Protein AF-A0A835IAA8-F1 (afdb_monomer_lite)

Foldseek 3Di:
DDDDDDPPPVVPLCPLVVVVVVCVVVVNDDDLVSLLVVLVSCLVVLPVVVLVVSVVVCVVSVVLLPLSSLLSNLLSCLSNLVLVVSVVSLVPHPPDDLSSLLSNLLSCLVNLNLVVSVVSCVVCVVVVHLHDLSSLLSNLSSLLSVLPVPSLVVSVVSCVVVVVLQPQSNLLSNLLSCLSNLNLVVSVVSLVPHPDDALSSLQSSLLSCLVVLVLVVSLVSVVVCVVVVHDHDPSSLLSSLSSCLSVLVVVSLVVSVVVCVVVVVLQDQSNLLSSLSSCLSNVNLVSSVVSLVPHPDHAQSSLLSNLLSCLSNLVLVVSVVSLVVCVVVVHQHALSSLLSNLSSCLSNLVLVVNVVSVCCCCPVRVYDDDQSSLLSNLSSCLQVLVLVVSVVCQVPPPDPHDLSSLLSSLVSCVVNVVLVSNVVSLVSNCVRCVADLVSLVSVLVSCVVVVVVVVNVVSVVSNVVRYDDDDFDWDWDDDPNDIDIDTPLDPDVVCVVVVVVVVVVVVVVVVVPPDDDDDDDDDDPPVVVVVVVVVVPPPPDDDDDPPPPPPVVVVVVVVVPPVVVVLVVVPPDDDDDDDDDDDDDDDDDDDDDDDDDDDDPDDAAAEEEEFACCAPNRQLVVVCVVCVVVLCVQPVVRHHYHYDYDPDALRLLVVLLSCQQVPHQEYEQRHAQSSVQSNVNSQDDQHHGRHHDPPDDDDDDDDDDDPTSGHAYAYQYPHLQNQQCVLVPHDNDSSVSSVLVSVQAKDFFKWKWKDDDDDGIGIAQFKKKKFLQLQLLQQLVVVVVVGLCSSVVSSLVSLVPGFFAWKWKDFPNDDTDIDGAWRMKMWGCGQADRRQFRQQVPRHRAPLWTKIKTAGPDHNVNCSVCVVCRNVVVCCPDPRMDIDIGFKMWMAGPPPDQPMWMDHSSDTPGGDGMIMGMDHSRHMYRD

InterPro domains:
  IPR001206 Diacylglycerol kinase, catalytic domain [PF00781] (607-753)
  IPR001206 Diacylglycerol kinase, catalytic domain [PS50146] (602-758)
  IPR001206 Diacylglycerol kinase, catalytic domain [SM00046] (606-757)
  IPR002885 Pentatricopeptide repeat [PF01535] (68-93)
  IPR002885 Pentatricopeptide repeat [PF01535] (101-129)
  IPR002885 Pentatricopeptide repeat [PF01535] (273-296)
  IPR002885 Pentatricopeptide repeat [PF01535] (374-397)
  IPR002885 Pentatricopeptide repeat [PF13041] (197-245)
  IPR002885 Pentatricopeptide repeat [PF13041] (298-346)
  IPR002885 Pentatricopeptide repeat [PS51375] (66-100)
  IPR002885 Pentatricopeptide repeat [PS51375] (198-232)
  IPR002885 Pentatricopeptide repeat [PS51375] (299-333)
  IPR002885 Pentatricopeptide repeat [TIGR00756] (200-234)
  IPR002885 Pentatricopeptide repeat [TIGR00756] (301-334)
  IPR011990 Tetratricopeptide-like helical domain superfamily [G3DSA:1.25.40.10] (1-154)
  IPR011990 Tetratricopeptide-like helical domain superfamily [G3DSA:1.25.40.10] (155-259)
  IPR011990 Tetratricopeptide-like helical domain superfamily [G3DSA:1.25.40.10] (270-520)
  IPR016064 NAD kinase/diacylglycerol kinase-like domain superfamily [SSF111331] (606-927)
  IPR017438 Inorganic polyphosphate/ATP-NAD kinase, N-terminal [G3DSA:3.40.50.10330] (600-760)
  IPR045540 YegS/DAGK, C-terminal domain [PF19279] (783-926)

pLDDT: mean 76.3, std 22.34, range [20.89, 96.69]

Secondary structure (DSSP, 8-state):
-----SSSGGG-TTHHHHHHHHHHHTTPPP-HHHHHHHHHHHHHHT-HHHHHHHHHHHHHTTGGG-HHHHHHHHHHHHHTT-HHHHHHHHHH-SSPPHHHHHHHHHHHHHTT-HHHHHHHHHHHHHTT----HHHHHHHHHHHHHHT-HHHHHHHHHHHHHTT-TT-HHHHHHHHHHHHHTT-HHHHHHHHHH-SS--HHHHHHHHHHHHHTT-HHHHHHHHHHHHHTTPPP-HHHHHHHHHHHHHTT-HHHHHHHHHHHHHHTGGGSHHHHHHHHHHHHHTT-HHHHHHHHHT-SS--HHHHHHHHHHHHHTT-HHHHHHHHHHHHHTTPPP-HHHHHHHHHHHHHHT-HHHHHHHHHHHHHTT-PPP-HHHHHHHHHHHHHTT-HHHHHHHHHH-SSPPPHHHHHHHHHHHHHTT-HHHHHHHHHHHHHH-TT-HHHHHHHHHHHHHTT-HHHHHHHHHHHHHH---PPPPEEEEESSS-EEEEETT---THHHHHHHHHHHHHHHHHTTSS--------TTSHHHHHHHHTTSS-----PPPTTSTTTHHHHHHHHHHHHHHHHHHHT---------------------PPPP-----PPPPEEEEEE-TTHHHHHHHHHHHHHHHHHHHHHTTTSEEEEEE--STTHHHHHHHHHHHTT-SEEEEEESHHHHHHHHHHTEETTEE--SS----------S-----PPEEEEEE-SS--HHHHHTT--S-HHHHHHHHHHT-EEEEEEEEEE-TTSPPEEESSEEEEEHHHHHHHHHHHTGGGTTHHHHHHHHHHTTT---EEEEEEETT-PEEEEEEEEEEEEESSS-BTTTB-SSTT--TTSS-EEEEEEES--HHHHHHTHHHHHHTGGGGSTTEEEEEESEEEEEESSS-S--EEEETTEEEEES-EEEEEEEEEEEEE-

Structure (mmCIF, N/CA/C/O backbone):
data_AF-A0A835IAA8-F1
#
_entry.id   AF-A0A835IAA8-F1
#
loop_
_atom_site.group_PDB
_atom_site.id
_atom_site.type_symbol
_atom_site.label_atom_id
_atom_site.label_alt_id
_atom_site.label_comp_id
_atom_site.label_asym_id
_atom_site.label_entity_id
_atom_site.label_seq_id
_atom_site.pdbx_PDB_ins_code
_atom_site.Cartn_x
_atom_site.Cartn_y
_atom_site.Cartn_z
_atom_site.occupancy
_atom_site.B_iso_or_equiv
_atom_site.auth_seq_id
_atom_site.auth_comp_id
_atom_site.auth_asym_id
_atom_site.auth_atom_id
_atom_site.pdbx_PDB_model_num
ATOM 1 N N . MET A 1 1 ? -38.565 -32.217 35.872 1.00 34.47 1 MET A N 1
ATOM 2 C CA . MET A 1 1 ? -38.584 -32.096 34.400 1.00 34.47 1 MET A CA 1
ATOM 3 C C . MET A 1 1 ? -38.407 -30.628 34.049 1.00 34.47 1 MET A C 1
ATOM 5 O O . MET A 1 1 ? -39.363 -29.869 34.060 1.00 34.47 1 MET A O 1
ATOM 9 N N . MET A 1 2 ? -37.148 -30.225 33.875 1.00 34.09 2 MET A N 1
ATOM 10 C CA . MET A 1 2 ? -36.733 -28.894 33.438 1.00 34.09 2 MET A CA 1
ATOM 11 C C . MET A 1 2 ? -36.256 -29.010 31.991 1.00 34.09 2 MET A C 1
ATOM 13 O O . MET A 1 2 ? -35.179 -29.547 31.763 1.00 34.09 2 MET A O 1
ATOM 17 N N . SER A 1 3 ? -37.064 -28.540 31.041 1.00 32.56 3 SER A N 1
ATOM 18 C CA . SER A 1 3 ? -36.662 -28.199 29.665 1.00 32.56 3 SER A CA 1
ATOM 19 C C . SER A 1 3 ? -37.906 -27.757 28.889 1.00 32.56 3 SER A C 1
ATOM 21 O O . SER A 1 3 ? -38.584 -28.566 28.266 1.00 32.56 3 SER A O 1
ATOM 23 N N . GLY A 1 4 ? -38.258 -26.469 28.949 1.00 28.44 4 GLY A N 1
ATOM 24 C CA . GLY A 1 4 ? -39.420 -26.003 28.178 1.00 28.44 4 GLY A CA 1
ATOM 25 C C . GLY A 1 4 ? -39.834 -24.538 28.275 1.00 28.44 4 GLY A C 1
ATOM 26 O O . GLY A 1 4 ? -40.742 -24.156 27.555 1.00 28.44 4 GLY A O 1
ATOM 27 N N . CYS A 1 5 ? -39.195 -23.692 29.091 1.00 26.88 5 CYS A N 1
ATOM 28 C CA . CYS A 1 5 ? -39.692 -22.326 29.337 1.00 26.88 5 CYS A CA 1
ATOM 29 C C . CYS A 1 5 ? -38.747 -21.209 28.844 1.00 26.88 5 CYS A C 1
ATOM 31 O O . CYS A 1 5 ? -38.672 -20.140 29.436 1.00 26.88 5 CYS A O 1
ATOM 33 N N . GLY A 1 6 ? -37.970 -21.465 27.784 1.00 28.83 6 GLY A N 1
ATOM 34 C CA . GLY A 1 6 ? -36.966 -20.516 27.270 1.00 28.83 6 GLY A CA 1
ATOM 35 C C . GLY A 1 6 ? -37.406 -19.662 26.075 1.00 28.83 6 GLY A C 1
ATOM 36 O O . GLY A 1 6 ? -36.710 -18.711 25.732 1.00 28.83 6 GLY A O 1
ATOM 37 N N . ARG A 1 7 ? -38.529 -19.981 25.412 1.00 29.67 7 ARG A N 1
ATOM 38 C CA . ARG A 1 7 ? -38.957 -19.291 24.174 1.00 29.67 7 ARG A CA 1
ATOM 39 C C . ARG A 1 7 ? -40.195 -18.399 24.313 1.00 29.67 7 ARG A C 1
ATOM 41 O O . ARG A 1 7 ? -40.424 -17.592 23.420 1.00 29.67 7 ARG A O 1
ATOM 48 N N . ASP A 1 8 ? -40.903 -18.434 25.443 1.00 28.98 8 ASP A N 1
ATOM 49 C CA . ASP A 1 8 ? -42.120 -17.627 25.650 1.00 28.98 8 ASP A CA 1
ATOM 50 C C . ASP A 1 8 ? -41.908 -16.282 26.373 1.00 28.98 8 ASP A C 1
ATOM 52 O O . ASP A 1 8 ? -42.831 -15.473 26.453 1.00 28.98 8 ASP A O 1
ATOM 56 N N . MET A 1 9 ? -40.695 -15.947 26.834 1.00 32.09 9 MET A N 1
ATOM 57 C CA . MET A 1 9 ? -40.466 -14.654 27.509 1.00 32.09 9 MET A CA 1
ATOM 58 C C . MET A 1 9 ? -40.485 -13.425 26.581 1.00 32.09 9 MET A C 1
ATOM 60 O O . MET A 1 9 ? -40.652 -12.310 27.070 1.00 32.09 9 MET A O 1
ATOM 64 N N . ARG A 1 10 ? -40.382 -13.579 25.251 1.00 38.25 10 ARG A N 1
ATOM 65 C CA . ARG A 1 10 ? -40.411 -12.433 24.313 1.00 38.25 10 ARG A CA 1
ATOM 66 C C . ARG A 1 10 ? -41.813 -11.871 24.033 1.00 38.25 10 ARG A C 1
ATOM 68 O O . ARG A 1 10 ? -41.914 -10.825 23.404 1.00 38.25 10 ARG A O 1
ATOM 75 N N . ARG A 1 11 ? -42.890 -12.510 24.513 1.00 36.75 11 ARG A N 1
ATOM 76 C CA . ARG A 1 11 ? -44.277 -12.019 24.350 1.00 36.75 11 ARG A CA 1
ATOM 77 C C . ARG A 1 11 ? -44.847 -11.269 25.564 1.00 36.75 11 ARG A C 1
ATOM 79 O O . ARG A 1 11 ? -45.948 -10.741 25.470 1.00 36.75 11 ARG A O 1
ATOM 86 N N . ASN A 1 12 ? -44.095 -11.132 26.660 1.00 45.84 12 ASN A N 1
ATOM 87 C CA . ASN A 1 12 ? -44.562 -10.532 27.922 1.00 45.84 12 ASN A CA 1
ATOM 88 C C . ASN A 1 12 ? -43.974 -9.133 28.212 1.00 45.84 12 ASN A C 1
ATOM 90 O O . ASN A 1 12 ? -43.662 -8.804 29.356 1.00 45.84 12 ASN A O 1
ATOM 94 N N . GLY A 1 13 ? -43.845 -8.278 27.192 1.00 50.72 13 GLY A N 1
ATOM 95 C CA . GLY A 1 13 ? -43.238 -6.939 27.315 1.00 50.72 13 GLY A CA 1
ATOM 96 C C . GLY A 1 13 ? -43.920 -5.971 28.298 1.00 50.72 13 GLY A C 1
ATOM 97 O O . GLY A 1 13 ? -43.332 -4.956 28.642 1.00 50.72 13 GLY A O 1
ATOM 98 N N . ASN A 1 14 ? -45.118 -6.285 28.805 1.00 61.34 14 ASN A N 1
ATOM 99 C CA . ASN A 1 14 ? -45.958 -5.333 29.542 1.00 61.34 14 ASN A CA 1
ATOM 100 C C . ASN A 1 14 ? -46.364 -5.761 30.961 1.00 61.34 14 ASN A C 1
ATOM 102 O O . ASN A 1 14 ? -47.245 -5.147 31.555 1.00 61.34 14 ASN A O 1
ATOM 106 N N . VAL A 1 15 ? -45.740 -6.792 31.538 1.00 72.56 15 VAL A N 1
ATOM 107 C CA . VAL A 1 15 ? -46.133 -7.293 32.872 1.00 72.56 15 VAL A CA 1
ATOM 108 C C . VAL A 1 15 ? -45.977 -6.216 33.958 1.00 72.56 15 VAL A C 1
ATOM 110 O O . VAL A 1 15 ? -46.862 -6.063 34.793 1.00 72.56 15 VAL A O 1
ATOM 113 N N . GLY A 1 16 ? -44.910 -5.408 33.911 1.00 77.19 16 GLY A N 1
ATOM 114 C CA . GLY A 1 16 ? -44.700 -4.305 34.861 1.00 77.19 16 GLY A CA 1
ATOM 115 C C . GLY A 1 16 ? -45.770 -3.212 34.764 1.00 77.19 16 GLY A C 1
ATOM 116 O O . GLY A 1 16 ? -46.332 -2.804 35.777 1.00 77.19 16 GLY A O 1
ATOM 117 N N . VAL A 1 17 ? -46.125 -2.799 33.544 1.00 79.62 17 VAL A N 1
ATOM 118 C CA . VAL A 1 17 ? -47.199 -1.820 33.298 1.00 79.62 17 VAL A CA 1
ATOM 119 C C . VAL A 1 17 ? -48.570 -2.399 33.667 1.00 79.62 17 VAL A C 1
ATOM 121 O O . VAL A 1 17 ? -49.438 -1.673 34.143 1.00 79.62 17 VAL A O 1
ATOM 124 N N . LEU A 1 18 ? -48.776 -3.709 33.499 1.00 82.38 18 LEU A N 1
ATOM 125 C CA . LEU A 1 18 ? -49.998 -4.401 33.911 1.00 82.38 18 LEU A CA 1
ATOM 126 C C . LEU A 1 18 ? -50.162 -4.394 35.439 1.00 82.38 18 LEU A C 1
ATOM 128 O O . LEU A 1 18 ? -51.238 -4.064 35.935 1.00 82.38 18 LEU A O 1
ATOM 132 N N . PHE A 1 19 ? -49.094 -4.694 36.186 1.00 85.44 19 PHE A N 1
ATOM 133 C CA . PHE A 1 19 ? -49.098 -4.581 37.646 1.00 85.44 19 PHE A CA 1
ATOM 134 C C . PHE A 1 19 ? -49.260 -3.135 38.111 1.00 85.44 19 PHE A C 1
ATOM 136 O O . PHE A 1 19 ? -49.990 -2.902 39.065 1.00 85.44 19 PHE A O 1
ATOM 143 N N . PHE A 1 20 ? -48.676 -2.164 37.406 1.00 87.94 20 PHE A N 1
ATOM 144 C CA . PHE A 1 20 ? -48.898 -0.744 37.680 1.00 87.94 20 PHE A CA 1
ATOM 145 C C . PHE A 1 20 ? -50.363 -0.331 37.463 1.00 87.94 20 PHE A C 1
ATOM 147 O O . PHE A 1 20 ? -50.955 0.325 38.311 1.00 87.94 20 PHE A O 1
ATOM 154 N N . LYS A 1 21 ? -51.002 -0.777 36.374 1.00 85.56 21 LYS A N 1
ATOM 155 C CA . LYS A 1 21 ? -52.441 -0.548 36.146 1.00 85.56 21 LYS A CA 1
ATOM 156 C C . LYS A 1 21 ? -53.303 -1.177 37.240 1.00 85.56 21 LYS A C 1
ATOM 158 O O . LYS A 1 21 ? -54.258 -0.553 37.688 1.00 85.56 21 LYS A O 1
ATOM 163 N N . ARG A 1 22 ? -52.959 -2.390 37.684 1.00 87.94 22 ARG A N 1
ATOM 164 C CA . ARG A 1 22 ? -53.645 -3.065 38.792 1.00 87.94 22 ARG A CA 1
ATOM 165 C C . ARG A 1 22 ? -53.438 -2.338 40.123 1.00 87.94 22 ARG A C 1
ATOM 167 O O . ARG A 1 22 ? -54.399 -2.159 40.848 1.00 87.94 22 ARG A O 1
ATOM 174 N N . MET A 1 23 ? -52.231 -1.846 40.388 1.00 90.38 23 MET A N 1
ATOM 175 C CA . MET A 1 23 ? -51.904 -1.020 41.553 1.00 90.38 23 MET A CA 1
ATOM 176 C C . MET A 1 23 ? -52.785 0.237 41.619 1.00 90.38 23 MET A C 1
ATOM 178 O O . MET A 1 23 ? -53.333 0.545 42.672 1.00 90.38 23 MET A O 1
ATOM 182 N N . LEU A 1 24 ? -52.990 0.908 40.478 1.00 87.62 24 LEU A N 1
ATOM 183 C CA . LEU A 1 24 ? -53.896 2.055 40.373 1.00 87.62 24 LEU A CA 1
ATOM 184 C C . LEU A 1 24 ? -55.373 1.671 40.569 1.00 87.62 24 LEU A C 1
ATOM 186 O O . LEU A 1 24 ? -56.115 2.431 41.182 1.00 87.62 24 LEU A O 1
ATOM 190 N N . PHE A 1 25 ? -55.807 0.511 40.062 1.00 89.00 25 PHE A N 1
ATOM 191 C CA . PHE A 1 25 ? -57.177 0.009 40.247 1.00 89.00 25 PHE A CA 1
ATOM 192 C C . PHE A 1 25 ? -57.460 -0.377 41.707 1.00 89.00 25 PHE A C 1
ATOM 194 O O . PHE A 1 25 ? -58.523 -0.063 42.235 1.00 89.00 25 PHE A O 1
ATOM 201 N N . ASP A 1 26 ? -56.477 -0.991 42.366 1.00 92.31 26 ASP A N 1
ATOM 202 C CA . ASP A 1 26 ? -56.523 -1.404 43.771 1.00 92.31 26 ASP A CA 1
ATOM 203 C C . ASP A 1 26 ? -56.250 -0.223 44.738 1.00 92.31 26 ASP A C 1
ATOM 205 O O . ASP A 1 26 ? -56.133 -0.430 45.944 1.00 92.31 26 ASP A O 1
ATOM 209 N N . MET A 1 27 ? -56.165 1.018 44.226 1.00 85.12 27 MET A N 1
ATOM 210 C CA . MET A 1 27 ? -55.950 2.266 44.984 1.00 85.12 27 MET A CA 1
ATOM 211 C C . MET A 1 27 ? -54.673 2.272 45.844 1.00 85.12 27 MET A C 1
ATOM 213 O O . MET A 1 27 ? -54.614 2.913 46.893 1.00 85.12 27 MET A O 1
ATOM 217 N N . VAL A 1 28 ? -53.629 1.574 45.397 1.00 89.31 28 VAL A N 1
ATOM 218 C CA . VAL A 1 28 ? -52.313 1.589 46.045 1.00 89.31 28 VAL A CA 1
ATOM 219 C C . VAL A 1 28 ? -51.471 2.707 45.426 1.00 89.31 28 VAL A C 1
ATOM 221 O O . VAL A 1 28 ? -51.266 2.738 44.213 1.00 89.31 28 VAL A O 1
ATOM 224 N N . GLU A 1 29 ? -50.961 3.631 46.243 1.00 84.12 29 GLU A N 1
ATOM 225 C CA . GLU A 1 29 ? -50.183 4.775 45.748 1.00 84.12 29 GLU A CA 1
ATOM 226 C C . GLU A 1 29 ? -48.797 4.360 45.219 1.00 84.12 29 GLU A C 1
ATOM 228 O O . GLU A 1 29 ? -47.993 3.782 45.961 1.00 84.12 29 GLU A O 1
ATOM 233 N N . PRO A 1 30 ? -48.467 4.657 43.946 1.00 87.38 30 PRO A N 1
ATOM 234 C CA . PRO A 1 30 ? -47.140 4.404 43.404 1.00 87.38 30 PRO A CA 1
ATOM 235 C C . PRO A 1 30 ? -46.084 5.310 44.030 1.00 87.38 30 PRO A C 1
ATOM 237 O O . PRO A 1 30 ? -46.254 6.523 44.123 1.00 87.38 30 PRO A O 1
ATOM 240 N N . ASN A 1 31 ? -44.943 4.727 44.389 1.00 87.38 31 ASN A N 1
ATOM 241 C CA . ASN A 1 31 ? -43.806 5.465 44.934 1.00 87.38 31 ASN A CA 1
ATOM 242 C C . ASN A 1 31 ? -42.685 5.655 43.896 1.00 87.38 31 ASN A C 1
ATOM 244 O O . ASN A 1 31 ? -42.726 5.134 42.779 1.00 87.38 31 ASN A O 1
ATOM 248 N N . TYR A 1 32 ? -41.637 6.380 44.289 1.00 86.31 32 TYR A N 1
ATOM 249 C CA . TYR A 1 32 ? -40.496 6.678 43.422 1.00 86.31 32 TYR A CA 1
ATOM 250 C C . TYR A 1 32 ? -39.774 5.418 42.893 1.00 86.31 32 TYR A C 1
ATOM 252 O O . TYR A 1 32 ? -39.350 5.404 41.740 1.00 86.31 32 TYR A O 1
ATOM 260 N N . ILE A 1 33 ? -39.701 4.333 43.678 1.00 90.06 33 ILE A N 1
ATOM 261 C CA . ILE A 1 33 ? -39.087 3.049 43.274 1.00 90.06 33 ILE A CA 1
ATOM 262 C C . ILE A 1 33 ? -39.892 2.386 42.150 1.00 90.06 33 ILE A C 1
ATOM 264 O O . ILE A 1 33 ? -39.319 1.844 41.199 1.00 90.06 33 ILE A O 1
ATOM 268 N N . THR A 1 34 ? -41.222 2.461 42.243 1.00 90.06 34 THR A N 1
ATOM 269 C CA . THR A 1 34 ? -42.144 1.938 41.226 1.00 90.06 34 THR A CA 1
ATOM 270 C C . THR A 1 34 ? -41.876 2.613 39.883 1.00 90.06 34 THR A C 1
ATOM 272 O O . THR A 1 34 ? -41.679 1.936 38.874 1.00 90.06 34 THR A O 1
ATOM 275 N N . PHE A 1 35 ? -41.780 3.945 39.877 1.00 90.25 35 PHE A N 1
ATOM 276 C CA . PHE A 1 35 ? -41.511 4.706 38.659 1.00 90.25 35 PHE A CA 1
ATOM 277 C C . PHE A 1 35 ? -40.099 4.502 38.113 1.00 90.25 35 PHE A C 1
ATOM 279 O O . PHE A 1 35 ? -39.974 4.311 36.909 1.00 90.25 35 PHE A O 1
ATOM 286 N N . ILE A 1 36 ? -39.056 4.466 38.953 1.00 89.75 36 ILE A N 1
ATOM 287 C CA . ILE A 1 36 ? -37.685 4.162 38.498 1.00 89.75 36 ILE A CA 1
ATOM 288 C C . ILE A 1 36 ? -37.655 2.813 37.776 1.00 89.75 36 ILE A C 1
ATOM 290 O O . ILE A 1 36 ? -37.163 2.729 36.656 1.00 89.75 36 ILE A O 1
ATOM 294 N N . SER A 1 37 ? -38.258 1.778 38.367 1.00 89.62 37 SER A N 1
ATOM 295 C CA . SER A 1 37 ? -38.273 0.428 37.789 1.00 89.62 37 SER A CA 1
ATOM 296 C C . SER A 1 37 ? -38.997 0.375 36.437 1.00 89.62 37 SER A C 1
ATOM 298 O O . SER A 1 37 ? -38.533 -0.278 35.501 1.00 89.62 37 SER A O 1
ATOM 300 N N . LEU A 1 38 ? -40.128 1.078 36.311 1.00 90.50 38 LEU A N 1
ATOM 301 C CA . LEU A 1 38 ? -40.890 1.152 35.060 1.00 90.50 38 LEU A CA 1
ATOM 302 C C . LEU A 1 38 ? -40.161 1.975 33.989 1.00 90.50 38 LEU A C 1
ATOM 304 O O . LEU A 1 38 ? -40.143 1.577 32.825 1.00 90.50 38 LEU A O 1
ATOM 308 N N . VAL A 1 39 ? -39.529 3.086 34.374 1.00 90.12 39 VAL A N 1
ATOM 309 C CA . VAL A 1 39 ? -38.736 3.937 33.475 1.00 90.12 39 VAL A CA 1
ATOM 310 C C . VAL A 1 39 ? -37.500 3.189 32.970 1.00 90.12 39 VAL A C 1
ATOM 312 O O . VAL A 1 39 ? -37.265 3.175 31.764 1.00 90.12 39 VAL A O 1
ATOM 315 N N . SER A 1 40 ? -36.765 2.486 33.838 1.00 87.69 40 SER A N 1
ATOM 316 C CA . SER A 1 40 ? -35.642 1.628 33.430 1.00 87.69 40 SER A CA 1
ATOM 317 C C . SER A 1 40 ? -36.079 0.540 32.448 1.00 87.69 40 SER A C 1
ATOM 319 O O . SER A 1 40 ? -35.382 0.277 31.472 1.00 87.69 40 SER A O 1
ATOM 321 N N . ARG A 1 41 ? -37.270 -0.044 32.628 1.00 87.38 41 ARG A N 1
ATOM 322 C CA . ARG A 1 41 ? -37.814 -0.993 31.649 1.00 87.38 41 ARG A CA 1
ATOM 323 C C . ARG A 1 41 ? -38.148 -0.329 30.308 1.00 87.38 41 ARG A C 1
ATOM 325 O O . ARG A 1 41 ? -37.934 -0.940 29.266 1.00 87.38 41 ARG A O 1
ATOM 332 N N . CYS A 1 42 ? -38.656 0.904 30.314 1.00 88.44 42 CYS A N 1
ATOM 333 C CA . CYS A 1 42 ? -38.900 1.655 29.076 1.00 88.44 42 CYS A CA 1
ATOM 334 C C . CYS A 1 42 ? -37.588 1.958 28.339 1.00 88.44 42 CYS A C 1
ATOM 336 O O . CYS A 1 42 ? -37.548 1.857 27.117 1.00 88.44 42 CYS A O 1
ATOM 338 N N . VAL A 1 43 ? -36.509 2.252 29.075 1.00 86.75 43 VAL A N 1
ATOM 339 C CA . VAL A 1 43 ? -35.153 2.395 28.523 1.00 86.75 43 VAL A CA 1
ATOM 340 C C . VAL A 1 43 ? -34.695 1.111 27.832 1.00 86.75 43 VAL A C 1
ATOM 342 O O . VAL A 1 43 ? -34.253 1.176 26.689 1.00 86.75 43 VAL A O 1
ATOM 345 N N . GLU A 1 44 ? -34.823 -0.043 28.495 1.00 86.25 44 GLU A N 1
ATOM 346 C CA . GLU A 1 44 ? -34.435 -1.357 27.948 1.00 86.25 44 GLU A CA 1
ATOM 347 C C . GLU A 1 44 ? -35.202 -1.722 26.669 1.00 86.25 44 GLU A C 1
ATOM 349 O O . GLU A 1 44 ? -34.658 -2.379 25.783 1.00 86.25 44 GLU A O 1
ATOM 354 N N . LEU A 1 45 ? -36.472 -1.317 26.580 1.00 85.94 45 LEU A N 1
ATOM 355 C CA . LEU A 1 45 ? -37.348 -1.600 25.441 1.00 85.94 45 LEU A CA 1
ATOM 356 C C . LEU A 1 45 ? -37.329 -0.503 24.366 1.00 85.94 45 LEU A C 1
ATOM 358 O O . LEU A 1 45 ? -37.971 -0.674 23.332 1.00 85.94 45 LEU A O 1
ATOM 362 N N . HIS A 1 46 ? -36.638 0.615 24.615 1.00 85.06 46 HIS A N 1
ATOM 363 C CA . HIS A 1 46 ? -36.725 1.844 23.820 1.00 85.06 46 HIS A CA 1
ATOM 364 C C . HIS A 1 46 ? -38.178 2.310 23.570 1.00 85.06 46 HIS A C 1
ATOM 366 O O . HIS A 1 46 ? -38.496 2.882 22.526 1.00 85.06 46 HIS A O 1
ATOM 372 N N . ASP A 1 47 ? -39.074 2.077 24.537 1.00 87.88 47 ASP A N 1
ATOM 373 C CA . ASP A 1 47 ? -40.490 2.457 24.461 1.00 87.88 47 ASP A CA 1
ATOM 374 C C . ASP A 1 47 ? -40.706 3.864 25.027 1.00 87.88 47 ASP A C 1
ATOM 376 O O . ASP A 1 47 ? -41.018 4.075 26.206 1.00 87.88 47 ASP A O 1
ATOM 380 N N . ILE A 1 48 ? -40.526 4.852 24.155 1.00 91.06 48 ILE A N 1
ATOM 381 C CA . ILE A 1 48 ? -40.662 6.257 24.526 1.00 91.06 48 ILE A CA 1
ATOM 382 C C . ILE A 1 48 ? -42.111 6.675 24.801 1.00 91.06 48 ILE A C 1
ATOM 384 O O . ILE A 1 48 ? -42.343 7.613 25.564 1.00 91.06 48 ILE A O 1
ATOM 388 N N . GLU A 1 49 ? -43.093 5.998 24.207 1.00 89.69 49 GLU A N 1
ATOM 389 C CA . GLU A 1 49 ? -44.499 6.379 24.340 1.00 89.69 49 GLU A CA 1
ATOM 390 C C . GLU A 1 49 ? -45.005 6.044 25.745 1.00 89.69 49 GLU A C 1
ATOM 392 O O . GLU A 1 49 ? -45.527 6.913 26.451 1.00 89.69 49 GLU A O 1
ATOM 397 N N . THR A 1 50 ? -44.731 4.822 26.212 1.00 88.75 50 THR A N 1
ATOM 398 C CA . THR A 1 50 ? -44.992 4.436 27.605 1.00 88.75 50 THR A CA 1
ATOM 399 C C . THR A 1 50 ? -44.173 5.296 28.571 1.00 88.75 50 THR A C 1
ATOM 401 O O . THR A 1 50 ? -44.692 5.752 29.592 1.00 88.75 50 THR A O 1
ATOM 404 N N . GLY A 1 51 ? -42.920 5.606 28.227 1.00 91.06 51 GLY A N 1
ATOM 405 C CA . GLY A 1 51 ? -42.064 6.499 29.007 1.00 91.06 51 GLY A CA 1
ATOM 406 C C . GLY A 1 51 ? -42.652 7.904 29.216 1.00 91.06 51 GLY A C 1
ATOM 407 O O . GLY A 1 51 ? -42.668 8.412 30.340 1.00 91.06 51 GLY A O 1
ATOM 408 N N . LYS A 1 52 ? -43.212 8.522 28.165 1.00 92.06 52 LYS A N 1
ATOM 409 C CA . LYS A 1 52 ? -43.901 9.824 28.249 1.00 92.06 52 LYS A CA 1
ATOM 410 C C . LYS A 1 52 ? -45.157 9.754 29.118 1.00 92.06 52 LYS A C 1
ATOM 412 O O . LYS A 1 52 ? -45.392 10.657 29.921 1.00 92.06 52 LYS A O 1
ATOM 417 N N . GLN A 1 53 ? -45.933 8.674 29.012 1.00 92.12 53 GLN A N 1
ATOM 418 C CA . GLN A 1 53 ? -47.107 8.461 29.865 1.00 92.12 53 GLN A CA 1
ATOM 419 C C . GLN A 1 53 ? -46.711 8.346 31.344 1.00 92.12 53 GLN A C 1
ATOM 421 O O . GLN A 1 53 ? -47.333 8.979 32.200 1.00 92.12 53 GLN A O 1
ATOM 426 N N . LEU A 1 54 ? -45.643 7.601 31.649 1.00 90.94 54 LEU A N 1
ATOM 427 C CA . LEU A 1 54 ? -45.099 7.493 33.005 1.00 90.94 54 LEU A CA 1
ATOM 428 C C . LEU A 1 54 ? -44.588 8.839 33.528 1.00 90.94 54 LEU A C 1
ATOM 430 O O . LEU A 1 54 ? -44.856 9.167 34.680 1.00 90.94 54 LEU A O 1
ATOM 434 N N . HIS A 1 55 ? -43.939 9.657 32.695 1.00 91.81 55 HIS A N 1
ATOM 435 C CA . HIS A 1 55 ? -43.550 11.020 33.071 1.00 91.81 55 HIS A CA 1
ATOM 436 C C . HIS A 1 55 ? -44.770 11.874 33.460 1.00 91.81 55 HIS A C 1
ATOM 438 O O . HIS A 1 55 ? -44.749 12.538 34.497 1.00 91.81 55 HIS A O 1
ATOM 444 N N . CYS A 1 56 ? -45.879 11.803 32.714 1.00 91.06 56 CYS A N 1
ATOM 445 C CA . CYS A 1 56 ? -47.116 12.483 33.108 1.00 91.06 56 CYS A CA 1
ATOM 446 C C . CYS A 1 56 ? -47.645 12.001 34.468 1.00 91.06 56 CYS A C 1
ATOM 448 O O . CYS A 1 56 ? -48.104 12.819 35.265 1.00 91.06 56 CYS A O 1
ATOM 450 N N . PHE A 1 57 ? -47.577 10.697 34.757 1.00 89.94 57 PHE A N 1
ATOM 451 C CA . PHE A 1 57 ? -47.944 10.171 36.074 1.00 89.94 57 PHE A CA 1
ATOM 452 C C . PHE A 1 57 ? -47.006 10.669 37.178 1.00 89.94 57 PHE A C 1
ATOM 454 O O . PHE A 1 57 ? -47.495 11.100 38.216 1.00 89.94 57 PHE A O 1
ATOM 461 N N . ILE A 1 58 ? -45.692 10.700 36.948 1.00 90.25 58 ILE A N 1
ATOM 462 C CA . ILE A 1 58 ? -44.701 11.232 37.901 1.00 90.25 58 ILE A CA 1
ATOM 463 C C . ILE A 1 58 ? -45.032 12.680 38.288 1.00 90.25 58 ILE A C 1
ATOM 465 O O . ILE A 1 58 ? -44.979 13.028 39.467 1.00 90.25 58 ILE A O 1
ATOM 469 N N . VAL A 1 59 ? -45.437 13.508 37.318 1.00 88.94 59 VAL A N 1
ATOM 470 C CA . VAL A 1 59 ? -45.893 14.884 37.577 1.00 88.94 59 VAL A CA 1
ATOM 471 C C . VAL A 1 59 ? -47.199 14.898 38.381 1.00 88.94 59 VAL A C 1
ATOM 473 O O . VAL A 1 59 ? -47.305 15.639 39.353 1.00 88.94 59 VAL A O 1
ATOM 476 N N . LYS A 1 60 ? -48.185 14.062 38.024 1.00 88.62 60 LYS A N 1
ATOM 477 C CA . LYS A 1 60 ? -49.482 13.986 38.730 1.00 88.62 60 LYS A CA 1
ATOM 478 C C . LYS A 1 60 ? -49.358 13.524 40.184 1.00 88.62 60 LYS A C 1
ATOM 480 O O . LYS A 1 60 ? -50.075 14.035 41.033 1.00 88.62 60 LYS A O 1
ATOM 485 N N . PHE A 1 61 ? -48.451 12.592 40.467 1.00 86.94 61 PHE A N 1
ATOM 486 C CA . PHE A 1 61 ? -48.166 12.099 41.819 1.00 86.94 61 PHE A CA 1
ATOM 487 C C . PHE A 1 61 ? -47.199 13.005 42.600 1.00 86.94 61 PHE A C 1
ATOM 489 O O . PHE A 1 61 ? -46.728 12.617 43.664 1.00 86.94 61 PHE A O 1
ATOM 496 N N . MET A 1 62 ? -46.885 14.205 42.090 1.00 84.06 62 MET A N 1
ATOM 497 C CA . MET A 1 62 ? -45.992 15.180 42.733 1.00 84.06 62 MET A CA 1
ATOM 498 C C . MET A 1 62 ? -44.583 14.635 43.027 1.00 84.06 62 MET A C 1
ATOM 500 O O . MET A 1 62 ? -43.877 15.135 43.901 1.00 84.06 62 MET A O 1
ATOM 504 N N . LEU A 1 63 ? -44.133 13.636 42.262 1.00 84.06 63 LEU A N 1
ATOM 505 C CA . LEU A 1 63 ? -42.798 13.043 42.385 1.00 84.06 63 LEU A CA 1
ATOM 506 C C . LEU A 1 63 ? -41.738 13.800 41.567 1.00 84.06 63 LEU A C 1
ATOM 508 O O . LEU A 1 63 ? -40.579 13.396 41.544 1.00 84.06 63 LEU A O 1
ATOM 512 N N . SER A 1 64 ? -42.099 14.918 40.930 1.00 77.88 64 SER A N 1
ATOM 513 C CA . SER A 1 64 ? -41.184 15.784 40.170 1.00 77.88 64 SER A CA 1
ATOM 514 C C . SER A 1 64 ? -40.130 16.495 41.029 1.00 77.88 64 SER A C 1
ATOM 516 O O . SER A 1 64 ? -39.179 17.052 40.489 1.00 77.88 64 SER A O 1
ATOM 518 N N . SER A 1 65 ? -40.280 16.483 42.355 1.00 77.38 65 SER A N 1
ATOM 519 C CA . SER A 1 65 ? -39.265 16.947 43.309 1.00 77.38 65 SER A CA 1
ATOM 520 C C . SER A 1 65 ? -38.217 15.877 43.644 1.00 77.38 65 SER A C 1
ATOM 522 O O . SER A 1 65 ? -37.196 16.188 44.253 1.00 77.38 65 SER A O 1
ATOM 524 N N . ASN A 1 66 ? -38.436 14.614 43.260 1.00 84.88 66 ASN A N 1
ATOM 525 C CA . ASN A 1 66 ? -37.507 13.529 43.553 1.00 84.88 66 ASN A CA 1
ATOM 526 C C . ASN A 1 66 ? -36.369 13.486 42.517 1.00 84.88 66 ASN A C 1
ATOM 528 O O . ASN A 1 66 ? -36.566 13.074 41.372 1.00 84.88 66 ASN A O 1
ATOM 532 N N . HIS A 1 67 ? -35.159 13.862 42.940 1.00 83.12 67 HIS A N 1
ATOM 533 C CA . HIS A 1 67 ? -33.970 13.917 42.080 1.00 83.12 67 HIS A CA 1
ATOM 534 C C . HIS A 1 67 ? -33.636 12.585 41.390 1.00 83.12 67 HIS A C 1
ATOM 536 O O . HIS A 1 67 ? -33.207 12.589 40.235 1.00 83.12 67 HIS A O 1
ATOM 542 N N . VAL A 1 68 ? -33.874 11.444 42.046 1.00 85.44 68 VAL A N 1
ATOM 543 C CA . VAL A 1 68 ? -33.551 10.115 41.499 1.00 85.44 68 VAL A CA 1
ATOM 544 C C . VAL A 1 68 ? -34.500 9.751 40.354 1.00 85.44 68 VAL A C 1
ATOM 546 O O . VAL A 1 68 ? -34.058 9.299 39.299 1.00 85.44 68 VAL A O 1
ATOM 549 N N . VAL A 1 69 ? -35.802 10.011 40.520 1.00 89.12 69 VAL A N 1
ATOM 550 C CA . VAL A 1 69 ? -36.809 9.790 39.463 1.00 89.12 69 VAL A CA 1
ATOM 551 C C . VAL A 1 69 ? -36.555 10.716 38.278 1.00 89.12 69 VAL A C 1
ATOM 553 O O . VAL A 1 69 ? -36.592 10.281 37.129 1.00 89.12 69 VAL A O 1
ATOM 556 N N . CYS A 1 70 ? -36.255 11.987 38.548 1.00 87.94 70 CYS A N 1
ATOM 557 C CA . CYS A 1 70 ? -35.955 12.962 37.508 1.00 87.94 70 CYS A CA 1
ATOM 558 C C . CYS A 1 70 ? -34.665 12.616 36.742 1.00 87.94 70 CYS A C 1
ATOM 560 O O . CYS A 1 70 ? -34.640 12.749 35.522 1.00 87.94 70 CYS A O 1
ATOM 562 N N . SER A 1 71 ? -33.633 12.091 37.412 1.00 90.69 71 SER A N 1
ATOM 563 C CA . SER A 1 71 ? -32.416 11.589 36.752 1.00 90.69 71 SER A CA 1
ATOM 564 C C . SER A 1 71 ? -32.704 10.381 35.855 1.00 90.69 71 SER A C 1
ATOM 566 O O . SER A 1 71 ? -32.219 10.330 34.726 1.00 90.69 71 SER A O 1
ATOM 568 N N . ALA A 1 72 ? -33.561 9.453 36.300 1.00 91.56 72 ALA A N 1
ATOM 569 C CA . ALA A 1 72 ? -34.012 8.326 35.479 1.00 91.56 72 ALA A CA 1
ATOM 570 C C . ALA A 1 72 ? -34.814 8.781 34.244 1.00 91.56 72 ALA A C 1
ATOM 572 O O . ALA A 1 72 ? -34.696 8.189 33.174 1.00 91.56 72 ALA A O 1
ATOM 573 N N . LEU A 1 73 ? -35.598 9.858 34.360 1.00 92.25 73 LEU A N 1
ATOM 574 C CA . LEU A 1 73 ? -36.293 10.461 33.221 1.00 92.25 73 LEU A CA 1
ATOM 575 C C . LEU A 1 73 ? -35.328 11.122 32.225 1.00 92.25 73 LEU A C 1
ATOM 577 O O . LEU A 1 73 ? -35.532 10.987 31.020 1.00 92.25 73 LEU A O 1
ATOM 581 N N . VAL A 1 74 ? -34.274 11.806 32.689 1.00 93.38 74 VAL A N 1
ATOM 582 C CA . VAL A 1 74 ? -33.232 12.344 31.791 1.00 93.38 74 VAL A CA 1
ATOM 583 C C . VAL A 1 74 ? -32.533 11.203 31.040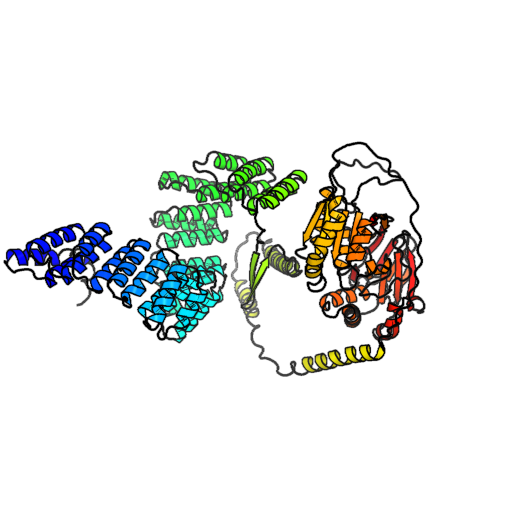 1.00 93.38 74 VAL A C 1
ATOM 585 O O . VAL A 1 74 ? -32.365 11.307 29.825 1.00 93.38 74 VAL A O 1
ATOM 588 N N . ASP A 1 75 ? -32.201 10.098 31.721 1.00 91.69 75 ASP A N 1
ATOM 589 C CA . ASP A 1 75 ? -31.619 8.895 31.096 1.00 91.69 75 ASP A CA 1
ATOM 590 C C . ASP A 1 75 ? -32.566 8.269 30.057 1.00 91.69 75 ASP A C 1
ATOM 592 O O . ASP A 1 75 ? -32.139 7.936 28.952 1.00 91.69 75 ASP A O 1
ATOM 596 N N . LEU A 1 76 ? -33.869 8.189 30.363 1.00 93.81 76 LEU A N 1
ATOM 597 C CA . LEU A 1 76 ? -34.904 7.731 29.431 1.00 93.81 76 LEU A CA 1
ATOM 598 C C . LEU A 1 76 ? -34.933 8.546 28.145 1.00 93.81 76 LEU A C 1
ATOM 600 O O . LEU A 1 76 ? -34.841 7.976 27.056 1.00 93.81 76 LEU A O 1
ATOM 604 N N . TYR A 1 77 ? -35.067 9.867 28.263 1.00 94.00 77 TYR A N 1
ATOM 605 C CA . TYR A 1 77 ? -35.102 10.739 27.094 1.00 94.00 77 TYR A CA 1
ATOM 606 C C . TYR A 1 77 ? -33.790 10.665 26.308 1.00 94.00 77 TYR A C 1
ATOM 608 O O . TYR A 1 77 ? -33.828 10.561 25.083 1.00 94.00 77 TYR A O 1
ATOM 616 N N . GLY A 1 78 ? -32.646 10.630 26.998 1.00 91.88 78 GLY A N 1
ATOM 617 C CA . GLY A 1 78 ? -31.330 10.534 26.374 1.00 91.88 78 GLY A CA 1
ATOM 618 C C . GLY A 1 78 ? -31.117 9.247 25.580 1.00 91.88 78 GLY A C 1
ATOM 619 O O . GLY A 1 78 ? -30.749 9.303 24.408 1.00 91.88 78 GLY A O 1
ATOM 620 N N . LYS A 1 79 ? -31.399 8.082 26.175 1.00 90.44 79 LYS A N 1
ATOM 621 C CA . LYS A 1 79 ? -31.245 6.777 25.506 1.00 90.44 79 LYS A CA 1
ATOM 622 C C . LYS A 1 79 ? -32.277 6.524 24.407 1.00 90.44 79 LYS A C 1
ATOM 624 O O . LYS A 1 79 ? -32.030 5.698 23.538 1.00 90.44 79 LYS A O 1
ATOM 629 N N . CYS A 1 80 ? -33.400 7.242 24.416 1.00 89.75 80 CYS A N 1
ATOM 630 C CA . CYS A 1 80 ? -34.378 7.229 23.323 1.00 89.75 80 CYS A CA 1
ATOM 631 C C . CYS A 1 80 ? -34.089 8.280 22.231 1.00 89.75 80 CYS A C 1
ATOM 633 O O . CYS A 1 80 ? -34.924 8.485 21.353 1.00 89.75 80 CYS A O 1
ATOM 635 N N . GLY A 1 81 ? -32.949 8.979 22.288 1.00 90.31 81 GLY A N 1
ATOM 636 C CA . GLY A 1 81 ? -32.536 9.961 21.279 1.00 90.31 81 GLY A CA 1
ATOM 637 C C . GLY A 1 81 ? -33.197 11.340 21.380 1.00 90.31 81 GLY A C 1
ATOM 638 O O . GLY A 1 81 ? -32.931 12.213 20.556 1.00 90.31 81 GLY A O 1
ATOM 639 N N . LEU A 1 82 ? -34.029 11.591 22.397 1.00 93.31 82 LEU A N 1
ATOM 640 C CA . LEU A 1 82 ? -34.679 12.886 22.639 1.00 93.31 82 LEU A CA 1
ATOM 641 C C . LEU A 1 82 ? -33.796 13.794 23.509 1.00 93.31 82 LEU A C 1
ATOM 643 O O . LEU A 1 82 ? -34.163 14.195 24.616 1.00 93.31 82 LEU A O 1
ATOM 647 N N . VAL A 1 83 ? -32.609 14.123 22.994 1.00 94.56 83 VAL A N 1
ATOM 648 C CA . VAL A 1 83 ? -31.559 14.852 23.730 1.00 94.56 83 VAL A CA 1
ATOM 649 C C . VAL A 1 83 ? -32.014 16.243 24.192 1.00 94.56 83 VAL A C 1
ATOM 651 O O . VAL A 1 83 ? -31.699 16.653 25.309 1.00 94.56 83 VAL A O 1
ATOM 654 N N . GLU A 1 84 ? -32.802 16.957 23.386 1.00 93.75 84 GLU A N 1
ATOM 655 C CA . GLU A 1 84 ? -33.320 18.286 23.748 1.00 93.75 84 GLU A CA 1
ATOM 656 C C . GLU A 1 84 ? -34.308 18.238 24.920 1.00 93.75 84 GLU A C 1
ATOM 658 O O . GLU A 1 84 ? -34.275 19.093 25.809 1.00 93.75 84 GLU A O 1
ATOM 663 N N . ASP A 1 85 ? -35.163 17.215 24.973 1.00 92.75 85 ASP A N 1
ATOM 664 C CA . ASP A 1 85 ? -36.095 17.030 26.088 1.00 92.75 85 ASP A CA 1
ATOM 665 C C . ASP A 1 85 ? -35.346 16.623 27.364 1.00 92.75 85 ASP A C 1
ATOM 667 O O . ASP A 1 85 ? -35.627 17.159 28.442 1.00 92.75 85 ASP A O 1
ATOM 671 N N . ALA A 1 86 ? -34.323 15.769 27.233 1.00 94.94 86 ALA A N 1
ATOM 672 C CA . ALA A 1 86 ? -33.403 15.448 28.322 1.00 94.94 86 ALA A CA 1
ATOM 673 C C . ALA A 1 86 ? -32.705 16.715 28.854 1.00 94.94 86 ALA A C 1
ATOM 675 O O . ALA A 1 86 ? -32.693 16.957 30.062 1.00 94.94 86 ALA A O 1
ATOM 676 N N . ARG A 1 87 ? -32.205 17.583 27.960 1.00 95.12 87 ARG A N 1
ATOM 677 C CA . ARG A 1 87 ? -31.547 18.852 28.314 1.00 95.12 87 ARG A CA 1
ATOM 678 C C . ARG A 1 87 ? -32.496 19.827 29.009 1.00 95.12 87 ARG A C 1
ATOM 680 O O . ARG A 1 87 ? -32.109 20.476 29.982 1.00 95.12 87 ARG A O 1
ATOM 687 N N . ARG A 1 88 ? -33.746 19.926 28.549 1.00 93.12 88 ARG A N 1
ATOM 688 C CA . ARG A 1 88 ? -34.783 20.752 29.192 1.00 93.12 88 ARG A CA 1
ATOM 689 C C . ARG A 1 88 ? -35.075 20.283 30.611 1.00 93.12 88 ARG A C 1
ATOM 691 O O . ARG A 1 88 ? -35.154 21.117 31.512 1.00 93.12 88 ARG A O 1
ATOM 698 N N . LEU A 1 89 ? -35.225 18.974 30.812 1.00 91.56 89 LEU A N 1
ATOM 699 C CA . LEU A 1 89 ? -35.478 18.404 32.133 1.00 91.56 89 LEU A CA 1
ATOM 700 C C . LEU A 1 89 ? -34.269 18.598 33.057 1.00 91.56 89 LEU A C 1
ATOM 702 O O . LEU A 1 89 ? -34.432 19.090 34.170 1.00 91.56 89 LEU A O 1
ATOM 706 N N . PHE A 1 90 ? -33.060 18.333 32.557 1.00 93.56 90 PHE A N 1
ATOM 707 C CA . PHE A 1 90 ? -31.806 18.589 33.262 1.00 93.56 90 PHE A CA 1
ATOM 708 C C . PHE A 1 90 ? -31.716 20.033 33.778 1.00 93.56 90 PHE A C 1
ATOM 710 O O . PHE A 1 90 ? -31.427 20.262 34.952 1.00 93.56 90 PHE A O 1
ATOM 717 N N . ASN A 1 91 ? -32.013 21.027 32.934 1.00 92.19 91 ASN A N 1
ATOM 718 C CA . ASN A 1 91 ? -31.928 22.436 33.323 1.00 92.19 91 ASN A CA 1
ATOM 719 C C . ASN A 1 91 ? -32.897 22.799 34.461 1.00 92.19 91 ASN A C 1
ATOM 721 O O . ASN A 1 91 ? -32.541 23.620 35.304 1.00 92.19 91 ASN A O 1
ATOM 725 N N . ARG A 1 92 ? -34.079 22.167 34.512 1.00 89.12 92 ARG A N 1
ATOM 726 C CA . ARG A 1 92 ? -35.122 22.427 35.520 1.00 89.12 92 ARG A CA 1
ATOM 727 C C . ARG A 1 92 ? -34.811 21.859 36.906 1.00 89.12 92 ARG A C 1
ATOM 729 O O . ARG A 1 92 ? -35.360 22.357 37.882 1.00 89.12 92 ARG A O 1
ATOM 736 N N . ILE A 1 93 ? -33.965 20.834 37.006 1.00 86.88 93 ILE A N 1
ATOM 737 C CA . ILE A 1 93 ? -33.642 20.189 38.286 1.00 86.88 93 ILE A CA 1
ATOM 738 C C . ILE A 1 93 ? -32.577 21.015 39.021 1.00 86.88 93 ILE A C 1
ATOM 740 O O . ILE A 1 93 ? -31.497 21.259 38.477 1.00 86.88 93 ILE A O 1
ATOM 744 N N . LEU A 1 94 ? -32.864 21.451 40.252 1.00 84.19 94 LEU A N 1
ATOM 745 C CA . LEU A 1 94 ? -31.947 22.196 41.125 1.00 84.19 94 LEU A CA 1
ATOM 746 C C . LEU A 1 94 ? -32.146 21.767 42.593 1.00 84.19 94 LEU A C 1
ATOM 748 O O . LEU A 1 94 ? -33.299 21.649 43.006 1.00 84.19 94 LEU A O 1
ATOM 752 N N . PRO A 1 95 ? -31.071 21.574 43.386 1.00 84.00 95 PRO A N 1
ATOM 753 C CA . PRO A 1 95 ? -29.661 21.526 42.978 1.00 84.00 95 PRO A CA 1
ATOM 754 C C . PRO A 1 95 ? -29.350 20.273 42.138 1.00 84.00 95 PRO A C 1
ATOM 756 O O . PRO A 1 95 ? -30.089 19.293 42.165 1.00 84.00 95 PRO A O 1
ATOM 759 N N . LYS A 1 96 ? -28.273 20.305 41.351 1.00 88.44 96 LYS A N 1
ATOM 760 C CA . LYS A 1 96 ? -27.852 19.159 40.527 1.00 88.44 96 LYS A CA 1
ATOM 761 C C . LYS A 1 96 ? -26.783 18.371 41.275 1.00 88.44 96 LYS A C 1
ATOM 763 O O . LYS A 1 96 ? -25.773 18.950 41.664 1.00 88.44 96 LYS A O 1
ATOM 768 N N . ASP A 1 97 ? -26.996 17.074 41.461 1.00 88.94 97 ASP A N 1
ATOM 769 C CA . ASP A 1 97 ? -25.978 16.171 41.991 1.00 88.94 97 ASP A CA 1
ATOM 770 C C . ASP A 1 97 ? -25.066 15.643 40.869 1.00 88.94 97 ASP A C 1
ATOM 772 O O . ASP A 1 97 ? -25.364 15.771 39.679 1.00 88.94 97 ASP A O 1
ATOM 776 N N . LEU A 1 98 ? -23.922 15.061 41.244 1.00 90.94 98 LEU A N 1
ATOM 777 C CA . LEU A 1 98 ? -22.945 14.525 40.287 1.00 90.94 98 LEU A CA 1
ATOM 778 C C . LEU A 1 98 ? -23.550 13.437 39.380 1.00 90.94 98 LEU A C 1
ATOM 780 O O . LEU A 1 98 ? -23.213 13.361 38.200 1.00 90.94 98 LEU A O 1
ATOM 784 N N . MET A 1 99 ? -24.495 12.648 39.903 1.00 90.06 99 MET A N 1
ATOM 785 C CA . MET A 1 99 ? -25.206 11.624 39.137 1.00 90.06 99 MET A CA 1
ATOM 786 C C . MET A 1 99 ? -25.959 12.234 37.951 1.00 90.06 99 MET A C 1
ATOM 788 O O . MET A 1 99 ? -25.794 11.773 36.822 1.00 90.06 99 MET A O 1
ATOM 792 N N . LEU A 1 100 ? -26.744 13.290 38.174 1.00 92.25 100 LEU A N 1
ATOM 793 C CA . LEU A 1 100 ? -27.485 13.961 37.110 1.00 92.25 100 LEU A CA 1
ATOM 794 C C . LEU A 1 100 ? -26.556 14.590 36.058 1.00 92.25 100 LEU A C 1
ATOM 796 O O . LEU A 1 100 ? -26.864 14.548 34.863 1.00 92.25 100 LEU A O 1
ATOM 800 N N . TRP A 1 101 ? -25.407 15.137 36.473 1.00 95.00 101 TRP A N 1
ATOM 801 C CA . TRP A 1 101 ? -24.375 15.607 35.542 1.00 95.00 101 TRP A CA 1
ATOM 802 C C . TRP A 1 101 ? -23.834 14.471 34.667 1.00 95.00 101 TRP A C 1
ATOM 804 O O . TRP A 1 101 ? -23.800 14.613 33.443 1.00 95.00 101 TRP A O 1
ATOM 814 N N . ASN A 1 102 ? -23.480 13.333 35.269 1.00 94.69 102 ASN A N 1
ATOM 815 C CA . ASN A 1 102 ? -22.985 12.153 34.557 1.00 94.69 102 ASN A CA 1
ATOM 816 C C . ASN A 1 102 ? -24.013 11.605 33.558 1.00 94.69 102 ASN A C 1
ATOM 818 O O . ASN A 1 102 ? -23.651 11.289 32.424 1.00 94.69 102 ASN A O 1
ATOM 822 N N . VAL A 1 103 ? -25.298 11.564 33.932 1.00 94.06 103 VAL A N 1
ATOM 823 C CA . VAL A 1 103 ? -26.389 11.172 33.022 1.00 94.06 103 VAL A CA 1
ATOM 824 C C . VAL A 1 103 ? -26.447 12.103 31.808 1.00 94.06 103 VAL A C 1
ATOM 826 O O . VAL A 1 103 ? -26.567 11.630 30.679 1.00 94.06 103 VAL A O 1
ATOM 829 N N . MET A 1 104 ? -26.314 13.420 32.001 1.00 95.56 104 MET A N 1
ATOM 830 C CA . MET A 1 104 ? -26.356 14.375 30.888 1.00 95.56 104 MET A CA 1
ATOM 831 C C . MET A 1 104 ? -25.114 14.294 29.986 1.00 95.56 104 MET A C 1
ATOM 833 O O . MET A 1 104 ? -25.246 14.370 28.764 1.00 95.56 104 MET A O 1
ATOM 837 N N . ILE A 1 105 ? -23.920 14.109 30.560 1.00 95.94 105 ILE A N 1
ATOM 838 C CA . ILE A 1 105 ? -22.681 13.898 29.791 1.00 95.94 105 ILE A CA 1
ATOM 839 C C . ILE A 1 105 ? -22.808 12.620 28.952 1.00 95.94 105 ILE A C 1
ATOM 841 O O . ILE A 1 105 ? -22.611 12.664 27.739 1.00 95.94 105 ILE A O 1
ATOM 845 N N . SER A 1 106 ? -23.222 11.509 29.569 1.00 93.81 106 SER A N 1
ATOM 846 C CA . SER A 1 106 ? -23.431 10.228 28.885 1.00 93.81 106 SER A CA 1
ATOM 847 C C . SER A 1 106 ? -24.502 10.320 27.793 1.00 93.81 106 SER A C 1
ATOM 849 O O . SER A 1 106 ? -24.300 9.805 26.695 1.00 93.81 106 SER A O 1
ATOM 851 N N . CYS A 1 107 ? -25.601 11.042 28.043 1.00 94.62 107 CYS A N 1
ATOM 852 C CA . CYS A 1 107 ? -26.654 11.314 27.062 1.00 94.62 107 CYS A CA 1
ATOM 853 C C . CYS A 1 107 ? -26.093 11.961 25.786 1.00 94.62 107 CYS A C 1
ATOM 855 O O . CYS A 1 107 ? -26.348 11.467 24.685 1.00 94.62 107 CYS A O 1
ATOM 857 N N . TYR A 1 108 ? -25.287 13.018 25.917 1.00 95.31 108 TYR A N 1
ATOM 858 C CA . TYR A 1 108 ? -24.649 13.647 24.761 1.00 95.31 108 TYR A CA 1
ATOM 859 C C . TYR A 1 108 ? -23.650 12.710 24.068 1.00 95.31 108 TYR A C 1
ATOM 861 O O . TYR A 1 108 ? -23.655 12.619 22.841 1.00 95.31 108 TYR A O 1
ATOM 869 N N . THR A 1 109 ? -22.845 11.960 24.830 1.00 93.06 109 THR A N 1
ATOM 870 C CA . THR A 1 109 ? -21.879 10.998 24.277 1.00 93.06 109 THR A CA 1
ATOM 871 C C . THR A 1 109 ? -22.551 9.884 23.466 1.00 93.06 109 THR A C 1
ATOM 873 O O . THR A 1 109 ? -22.143 9.625 22.336 1.00 93.06 109 THR A O 1
ATOM 876 N N . LEU A 1 110 ? -23.598 9.245 24.000 1.00 90.94 110 LEU A N 1
ATOM 877 C CA . LEU A 1 110 ? -24.312 8.139 23.343 1.00 90.94 110 LEU A CA 1
ATOM 878 C C . LEU A 1 110 ? -25.012 8.562 22.046 1.00 90.94 110 LEU A C 1
ATOM 880 O O . LEU A 1 110 ? -25.187 7.741 21.150 1.00 90.94 110 LEU A O 1
ATOM 884 N N . ASN A 1 111 ? -25.378 9.840 21.935 1.00 91.31 111 ASN A N 1
ATOM 885 C CA . ASN A 1 111 ? -26.020 10.410 20.752 1.00 91.31 111 ASN A CA 1
ATOM 886 C C . ASN A 1 111 ? -25.024 11.067 19.776 1.00 91.31 111 ASN A C 1
ATOM 888 O O . ASN A 1 111 ? -25.440 11.772 18.861 1.00 91.31 111 ASN A O 1
ATOM 892 N N . GLY A 1 112 ? -23.713 10.859 19.958 1.00 89.44 112 GLY A N 1
ATOM 893 C CA . GLY A 1 112 ? -22.673 11.375 19.057 1.00 89.44 112 GLY A CA 1
ATOM 894 C C . GLY A 1 112 ? -22.445 12.891 19.134 1.00 89.44 112 GLY A C 1
ATOM 895 O O . GLY A 1 112 ? -21.742 13.448 18.296 1.00 89.44 112 GLY A O 1
ATOM 896 N N . LEU A 1 113 ? -23.003 13.568 20.141 1.00 90.88 113 LEU A N 1
ATOM 897 C CA . LEU A 1 113 ? -22.916 15.020 20.341 1.00 90.88 113 LEU A CA 1
ATOM 898 C C . LEU A 1 113 ? -21.772 15.364 21.303 1.00 90.88 113 LEU A C 1
ATOM 900 O O . LEU A 1 113 ? -21.975 15.899 22.396 1.00 90.88 113 LEU A O 1
ATOM 904 N N . GLY A 1 114 ? -20.551 15.000 20.919 1.00 90.00 114 GLY A N 1
ATOM 905 C CA . GLY A 1 114 ? -19.424 15.007 21.846 1.00 90.00 114 GLY A CA 1
ATOM 906 C C . GLY A 1 114 ? -18.958 16.390 22.316 1.00 90.00 114 GLY A C 1
ATOM 907 O O . GLY A 1 114 ? -18.534 16.529 23.464 1.00 90.00 114 GLY A O 1
ATOM 908 N N . GLU A 1 115 ? -19.107 17.427 21.487 1.00 90.19 115 GLU A N 1
ATOM 909 C CA . GLU A 1 115 ? -18.810 18.818 21.869 1.00 90.19 115 GLU A CA 1
ATOM 910 C C . GLU A 1 115 ? -19.737 19.303 22.990 1.00 90.19 115 GLU A C 1
ATOM 912 O O . GLU A 1 115 ? -19.290 19.899 23.970 1.00 90.19 115 GLU A O 1
ATOM 917 N N . ASN A 1 116 ? -21.027 18.970 22.909 1.00 94.31 116 ASN A N 1
ATOM 918 C CA . ASN A 1 116 ? -21.994 19.303 23.949 1.00 94.31 116 ASN A CA 1
ATOM 919 C C . ASN A 1 116 ? -21.663 18.588 25.263 1.00 94.31 116 ASN A C 1
ATOM 921 O O . ASN A 1 116 ? -21.793 19.193 26.325 1.00 94.31 116 ASN A O 1
ATOM 925 N N . ALA A 1 117 ? -21.190 17.336 25.205 1.00 95.19 117 ALA A N 1
ATOM 926 C CA . ALA A 1 117 ? -20.729 16.616 26.392 1.00 95.19 117 ALA A CA 1
ATOM 927 C C . ALA A 1 117 ? -19.571 17.354 27.093 1.00 95.19 117 ALA A C 1
ATOM 929 O O . ALA A 1 117 ? -19.580 17.479 28.319 1.00 95.19 117 ALA A O 1
ATOM 930 N N . MET A 1 118 ? -18.626 17.913 26.325 1.00 93.31 118 MET A N 1
ATOM 931 C CA . MET A 1 118 ? -17.547 18.755 26.864 1.00 93.31 118 MET A CA 1
ATOM 932 C C . MET A 1 118 ? -18.090 20.043 27.491 1.00 93.31 118 MET A C 1
ATOM 934 O O . MET A 1 118 ? -17.711 20.379 28.610 1.00 93.31 118 MET A O 1
ATOM 938 N N . GLY A 1 119 ? -19.047 20.708 26.838 1.00 94.06 119 GLY A N 1
ATOM 939 C CA . GLY A 1 119 ? -19.694 21.901 27.394 1.00 94.06 119 GLY A CA 1
ATOM 940 C C . GLY A 1 119 ? -20.429 21.637 28.718 1.00 94.06 119 GLY A C 1
ATOM 941 O O . GLY A 1 119 ? -20.398 22.467 29.626 1.00 94.06 119 GLY A O 1
ATOM 942 N N . ILE A 1 120 ? -21.050 20.460 28.883 1.00 95.69 120 ILE A N 1
ATOM 943 C CA . ILE A 1 120 ? -21.640 20.055 30.173 1.00 95.69 120 ILE A CA 1
ATOM 944 C C . ILE A 1 120 ? -20.570 19.842 31.239 1.00 95.69 120 ILE A C 1
ATOM 946 O O . ILE A 1 120 ? -20.780 20.229 32.386 1.00 95.69 120 ILE A O 1
ATOM 950 N N . PHE A 1 121 ? -19.428 19.260 30.880 1.00 95.62 121 PHE A N 1
ATOM 951 C CA . PHE A 1 121 ? -18.320 19.079 31.812 1.00 95.62 121 PHE A CA 1
ATOM 952 C C . PHE A 1 121 ? -17.689 20.407 32.250 1.00 95.62 121 PHE A C 1
ATOM 954 O O . PHE A 1 121 ? -17.369 20.583 33.424 1.00 95.62 121 PHE A O 1
ATOM 961 N N . GLU A 1 122 ? -17.553 21.374 31.345 1.00 94.31 122 GLU A N 1
ATOM 962 C CA . GLU A 1 122 ? -17.106 22.725 31.697 1.00 94.31 122 GLU A CA 1
ATOM 963 C C . GLU A 1 122 ? -18.066 23.396 32.684 1.00 94.31 122 GLU A C 1
ATOM 965 O O . GLU A 1 122 ? -17.624 23.974 33.680 1.00 94.31 122 GLU A O 1
ATOM 970 N N . LEU A 1 123 ? -19.377 23.244 32.467 1.00 94.19 123 LEU A N 1
ATOM 971 C CA . LEU A 1 123 ? -20.392 23.750 33.387 1.00 94.19 123 LEU A CA 1
ATOM 972 C C . LEU A 1 123 ? -20.318 23.048 34.756 1.00 94.19 123 LEU A C 1
ATOM 974 O O . LEU A 1 123 ? -20.313 23.726 35.781 1.00 94.19 123 LEU A O 1
ATOM 978 N N . LEU A 1 124 ? -20.164 21.720 34.783 1.00 94.56 124 LEU A N 1
ATOM 979 C CA . LEU A 1 124 ? -19.936 20.940 36.009 1.00 94.56 124 LEU A CA 1
ATOM 980 C C . LEU A 1 124 ? -18.742 21.486 36.806 1.00 94.56 124 LEU A C 1
ATOM 982 O O . LEU A 1 124 ? -18.825 21.640 38.025 1.00 94.56 124 LEU A O 1
ATOM 986 N N . ARG A 1 125 ? -17.644 21.833 36.122 1.00 92.75 125 ARG A N 1
ATOM 987 C CA . ARG A 1 125 ? -16.448 22.413 36.752 1.00 92.75 125 ARG A CA 1
ATOM 988 C C . ARG A 1 125 ? -16.656 23.835 37.254 1.00 92.75 125 ARG A C 1
ATOM 990 O O . ARG A 1 125 ? -16.078 24.197 38.277 1.00 92.75 125 ARG A O 1
ATOM 997 N N . SER A 1 126 ? -17.473 24.632 36.568 1.00 92.06 126 SER A N 1
ATOM 998 C CA . SER A 1 126 ? -17.825 25.983 37.023 1.00 92.06 126 SER A CA 1
ATOM 999 C C . SER A 1 126 ? -18.651 25.980 38.319 1.00 92.06 126 SER A C 1
ATOM 1001 O O . SER A 1 126 ? -18.533 26.908 39.112 1.00 92.06 126 SER A O 1
ATOM 1003 N N . GLU A 1 127 ? -19.389 24.896 38.583 1.00 89.94 127 GLU A N 1
ATOM 1004 C CA . GLU A 1 127 ? -20.128 24.640 39.833 1.00 89.94 127 GLU A CA 1
ATOM 1005 C C . GLU A 1 127 ? -19.234 24.055 40.952 1.00 89.94 127 GLU A C 1
ATOM 1007 O O . GLU A 1 127 ? -19.712 23.693 42.026 1.00 89.94 127 GLU A O 1
ATOM 1012 N N . GLY A 1 128 ? -17.919 23.946 40.722 1.00 87.56 128 GLY A N 1
ATOM 1013 C CA . GLY A 1 128 ? -16.940 23.496 41.718 1.00 87.56 128 GLY A CA 1
ATOM 1014 C C . GLY A 1 128 ? -16.796 21.977 41.862 1.00 87.56 128 GLY A C 1
ATOM 1015 O O . GLY A 1 128 ? -16.081 21.519 42.754 1.00 87.56 128 GLY A O 1
ATOM 1016 N N . LEU A 1 129 ? -17.430 21.182 40.995 1.00 90.62 129 LEU A N 1
ATOM 1017 C CA . LEU A 1 129 ? -17.261 19.727 40.954 1.00 90.62 129 LEU A CA 1
ATOM 1018 C C . LEU A 1 129 ? -16.113 19.345 40.002 1.00 90.62 129 LEU A C 1
ATOM 1020 O O . LEU A 1 129 ? -15.871 20.013 39.003 1.00 90.62 129 LEU A O 1
ATOM 1024 N N . ASN A 1 130 ? -15.388 18.260 40.288 1.00 86.62 130 ASN A N 1
ATOM 1025 C CA . ASN A 1 130 ? -14.263 17.814 39.444 1.00 86.62 130 ASN A CA 1
ATOM 1026 C C . ASN A 1 130 ? -14.603 16.641 38.509 1.00 86.62 130 ASN A C 1
ATOM 1028 O O . ASN A 1 130 ? -13.822 16.358 37.603 1.00 86.62 130 ASN A O 1
ATOM 1032 N N . GLY A 1 131 ? -15.755 15.996 38.706 1.00 91.69 131 GLY A N 1
ATOM 1033 C CA . GLY A 1 131 ? -16.106 14.731 38.059 1.00 91.69 131 GLY A CA 1
ATOM 1034 C C . GLY A 1 131 ? -15.580 13.508 38.816 1.00 91.69 131 GLY A C 1
ATOM 1035 O O . GLY A 1 131 ? -14.785 13.636 39.750 1.00 91.69 131 GLY A O 1
ATOM 1036 N N . ASP A 1 132 ? -16.046 12.333 38.405 1.00 93.75 132 ASP A N 1
ATOM 1037 C CA . ASP A 1 132 ? -15.622 11.014 38.883 1.00 93.75 132 ASP A CA 1
ATOM 1038 C C . ASP A 1 132 ? -15.163 10.114 37.715 1.00 93.75 132 ASP A C 1
ATOM 1040 O O . ASP A 1 132 ? -15.027 10.554 36.568 1.00 93.75 132 ASP A O 1
ATOM 1044 N N . ASP A 1 133 ? -14.899 8.842 38.003 1.00 92.81 133 ASP A N 1
ATOM 1045 C CA . ASP A 1 133 ? -14.520 7.814 37.032 1.00 92.81 133 ASP A CA 1
ATOM 1046 C C . ASP A 1 133 ? -15.533 7.684 35.877 1.00 92.81 133 ASP A C 1
ATOM 1048 O O . ASP A 1 133 ? -15.139 7.605 34.705 1.00 92.81 133 ASP A O 1
ATOM 1052 N N . PHE A 1 134 ? -16.836 7.773 36.171 1.00 92.94 134 PHE A N 1
ATOM 1053 C CA . PHE A 1 134 ? -17.894 7.768 35.157 1.00 92.94 134 PHE A CA 1
ATOM 1054 C C . PHE A 1 134 ? -17.868 9.021 34.278 1.00 92.94 134 PHE A C 1
ATOM 1056 O O . PHE A 1 134 ? -18.042 8.912 33.054 1.00 92.94 134 PHE A O 1
ATOM 1063 N N . THR A 1 135 ? -17.624 10.198 34.870 1.00 95.12 135 THR A N 1
ATOM 1064 C CA . THR A 1 135 ? -17.442 11.450 34.122 1.00 95.12 135 THR A CA 1
ATOM 1065 C C . THR A 1 135 ? -16.314 11.285 33.105 1.00 95.12 135 THR A C 1
ATOM 1067 O O . THR A 1 135 ? -16.518 11.471 31.902 1.00 95.12 135 THR A O 1
ATOM 1070 N N . PHE A 1 136 ? -15.124 10.892 33.568 1.00 95.94 136 PHE A N 1
ATOM 1071 C CA . PHE A 1 136 ? -13.935 10.816 32.721 1.00 95.94 136 PHE A CA 1
ATOM 1072 C C . PHE A 1 136 ? -14.041 9.734 31.654 1.00 95.94 136 PHE A C 1
ATOM 1074 O O . PHE A 1 136 ? -13.681 9.984 30.504 1.00 95.94 136 PHE A O 1
ATOM 1081 N N . SER A 1 137 ? -14.599 8.568 31.977 1.00 94.81 137 SER A N 1
ATOM 1082 C CA . SER A 1 137 ? -14.842 7.532 30.973 1.00 94.81 137 SER A CA 1
ATOM 1083 C C . SER A 1 137 ? -15.800 7.986 29.875 1.00 94.81 137 SER A C 1
ATOM 1085 O O . SER A 1 137 ? -15.565 7.701 28.699 1.00 94.81 137 SER A O 1
ATOM 1087 N N . SER A 1 138 ? -16.871 8.703 30.229 1.00 94.69 138 SER A N 1
ATOM 1088 C CA . SER A 1 138 ? -17.830 9.218 29.243 1.00 94.69 138 SER A CA 1
ATOM 1089 C C . SER A 1 138 ? -17.176 10.258 28.327 1.00 94.69 138 SER A C 1
ATOM 1091 O O . SER A 1 138 ? -17.337 10.196 27.109 1.00 94.69 138 SER A O 1
ATOM 1093 N N . LEU A 1 139 ? -16.355 11.156 28.881 1.00 95.81 139 LEU A N 1
ATOM 1094 C CA . LEU A 1 139 ? -15.614 12.153 28.100 1.00 95.81 139 LEU A CA 1
ATOM 1095 C C . LEU A 1 139 ? -14.559 11.524 27.184 1.00 95.81 139 LEU A C 1
ATOM 1097 O O . LEU A 1 139 ? -14.421 11.940 26.036 1.00 95.81 139 LEU A O 1
ATOM 1101 N N . LEU A 1 140 ? -13.842 10.500 27.648 1.00 95.62 140 LEU A N 1
ATOM 1102 C CA . LEU A 1 140 ? -12.881 9.764 26.820 1.00 95.62 140 LEU A CA 1
ATOM 1103 C C . LEU A 1 140 ? -13.568 9.012 25.678 1.00 95.62 140 LEU A C 1
ATOM 1105 O O . LEU A 1 140 ? -13.095 9.061 24.542 1.00 95.62 140 LEU A O 1
ATOM 1109 N N . CYS A 1 141 ? -14.707 8.372 25.958 1.00 93.19 141 CYS A N 1
ATOM 1110 C CA . CYS A 1 141 ? -15.543 7.748 24.935 1.00 93.19 141 CYS A CA 1
ATOM 1111 C C . CYS A 1 141 ? -16.001 8.784 23.895 1.00 93.19 141 CYS A C 1
ATOM 1113 O O . CYS A 1 141 ? -15.871 8.552 22.693 1.00 93.19 141 CYS A O 1
ATOM 1115 N N . SER A 1 142 ? -16.435 9.962 24.355 1.00 93.94 142 SER A N 1
ATOM 1116 C CA . SER A 1 142 ? -16.801 11.102 23.510 1.00 93.94 142 SER A CA 1
ATOM 1117 C C . SER A 1 142 ? -15.655 11.535 22.587 1.00 93.94 142 SER A C 1
ATOM 1119 O O . SER A 1 142 ? -15.840 11.606 21.372 1.00 93.94 142 SER A O 1
ATOM 1121 N N . CYS A 1 143 ? -14.441 11.717 23.123 1.00 93.75 143 CYS A N 1
ATOM 1122 C CA . CYS A 1 143 ? -13.246 12.016 22.322 1.00 93.75 143 CYS A CA 1
ATOM 1123 C C . CYS A 1 143 ? -12.973 10.945 21.259 1.00 93.75 143 CYS A C 1
ATOM 1125 O O . CYS A 1 143 ? -12.624 11.278 20.127 1.00 93.75 143 CYS A O 1
ATOM 1127 N N . GLY A 1 144 ? -13.148 9.668 21.617 1.00 90.62 144 GLY A N 1
ATOM 1128 C CA . GLY A 1 144 ? -12.991 8.543 20.698 1.00 90.62 144 GLY A CA 1
ATOM 1129 C C . GLY A 1 144 ? -14.016 8.547 19.560 1.00 90.62 144 GLY A C 1
ATOM 1130 O O . GLY A 1 144 ? -13.651 8.256 18.426 1.00 90.62 144 GLY A O 1
ATOM 1131 N N . ILE A 1 145 ? -15.275 8.908 19.836 1.00 88.94 145 ILE A N 1
ATOM 1132 C CA . ILE A 1 145 ? -16.340 9.032 18.822 1.00 88.94 145 ILE A CA 1
ATOM 1133 C C . ILE A 1 145 ? -16.077 10.223 17.892 1.00 88.94 145 ILE A C 1
ATOM 1135 O O . ILE A 1 145 ? -16.247 10.106 16.682 1.00 88.94 145 ILE A O 1
ATOM 1139 N N . MET A 1 146 ? -15.629 11.352 18.444 1.00 88.25 146 MET A N 1
ATOM 1140 C CA . MET A 1 146 ? -15.296 12.556 17.675 1.00 88.25 146 MET A CA 1
ATOM 1141 C C . MET A 1 146 ? -14.012 12.415 16.843 1.00 88.25 146 MET A C 1
ATOM 1143 O O . MET A 1 146 ? -13.736 13.268 16.005 1.00 88.25 146 MET A O 1
ATOM 1147 N N . GLY A 1 147 ? -13.181 11.401 17.111 1.00 89.31 147 GLY A N 1
ATOM 1148 C CA . GLY A 1 147 ? -11.850 11.277 16.511 1.00 89.31 147 GLY A CA 1
ATOM 1149 C C . GLY A 1 147 ? -10.846 12.334 17.001 1.00 89.31 147 GLY A C 1
ATOM 1150 O O . GLY A 1 147 ? -9.788 12.509 16.401 1.00 89.31 147 GLY A O 1
ATOM 1151 N N . SER A 1 148 ? -11.142 13.045 18.095 1.00 89.88 148 SER A N 1
ATOM 1152 C CA . SER A 1 148 ? -10.319 14.157 18.588 1.00 89.88 148 SER A CA 1
ATOM 1153 C C . SER A 1 148 ? -9.297 13.695 19.630 1.00 89.88 148 SER A C 1
ATOM 1155 O O . SER A 1 148 ? -9.523 13.753 20.845 1.00 89.88 148 SER A O 1
ATOM 1157 N N . GLY A 1 149 ? -8.130 13.257 19.154 1.00 90.44 149 GLY A N 1
ATOM 1158 C CA . GLY A 1 149 ? -7.036 12.818 20.026 1.00 90.44 149 GLY A CA 1
ATOM 1159 C C . GLY A 1 149 ? -6.423 13.936 20.878 1.00 90.44 149 GLY A C 1
ATOM 1160 O O . GLY A 1 149 ? -5.933 13.669 21.976 1.00 90.44 149 GLY A O 1
ATOM 1161 N N . ASP A 1 150 ? -6.473 15.194 20.431 1.00 90.06 150 ASP A N 1
ATOM 1162 C CA . ASP A 1 150 ? -5.906 16.320 21.185 1.00 90.06 150 ASP A CA 1
ATOM 1163 C C . ASP A 1 150 ? -6.744 16.672 22.418 1.00 90.06 150 ASP A C 1
ATOM 1165 O O . ASP A 1 150 ? -6.185 16.845 23.504 1.00 90.06 150 ASP A O 1
ATOM 1169 N N . LEU A 1 151 ? -8.078 16.679 22.296 1.00 91.06 151 LEU A N 1
ATOM 1170 C CA . LEU A 1 151 ? -8.968 16.782 23.463 1.00 91.06 151 LEU A CA 1
ATOM 1171 C C . LEU A 1 151 ? -8.789 15.577 24.394 1.00 91.06 151 LEU A C 1
ATOM 1173 O O . LEU A 1 151 ? -8.691 15.743 25.610 1.00 91.06 151 LEU A O 1
ATOM 1177 N N . GLY A 1 152 ? -8.651 14.372 23.834 1.00 94.31 152 GLY A N 1
ATOM 1178 C CA . GLY A 1 152 ? -8.349 13.164 24.602 1.00 94.31 152 GLY A CA 1
ATOM 1179 C C . GLY A 1 152 ? -7.081 13.288 25.454 1.00 94.31 152 GLY A C 1
ATOM 1180 O O . GLY A 1 152 ? -7.092 12.929 26.631 1.00 94.31 152 GLY A O 1
ATOM 1181 N N . LYS A 1 153 ? -6.003 13.868 24.909 1.00 94.25 153 LYS A N 1
ATOM 1182 C CA . LYS A 1 153 ? -4.753 14.132 25.649 1.00 94.25 153 LYS A CA 1
ATOM 1183 C C . LYS A 1 153 ? -4.931 15.169 26.760 1.00 94.25 153 LYS A C 1
ATOM 1185 O O . LYS A 1 153 ? -4.339 15.007 27.826 1.00 94.25 153 LYS A O 1
ATOM 1190 N N . GLN A 1 154 ? -5.740 16.208 26.543 1.00 94.44 154 GLN A N 1
ATOM 1191 C CA . GLN A 1 154 ? -6.042 17.202 27.582 1.00 94.44 154 GLN A CA 1
ATOM 1192 C C . GLN A 1 154 ? -6.801 16.568 28.755 1.00 94.44 154 GLN A C 1
ATOM 1194 O O . GLN A 1 154 ? -6.417 16.758 29.911 1.00 94.44 154 GLN A O 1
ATOM 1199 N N . ILE A 1 155 ? -7.826 15.759 28.461 1.00 94.56 155 ILE A N 1
ATOM 1200 C CA . ILE A 1 155 ? -8.575 15.006 29.476 1.00 94.56 155 ILE A CA 1
ATOM 1201 C C . ILE A 1 155 ? -7.666 13.998 30.191 1.00 94.56 155 ILE A C 1
ATOM 1203 O O . ILE A 1 155 ? -7.706 13.914 31.413 1.00 94.56 155 ILE A O 1
ATOM 1207 N N . HIS A 1 156 ? -6.778 13.301 29.478 1.00 95.06 156 HIS A N 1
ATOM 1208 C CA . HIS A 1 156 ? -5.797 12.405 30.098 1.00 95.06 156 HIS A CA 1
ATOM 1209 C C . HIS A 1 156 ? -4.854 13.142 31.065 1.00 95.06 156 HIS A C 1
ATOM 1211 O O . HIS A 1 156 ? -4.620 12.671 32.177 1.00 95.06 156 HIS A O 1
ATOM 1217 N N . GLY A 1 157 ? -4.371 14.336 30.704 1.00 94.88 157 GLY A N 1
ATOM 1218 C CA . GLY A 1 157 ? -3.589 15.174 31.619 1.00 94.88 157 GLY A CA 1
ATOM 1219 C C . GLY A 1 157 ? -4.366 15.565 32.883 1.00 94.88 157 GLY A C 1
ATOM 1220 O O . GLY A 1 157 ? -3.801 15.595 33.978 1.00 94.88 157 GLY A O 1
ATOM 1221 N N . LEU A 1 158 ? -5.672 15.818 32.754 1.00 93.56 158 LEU A N 1
ATOM 1222 C CA . LEU A 1 158 ? -6.552 16.086 33.891 1.00 93.56 158 LEU A CA 1
ATOM 1223 C C . LEU A 1 158 ? -6.756 14.847 34.776 1.00 93.56 158 LEU A C 1
ATOM 1225 O O . LEU A 1 158 ? -6.680 14.974 35.995 1.00 93.56 158 LEU A O 1
ATOM 1229 N N . ILE A 1 159 ? -6.955 13.674 34.172 1.00 94.88 159 ILE A N 1
ATOM 1230 C CA . ILE A 1 159 ? -7.095 12.382 34.860 1.00 94.88 159 ILE A CA 1
ATOM 1231 C C . ILE A 1 159 ? -5.869 12.088 35.726 1.00 94.88 159 ILE A C 1
ATOM 1233 O O . ILE A 1 159 ? -6.029 11.777 36.903 1.00 94.88 159 ILE A O 1
ATOM 1237 N N . ILE A 1 160 ? -4.658 12.267 35.183 1.00 93.38 160 ILE A N 1
ATOM 1238 C CA . ILE A 1 160 ? -3.403 12.089 35.936 1.00 93.38 160 ILE A CA 1
ATOM 1239 C C . ILE A 1 160 ? -3.333 13.076 37.106 1.00 93.38 160 ILE A C 1
ATOM 1241 O O . ILE A 1 160 ? -2.984 12.706 38.222 1.00 93.38 160 ILE A O 1
ATOM 1245 N N . ARG A 1 161 ? -3.687 14.348 36.879 1.00 93.50 161 ARG A N 1
ATOM 1246 C CA . ARG A 1 161 ? -3.647 15.384 37.926 1.00 93.50 161 ARG A CA 1
ATOM 1247 C C . ARG A 1 161 ? -4.617 15.106 39.079 1.00 93.50 161 ARG A C 1
ATOM 1249 O O . ARG A 1 161 ? -4.373 15.559 40.193 1.00 93.50 161 ARG A O 1
ATOM 1256 N N . LEU A 1 162 ? -5.718 14.417 38.795 1.00 92.19 162 LEU A N 1
ATOM 1257 C CA . LEU A 1 162 ? -6.749 14.047 39.762 1.00 92.19 162 LEU A CA 1
ATOM 1258 C C . LEU A 1 162 ? -6.604 12.600 40.270 1.00 92.19 162 LEU A C 1
ATOM 1260 O O . LEU A 1 162 ? -7.444 12.156 41.046 1.00 92.19 162 LEU A O 1
ATOM 1264 N N . SER A 1 163 ? -5.549 11.886 39.862 1.00 91.00 163 SER A N 1
ATOM 1265 C CA . SER A 1 163 ? -5.249 10.501 40.253 1.00 91.00 163 SER A CA 1
ATOM 1266 C C . SER A 1 163 ? -6.330 9.472 39.884 1.00 91.00 163 SER A C 1
ATOM 1268 O O . SER A 1 163 ? -6.490 8.464 40.571 1.00 91.00 163 SER A O 1
ATOM 1270 N N . PHE A 1 164 ? -7.075 9.707 38.798 1.00 91.12 164 PHE A N 1
ATOM 1271 C CA . PHE A 1 164 ? -8.041 8.741 38.250 1.00 91.12 164 PHE A CA 1
ATOM 1272 C C . PHE A 1 164 ? -7.403 7.766 37.246 1.00 91.12 164 PHE A C 1
ATOM 1274 O O . PHE A 1 164 ? -8.080 6.898 36.706 1.00 91.12 164 PHE A O 1
ATOM 1281 N N . ASP A 1 165 ? -6.103 7.887 36.972 1.00 85.62 165 ASP A N 1
ATOM 1282 C CA . ASP A 1 165 ? -5.377 7.044 36.017 1.00 85.62 165 ASP A CA 1
ATOM 1283 C C . ASP A 1 165 ? -5.279 5.578 36.469 1.00 85.62 165 ASP A C 1
ATOM 1285 O O . ASP A 1 165 ? -5.237 4.681 35.632 1.00 85.62 165 ASP A O 1
ATOM 1289 N N . VAL A 1 166 ? -5.317 5.317 37.777 1.00 85.75 166 VAL A N 1
ATOM 1290 C CA . VAL A 1 166 ? -5.312 3.957 38.345 1.00 85.75 166 VAL A CA 1
ATOM 1291 C C . VAL A 1 166 ? -6.676 3.265 38.308 1.00 85.75 166 VAL A C 1
ATOM 1293 O O . VAL A 1 166 ? -6.734 2.048 38.500 1.00 85.75 166 VAL A O 1
ATOM 1296 N N . ASP A 1 167 ? -7.760 4.011 38.074 1.00 89.75 167 ASP A N 1
ATOM 1297 C CA . ASP A 1 167 ? -9.097 3.436 37.983 1.00 89.75 167 ASP A CA 1
ATOM 1298 C C . ASP A 1 167 ? -9.228 2.570 36.721 1.00 89.75 167 ASP A C 1
ATOM 1300 O O . ASP A 1 167 ? -8.864 2.983 35.618 1.00 89.75 167 ASP A O 1
ATOM 1304 N N . MET A 1 168 ? -9.749 1.349 36.872 1.00 88.25 168 MET A N 1
ATOM 1305 C CA . MET A 1 168 ? -9.822 0.368 35.783 1.00 88.25 168 MET A CA 1
ATOM 1306 C C . MET A 1 168 ? -10.735 0.834 34.641 1.00 88.25 168 MET A C 1
ATOM 1308 O O . MET A 1 168 ? -10.441 0.567 33.470 1.00 88.25 168 MET A O 1
ATOM 1312 N N . LEU A 1 169 ? -11.843 1.500 34.971 1.00 88.81 169 LEU A N 1
ATOM 1313 C CA . LEU A 1 169 ? -12.847 1.951 34.015 1.00 88.81 169 LEU A CA 1
ATOM 1314 C C . LEU A 1 169 ? -12.265 3.105 33.183 1.00 88.81 169 LEU A C 1
ATOM 1316 O O . LEU A 1 169 ? -12.261 3.034 31.950 1.00 88.81 169 LEU A O 1
ATOM 1320 N N . VAL A 1 170 ? -11.648 4.088 33.845 1.00 92.94 170 VAL A N 1
ATOM 1321 C CA . VAL A 1 170 ? -10.957 5.212 33.191 1.00 92.94 170 VAL A CA 1
ATOM 1322 C C . VAL A 1 170 ? -9.759 4.739 32.365 1.00 92.94 170 VAL A C 1
ATOM 1324 O O . VAL A 1 170 ? -9.633 5.107 31.196 1.00 92.94 170 VAL A O 1
ATOM 1327 N N . SER A 1 171 ? -8.907 3.873 32.918 1.00 91.19 171 SER A N 1
ATOM 1328 C CA . SER A 1 171 ? -7.761 3.291 32.206 1.00 91.19 171 SER A CA 1
ATOM 1329 C C . SER A 1 171 ? -8.176 2.534 30.938 1.00 91.19 171 SER A C 1
ATOM 1331 O O . SER A 1 171 ? -7.541 2.673 29.891 1.00 91.19 171 SER A O 1
ATOM 1333 N N . SER A 1 172 ? -9.260 1.750 30.991 1.00 91.94 172 SER A N 1
ATOM 1334 C CA . SER A 1 172 ? -9.769 1.043 29.810 1.00 91.94 172 SER A CA 1
ATOM 1335 C C . SER A 1 172 ? -10.318 2.014 28.756 1.00 91.94 172 SER A C 1
ATOM 1337 O O . SER A 1 172 ? -10.097 1.806 27.561 1.00 91.94 172 SER A O 1
ATOM 1339 N N . ALA A 1 173 ? -10.998 3.085 29.179 1.00 93.19 173 ALA A N 1
ATOM 1340 C CA . ALA A 1 173 ? -11.491 4.129 28.282 1.00 93.19 173 ALA A CA 1
ATOM 1341 C C . ALA A 1 173 ? -10.348 4.945 27.646 1.00 93.19 173 ALA A C 1
ATOM 1343 O O . ALA A 1 173 ? -10.441 5.323 26.479 1.00 93.19 173 ALA A O 1
ATOM 1344 N N . LEU A 1 174 ? -9.242 5.170 28.369 1.00 94.75 174 LEU A N 1
ATOM 1345 C CA . LEU A 1 174 ? -8.039 5.827 27.840 1.00 94.75 174 LEU A CA 1
ATOM 1346 C C . LEU A 1 174 ? -7.433 5.025 26.690 1.00 94.75 174 LEU A C 1
ATOM 1348 O O . LEU A 1 174 ? -7.114 5.584 25.639 1.00 94.75 174 LEU A O 1
ATOM 1352 N N . VAL A 1 175 ? -7.296 3.712 26.884 1.00 94.25 175 VAL A N 1
ATOM 1353 C CA . VAL A 1 175 ? -6.795 2.797 25.854 1.00 94.25 175 VAL A CA 1
ATOM 1354 C C . VAL A 1 175 ? -7.682 2.842 24.606 1.00 94.25 175 VAL A C 1
ATOM 1356 O O . VAL A 1 175 ? -7.166 3.003 23.500 1.00 94.25 175 VAL A O 1
ATOM 1359 N N . ASP A 1 176 ? -9.004 2.756 24.773 1.00 92.12 176 ASP A N 1
ATOM 1360 C CA . ASP A 1 176 ? -9.968 2.820 23.665 1.00 92.12 176 ASP A CA 1
ATOM 1361 C C . ASP A 1 176 ? -9.922 4.152 22.909 1.00 92.12 176 ASP A C 1
ATOM 1363 O O . ASP A 1 176 ? -9.853 4.158 21.679 1.00 92.12 176 ASP A O 1
ATOM 1367 N N . MET A 1 177 ? -9.863 5.273 23.629 1.00 94.75 177 MET A N 1
ATOM 1368 C CA . MET A 1 177 ? -9.754 6.605 23.036 1.00 94.75 177 MET A CA 1
ATOM 1369 C C . MET A 1 177 ? -8.488 6.739 22.182 1.00 94.75 177 MET A C 1
ATOM 1371 O O . MET A 1 177 ? -8.573 7.156 21.025 1.00 94.75 177 MET A O 1
ATOM 1375 N N . TYR A 1 178 ? -7.322 6.335 22.699 1.00 94.81 178 TYR A N 1
ATOM 1376 C CA . TYR A 1 178 ? -6.068 6.410 21.941 1.00 94.81 178 TYR A CA 1
ATOM 1377 C C . TYR A 1 178 ? -6.065 5.503 20.710 1.00 94.81 178 TYR A C 1
ATOM 1379 O O . TYR A 1 178 ? -5.549 5.891 19.662 1.00 94.81 178 TYR A O 1
ATOM 1387 N N . VAL A 1 179 ? -6.644 4.305 20.818 1.00 91.19 179 VAL A N 1
ATOM 1388 C CA . VAL A 1 179 ? -6.750 3.375 19.688 1.00 91.19 179 VAL A CA 1
ATOM 1389 C C . VAL A 1 179 ? -7.693 3.912 18.609 1.00 91.19 179 VAL A C 1
ATOM 1391 O O . VAL A 1 179 ? -7.371 3.808 17.430 1.00 91.19 179 VAL A O 1
ATOM 1394 N N . LYS A 1 180 ? -8.834 4.505 18.984 1.00 89.88 180 LYS A N 1
ATOM 1395 C CA . LYS A 1 180 ? -9.806 5.077 18.033 1.00 89.88 180 LYS A CA 1
ATOM 1396 C C . LYS A 1 180 ? -9.326 6.356 17.348 1.00 89.88 180 LYS A C 1
ATOM 1398 O O . LYS A 1 180 ? -9.830 6.681 16.282 1.00 89.88 180 LYS A O 1
ATOM 1403 N N . THR A 1 181 ? -8.376 7.069 17.947 1.00 90.31 181 THR A N 1
ATOM 1404 C CA . THR A 1 181 ? -7.828 8.334 17.429 1.00 90.31 181 THR A CA 1
ATOM 1405 C C . THR A 1 181 ? -6.488 8.153 16.700 1.00 90.31 181 THR A C 1
ATOM 1407 O O . THR A 1 181 ? -5.728 9.105 16.564 1.00 90.31 181 THR A O 1
ATOM 1410 N N . ASP A 1 182 ? -6.179 6.933 16.243 1.00 85.81 182 ASP A N 1
ATOM 1411 C CA . ASP A 1 182 ? -4.957 6.547 15.513 1.00 85.81 182 ASP A CA 1
ATOM 1412 C C . ASP A 1 182 ? -3.624 6.713 16.283 1.00 85.81 182 ASP A C 1
ATOM 1414 O O . ASP A 1 182 ? -2.535 6.541 15.729 1.00 85.81 182 ASP A O 1
ATOM 1418 N N . PHE A 1 183 ? -3.668 6.939 17.600 1.00 89.19 183 PHE A N 1
ATOM 1419 C CA . PHE A 1 183 ? -2.495 7.031 18.480 1.00 89.19 183 PHE A CA 1
ATOM 1420 C C . PHE A 1 183 ? -2.193 5.692 19.186 1.00 89.19 183 PHE A C 1
ATOM 1422 O O . PHE A 1 183 ? -1.945 5.637 20.392 1.00 89.19 183 PHE A O 1
ATOM 1429 N N . VAL A 1 184 ? -2.167 4.579 18.440 1.00 89.88 184 VAL A N 1
ATOM 1430 C CA . VAL A 1 184 ? -2.032 3.209 18.996 1.00 89.88 184 VAL A CA 1
ATOM 1431 C C . VAL A 1 184 ? -0.782 3.006 19.856 1.00 89.88 184 VAL A C 1
ATOM 1433 O O . VAL A 1 184 ? -0.814 2.252 20.828 1.00 89.88 184 VAL A O 1
ATOM 1436 N N . VAL A 1 185 ? 0.326 3.683 19.541 1.00 89.81 185 VAL A N 1
ATOM 1437 C CA . VAL A 1 185 ? 1.559 3.603 20.345 1.00 89.81 185 VAL A CA 1
ATOM 1438 C C . VAL A 1 185 ? 1.347 4.189 21.742 1.00 89.81 185 VAL A C 1
ATOM 1440 O O . VAL A 1 185 ? 1.820 3.615 22.723 1.00 89.81 185 VAL A O 1
ATOM 1443 N N . ASP A 1 186 ? 0.621 5.301 21.850 1.00 90.81 186 ASP A N 1
ATOM 1444 C CA . ASP A 1 186 ? 0.275 5.897 23.141 1.00 90.81 186 ASP A CA 1
ATOM 1445 C C . ASP A 1 186 ? -0.796 5.067 23.859 1.00 90.81 186 ASP A C 1
ATOM 1447 O O . ASP A 1 186 ? -0.677 4.838 25.063 1.00 90.81 186 ASP A O 1
ATOM 1451 N N . GLY A 1 187 ? -1.734 4.475 23.111 1.00 92.88 187 GLY A N 1
ATOM 1452 C CA . GLY A 1 187 ? -2.649 3.452 23.625 1.00 92.88 187 GLY A CA 1
ATOM 1453 C C . GLY A 1 187 ? -1.910 2.268 24.257 1.00 92.88 187 GLY A C 1
ATOM 1454 O O . GLY A 1 187 ? -2.250 1.844 25.361 1.00 92.88 187 GLY A O 1
ATOM 1455 N N . ARG A 1 188 ? -0.817 1.788 23.640 1.00 93.06 188 ARG A N 1
ATOM 1456 C CA . ARG A 1 188 ? 0.017 0.720 24.220 1.00 93.06 188 ARG A CA 1
ATOM 1457 C C . ARG A 1 188 ? 0.725 1.160 25.497 1.00 93.06 188 ARG A C 1
ATOM 1459 O O . ARG A 1 188 ? 0.865 0.347 26.408 1.00 93.06 188 ARG A O 1
ATOM 1466 N N . LYS A 1 189 ? 1.166 2.419 25.597 1.00 92.69 189 LYS A N 1
ATOM 1467 C CA . LYS A 1 189 ? 1.750 2.950 26.842 1.00 92.69 189 LYS A CA 1
ATOM 1468 C C . LYS A 1 189 ? 0.708 2.983 27.959 1.00 92.69 189 LYS A C 1
ATOM 1470 O O . LYS A 1 189 ? 1.003 2.486 29.040 1.00 92.69 189 LYS A O 1
ATOM 1475 N N . ALA A 1 190 ? -0.495 3.490 27.678 1.00 91.81 190 ALA A N 1
ATOM 1476 C CA . ALA A 1 190 ? -1.604 3.498 28.633 1.00 91.81 190 ALA A CA 1
ATOM 1477 C C . ALA A 1 190 ? -1.957 2.070 29.085 1.00 91.81 190 ALA A C 1
ATOM 1479 O O . ALA A 1 190 ? -2.009 1.788 30.277 1.00 91.81 190 ALA A O 1
ATOM 1480 N N . PHE A 1 191 ? -2.058 1.128 28.145 1.00 93.12 191 PHE A N 1
ATOM 1481 C CA . PHE A 1 191 ? -2.310 -0.285 28.435 1.00 93.12 191 PHE A CA 1
ATOM 1482 C C . PHE A 1 191 ? -1.214 -0.941 29.295 1.00 93.12 191 PHE A C 1
ATOM 1484 O O . PHE A 1 191 ? -1.482 -1.750 30.190 1.00 93.12 191 PHE A O 1
ATOM 1491 N N . ASN A 1 192 ? 0.051 -0.607 29.034 1.00 91.69 192 ASN A N 1
ATOM 1492 C CA . ASN A 1 192 ? 1.174 -1.101 29.825 1.00 91.69 192 ASN A CA 1
ATOM 1493 C C . ASN A 1 192 ? 1.188 -0.500 31.244 1.00 91.69 192 ASN A C 1
ATOM 1495 O O . ASN A 1 192 ? 1.640 -1.177 32.165 1.00 91.69 192 ASN A O 1
ATOM 1499 N N . ALA A 1 193 ? 0.673 0.721 31.419 1.00 89.19 193 ALA A N 1
ATOM 1500 C CA . ALA A 1 193 ? 0.574 1.402 32.709 1.00 89.19 193 ALA A CA 1
ATOM 1501 C C . ALA A 1 193 ? -0.581 0.894 33.596 1.00 89.19 193 ALA A C 1
ATOM 1503 O O . ALA A 1 193 ? -0.532 1.086 34.807 1.00 89.19 193 ALA A O 1
ATOM 1504 N N . MET A 1 194 ? -1.585 0.210 33.027 1.00 89.69 194 MET A N 1
ATOM 1505 C CA . MET A 1 194 ? -2.696 -0.369 33.796 1.00 89.69 194 MET A CA 1
ATOM 1506 C C . MET A 1 194 ? -2.194 -1.347 34.872 1.00 89.69 194 MET A C 1
ATOM 1508 O O . MET A 1 194 ? -1.467 -2.299 34.568 1.00 89.69 194 MET A O 1
ATOM 1512 N N . THR A 1 195 ? -2.644 -1.153 36.115 1.00 84.25 195 THR A N 1
ATOM 1513 C CA . THR A 1 195 ? -2.337 -2.026 37.265 1.00 84.25 195 THR A CA 1
ATOM 1514 C C . THR A 1 195 ? -3.019 -3.386 37.145 1.00 84.25 195 THR A C 1
ATOM 1516 O O . THR A 1 195 ? -2.406 -4.424 37.389 1.00 84.25 195 THR A O 1
ATOM 1519 N N . THR A 1 196 ? -4.281 -3.382 36.718 1.00 82.25 196 THR A N 1
ATOM 1520 C CA . THR A 1 196 ? -5.080 -4.572 36.426 1.00 82.25 196 THR A CA 1
ATOM 1521 C C . THR A 1 196 ? -5.632 -4.464 35.011 1.00 82.25 196 THR A C 1
ATOM 1523 O O . THR A 1 196 ? -6.074 -3.403 34.574 1.00 82.25 196 THR A O 1
ATOM 1526 N N . ARG A 1 197 ? -5.558 -5.560 34.255 1.00 88.38 197 ARG A N 1
ATOM 1527 C CA . ARG A 1 197 ? -6.066 -5.636 32.879 1.00 88.38 197 ARG A CA 1
ATOM 1528 C C . ARG A 1 197 ? -7.297 -6.523 32.861 1.00 88.38 197 ARG A C 1
ATOM 1530 O O . ARG A 1 197 ? -7.344 -7.516 33.582 1.00 88.38 197 ARG A O 1
ATOM 1537 N N . ASN A 1 198 ? -8.266 -6.184 32.022 1.00 85.12 198 ASN A N 1
ATOM 1538 C CA . ASN A 1 198 ? -9.466 -6.982 31.812 1.00 85.12 198 ASN A CA 1
ATOM 1539 C C . ASN A 1 198 ? -9.563 -7.395 30.336 1.00 85.12 198 ASN A C 1
ATOM 1541 O O . ASN A 1 198 ? -8.796 -6.933 29.490 1.00 85.12 198 ASN A O 1
ATOM 1545 N N . VAL A 1 199 ? -10.504 -8.286 30.020 1.00 85.06 199 VAL A N 1
ATOM 1546 C CA . VAL A 1 199 ? -10.704 -8.772 28.643 1.00 85.06 199 VAL A CA 1
ATOM 1547 C C . VAL A 1 199 ? -10.950 -7.610 27.676 1.00 85.06 199 VAL A C 1
ATOM 1549 O O . VAL A 1 199 ? -10.425 -7.632 26.566 1.00 85.06 199 VAL A O 1
ATOM 1552 N N . VAL A 1 200 ? -11.666 -6.565 28.109 1.00 85.25 200 VAL A N 1
ATOM 1553 C CA . VAL A 1 200 ? -11.964 -5.383 27.287 1.00 85.25 200 VAL A CA 1
ATOM 1554 C C . VAL A 1 200 ? -10.681 -4.660 26.873 1.00 85.25 200 VAL A C 1
ATOM 1556 O O . VAL A 1 200 ? -10.470 -4.456 25.683 1.00 85.25 200 VAL A O 1
ATOM 1559 N N . SER A 1 201 ? -9.781 -4.339 27.807 1.00 88.31 201 SER A N 1
ATOM 1560 C CA . SER A 1 201 ? -8.550 -3.609 27.484 1.00 88.31 201 SER A CA 1
ATOM 1561 C C . SER A 1 201 ? -7.595 -4.419 26.600 1.00 88.31 201 SER A C 1
ATOM 1563 O O . SER A 1 201 ? -6.988 -3.857 25.683 1.00 88.31 201 SER A O 1
ATOM 1565 N N . TRP A 1 202 ? -7.511 -5.742 26.802 1.00 90.75 202 TRP A N 1
ATOM 1566 C CA . TRP A 1 202 ? -6.790 -6.651 25.897 1.00 90.75 202 TRP A CA 1
ATOM 1567 C C . TRP A 1 202 ? -7.387 -6.630 24.487 1.00 90.75 202 TRP A C 1
ATOM 1569 O O . TRP A 1 202 ? -6.662 -6.426 23.510 1.00 90.75 202 TRP A O 1
ATOM 1579 N N . THR A 1 203 ? -8.709 -6.796 24.387 1.00 88.94 203 THR A N 1
ATOM 1580 C CA . THR A 1 203 ? -9.450 -6.819 23.117 1.00 88.94 203 THR A CA 1
ATOM 1581 C C . THR A 1 203 ? -9.251 -5.516 22.355 1.00 88.94 203 THR A C 1
ATOM 1583 O O . THR A 1 203 ? -8.897 -5.543 21.178 1.00 88.94 203 THR A O 1
ATOM 1586 N N . THR A 1 204 ? -9.390 -4.371 23.025 1.00 89.31 204 THR A N 1
ATOM 1587 C CA . THR A 1 204 ? -9.209 -3.044 22.428 1.00 89.31 204 THR A CA 1
ATOM 1588 C C . THR A 1 204 ? -7.812 -2.867 21.842 1.00 89.31 204 THR A C 1
ATOM 1590 O O . THR A 1 204 ? -7.681 -2.427 20.699 1.00 89.31 204 THR A O 1
ATOM 1593 N N . MET A 1 205 ? -6.759 -3.265 22.564 1.00 91.12 205 MET A N 1
ATOM 1594 C CA . MET A 1 205 ? -5.393 -3.174 22.039 1.00 91.12 205 MET A CA 1
ATOM 1595 C C . MET A 1 205 ? -5.149 -4.114 20.860 1.00 91.12 205 MET A C 1
ATOM 1597 O O . MET A 1 205 ? -4.539 -3.709 19.868 1.00 91.12 205 MET A O 1
ATOM 1601 N N . ILE A 1 206 ? -5.632 -5.356 20.942 1.00 88.31 206 ILE A N 1
ATOM 1602 C CA . ILE A 1 206 ? -5.507 -6.343 19.865 1.00 88.31 206 ILE A CA 1
ATOM 1603 C C . ILE A 1 206 ? -6.240 -5.858 18.610 1.00 88.31 206 ILE A C 1
ATOM 1605 O O . ILE A 1 206 ? -5.676 -5.897 17.517 1.00 88.31 206 ILE A O 1
ATOM 1609 N N . VAL A 1 207 ? -7.467 -5.353 18.758 1.00 84.94 207 VAL A N 1
ATOM 1610 C CA . VAL A 1 207 ? -8.253 -4.771 17.663 1.00 84.94 207 VAL A CA 1
ATOM 1611 C C . VAL A 1 207 ? -7.569 -3.539 17.087 1.00 84.94 207 VAL A C 1
ATOM 1613 O O . VAL A 1 207 ? -7.507 -3.410 15.864 1.00 84.94 207 VAL A O 1
ATOM 1616 N N . GLY A 1 208 ? -7.000 -2.682 17.935 1.00 84.94 208 GLY A N 1
ATOM 1617 C CA . GLY A 1 208 ? -6.200 -1.539 17.512 1.00 84.94 208 GLY A CA 1
ATOM 1618 C C . GLY A 1 208 ? -5.049 -1.961 16.608 1.00 84.94 208 GLY A C 1
ATOM 1619 O O . GLY A 1 208 ? -5.023 -1.614 15.430 1.00 84.94 208 GLY A O 1
ATOM 1620 N N . TYR A 1 209 ? -4.135 -2.797 17.099 1.00 84.62 209 TYR A N 1
ATOM 1621 C CA . TYR A 1 209 ? -3.034 -3.296 16.267 1.00 84.62 209 TYR A CA 1
ATOM 1622 C C . TYR A 1 209 ? -3.519 -4.054 15.024 1.00 84.62 209 TYR A C 1
ATOM 1624 O O . TYR A 1 209 ? -2.906 -3.937 13.958 1.00 84.62 209 TYR A O 1
ATOM 1632 N N . GLY A 1 210 ? -4.637 -4.774 15.140 1.00 75.38 210 GLY A N 1
ATOM 1633 C CA . GLY A 1 210 ? -5.272 -5.494 14.047 1.00 75.38 210 GLY A CA 1
ATOM 1634 C C . GLY A 1 210 ? -5.668 -4.590 12.878 1.00 75.38 210 GLY A C 1
ATOM 1635 O O . GLY A 1 210 ? -5.304 -4.877 11.735 1.00 75.38 210 GLY A O 1
ATOM 1636 N N . ARG A 1 211 ? -6.347 -3.471 13.172 1.00 74.75 211 ARG A N 1
ATOM 1637 C CA . ARG A 1 211 ? -6.800 -2.469 12.188 1.00 74.75 211 ARG A CA 1
ATOM 1638 C C . ARG A 1 211 ? -5.646 -1.762 11.479 1.00 74.75 211 ARG A C 1
ATOM 1640 O O . ARG A 1 211 ? -5.745 -1.500 10.287 1.00 74.75 211 ARG A O 1
ATOM 1647 N N . HIS A 1 212 ? -4.535 -1.529 12.175 1.00 73.00 212 HIS A N 1
ATOM 1648 C CA . HIS A 1 212 ? -3.351 -0.876 11.602 1.00 73.00 212 HIS A CA 1
ATOM 1649 C C . HIS A 1 212 ? -2.387 -1.836 10.882 1.00 73.00 212 HIS A C 1
ATOM 1651 O O . HIS A 1 212 ? -1.272 -1.448 10.542 1.00 73.00 212 HIS A O 1
ATOM 1657 N N . GLY A 1 213 ? -2.780 -3.095 10.653 1.00 67.44 213 GLY A N 1
ATOM 1658 C CA . GLY A 1 213 ? -1.955 -4.072 9.931 1.00 67.44 213 GLY A CA 1
ATOM 1659 C C . GLY A 1 213 ? -0.732 -4.569 10.712 1.00 67.44 213 GLY A C 1
ATOM 1660 O O . GLY A 1 213 ? 0.137 -5.231 10.149 1.00 67.44 213 GLY A O 1
ATOM 1661 N N . ASN A 1 214 ? -0.669 -4.306 12.017 1.00 73.56 214 ASN A N 1
ATOM 1662 C CA . ASN A 1 214 ? 0.419 -4.719 12.900 1.00 73.56 214 ASN A CA 1
ATOM 1663 C C . ASN A 1 214 ? 0.124 -6.091 13.530 1.00 73.56 214 ASN A C 1
ATOM 1665 O O . ASN A 1 214 ? 0.169 -6.263 14.749 1.00 73.56 214 ASN A O 1
ATOM 1669 N N . GLY A 1 215 ? -0.174 -7.092 12.697 1.00 73.44 215 GLY A N 1
ATOM 1670 C CA . GLY A 1 215 ? -0.625 -8.412 13.156 1.00 73.44 215 GLY A CA 1
ATOM 1671 C C . GLY A 1 215 ? 0.372 -9.162 14.044 1.00 73.44 215 GLY A C 1
ATOM 1672 O O . GLY A 1 215 ? -0.041 -9.947 14.893 1.00 73.44 215 GLY A O 1
ATOM 1673 N N . LYS A 1 216 ? 1.675 -8.871 13.942 1.00 77.00 216 LYS A N 1
ATOM 1674 C CA . LYS A 1 216 ? 2.683 -9.432 14.854 1.00 77.00 216 LYS A CA 1
ATOM 1675 C C . LYS A 1 216 ? 2.491 -8.961 16.301 1.00 77.00 216 LYS A C 1
ATOM 1677 O O . LYS A 1 216 ? 2.545 -9.778 17.215 1.00 77.00 216 LYS A O 1
ATOM 1682 N N . GLU A 1 217 ? 2.240 -7.669 16.499 1.00 83.75 217 GLU A N 1
ATOM 1683 C CA . GLU A 1 217 ? 1.983 -7.102 17.830 1.00 83.75 217 GLU A CA 1
ATOM 1684 C C . GLU A 1 217 ? 0.643 -7.596 18.386 1.00 83.75 217 GLU A C 1
ATOM 1686 O O . GLU A 1 217 ? 0.543 -7.920 19.568 1.00 83.75 217 GLU A O 1
ATOM 1691 N N . ALA A 1 218 ? -0.369 -7.744 17.521 1.00 85.12 218 ALA A N 1
ATOM 1692 C CA . ALA A 1 218 ? -1.651 -8.341 17.895 1.00 85.12 218 ALA A CA 1
ATOM 1693 C C . ALA A 1 218 ? -1.493 -9.804 18.364 1.00 85.12 218 ALA A C 1
ATOM 1695 O O . ALA A 1 218 ? -2.061 -10.192 19.384 1.00 85.12 218 ALA A O 1
ATOM 1696 N N . MET A 1 219 ? -0.672 -10.606 17.676 1.00 82.62 219 MET A N 1
ATOM 1697 C CA . MET A 1 219 ? -0.361 -11.986 18.076 1.00 82.62 219 MET A CA 1
ATOM 1698 C C . MET A 1 219 ? 0.448 -12.066 19.373 1.00 82.62 219 MET A C 1
ATOM 1700 O O . MET A 1 219 ? 0.225 -12.964 20.192 1.00 82.62 219 MET A O 1
ATOM 1704 N N . GLN A 1 220 ? 1.377 -11.132 19.584 1.00 87.88 220 GLN A N 1
ATOM 1705 C CA . GLN A 1 220 ? 2.116 -11.047 20.838 1.00 87.88 220 GLN A CA 1
ATOM 1706 C C . GLN A 1 220 ? 1.168 -10.737 22.005 1.00 87.88 220 GLN A C 1
ATOM 1708 O O . GLN A 1 220 ? 1.203 -11.440 23.013 1.00 87.88 220 GLN A O 1
ATOM 1713 N N . LEU A 1 221 ? 0.268 -9.764 21.841 1.00 88.81 221 LEU A N 1
ATOM 1714 C CA . LEU A 1 221 ? -0.753 -9.441 22.840 1.00 88.81 221 LEU A CA 1
ATOM 1715 C C . LEU A 1 221 ? -1.695 -10.614 23.125 1.00 88.81 221 LEU A C 1
ATOM 1717 O O . LEU A 1 221 ? -2.006 -10.855 24.284 1.00 88.81 221 LEU A O 1
ATOM 1721 N N . LEU A 1 222 ? -2.111 -11.379 22.110 1.00 87.94 222 LEU A N 1
ATOM 1722 C CA . LEU A 1 222 ? -2.895 -12.600 22.331 1.00 87.94 222 LEU A CA 1
ATOM 1723 C C . LEU A 1 222 ? -2.123 -13.618 23.175 1.00 87.94 222 LEU A C 1
ATOM 1725 O O . LEU A 1 222 ? -2.689 -14.255 24.060 1.00 87.94 222 LEU A O 1
ATOM 1729 N N . THR A 1 223 ? -0.831 -13.781 22.901 1.00 87.94 223 THR A N 1
ATOM 1730 C CA . THR A 1 223 ? 0.019 -14.705 23.658 1.00 87.94 223 THR A CA 1
ATOM 1731 C C . THR A 1 223 ? 0.135 -14.261 25.115 1.00 87.94 223 THR A C 1
ATOM 1733 O O . THR A 1 223 ? -0.019 -15.086 26.011 1.00 87.94 223 THR A O 1
ATOM 1736 N N . GLU A 1 224 ? 0.350 -12.966 25.357 1.00 90.50 224 GLU A N 1
ATOM 1737 C CA . GLU A 1 224 ? 0.389 -12.378 26.701 1.00 90.50 224 GLU A CA 1
ATOM 1738 C C . GLU A 1 224 ? -0.970 -12.514 27.421 1.00 90.50 224 GLU A C 1
ATOM 1740 O O . GLU A 1 224 ? -1.009 -12.903 28.587 1.00 90.50 224 GLU A O 1
ATOM 1745 N N . MET A 1 225 ? -2.087 -12.291 26.718 1.00 90.50 225 MET A N 1
ATOM 1746 C CA . MET A 1 225 ? -3.449 -12.480 27.234 1.00 90.50 225 MET A CA 1
ATOM 1747 C C . MET A 1 225 ? -3.684 -13.927 27.689 1.00 90.50 225 MET A C 1
ATOM 1749 O O . MET A 1 225 ? -4.174 -14.159 28.793 1.00 90.50 225 MET A O 1
ATOM 1753 N N . LEU A 1 226 ? -3.290 -14.902 26.862 1.00 87.88 226 LEU A N 1
ATOM 1754 C CA . LEU A 1 226 ? -3.422 -16.328 27.166 1.00 87.88 226 LEU A CA 1
ATOM 1755 C C . LEU A 1 226 ? -2.489 -16.785 28.297 1.00 87.88 226 LEU A C 1
ATOM 1757 O O . LEU A 1 226 ? -2.865 -17.667 29.062 1.00 87.88 226 LEU A O 1
ATOM 1761 N N . GLN A 1 227 ? -1.288 -16.208 28.411 1.00 87.94 227 GLN A N 1
ATOM 1762 C CA . GLN A 1 227 ? -0.371 -16.465 29.531 1.00 87.94 227 GLN A CA 1
ATOM 1763 C C . GLN A 1 227 ? -0.888 -15.896 30.855 1.00 87.94 227 GLN A C 1
ATOM 1765 O O . GLN A 1 227 ? -0.563 -16.430 31.910 1.00 87.94 227 GLN A O 1
ATOM 1770 N N . GLY A 1 228 ? -1.685 -14.826 30.802 1.00 85.62 228 GLY A N 1
ATOM 1771 C CA . GLY A 1 228 ? -2.375 -14.255 31.957 1.00 85.62 228 GLY A CA 1
ATOM 1772 C C . GLY A 1 228 ? -3.695 -14.946 32.312 1.00 85.62 228 GLY A C 1
ATOM 1773 O O . GLY A 1 228 ? -4.484 -14.353 33.039 1.00 85.62 228 GLY A O 1
ATOM 1774 N N . ASP A 1 229 ? -3.967 -16.139 31.770 1.00 83.88 229 ASP A N 1
ATOM 1775 C CA . ASP A 1 229 ? -5.201 -16.915 31.969 1.00 83.88 229 ASP A CA 1
ATOM 1776 C C . ASP A 1 229 ? -6.507 -16.189 31.572 1.00 83.88 229 ASP A C 1
ATOM 1778 O O . ASP A 1 229 ? -7.606 -16.587 31.968 1.00 83.88 229 ASP A O 1
ATOM 1782 N N . PHE A 1 230 ? -6.427 -15.156 30.724 1.00 86.25 230 PHE A N 1
ATOM 1783 C CA . PHE A 1 230 ? -7.607 -14.513 30.147 1.00 86.25 230 PHE A CA 1
ATOM 1784 C C . PHE A 1 230 ? -8.113 -15.304 28.937 1.00 86.25 230 PHE A C 1
ATOM 1786 O O . PHE A 1 230 ? -7.337 -15.782 28.108 1.00 86.25 230 PHE A O 1
ATOM 1793 N N . VAL A 1 231 ? -9.437 -15.418 28.805 1.00 85.00 231 VAL A N 1
ATOM 1794 C CA . VAL A 1 231 ? -10.080 -16.098 27.673 1.00 85.00 231 VAL A CA 1
ATOM 1795 C C . VAL A 1 231 ? -10.420 -15.065 26.594 1.00 85.00 231 VAL A C 1
ATOM 1797 O O . VAL A 1 231 ? -11.222 -14.172 26.869 1.00 85.00 231 VAL A O 1
ATOM 1800 N N . PRO A 1 232 ? -9.831 -15.157 25.386 1.00 86.62 232 PRO A N 1
ATOM 1801 C CA . PRO A 1 232 ? -10.201 -14.308 24.260 1.00 86.62 232 PRO A CA 1
ATOM 1802 C C . PRO A 1 232 ? -11.659 -14.528 23.875 1.00 86.62 232 PRO A C 1
ATOM 1804 O O . PRO A 1 232 ? -12.116 -15.671 23.792 1.00 86.62 232 PRO A O 1
ATOM 1807 N N . ASP A 1 233 ? -12.374 -13.439 23.621 1.00 84.31 233 ASP A N 1
ATOM 1808 C CA . ASP A 1 233 ? -13.740 -13.503 23.120 1.00 84.31 233 ASP A CA 1
ATOM 1809 C C . ASP A 1 233 ? -13.784 -13.666 21.588 1.00 84.31 233 ASP A C 1
ATOM 1811 O O . ASP A 1 233 ? -12.764 -13.684 20.886 1.00 84.31 233 ASP A O 1
ATOM 1815 N N . GLU A 1 234 ? -15.002 -13.815 21.068 1.00 85.00 234 GLU A N 1
ATOM 1816 C CA . GLU A 1 234 ? -15.283 -13.963 19.640 1.00 85.00 234 GLU A CA 1
ATOM 1817 C C . GLU A 1 234 ? -14.685 -12.813 18.811 1.00 85.00 234 GLU A C 1
ATOM 1819 O O . GLU A 1 234 ? -14.026 -13.045 17.792 1.00 85.00 234 GLU A O 1
ATOM 1824 N N . LEU A 1 235 ? -14.855 -11.578 19.291 1.00 82.25 235 LEU A N 1
ATOM 1825 C CA . LEU A 1 235 ? -14.387 -10.365 18.628 1.00 82.25 235 LEU A CA 1
ATOM 1826 C C . LEU A 1 235 ? -12.854 -10.302 18.567 1.00 82.25 235 LEU A C 1
ATOM 1828 O O . LEU A 1 235 ? -12.290 -9.967 17.521 1.00 82.25 235 LEU A O 1
ATOM 1832 N N . THR A 1 236 ? -12.176 -10.663 19.658 1.00 85.25 236 THR A N 1
ATOM 1833 C CA . THR A 1 236 ? -10.711 -10.715 19.743 1.00 85.25 236 THR A CA 1
ATOM 1834 C C . THR A 1 236 ? -10.146 -11.671 18.703 1.00 85.25 236 THR A C 1
ATOM 1836 O O . THR A 1 236 ? -9.265 -11.302 17.923 1.00 85.25 236 THR A O 1
ATOM 1839 N N . LEU A 1 237 ? -10.672 -12.897 18.650 1.00 87.94 237 LEU A N 1
ATOM 1840 C CA . LEU A 1 237 ? -10.175 -13.933 17.743 1.00 87.94 237 LEU A CA 1
ATOM 1841 C C . LEU A 1 237 ? -10.463 -13.590 16.277 1.00 87.94 237 LEU A C 1
ATOM 1843 O O . LEU A 1 237 ? -9.576 -13.744 15.434 1.00 87.94 237 LEU A O 1
ATOM 1847 N N . ALA A 1 238 ? -11.652 -13.066 15.967 1.00 85.62 238 ALA A N 1
ATOM 1848 C CA . ALA A 1 238 ? -11.993 -12.616 14.617 1.00 85.62 238 ALA A CA 1
ATOM 1849 C C . ALA A 1 238 ? -11.073 -11.479 14.134 1.00 85.62 238 ALA A C 1
ATOM 1851 O O . ALA A 1 238 ? -10.608 -11.489 12.990 1.00 85.62 238 ALA A O 1
ATOM 1852 N N . SER A 1 239 ? -10.753 -10.527 15.016 1.00 83.44 239 SER A N 1
ATOM 1853 C CA . SER A 1 239 ? -9.849 -9.414 14.711 1.00 83.44 239 SER A CA 1
ATOM 1854 C C . SER A 1 239 ? -8.418 -9.880 14.420 1.00 83.44 239 SER A C 1
ATOM 1856 O O . SER A 1 239 ? -7.807 -9.461 13.432 1.00 83.44 239 SER A O 1
ATOM 1858 N N . ILE A 1 240 ? -7.904 -10.819 15.221 1.00 85.25 240 ILE A N 1
ATOM 1859 C CA . ILE A 1 240 ? -6.581 -11.421 15.005 1.00 85.25 240 ILE A CA 1
ATOM 1860 C C . ILE A 1 240 ? -6.538 -12.168 13.679 1.00 85.25 240 ILE A C 1
ATOM 1862 O O . ILE A 1 240 ? -5.620 -11.947 12.893 1.00 85.25 240 ILE A O 1
ATOM 1866 N N . LEU A 1 241 ? -7.541 -13.003 13.394 1.00 87.56 241 LEU A N 1
ATOM 1867 C CA . LEU A 1 241 ? -7.628 -13.725 12.125 1.00 87.56 241 LEU A CA 1
ATOM 1868 C C . LEU A 1 241 ? -7.613 -12.761 10.935 1.00 87.56 241 LEU A C 1
ATOM 1870 O O . LEU A 1 241 ? -6.870 -12.989 9.982 1.00 87.56 241 LEU A O 1
ATOM 1874 N N . SER A 1 242 ? -8.357 -11.654 11.012 1.00 83.38 242 SER A N 1
ATOM 1875 C CA . SER A 1 242 ? -8.357 -10.615 9.976 1.00 83.38 242 SER A CA 1
ATOM 1876 C C . SER A 1 242 ? -6.990 -9.935 9.814 1.00 83.38 242 SER A C 1
ATOM 1878 O O . SER A 1 242 ? -6.557 -9.684 8.689 1.00 83.38 242 SER A O 1
ATOM 1880 N N . SER A 1 243 ? -6.281 -9.659 10.911 1.00 80.75 243 SER A N 1
ATOM 1881 C CA . SER A 1 243 ? -4.946 -9.047 10.867 1.00 80.75 243 SER A CA 1
ATOM 1882 C C . SER A 1 243 ? -3.866 -10.005 10.353 1.00 80.75 243 SER A C 1
ATOM 1884 O O . SER A 1 243 ? -3.022 -9.637 9.539 1.00 80.75 243 SER A O 1
ATOM 1886 N N . CYS A 1 244 ? -3.902 -11.274 10.756 1.00 81.00 244 CYS A N 1
ATOM 1887 C CA . CYS A 1 244 ? -2.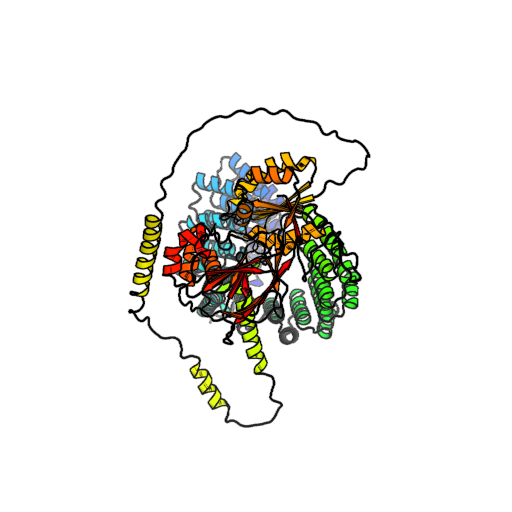994 -12.285 10.220 1.00 81.00 244 CYS A CA 1
ATOM 1888 C C . CYS A 1 244 ? -3.258 -12.547 8.729 1.00 81.00 244 CYS A C 1
ATOM 1890 O O . CYS A 1 244 ? -2.317 -12.799 7.974 1.00 81.00 244 CYS A O 1
ATOM 1892 N N . ALA A 1 245 ? -4.516 -12.428 8.287 1.00 80.94 245 ALA A N 1
ATOM 1893 C CA . ALA A 1 245 ? -4.896 -12.549 6.884 1.00 80.94 245 ALA A CA 1
ATOM 1894 C C . ALA A 1 245 ? -4.214 -11.498 5.994 1.00 80.94 245 ALA A C 1
ATOM 1896 O O . ALA A 1 245 ? -3.783 -11.820 4.889 1.00 80.94 245 ALA A O 1
ATOM 1897 N N . THR A 1 246 ? -4.101 -10.245 6.453 1.00 74.00 246 THR A N 1
ATOM 1898 C CA . THR A 1 246 ? -3.453 -9.168 5.678 1.00 74.00 246 THR A CA 1
ATOM 1899 C C . THR A 1 246 ? -1.937 -9.332 5.603 1.00 74.00 246 THR A C 1
ATOM 1901 O O . THR A 1 246 ? -1.332 -8.960 4.598 1.00 74.00 246 THR A O 1
ATOM 1904 N N . LEU A 1 247 ? -1.325 -9.940 6.622 1.00 71.31 247 LEU A N 1
ATOM 1905 C CA . LEU A 1 247 ? 0.101 -10.274 6.636 1.00 71.31 247 LEU A CA 1
ATOM 1906 C C . LEU A 1 247 ? 0.441 -11.588 5.916 1.00 71.31 247 LEU A C 1
ATOM 1908 O O . LEU A 1 247 ? 1.617 -11.913 5.786 1.00 71.31 247 LEU A O 1
ATOM 1912 N N . ALA A 1 248 ? -0.563 -12.327 5.434 1.00 75.75 248 ALA A N 1
ATOM 1913 C CA . ALA A 1 248 ? -0.416 -13.676 4.886 1.00 75.75 248 ALA A CA 1
ATOM 1914 C C . ALA A 1 248 ? 0.248 -14.678 5.868 1.00 75.75 248 ALA A C 1
ATOM 1916 O O . ALA A 1 248 ? 0.895 -15.642 5.452 1.00 75.75 248 ALA A O 1
ATOM 1917 N N . ALA A 1 249 ? 0.033 -14.487 7.173 1.00 78.06 249 ALA A N 1
ATOM 1918 C CA . ALA A 1 249 ? 0.669 -15.218 8.271 1.00 78.06 249 ALA A CA 1
ATOM 1919 C C . ALA A 1 249 ? -0.052 -16.553 8.577 1.00 78.06 249 ALA A C 1
ATOM 1921 O O . ALA A 1 249 ? -0.840 -16.680 9.520 1.00 78.06 249 ALA A O 1
ATOM 1922 N N . ILE A 1 250 ? 0.164 -17.564 7.724 1.00 82.62 250 ILE A N 1
ATOM 1923 C CA . ILE A 1 250 ? -0.574 -18.842 7.779 1.00 82.62 250 ILE A CA 1
ATOM 1924 C C . ILE A 1 250 ? -0.324 -19.640 9.070 1.00 82.62 250 ILE A C 1
ATOM 1926 O O . ILE A 1 250 ? -1.236 -20.310 9.556 1.00 82.62 250 ILE A O 1
ATOM 1930 N N . ALA A 1 251 ? 0.886 -19.573 9.637 1.00 81.75 251 ALA A N 1
ATOM 1931 C CA . ALA A 1 251 ? 1.254 -20.343 10.825 1.00 81.75 251 ALA A CA 1
ATOM 1932 C C . ALA A 1 251 ? 0.488 -19.852 12.063 1.00 81.75 251 ALA A C 1
ATOM 1934 O O . ALA A 1 251 ? -0.004 -20.647 12.866 1.00 81.75 251 ALA A O 1
ATOM 1935 N N . GLU A 1 252 ? 0.341 -18.542 12.184 1.00 82.19 252 GLU A N 1
ATOM 1936 C CA . GLU A 1 252 ? -0.402 -17.839 13.219 1.00 82.19 252 GLU A CA 1
ATOM 1937 C C . GLU A 1 252 ? -1.896 -18.149 13.096 1.00 82.19 252 GLU A C 1
ATOM 1939 O O . GLU A 1 252 ? -2.517 -18.560 14.076 1.00 82.19 252 GLU A O 1
ATOM 1944 N N . ILE A 1 253 ? -2.457 -18.091 11.881 1.00 87.81 253 ILE A N 1
ATOM 1945 C CA . ILE A 1 253 ? -3.858 -18.470 11.626 1.00 87.81 253 ILE A CA 1
ATOM 1946 C C . ILE A 1 253 ? -4.121 -19.915 12.047 1.00 87.81 253 ILE A C 1
ATOM 1948 O O . ILE A 1 253 ? -5.122 -20.186 12.706 1.00 87.81 253 ILE A O 1
ATOM 1952 N N . THR A 1 254 ? -3.223 -20.854 11.728 1.00 88.62 254 THR A N 1
ATOM 1953 C CA . THR A 1 254 ? -3.388 -22.249 12.164 1.00 88.62 254 THR A CA 1
ATOM 1954 C C . THR A 1 254 ? -3.325 -22.420 13.681 1.00 88.62 254 THR A C 1
ATOM 1956 O O . THR A 1 254 ? -4.057 -23.250 14.217 1.00 88.62 254 THR A O 1
ATOM 1959 N N . GLN A 1 255 ? -2.510 -21.631 14.388 1.00 87.62 255 GLN A N 1
ATOM 1960 C CA . GLN A 1 255 ? -2.469 -21.652 15.855 1.00 87.62 255 GLN A CA 1
ATOM 1961 C C . GLN A 1 255 ? -3.779 -21.132 16.455 1.00 87.62 255 GLN A C 1
ATOM 1963 O O . GLN A 1 255 ? -4.347 -21.773 17.341 1.00 87.62 255 GLN A O 1
ATOM 1968 N N . VAL A 1 256 ? -4.294 -20.015 15.932 1.00 88.38 256 VAL A N 1
ATOM 1969 C CA . VAL A 1 256 ? -5.572 -19.436 16.370 1.00 88.38 256 VAL A CA 1
ATOM 1970 C C . VAL A 1 256 ? -6.733 -20.385 16.060 1.00 88.38 256 VAL A C 1
ATOM 1972 O O . VAL A 1 256 ? -7.560 -20.637 16.931 1.00 88.38 256 VAL A O 1
ATOM 1975 N N . HIS A 1 257 ? -6.763 -21.002 14.877 1.00 91.31 257 HIS A N 1
ATOM 1976 C CA . HIS A 1 257 ? -7.788 -21.984 14.508 1.00 91.31 257 HIS A CA 1
ATOM 1977 C C . HIS A 1 257 ? -7.760 -23.226 15.416 1.00 91.31 257 HIS A C 1
ATOM 1979 O O . HIS A 1 257 ? -8.811 -23.700 15.854 1.00 91.31 257 HIS A O 1
ATOM 1985 N N . ALA A 1 258 ? -6.572 -23.727 15.772 1.00 90.19 258 ALA A N 1
ATOM 1986 C CA . ALA A 1 258 ? -6.444 -24.821 16.735 1.00 90.19 258 ALA A CA 1
ATOM 1987 C C . ALA A 1 258 ? -6.977 -24.425 18.125 1.00 90.19 258 ALA A C 1
ATOM 1989 O O . ALA A 1 258 ? -7.649 -25.228 18.776 1.00 90.19 258 ALA A O 1
ATOM 1990 N N . HIS A 1 259 ? -6.723 -23.188 18.568 1.00 87.44 259 HIS A N 1
ATOM 1991 C CA . HIS A 1 259 ? -7.266 -22.660 19.821 1.00 87.44 259 HIS A CA 1
ATOM 1992 C C . HIS A 1 259 ? -8.799 -22.568 19.790 1.00 87.44 259 HIS A C 1
ATOM 1994 O O . HIS A 1 259 ? -9.453 -23.086 20.695 1.00 87.44 259 HIS A O 1
ATOM 2000 N N . VAL A 1 260 ? -9.361 -21.979 18.728 1.00 90.38 260 VAL A N 1
ATOM 2001 C CA . VAL A 1 260 ? -10.810 -21.878 18.475 1.00 90.38 260 VAL A CA 1
ATOM 2002 C C . VAL A 1 260 ? -11.469 -23.255 18.558 1.00 90.38 260 VAL A C 1
ATOM 2004 O O . VAL A 1 260 ? -12.417 -23.436 19.319 1.00 90.38 260 VAL A O 1
ATOM 2007 N N . THR A 1 261 ? -10.910 -24.239 17.848 1.00 89.50 261 THR A N 1
ATOM 2008 C CA . THR A 1 261 ? -11.437 -25.613 17.801 1.00 89.50 261 THR A CA 1
ATOM 2009 C C . THR A 1 261 ? -11.382 -26.277 19.178 1.00 89.50 261 THR A C 1
ATOM 2011 O O . THR A 1 261 ? -12.352 -26.877 19.632 1.00 89.50 261 THR A O 1
ATOM 2014 N N . LYS A 1 262 ? -10.260 -26.142 19.902 1.00 88.75 262 LYS A N 1
ATOM 2015 C CA . LYS A 1 262 ? -10.096 -26.730 21.243 1.00 88.75 262 LYS A CA 1
ATOM 2016 C C . LYS A 1 262 ? -11.088 -26.155 22.261 1.00 88.75 262 LYS A C 1
ATOM 2018 O O . LYS A 1 262 ? -11.436 -26.841 23.220 1.00 88.75 262 LYS A O 1
ATOM 2023 N N . LYS A 1 263 ? -11.500 -24.899 22.085 1.00 86.56 263 LYS A N 1
ATOM 2024 C CA . LYS A 1 263 ? -12.448 -24.201 22.963 1.00 86.56 263 LYS A CA 1
ATOM 2025 C C . LYS A 1 263 ? -13.906 -24.315 22.505 1.00 86.56 263 LYS A C 1
ATOM 2027 O O . LYS A 1 263 ? -14.775 -23.829 23.219 1.00 86.56 263 LYS A O 1
ATOM 2032 N N . GLY A 1 264 ? -14.177 -24.957 21.365 1.00 85.19 264 GLY A N 1
ATOM 2033 C CA . GLY A 1 264 ? -15.527 -25.066 20.802 1.00 85.19 264 GLY A CA 1
ATOM 2034 C C . GLY A 1 264 ? -16.095 -23.731 20.310 1.00 85.19 264 GLY A C 1
ATOM 2035 O O . GLY A 1 264 ? -17.310 -23.553 20.273 1.00 85.19 264 GLY A O 1
ATOM 2036 N N . LEU A 1 265 ? -15.226 -22.763 19.993 1.00 84.94 265 LEU A N 1
ATOM 2037 C CA . LEU A 1 265 ? -15.627 -21.442 19.499 1.00 84.94 265 LEU A CA 1
ATOM 2038 C C . LEU A 1 265 ? -15.899 -21.452 17.983 1.00 84.94 265 LEU A C 1
ATOM 2040 O O . LEU A 1 265 ? -16.432 -20.495 17.437 1.00 84.94 265 LEU A O 1
ATOM 2044 N N . ASP A 1 266 ? -15.580 -22.544 17.293 1.00 79.94 266 ASP A N 1
ATOM 2045 C CA . ASP A 1 266 ? -15.873 -22.775 15.875 1.00 79.94 266 ASP A CA 1
ATOM 2046 C C . ASP A 1 266 ? -17.378 -22.807 15.557 1.00 79.94 266 ASP A C 1
ATOM 2048 O O . ASP A 1 266 ? -17.770 -22.626 14.406 1.00 79.94 266 ASP A O 1
ATOM 2052 N N . ALA A 1 267 ? -18.231 -22.965 16.575 1.00 82.38 267 ALA A N 1
ATOM 2053 C CA . ALA A 1 267 ? -19.681 -22.853 16.442 1.00 82.38 267 ALA A CA 1
ATOM 2054 C C . ALA A 1 267 ? -20.163 -21.419 16.137 1.00 82.38 267 ALA A C 1
ATOM 2056 O O . ALA A 1 267 ? -21.266 -21.245 15.615 1.00 82.38 267 ALA A O 1
ATOM 2057 N N . PHE A 1 268 ? -19.369 -20.391 16.460 1.00 85.75 268 PHE A N 1
ATOM 2058 C CA . PHE A 1 268 ? -19.734 -18.998 16.207 1.00 85.75 268 PHE A CA 1
ATOM 2059 C C . PHE A 1 268 ? -19.513 -18.625 14.735 1.00 85.75 268 PHE A C 1
ATOM 2061 O O . PHE A 1 268 ? -18.402 -18.713 14.204 1.00 85.75 268 PHE A O 1
ATOM 2068 N N . LEU A 1 269 ? -20.573 -18.142 14.075 1.00 87.62 269 LEU A N 1
ATOM 2069 C CA . LEU A 1 269 ? -20.541 -17.785 12.651 1.00 87.62 269 LEU A CA 1
ATOM 2070 C C . LEU A 1 269 ? -19.508 -16.699 12.321 1.00 87.62 269 LEU A C 1
ATOM 2072 O O . LEU A 1 269 ? -18.916 -16.749 11.243 1.00 87.62 269 LEU A O 1
ATOM 2076 N N . SER A 1 270 ? -19.261 -15.731 13.214 1.00 86.38 270 SER A N 1
ATOM 2077 C CA . SER A 1 270 ? -18.280 -14.676 12.923 1.00 86.38 270 SER A CA 1
ATOM 2078 C C . SER A 1 270 ? -16.850 -15.225 12.864 1.00 86.38 270 SER A C 1
ATOM 2080 O O . SER A 1 270 ? -16.080 -14.817 11.993 1.00 86.38 270 SER A O 1
ATOM 2082 N N . ILE A 1 271 ? -16.519 -16.217 13.702 1.00 89.56 271 ILE A N 1
ATOM 2083 C CA . ILE A 1 271 ? -15.219 -16.895 13.682 1.00 89.56 271 ILE A CA 1
ATOM 2084 C C . ILE A 1 271 ? -15.103 -17.756 12.429 1.00 89.56 271 ILE A C 1
ATOM 2086 O O . ILE A 1 271 ? -14.081 -17.696 11.749 1.00 89.56 271 ILE A O 1
ATOM 2090 N N . GLY A 1 272 ? -16.157 -18.497 12.071 1.00 90.25 272 GLY A N 1
ATOM 2091 C CA . GLY A 1 272 ? -16.208 -19.254 10.818 1.00 90.25 272 GLY A CA 1
ATOM 2092 C C . GLY A 1 272 ? -15.944 -18.369 9.593 1.00 90.25 272 GLY A C 1
ATOM 2093 O O . GLY A 1 272 ? -15.074 -18.675 8.776 1.00 90.25 272 GLY A O 1
ATOM 2094 N N . ASN A 1 273 ? -16.611 -17.215 9.510 1.00 91.06 273 ASN A N 1
ATOM 2095 C CA . ASN A 1 273 ? -16.412 -16.241 8.432 1.00 91.06 273 ASN A CA 1
ATOM 2096 C C . ASN A 1 273 ? -14.999 -15.630 8.450 1.00 91.06 273 ASN A C 1
ATOM 2098 O O . ASN A 1 273 ? -14.365 -15.504 7.397 1.00 91.06 273 ASN A O 1
ATOM 2102 N N . ALA A 1 274 ? -14.466 -15.305 9.633 1.00 91.06 274 ALA A N 1
ATOM 2103 C CA . ALA A 1 274 ? -13.101 -14.807 9.786 1.00 91.06 274 ALA A CA 1
ATOM 2104 C C . ALA A 1 274 ? -12.054 -15.844 9.342 1.00 91.06 274 ALA A C 1
ATOM 2106 O O . ALA A 1 274 ? -11.090 -15.477 8.670 1.00 91.06 274 ALA A O 1
ATOM 2107 N N . LEU A 1 275 ? -12.261 -17.132 9.641 1.00 92.56 275 LEU A N 1
ATOM 2108 C CA . LEU A 1 275 ? -11.400 -18.234 9.199 1.00 92.56 275 LEU A CA 1
ATOM 2109 C C . LEU A 1 275 ? -11.435 -18.419 7.677 1.00 92.56 275 LEU A C 1
ATOM 2111 O O . LEU A 1 275 ? -10.374 -18.557 7.067 1.00 92.56 275 LEU A O 1
ATOM 2115 N N . ILE A 1 276 ? -12.619 -18.373 7.050 1.00 93.50 276 ILE A N 1
ATOM 2116 C CA . ILE A 1 276 ? -12.760 -18.446 5.582 1.00 93.50 276 ILE A CA 1
ATOM 2117 C C . ILE A 1 276 ? -11.952 -17.321 4.922 1.00 93.50 276 ILE A C 1
ATOM 2119 O O . ILE A 1 276 ? -11.135 -17.580 4.035 1.00 93.50 276 ILE A O 1
ATOM 2123 N N . ASN A 1 277 ? -12.132 -16.080 5.386 1.00 90.19 277 ASN A N 1
ATOM 2124 C CA . ASN A 1 277 ? -11.404 -14.919 4.874 1.00 90.19 277 ASN A CA 1
ATOM 2125 C C . ASN A 1 277 ? -9.887 -15.035 5.118 1.00 90.19 277 ASN A C 1
ATOM 2127 O O . ASN A 1 277 ? -9.094 -14.789 4.207 1.00 90.19 277 ASN A O 1
ATOM 2131 N N . ALA A 1 278 ? -9.478 -15.457 6.318 1.00 90.19 278 ALA A N 1
ATOM 2132 C CA . ALA A 1 278 ? -8.072 -15.580 6.683 1.00 90.19 278 ALA A CA 1
ATOM 2133 C C . ALA A 1 278 ? -7.340 -16.633 5.848 1.00 90.19 278 ALA A C 1
ATOM 2135 O O . ALA A 1 278 ? -6.310 -16.339 5.238 1.00 90.19 278 ALA A O 1
ATOM 2136 N N . TYR A 1 279 ? -7.904 -17.836 5.730 1.00 92.62 279 TYR A N 1
ATOM 2137 C CA . TYR A 1 279 ? -7.322 -18.881 4.894 1.00 92.62 279 TYR A CA 1
ATOM 2138 C C . TYR A 1 279 ? -7.326 -18.526 3.408 1.00 92.62 279 TYR A C 1
ATOM 2140 O O . TYR A 1 279 ? -6.348 -18.824 2.716 1.00 92.62 279 TYR A O 1
ATOM 2148 N N . SER A 1 280 ? -8.380 -17.857 2.926 1.00 91.12 280 SER A N 1
ATOM 2149 C CA . SER A 1 280 ? -8.455 -17.376 1.545 1.00 91.12 280 SER A CA 1
ATOM 2150 C C . SER A 1 280 ? -7.300 -16.424 1.219 1.00 91.12 280 SER A C 1
ATOM 2152 O O . SER A 1 280 ? -6.550 -16.680 0.274 1.00 91.12 280 SER A O 1
ATOM 2154 N N . LYS A 1 281 ? -7.081 -15.379 2.032 1.00 86.69 281 LYS A N 1
ATOM 2155 C CA . LYS A 1 281 ? -6.006 -14.394 1.803 1.00 86.69 281 LYS A CA 1
ATOM 2156 C C . LYS A 1 281 ? -4.599 -14.980 1.940 1.00 86.69 281 LYS A C 1
ATOM 2158 O O . LYS A 1 281 ? -3.686 -14.530 1.256 1.00 86.69 281 LYS A O 1
ATOM 2163 N N . CYS A 1 282 ? -4.426 -16.021 2.751 1.00 84.31 282 CYS A N 1
ATOM 2164 C CA . CYS A 1 282 ? -3.156 -16.740 2.881 1.00 84.31 282 CYS A CA 1
ATOM 2165 C C . CYS A 1 282 ? -2.878 -17.761 1.770 1.00 84.31 282 CYS A C 1
ATOM 2167 O O . CYS A 1 282 ? -1.900 -18.503 1.855 1.00 84.31 282 CYS A O 1
ATOM 2169 N N . GLY A 1 283 ? -3.724 -17.850 0.742 1.00 84.88 283 GLY A N 1
ATOM 2170 C CA . GLY A 1 283 ? -3.491 -18.768 -0.369 1.00 84.88 283 GLY A CA 1
ATOM 2171 C C . GLY A 1 283 ? -4.008 -20.199 -0.143 1.00 84.88 283 GLY A C 1
ATOM 2172 O O . GLY A 1 283 ? -3.837 -21.038 -1.023 1.00 84.88 283 GLY A O 1
ATOM 2173 N N . SER A 1 284 ? -4.672 -20.502 0.982 1.00 90.06 284 SER A N 1
ATOM 2174 C CA . SER A 1 284 ? -5.186 -21.849 1.291 1.00 90.06 284 SER A CA 1
ATOM 2175 C C . SER A 1 284 ? -6.701 -21.958 1.089 1.00 90.06 284 SER A C 1
ATOM 2177 O O . SER A 1 284 ? -7.480 -22.039 2.042 1.00 90.06 284 SER A O 1
ATOM 2179 N N . ILE A 1 285 ? -7.143 -22.021 -0.171 1.00 94.19 285 ILE A N 1
ATOM 2180 C CA . ILE A 1 285 ? -8.573 -22.185 -0.499 1.00 94.19 285 ILE A CA 1
ATOM 2181 C C . ILE A 1 285 ? -9.162 -23.504 0.028 1.00 94.19 285 ILE A C 1
ATOM 2183 O O . ILE A 1 285 ? -10.340 -23.569 0.369 1.00 94.19 285 ILE A O 1
ATOM 2187 N N . ALA A 1 286 ? -8.345 -24.557 0.143 1.00 92.88 286 ALA A N 1
ATOM 2188 C CA . ALA A 1 286 ? -8.779 -25.841 0.690 1.00 92.88 286 ALA A CA 1
ATOM 2189 C C . ALA A 1 286 ? -9.165 -25.725 2.173 1.00 92.88 286 ALA A C 1
ATOM 2191 O O . ALA A 1 286 ? -10.222 -26.211 2.567 1.00 92.88 286 ALA A O 1
ATOM 2192 N N . SER A 1 287 ? -8.347 -25.034 2.977 1.00 92.62 287 SER A N 1
ATOM 2193 C CA . SER A 1 287 ? -8.653 -24.774 4.389 1.00 92.62 287 SER A CA 1
ATOM 2194 C C . SER A 1 287 ? -9.855 -23.842 4.543 1.00 92.62 287 SER A C 1
ATOM 2196 O O . SER A 1 287 ? -10.700 -24.092 5.394 1.00 92.62 287 SER A O 1
ATOM 2198 N N . ALA A 1 288 ? -9.985 -22.826 3.681 1.00 94.31 288 ALA A N 1
ATOM 2199 C CA . ALA A 1 288 ? -11.157 -21.950 3.675 1.00 94.31 288 ALA A CA 1
ATOM 2200 C C . ALA A 1 288 ? -12.455 -22.733 3.404 1.00 94.31 288 ALA A C 1
ATOM 2202 O O . ALA A 1 288 ? -13.438 -22.575 4.123 1.00 94.31 288 ALA A O 1
ATOM 2203 N N . PHE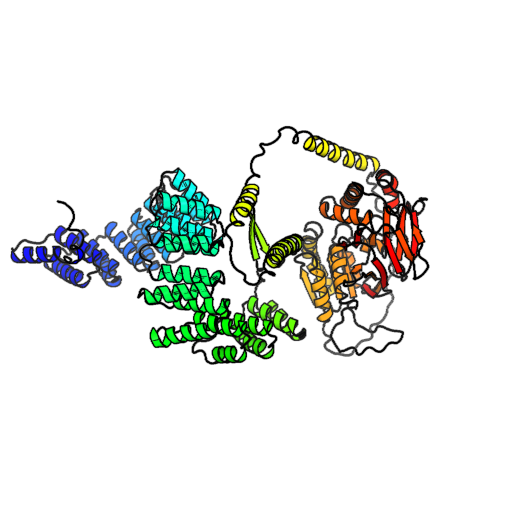 A 1 289 ? -12.448 -23.636 2.417 1.00 93.88 289 PHE A N 1
ATOM 2204 C CA . PHE A 1 289 ? -13.599 -24.494 2.129 1.00 93.88 289 PHE A CA 1
ATOM 2205 C C . PHE A 1 289 ? -13.887 -25.501 3.249 1.00 93.88 289 PHE A C 1
ATOM 2207 O O . PHE A 1 289 ? -15.049 -25.792 3.531 1.00 93.88 289 PHE A O 1
ATOM 2214 N N . GLN A 1 290 ? -12.855 -26.018 3.920 1.00 92.06 290 GLN A N 1
ATOM 2215 C CA . GLN A 1 290 ? -13.038 -26.877 5.089 1.00 92.06 290 GLN A CA 1
ATOM 2216 C C . GLN A 1 290 ? -13.753 -26.126 6.223 1.00 92.06 290 GLN A C 1
ATOM 2218 O O . GLN A 1 290 ? -14.709 -26.663 6.777 1.00 92.06 290 GLN A O 1
ATOM 2223 N N . SER A 1 291 ? -13.348 -24.884 6.514 1.00 91.88 291 SER A N 1
ATOM 2224 C CA . SER A 1 291 ? -14.019 -24.023 7.500 1.00 91.88 291 SER A CA 1
ATOM 2225 C C . SER A 1 291 ? -15.457 -23.682 7.100 1.00 91.88 291 SER A C 1
ATOM 2227 O O . SER A 1 291 ? -16.338 -23.653 7.952 1.00 91.88 291 SER A O 1
ATOM 2229 N N . PHE A 1 292 ? -15.724 -23.477 5.807 1.00 93.25 292 PHE A N 1
ATOM 2230 C CA . PHE A 1 292 ? -17.089 -23.329 5.298 1.00 93.25 292 PHE A CA 1
ATOM 2231 C C . PHE A 1 292 ? -17.922 -24.600 5.526 1.00 93.25 292 PHE A C 1
ATOM 2233 O O . PHE A 1 292 ? -19.032 -24.536 6.044 1.00 93.25 292 PHE A O 1
ATOM 2240 N N . SER A 1 293 ? -17.360 -25.766 5.205 1.00 90.69 293 SER A N 1
ATOM 2241 C CA . SER A 1 293 ? -18.050 -27.060 5.294 1.00 90.69 293 SER A CA 1
ATOM 2242 C C . SER A 1 293 ? -18.361 -27.491 6.731 1.00 90.69 293 SER A C 1
ATOM 2244 O O . SER A 1 293 ? -19.262 -28.299 6.941 1.00 90.69 293 SER A O 1
ATOM 2246 N N . SER A 1 294 ? -17.629 -26.983 7.729 1.00 88.56 294 SER A N 1
ATOM 2247 C CA . SER A 1 294 ? -17.924 -27.235 9.146 1.00 88.56 294 SER A CA 1
ATOM 2248 C C . SER A 1 294 ? -19.111 -26.427 9.685 1.00 88.56 294 SER A C 1
ATOM 2250 O O . SER A 1 294 ? -19.629 -26.755 10.753 1.00 88.56 294 SER A O 1
ATOM 2252 N N . ILE A 1 295 ? -19.566 -25.391 8.972 1.00 89.62 295 ILE A N 1
ATOM 2253 C CA . ILE A 1 295 ? -20.687 -24.546 9.400 1.00 89.62 295 ILE A CA 1
ATOM 2254 C C . ILE A 1 295 ? -22.008 -25.241 9.047 1.00 89.62 295 ILE A C 1
ATOM 2256 O O . ILE A 1 295 ? -22.327 -25.442 7.878 1.00 89.62 295 ILE A O 1
ATOM 2260 N N . LYS A 1 296 ? -22.800 -25.593 10.070 1.00 85.75 296 LYS A N 1
ATOM 2261 C CA . LYS A 1 296 ? -24.074 -26.318 9.895 1.00 85.75 296 LYS A CA 1
ATOM 2262 C C . LYS A 1 296 ? -25.150 -25.492 9.189 1.00 85.75 296 LYS A C 1
ATOM 2264 O O . LYS A 1 296 ? -25.869 -26.026 8.352 1.00 85.75 296 LYS A O 1
ATOM 2269 N N . GLU A 1 297 ? -25.251 -24.209 9.530 1.00 87.12 297 GLU A N 1
ATOM 2270 C CA . GLU A 1 297 ? -26.257 -23.282 8.997 1.00 87.12 297 GLU A CA 1
ATOM 2271 C C . GLU A 1 297 ? -25.569 -22.012 8.467 1.00 87.12 297 GLU A C 1
ATOM 2273 O O . GLU A 1 297 ? -25.479 -21.007 9.176 1.00 87.12 297 GLU A O 1
ATOM 2278 N N . PRO A 1 298 ? -25.015 -22.048 7.240 1.00 90.94 298 PRO A N 1
ATOM 2279 C CA . PRO A 1 298 ? -24.340 -20.894 6.657 1.00 90.94 298 PRO A CA 1
ATOM 2280 C C . PRO A 1 298 ? -25.333 -19.764 6.369 1.00 90.94 298 PRO A C 1
ATOM 2282 O O . PRO A 1 298 ? -26.338 -19.969 5.683 1.00 90.94 298 PRO A O 1
ATOM 2285 N N . ASN A 1 299 ? -25.034 -18.557 6.854 1.00 90.94 299 ASN A N 1
ATOM 2286 C CA . ASN A 1 299 ? -25.806 -17.360 6.524 1.00 90.94 299 ASN A CA 1
ATOM 2287 C C . ASN A 1 299 ? -25.293 -16.711 5.223 1.00 90.94 299 ASN A C 1
ATOM 2289 O O . ASN A 1 299 ? -24.296 -17.144 4.643 1.00 90.94 299 ASN A O 1
ATOM 2293 N N . LEU A 1 300 ? -25.959 -15.648 4.768 1.00 92.88 300 LEU A N 1
ATOM 2294 C CA . LEU A 1 300 ? -25.589 -14.931 3.542 1.00 92.88 300 LEU A CA 1
ATOM 2295 C C . LEU A 1 300 ? -24.118 -14.469 3.524 1.00 92.88 300 LEU A C 1
ATOM 2297 O O . LEU A 1 300 ? -23.453 -14.591 2.499 1.00 92.88 300 LEU A O 1
ATOM 2301 N N . ILE A 1 301 ? -23.589 -14.004 4.663 1.00 91.75 301 ILE A N 1
ATOM 2302 C CA . ILE A 1 301 ? -22.189 -13.562 4.796 1.00 91.75 301 ILE A CA 1
ATOM 2303 C C . ILE A 1 301 ? -21.229 -14.743 4.606 1.00 91.75 301 ILE A C 1
ATOM 2305 O O . ILE A 1 301 ? -20.187 -14.609 3.965 1.00 91.75 301 ILE A O 1
ATOM 2309 N N . THR A 1 302 ? -21.574 -15.915 5.139 1.00 92.94 302 THR A N 1
ATOM 2310 C CA . THR A 1 302 ? -20.780 -17.137 4.980 1.00 92.94 302 THR A CA 1
ATOM 2311 C C . THR A 1 302 ? -20.712 -17.572 3.517 1.00 92.94 302 THR A C 1
ATOM 2313 O O . THR A 1 302 ? -19.621 -17.856 3.016 1.00 92.94 302 THR A O 1
ATOM 2316 N N . TRP A 1 303 ? -21.847 -17.559 2.809 1.00 96.00 303 TRP A N 1
ATOM 2317 C CA . TRP A 1 303 ? -21.903 -17.861 1.375 1.00 96.00 303 TRP A CA 1
ATOM 2318 C C . TRP A 1 303 ? -21.109 -16.853 0.541 1.00 96.00 303 TRP A C 1
ATOM 2320 O O . TRP A 1 303 ? -20.245 -17.246 -0.244 1.00 96.00 303 TRP A O 1
ATOM 2330 N N . SER A 1 304 ? -21.333 -15.552 0.741 1.00 94.50 304 SER A N 1
ATOM 2331 C CA . SER A 1 304 ? -20.635 -14.510 -0.020 1.00 94.50 304 SER A CA 1
ATOM 2332 C C . SER A 1 304 ? -19.118 -14.535 0.217 1.00 94.50 304 SER A C 1
ATOM 2334 O O . SER A 1 304 ? -18.343 -14.330 -0.723 1.00 94.50 304 SER A O 1
ATOM 2336 N N . SER A 1 305 ? -18.677 -14.886 1.433 1.00 92.94 305 SER A N 1
ATOM 2337 C CA . SER A 1 305 ? -17.257 -15.036 1.785 1.00 92.94 305 SER A CA 1
ATOM 2338 C C . SER A 1 305 ? -16.573 -16.157 0.997 1.00 92.94 305 SER A C 1
ATOM 2340 O O . SER A 1 305 ? -15.490 -15.944 0.448 1.00 92.94 305 SER A O 1
ATOM 2342 N N . ILE A 1 306 ? -17.186 -17.345 0.900 1.00 95.75 306 ILE A N 1
ATOM 2343 C CA . ILE A 1 306 ? -16.583 -18.475 0.171 1.00 95.75 306 ILE A CA 1
ATOM 2344 C C . ILE A 1 306 ? -16.650 -18.287 -1.356 1.00 95.75 306 ILE A C 1
ATOM 2346 O O . ILE A 1 306 ? -15.712 -18.665 -2.060 1.00 95.75 306 ILE A O 1
ATOM 2350 N N . ILE A 1 307 ? -17.699 -17.638 -1.875 1.00 95.75 307 ILE A N 1
ATOM 2351 C CA . ILE A 1 307 ? -17.825 -17.288 -3.301 1.00 95.75 307 ILE A CA 1
ATOM 2352 C C . ILE A 1 307 ? -16.708 -16.318 -3.692 1.00 95.75 307 ILE A C 1
ATOM 2354 O O . ILE A 1 307 ? -15.974 -16.566 -4.651 1.00 95.75 307 ILE A O 1
ATOM 2358 N N . SER A 1 308 ? -16.511 -15.270 -2.889 1.00 92.81 308 SER A N 1
ATOM 2359 C CA . SER A 1 308 ? -15.429 -14.298 -3.077 1.00 92.81 308 SER A CA 1
ATOM 2360 C C . SER A 1 308 ? -14.048 -14.945 -2.944 1.00 92.81 308 SER A C 1
ATOM 2362 O O . SER A 1 308 ? -13.133 -14.613 -3.695 1.00 92.81 308 SER A O 1
ATOM 2364 N N . ALA A 1 309 ? -13.886 -15.913 -2.035 1.00 92.62 309 ALA A N 1
ATOM 2365 C CA . ALA A 1 309 ? -12.648 -16.676 -1.910 1.00 92.62 309 ALA A CA 1
ATOM 2366 C C . ALA A 1 309 ? -12.342 -17.487 -3.180 1.00 92.62 309 ALA A C 1
ATOM 2368 O O . ALA A 1 309 ? -11.225 -17.430 -3.691 1.00 92.62 309 ALA A O 1
ATOM 2369 N N . TYR A 1 310 ? -13.320 -18.195 -3.750 1.00 94.62 310 TYR A N 1
ATOM 2370 C CA . TYR A 1 310 ? -13.111 -18.899 -5.018 1.00 94.62 310 TYR A CA 1
ATOM 2371 C C . TYR A 1 310 ? -12.834 -17.945 -6.187 1.00 94.62 310 TYR A C 1
ATOM 2373 O O . TYR A 1 310 ? -11.968 -18.251 -7.010 1.00 94.62 310 TYR A O 1
ATOM 2381 N N . ALA A 1 311 ? -13.511 -16.793 -6.236 1.00 90.81 311 ALA A N 1
ATOM 2382 C CA . ALA A 1 311 ? -13.263 -15.745 -7.225 1.00 90.81 311 ALA A CA 1
ATOM 2383 C C . ALA A 1 311 ? -11.810 -15.245 -7.165 1.00 90.81 311 ALA A C 1
ATOM 2385 O O . ALA A 1 311 ? -11.105 -15.261 -8.174 1.00 90.81 311 ALA A O 1
ATOM 2386 N N . PHE A 1 312 ? -11.336 -14.892 -5.964 1.00 87.50 312 PHE A N 1
ATOM 2387 C CA . PHE A 1 312 ? -9.981 -14.391 -5.711 1.00 87.50 312 PHE A CA 1
ATOM 2388 C C . PHE A 1 312 ? -8.887 -15.390 -6.117 1.00 87.50 312 PHE A C 1
ATOM 2390 O O . PHE A 1 312 ? -7.826 -15.003 -6.600 1.00 87.50 312 PHE A O 1
ATOM 2397 N N . HIS A 1 313 ? -9.157 -16.689 -5.969 1.00 87.50 313 HIS A N 1
ATOM 2398 C CA . HIS A 1 313 ? -8.245 -17.772 -6.356 1.00 87.50 313 HIS A CA 1
ATOM 2399 C C . HIS A 1 313 ? -8.337 -18.169 -7.838 1.00 87.50 313 HIS A C 1
ATOM 2401 O O . HIS A 1 313 ? -7.707 -19.142 -8.253 1.00 87.50 313 HIS A O 1
ATOM 2407 N N . GLY A 1 314 ? -9.132 -17.460 -8.647 1.00 87.19 314 GLY A N 1
ATOM 2408 C CA . GLY A 1 314 ? -9.320 -17.759 -10.070 1.00 87.19 314 GLY A CA 1
ATOM 2409 C C . GLY A 1 314 ? -10.106 -19.048 -10.340 1.00 87.19 314 GLY A C 1
ATOM 2410 O O . GLY A 1 314 ? -10.098 -19.567 -11.454 1.00 87.19 314 GLY A O 1
ATOM 2411 N N . LEU A 1 315 ? -10.804 -19.589 -9.338 1.00 91.62 315 LEU A N 1
ATOM 2412 C CA . LEU A 1 315 ? -11.597 -20.817 -9.440 1.00 91.62 315 LEU A CA 1
ATOM 2413 C C . LEU A 1 315 ? -13.052 -20.497 -9.815 1.00 91.62 315 LEU A C 1
ATOM 2415 O O . LEU A 1 315 ? -13.991 -20.911 -9.134 1.00 91.62 315 LEU A O 1
ATOM 2419 N N . ALA A 1 316 ? -13.231 -19.778 -10.925 1.00 92.50 316 ALA A N 1
ATOM 2420 C CA . ALA A 1 316 ? -14.503 -19.174 -11.327 1.00 92.50 316 ALA A CA 1
ATOM 2421 C C . ALA A 1 316 ? -15.688 -20.151 -11.360 1.00 92.50 316 ALA A C 1
ATOM 2423 O O . ALA A 1 316 ? -16.731 -19.892 -10.766 1.00 92.50 316 ALA A O 1
ATOM 2424 N N . ARG A 1 317 ? -15.506 -21.328 -11.973 1.00 93.50 317 ARG A N 1
ATOM 2425 C CA . ARG A 1 317 ? -16.565 -22.349 -12.058 1.00 93.50 317 ARG A CA 1
ATOM 2426 C C . ARG A 1 317 ? -17.022 -22.856 -10.690 1.00 93.50 317 ARG A C 1
ATOM 2428 O O . ARG A 1 317 ? -18.200 -23.140 -10.520 1.00 93.50 317 ARG A O 1
ATOM 2435 N N . LYS A 1 318 ? -16.113 -22.959 -9.713 1.00 95.00 318 LYS A N 1
ATOM 2436 C CA . LYS A 1 318 ? -16.482 -23.352 -8.344 1.00 95.00 318 LYS A CA 1
ATOM 2437 C C . LYS A 1 318 ? -17.242 -22.236 -7.633 1.00 95.00 318 LYS A C 1
ATOM 2439 O O . LYS A 1 318 ? -18.199 -22.530 -6.935 1.00 95.00 318 LYS A O 1
ATOM 2444 N N . ALA A 1 319 ? -16.854 -20.976 -7.836 1.00 96.38 319 ALA A N 1
ATOM 2445 C CA . ALA A 1 319 ? -17.589 -19.837 -7.286 1.00 96.38 319 ALA A CA 1
ATOM 2446 C C . ALA A 1 319 ? -19.039 -19.807 -7.797 1.00 96.38 319 ALA A C 1
ATOM 2448 O O . ALA A 1 319 ? -19.960 -19.669 -7.001 1.00 96.38 319 ALA A O 1
ATOM 2449 N N . VAL A 1 320 ? -19.230 -20.025 -9.104 1.00 95.69 320 VAL A N 1
ATOM 2450 C CA . VAL A 1 320 ? -20.553 -20.149 -9.734 1.00 95.69 320 VAL A CA 1
ATOM 2451 C C . VAL A 1 320 ? -21.343 -21.322 -9.147 1.00 95.69 320 VAL A C 1
ATOM 2453 O O . VAL A 1 320 ? -22.476 -21.136 -8.724 1.00 95.69 320 VAL A O 1
ATOM 2456 N N . GLN A 1 321 ? -20.737 -22.508 -9.029 1.00 95.94 321 GLN A N 1
ATOM 2457 C CA . GLN A 1 321 ? -21.393 -23.672 -8.413 1.00 95.94 321 GLN A CA 1
ATOM 2458 C C . GLN A 1 321 ? -21.874 -23.395 -6.983 1.00 95.94 321 GLN A C 1
ATOM 2460 O O . GLN A 1 321 ? -22.984 -23.774 -6.628 1.00 95.94 321 GLN A O 1
ATOM 2465 N N . ILE A 1 322 ? -21.054 -22.725 -6.172 1.00 96.31 322 ILE A N 1
ATOM 2466 C CA . ILE A 1 322 ? -21.406 -22.377 -4.791 1.00 96.31 322 ILE A CA 1
ATOM 2467 C C . ILE A 1 322 ? -22.495 -21.295 -4.741 1.00 96.31 322 ILE A C 1
ATOM 2469 O O . ILE A 1 322 ? -23.356 -21.344 -3.866 1.00 96.31 322 ILE A O 1
ATOM 2473 N N . PHE A 1 323 ? -22.496 -20.342 -5.678 1.00 96.69 323 PHE A N 1
ATOM 2474 C CA . PHE A 1 323 ? -23.566 -19.349 -5.805 1.00 96.69 323 PHE A CA 1
ATOM 2475 C C . PHE A 1 323 ? -24.902 -20.013 -6.173 1.00 96.69 323 PHE A C 1
ATOM 2477 O O . PHE A 1 323 ? -25.917 -19.742 -5.539 1.00 96.69 323 PHE A O 1
ATOM 2484 N N . GLU A 1 324 ? -24.904 -20.950 -7.121 1.00 96.12 324 GLU A N 1
ATOM 2485 C CA . GLU A 1 324 ? -26.101 -21.731 -7.459 1.00 96.12 324 GLU A CA 1
ATOM 2486 C C . GLU A 1 324 ? -26.566 -22.618 -6.294 1.00 96.12 324 GLU A C 1
ATOM 2488 O O . GLU A 1 324 ? -27.764 -22.733 -6.028 1.00 96.12 324 GLU A O 1
ATOM 2493 N N . GLU A 1 325 ? -25.636 -23.208 -5.534 1.00 95.62 325 GLU A N 1
ATOM 2494 C CA . GLU A 1 325 ? -25.978 -23.965 -4.326 1.00 95.62 325 GLU A CA 1
ATOM 2495 C C . GLU A 1 325 ? -26.665 -23.069 -3.279 1.00 95.62 325 GLU A C 1
ATOM 2497 O O . GLU A 1 325 ? -27.681 -23.472 -2.707 1.00 95.62 325 GLU A O 1
ATOM 2502 N N . MET A 1 326 ? -26.169 -21.843 -3.073 1.00 95.69 326 MET A N 1
ATOM 2503 C CA . MET A 1 326 ? -26.793 -20.840 -2.200 1.00 95.69 326 MET A CA 1
ATOM 2504 C C . MET A 1 326 ? -28.245 -20.558 -2.620 1.00 95.69 326 MET A C 1
ATOM 2506 O O . MET A 1 326 ? -29.141 -20.580 -1.771 1.00 95.69 326 MET A O 1
ATOM 2510 N N . LEU A 1 327 ? -28.489 -20.361 -3.922 1.00 94.50 327 LEU A N 1
ATOM 2511 C CA . LEU A 1 327 ? -29.836 -20.151 -4.466 1.00 94.50 327 LEU A CA 1
ATOM 2512 C C . LEU A 1 327 ? -30.734 -21.375 -4.254 1.00 94.50 327 LEU A C 1
ATOM 2514 O O . LEU A 1 327 ? -31.867 -21.236 -3.796 1.00 94.50 327 LEU A O 1
ATOM 2518 N N . SER A 1 328 ? -30.221 -22.581 -4.517 1.00 94.50 328 SER A N 1
ATOM 2519 C CA . SER A 1 328 ? -30.973 -23.833 -4.346 1.00 94.50 328 SER A CA 1
ATOM 2520 C C . SER A 1 328 ? -31.397 -24.093 -2.895 1.00 94.50 328 SER A C 1
ATOM 2522 O O . SER A 1 328 ? -32.423 -24.724 -2.645 1.00 94.50 328 SER A O 1
ATOM 2524 N N . LYS A 1 329 ? -30.635 -23.564 -1.930 1.00 92.56 329 LYS A N 1
ATOM 2525 C CA . LYS A 1 329 ? -30.935 -23.611 -0.492 1.00 92.56 329 LYS A CA 1
ATOM 2526 C C . LYS A 1 329 ? -31.880 -22.496 -0.029 1.00 92.56 329 LYS A C 1
ATOM 2528 O O . LYS A 1 329 ? -32.146 -22.390 1.166 1.00 92.56 329 LYS A O 1
ATOM 2533 N N . GLY A 1 330 ? -32.397 -21.678 -0.947 1.00 90.50 330 GLY A N 1
ATOM 2534 C CA . GLY A 1 330 ? -33.360 -20.615 -0.656 1.00 90.50 330 GLY A CA 1
ATOM 2535 C C . GLY A 1 330 ? -32.754 -19.376 0.008 1.00 90.50 330 GLY A C 1
ATOM 2536 O O . GLY A 1 330 ? -33.491 -18.573 0.578 1.00 90.50 330 GLY A O 1
ATOM 2537 N N . VAL A 1 331 ? -31.429 -19.201 -0.038 1.00 93.31 331 VAL A N 1
ATOM 2538 C CA . VAL A 1 331 ? -30.770 -18.006 0.505 1.00 93.31 331 VAL A CA 1
ATOM 2539 C C . VAL A 1 331 ? -30.788 -16.907 -0.557 1.00 93.31 331 VAL A C 1
ATOM 2541 O O . VAL A 1 331 ? -30.193 -17.054 -1.623 1.00 93.31 331 VAL A O 1
ATOM 2544 N N . SER A 1 332 ? -31.465 -15.792 -0.266 1.00 92.38 332 SER A N 1
ATOM 2545 C CA . SER A 1 332 ? -31.533 -14.661 -1.197 1.00 92.38 332 SER A CA 1
ATOM 2546 C C . SER A 1 332 ? -30.179 -13.939 -1.281 1.00 92.38 332 SER A C 1
ATOM 2548 O O . SER A 1 332 ? -29.691 -13.482 -0.245 1.00 92.38 332 SER A O 1
ATOM 2550 N N . PRO A 1 333 ? -29.584 -13.789 -2.479 1.00 94.62 333 PRO A N 1
ATOM 2551 C CA . PRO A 1 333 ? -28.352 -13.031 -2.676 1.00 94.62 333 PRO A CA 1
ATOM 2552 C C . PRO A 1 333 ? -28.559 -11.542 -2.385 1.00 94.62 333 PRO A C 1
ATOM 2554 O O . PRO A 1 333 ? -29.634 -10.992 -2.630 1.00 94.62 333 PRO A O 1
ATOM 2557 N N . ASP A 1 334 ? -27.500 -10.881 -1.921 1.00 93.62 334 ASP A N 1
ATOM 2558 C CA . ASP A 1 334 ? -27.397 -9.424 -1.847 1.00 93.62 334 ASP A CA 1
ATOM 2559 C C . ASP A 1 334 ? -26.397 -8.880 -2.882 1.00 93.62 334 ASP A C 1
ATOM 2561 O O . ASP A 1 334 ? -25.833 -9.611 -3.702 1.00 93.62 334 ASP A O 1
ATOM 2565 N N . ARG A 1 335 ? -26.149 -7.566 -2.821 1.00 93.31 335 ARG A N 1
ATOM 2566 C CA . ARG A 1 335 ? -25.138 -6.879 -3.642 1.00 93.31 335 ARG A CA 1
ATOM 2567 C C . ARG A 1 335 ? -23.750 -7.519 -3.515 1.00 93.31 335 ARG A C 1
ATOM 2569 O O . ARG A 1 335 ? -23.035 -7.621 -4.503 1.00 93.31 335 ARG A O 1
ATOM 2576 N N . ILE A 1 336 ? -23.363 -7.982 -2.325 1.00 93.50 336 ILE A N 1
ATOM 2577 C CA . ILE A 1 336 ? -22.026 -8.540 -2.079 1.00 93.50 336 ILE A CA 1
ATOM 2578 C C . ILE A 1 336 ? -21.893 -9.927 -2.721 1.00 93.50 336 ILE A C 1
ATOM 2580 O O . ILE A 1 336 ? -20.880 -10.218 -3.356 1.00 93.50 336 ILE A O 1
ATOM 2584 N N . ALA A 1 337 ? -22.915 -10.777 -2.607 1.00 94.69 337 ALA A N 1
ATOM 2585 C CA . ALA A 1 337 ? -22.931 -12.089 -3.249 1.00 94.69 337 ALA A CA 1
ATOM 2586 C C . ALA A 1 337 ? -22.873 -11.975 -4.784 1.00 94.69 337 ALA A C 1
ATOM 2588 O O . ALA A 1 337 ? -22.098 -12.696 -5.422 1.00 94.69 337 ALA A O 1
ATOM 2589 N N . PHE A 1 338 ? -23.627 -11.035 -5.370 1.00 96.69 338 PHE A N 1
ATOM 2590 C CA . PHE A 1 338 ? -23.566 -10.756 -6.808 1.00 96.69 338 PHE A CA 1
ATOM 2591 C C . PHE A 1 338 ? -22.202 -10.220 -7.245 1.00 96.69 338 PHE A C 1
ATOM 2593 O O . PHE A 1 338 ? -21.656 -10.677 -8.249 1.00 96.69 338 PHE A O 1
ATOM 2600 N N . LEU A 1 339 ? -21.603 -9.310 -6.475 1.00 94.75 339 LEU A N 1
ATOM 2601 C CA . LEU A 1 339 ? -20.244 -8.845 -6.737 1.00 94.75 339 LEU A CA 1
ATOM 2602 C C . LEU A 1 339 ? -19.235 -10.007 -6.735 1.00 94.75 339 LEU A C 1
ATOM 2604 O O . LEU A 1 339 ? -18.387 -10.089 -7.624 1.00 94.75 339 LEU A O 1
ATOM 2608 N N . GLY A 1 340 ? -19.358 -10.938 -5.785 1.00 94.56 340 GLY A N 1
ATOM 2609 C CA . GLY A 1 340 ? -18.512 -12.129 -5.702 1.00 94.56 340 GLY A CA 1
ATOM 2610 C C . GLY A 1 340 ? -18.595 -13.019 -6.949 1.00 94.56 340 GLY A C 1
ATOM 2611 O O . GLY A 1 340 ? -17.559 -13.380 -7.514 1.00 94.56 340 GLY A O 1
ATOM 2612 N N . VAL A 1 341 ? -19.807 -13.348 -7.419 1.00 96.62 341 VAL A N 1
ATOM 2613 C CA . VAL A 1 341 ? -19.981 -14.194 -8.619 1.00 96.62 341 VAL A CA 1
ATOM 2614 C C . VAL A 1 341 ? -19.590 -13.463 -9.909 1.00 96.62 341 VAL A C 1
ATOM 2616 O O . VAL A 1 341 ? -18.971 -14.066 -10.785 1.00 96.62 341 VAL A O 1
ATOM 2619 N N . LEU A 1 342 ? -19.844 -12.155 -10.020 1.00 95.38 342 LEU A N 1
ATOM 2620 C CA . LEU A 1 342 ? -19.423 -11.350 -11.174 1.00 95.38 342 LEU A CA 1
ATOM 2621 C C . LEU A 1 342 ? -17.898 -11.194 -11.241 1.00 95.38 342 LEU A C 1
ATOM 2623 O O . LEU A 1 342 ? -17.317 -11.311 -12.321 1.00 95.38 342 LEU A O 1
ATOM 2627 N N . SER A 1 343 ? -17.232 -11.001 -10.099 1.00 93.50 343 SER A N 1
ATOM 2628 C CA . SER A 1 343 ? -15.766 -11.011 -10.011 1.00 93.50 343 SER A CA 1
ATOM 2629 C C . SER A 1 343 ? -15.197 -12.365 -10.441 1.00 93.50 343 SER A C 1
ATOM 2631 O O . SER A 1 343 ? -14.236 -12.414 -11.214 1.00 93.50 343 SER A O 1
ATOM 2633 N N . ALA A 1 344 ? -15.832 -13.466 -10.024 1.00 94.12 344 ALA A N 1
ATOM 2634 C CA . ALA A 1 344 ? -15.460 -14.802 -10.470 1.00 94.12 344 ALA A CA 1
ATOM 2635 C C . ALA A 1 344 ? -15.595 -14.951 -11.992 1.00 94.12 344 ALA A C 1
ATOM 2637 O O . ALA A 1 344 ? -14.673 -15.451 -12.637 1.00 94.12 344 ALA A O 1
ATOM 2638 N N . CYS A 1 345 ? -16.704 -14.479 -12.569 1.00 94.81 345 CYS A N 1
ATOM 2639 C CA . CYS A 1 345 ? -16.921 -14.499 -14.013 1.00 94.81 345 CYS A CA 1
ATOM 2640 C C . CYS A 1 345 ? -15.843 -13.693 -14.744 1.00 94.81 345 CYS A C 1
ATOM 2642 O O . CYS A 1 345 ? -15.240 -14.218 -15.678 1.00 94.81 345 CYS A O 1
ATOM 2644 N N . SER A 1 346 ? -15.523 -12.481 -14.269 1.00 92.06 346 SER A N 1
ATOM 2645 C CA . SER A 1 346 ? -14.452 -11.645 -14.829 1.00 92.06 346 SER A CA 1
ATOM 2646 C C . SER A 1 346 ? -13.097 -12.356 -14.836 1.00 92.06 346 SER A C 1
ATOM 2648 O O . SER A 1 346 ? -12.436 -12.464 -15.871 1.00 92.06 346 SER A O 1
ATOM 2650 N N . HIS A 1 347 ? -12.680 -12.905 -13.693 1.00 86.19 347 HIS A N 1
ATOM 2651 C CA . HIS A 1 347 ? -11.395 -13.597 -13.581 1.00 86.19 347 HIS A CA 1
ATOM 2652 C C . HIS A 1 347 ? -11.352 -14.922 -14.354 1.00 86.19 347 HIS A C 1
ATOM 2654 O O . HIS A 1 347 ? -10.278 -15.327 -14.797 1.00 86.19 347 HIS A O 1
ATOM 2660 N N . GLY A 1 348 ? -12.502 -15.576 -14.535 1.00 87.38 348 GLY A N 1
ATOM 2661 C CA . GLY A 1 348 ? -12.651 -16.807 -15.310 1.00 87.38 348 GLY A CA 1
ATOM 2662 C C . GLY A 1 348 ? -12.906 -16.616 -16.804 1.00 87.38 348 GLY A C 1
ATOM 2663 O O . GLY A 1 348 ? -12.926 -17.615 -17.520 1.00 87.38 348 GLY A O 1
ATOM 2664 N N . GLY A 1 349 ? -13.126 -15.382 -17.273 1.00 88.50 349 GLY A N 1
ATOM 2665 C CA . GLY A 1 349 ? -13.527 -15.101 -18.656 1.00 88.50 349 GLY A CA 1
ATOM 2666 C C . GLY A 1 349 ? -14.902 -15.670 -19.037 1.00 88.50 349 GLY A C 1
ATOM 2667 O O . GLY A 1 349 ? -15.126 -15.979 -20.204 1.00 88.50 349 GLY A O 1
ATOM 2668 N N . LEU A 1 350 ? -15.806 -15.847 -18.068 1.00 92.50 350 LEU A N 1
ATOM 2669 C CA . LEU A 1 350 ? -17.150 -16.407 -18.263 1.00 92.50 350 LEU A CA 1
ATOM 2670 C C . LEU A 1 350 ? -18.124 -15.296 -18.688 1.00 92.50 350 LEU A C 1
ATOM 2672 O O . LEU A 1 350 ? -18.837 -14.728 -17.859 1.00 92.50 350 LEU A O 1
ATOM 2676 N N . VAL A 1 351 ? -18.068 -14.903 -19.965 1.00 93.38 351 VAL A N 1
ATOM 2677 C CA . VAL A 1 351 ? -18.805 -13.734 -20.481 1.00 93.38 351 VAL A CA 1
ATOM 2678 C C . VAL A 1 351 ? -20.317 -13.936 -20.390 1.00 93.38 351 VAL A C 1
ATOM 2680 O O . VAL A 1 351 ? -21.011 -13.065 -19.866 1.00 93.38 351 VAL A O 1
ATOM 2683 N N . ASP A 1 352 ? -20.818 -15.079 -20.853 1.00 93.06 352 ASP A N 1
ATOM 2684 C CA . ASP A 1 352 ? -22.256 -15.354 -20.912 1.00 93.06 352 ASP A CA 1
ATOM 2685 C C . ASP A 1 352 ? -22.865 -15.445 -19.507 1.00 93.06 352 ASP A C 1
ATOM 2687 O O . ASP A 1 352 ? -23.879 -14.804 -19.221 1.00 93.06 352 ASP A O 1
ATOM 2691 N N . GLU A 1 353 ? -22.200 -16.156 -18.594 1.00 94.12 353 GLU A N 1
ATOM 2692 C CA . GLU A 1 353 ? -22.604 -16.251 -17.192 1.00 94.12 353 GLU A CA 1
ATOM 2693 C C . GLU A 1 353 ? -22.546 -14.888 -16.489 1.00 94.12 353 GLU A C 1
ATOM 2695 O O . GLU A 1 353 ? -23.451 -14.546 -15.729 1.00 94.12 353 GLU A O 1
ATOM 2700 N N . GLY A 1 354 ? -21.531 -14.064 -16.776 1.00 94.69 354 GLY A N 1
ATOM 2701 C CA . GLY A 1 354 ? -21.426 -12.712 -16.227 1.00 94.69 354 GLY A CA 1
ATOM 2702 C C . GLY A 1 354 ? -22.632 -11.835 -16.582 1.00 94.69 354 GLY A C 1
ATOM 2703 O O . GLY A 1 354 ? -23.202 -11.184 -15.705 1.00 94.69 354 GLY A O 1
ATOM 2704 N N . PHE A 1 355 ? -23.079 -11.862 -17.842 1.00 94.69 355 PHE A N 1
ATOM 2705 C CA . PHE A 1 355 ? -24.296 -11.153 -18.257 1.00 94.69 355 PHE A CA 1
ATOM 2706 C C . PHE A 1 355 ? -25.569 -11.780 -17.692 1.00 94.69 355 PHE A C 1
ATOM 2708 O O . PHE A 1 355 ? -26.486 -11.047 -17.317 1.00 94.69 355 PHE A O 1
ATOM 2715 N N . HIS A 1 356 ? -25.626 -13.109 -17.593 1.00 95.38 356 HIS A N 1
ATOM 2716 C CA . HIS A 1 356 ? -26.748 -13.804 -16.972 1.00 95.38 356 HIS A CA 1
ATOM 2717 C C . HIS A 1 356 ? -26.950 -13.353 -15.518 1.00 95.38 356 HIS A C 1
ATOM 2719 O O . HIS A 1 356 ? -28.050 -12.934 -15.153 1.00 95.38 356 HIS A O 1
ATOM 2725 N N . TYR A 1 357 ? -25.891 -13.355 -14.703 1.00 96.25 357 TYR A N 1
ATOM 2726 C CA . TYR A 1 357 ? -25.981 -12.949 -13.299 1.00 96.25 357 TYR A CA 1
ATOM 2727 C C . TYR A 1 357 ? -26.227 -11.453 -13.125 1.00 96.25 357 TYR A C 1
ATOM 2729 O O . TYR A 1 357 ? -27.012 -11.073 -12.258 1.00 96.25 357 TYR A O 1
ATOM 2737 N N . PHE A 1 358 ? -25.636 -10.602 -13.967 1.00 94.88 358 PHE A N 1
ATOM 2738 C CA . PHE A 1 358 ? -25.912 -9.164 -13.938 1.00 94.88 358 PHE A CA 1
ATOM 2739 C C . PHE A 1 358 ? -27.378 -8.852 -14.293 1.00 94.88 358 PHE A C 1
ATOM 2741 O O . PHE A 1 358 ? -28.025 -8.019 -13.654 1.00 94.88 358 PHE A O 1
ATOM 2748 N N . GLY A 1 359 ? -27.937 -9.568 -15.274 1.00 94.19 359 GLY A N 1
ATOM 2749 C CA . GLY A 1 359 ? -29.356 -9.494 -15.615 1.00 94.19 359 GLY A CA 1
ATOM 2750 C C . GLY A 1 359 ? -30.253 -10.022 -14.493 1.00 94.19 359 GLY A C 1
ATOM 2751 O O . GLY A 1 359 ? -31.221 -9.361 -14.125 1.00 94.19 359 GLY A O 1
ATOM 2752 N N . SER A 1 360 ? -29.912 -11.170 -13.900 1.00 94.88 360 SER A N 1
ATOM 2753 C CA . SER A 1 360 ? -30.653 -11.771 -12.780 1.00 94.88 360 SER A CA 1
ATOM 2754 C C . SER A 1 360 ? -30.694 -10.852 -11.553 1.00 94.88 360 SER A C 1
ATOM 2756 O O . SER A 1 360 ? -31.756 -10.662 -10.958 1.00 94.88 360 SER A O 1
ATOM 2758 N N . MET A 1 361 ? -29.573 -10.200 -11.222 1.00 95.75 361 MET A N 1
ATOM 2759 C CA . MET A 1 361 ? -29.478 -9.205 -10.148 1.00 95.75 361 MET A CA 1
ATOM 2760 C C . MET A 1 361 ? -30.541 -8.106 -10.285 1.00 95.75 361 MET A C 1
ATOM 2762 O O . MET A 1 361 ? -31.210 -7.764 -9.309 1.00 95.75 361 MET A O 1
ATOM 2766 N N . THR A 1 362 ? -30.728 -7.597 -11.504 1.00 91.69 362 THR A N 1
ATOM 2767 C CA . THR A 1 362 ? -31.663 -6.501 -11.792 1.00 91.69 362 THR A CA 1
ATOM 2768 C C . THR A 1 362 ? -33.102 -7.006 -11.918 1.00 91.69 362 THR A C 1
ATOM 2770 O O . THR A 1 362 ? -34.003 -6.491 -11.264 1.00 91.69 362 THR A O 1
ATOM 2773 N N . ASN A 1 363 ? -33.323 -8.044 -12.727 1.00 92.50 363 ASN A N 1
ATOM 2774 C CA . ASN A 1 363 ? -34.661 -8.483 -13.126 1.00 92.50 363 ASN A CA 1
ATOM 2775 C C . ASN A 1 363 ? -35.332 -9.372 -12.072 1.00 92.50 363 ASN A C 1
ATOM 2777 O O . ASN A 1 363 ? -36.514 -9.197 -11.775 1.00 92.50 363 ASN A O 1
ATOM 2781 N N . ASN A 1 364 ? -34.581 -10.314 -11.497 1.00 91.31 364 ASN A N 1
ATOM 2782 C CA . ASN A 1 364 ? -35.131 -11.340 -10.611 1.00 91.31 364 ASN A CA 1
ATOM 2783 C C . ASN A 1 364 ? -35.039 -10.923 -9.139 1.00 91.31 364 ASN A C 1
ATOM 2785 O O . ASN A 1 364 ? -35.938 -11.229 -8.361 1.00 91.31 364 ASN A O 1
ATOM 2789 N N . HIS A 1 365 ? -33.971 -10.211 -8.761 1.00 90.94 365 HIS A N 1
ATOM 2790 C CA . HIS A 1 365 ? -33.703 -9.835 -7.368 1.00 90.94 365 HIS A CA 1
ATOM 2791 C C . HIS A 1 365 ? -33.923 -8.347 -7.062 1.00 90.94 365 HIS A C 1
ATOM 2793 O O . HIS A 1 365 ? -33.833 -7.958 -5.899 1.00 90.94 365 HIS A O 1
ATOM 2799 N N . GLN A 1 366 ? -34.241 -7.520 -8.069 1.00 92.12 366 GLN A N 1
ATOM 2800 C CA . GLN A 1 366 ? -34.524 -6.084 -7.912 1.00 92.12 366 GLN A CA 1
ATOM 2801 C C . GLN A 1 366 ? -33.391 -5.315 -7.206 1.00 92.12 366 GLN A C 1
ATOM 2803 O O . GLN A 1 366 ? -33.614 -4.352 -6.470 1.00 92.12 366 GLN A O 1
ATOM 2808 N N . ILE A 1 367 ? -32.145 -5.746 -7.421 1.00 93.44 367 ILE A N 1
ATOM 2809 C CA . ILE A 1 367 ? -30.966 -5.126 -6.829 1.00 93.44 367 ILE A CA 1
ATOM 2810 C C . ILE A 1 367 ? -30.345 -4.178 -7.852 1.00 93.44 367 ILE A C 1
ATOM 2812 O O . ILE A 1 367 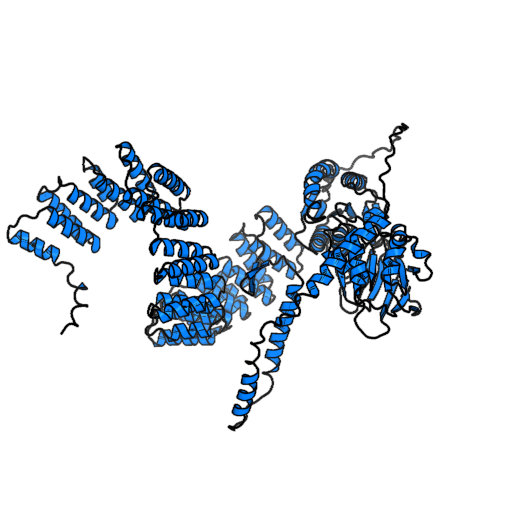? -29.867 -4.600 -8.899 1.00 93.44 367 ILE A O 1
ATOM 2816 N N . VAL A 1 368 ? -30.310 -2.887 -7.518 1.00 91.88 368 VAL A N 1
ATOM 2817 C CA . VAL A 1 368 ? -29.685 -1.858 -8.363 1.00 91.88 368 VAL A CA 1
ATOM 2818 C C . VAL A 1 368 ? -28.162 -2.074 -8.433 1.00 91.88 368 VAL A C 1
ATOM 2820 O O . VAL A 1 368 ? -27.517 -2.073 -7.375 1.00 91.88 368 VAL A O 1
ATOM 2823 N N . PRO A 1 369 ? -27.570 -2.232 -9.636 1.00 92.38 369 PRO A N 1
ATOM 2824 C CA . PRO A 1 369 ? -26.125 -2.370 -9.804 1.00 92.38 369 PRO A CA 1
ATOM 2825 C C . PRO A 1 369 ? -25.359 -1.112 -9.380 1.00 92.38 369 PRO A C 1
ATOM 2827 O O . PRO A 1 369 ? -25.649 -0.007 -9.834 1.00 92.38 369 PRO A O 1
ATOM 2830 N N . GLY A 1 370 ? -24.360 -1.296 -8.515 1.00 91.19 370 GLY A N 1
ATOM 2831 C CA . GLY A 1 370 ? -23.411 -0.251 -8.112 1.00 91.19 370 GLY A CA 1
ATOM 2832 C C . GLY A 1 370 ? -22.164 -0.194 -9.001 1.00 91.19 370 GLY A C 1
ATOM 2833 O O . GLY A 1 370 ? -21.982 -1.030 -9.888 1.00 91.19 370 GLY A O 1
ATOM 2834 N N . LEU A 1 371 ? -21.264 0.753 -8.714 1.00 90.19 371 LEU A N 1
ATOM 2835 C CA . LEU A 1 371 ? -20.001 0.935 -9.444 1.00 90.19 371 LEU A CA 1
ATOM 2836 C C . LEU A 1 371 ? -19.145 -0.335 -9.496 1.00 90.19 371 LEU A C 1
ATOM 2838 O O . LEU A 1 371 ? -18.557 -0.620 -10.539 1.00 90.19 371 LEU A O 1
ATOM 2842 N N . GLU A 1 372 ? -19.096 -1.127 -8.419 1.00 90.88 372 GLU A N 1
ATOM 2843 C CA . GLU A 1 372 ? -18.270 -2.340 -8.392 1.00 90.88 372 GLU A CA 1
ATOM 2844 C C . GLU A 1 372 ? -18.782 -3.413 -9.367 1.00 90.88 372 GLU A C 1
ATOM 2846 O O . GLU A 1 372 ? -17.993 -4.148 -9.956 1.00 90.88 372 GLU A O 1
ATOM 2851 N N . HIS A 1 373 ? -20.096 -3.466 -9.600 1.00 93.00 373 HIS A N 1
ATOM 2852 C CA . HIS A 1 373 ? -20.717 -4.438 -10.502 1.00 93.00 373 HIS A CA 1
ATOM 2853 C C . HIS A 1 373 ? -20.413 -4.098 -11.967 1.00 93.00 373 HIS A C 1
ATOM 2855 O O . HIS A 1 373 ? -20.030 -4.975 -12.744 1.00 93.00 373 HIS A O 1
ATOM 2861 N N . TYR A 1 374 ? -20.513 -2.814 -12.335 1.00 92.69 374 TYR A N 1
ATOM 2862 C CA . TYR A 1 374 ? -20.093 -2.333 -13.656 1.00 92.69 374 TYR A CA 1
ATOM 2863 C C . TYR A 1 374 ? -18.588 -2.520 -13.873 1.00 92.69 374 TYR A C 1
ATOM 2865 O O . TYR A 1 374 ? -18.179 -2.932 -14.959 1.00 92.69 374 TYR A O 1
ATOM 2873 N N . ALA A 1 375 ? -17.769 -2.303 -12.837 1.00 91.44 375 ALA A N 1
ATOM 2874 C CA . ALA A 1 375 ? -16.334 -2.572 -12.893 1.00 91.44 375 ALA A CA 1
ATOM 2875 C C . ALA A 1 375 ? -16.048 -4.034 -13.272 1.00 91.44 375 ALA A C 1
ATOM 2877 O O . ALA A 1 375 ? -15.215 -4.284 -14.142 1.00 91.44 375 ALA A O 1
ATOM 2878 N N . CYS A 1 376 ? -16.764 -4.995 -12.674 1.00 92.69 376 CYS A N 1
ATOM 2879 C CA . CYS A 1 376 ? -16.625 -6.410 -13.018 1.00 92.69 376 CYS A CA 1
ATOM 2880 C C . CYS A 1 376 ? -17.026 -6.715 -14.466 1.00 92.69 376 CYS A C 1
ATOM 2882 O O . CYS A 1 376 ? -16.325 -7.480 -15.121 1.00 92.69 376 CYS A O 1
ATOM 2884 N N . LEU A 1 377 ? -18.106 -6.120 -14.989 1.00 93.25 377 LEU A N 1
ATOM 2885 C CA . LEU A 1 377 ? -18.506 -6.312 -16.392 1.00 93.25 377 LEU A CA 1
ATOM 2886 C C . LEU A 1 377 ? -17.488 -5.734 -17.382 1.00 93.25 377 LEU A C 1
ATOM 2888 O O . LEU A 1 377 ? -17.191 -6.355 -18.402 1.00 93.25 377 LEU A O 1
ATOM 2892 N N . ILE A 1 378 ? -16.950 -4.552 -17.083 1.00 92.56 378 ILE A N 1
ATOM 2893 C CA . ILE A 1 378 ? -15.958 -3.885 -17.930 1.00 92.56 378 ILE A CA 1
ATOM 2894 C C . ILE A 1 378 ? -14.625 -4.641 -17.892 1.00 92.56 378 ILE A C 1
ATOM 2896 O O . ILE A 1 378 ? -14.022 -4.844 -18.944 1.00 92.56 378 ILE A O 1
ATOM 2900 N N . ASP A 1 379 ? -14.188 -5.122 -16.722 1.00 90.38 379 ASP A N 1
ATOM 2901 C CA . ASP A 1 379 ? -13.010 -5.996 -16.595 1.00 90.38 379 ASP A CA 1
ATOM 2902 C C . ASP A 1 379 ? -13.224 -7.330 -17.337 1.00 90.38 379 ASP A C 1
ATOM 2904 O O . ASP A 1 379 ? -12.336 -7.769 -18.067 1.00 90.38 379 ASP A O 1
ATOM 2908 N N . LEU A 1 380 ? -14.417 -7.931 -17.247 1.00 93.31 380 LEU A N 1
ATOM 2909 C CA . LEU A 1 380 ? -14.780 -9.171 -17.944 1.00 93.31 380 LEU A CA 1
ATOM 2910 C C . LEU A 1 380 ? -14.685 -9.022 -19.469 1.00 93.31 380 LEU A C 1
ATOM 2912 O O . LEU A 1 380 ? -13.981 -9.789 -20.129 1.00 93.31 380 LEU A O 1
ATOM 2916 N N . LEU A 1 381 ? -15.364 -8.019 -20.034 1.00 93.25 381 LEU A N 1
ATOM 2917 C CA . LEU A 1 381 ? -15.327 -7.734 -21.471 1.00 93.25 381 LEU A CA 1
ATOM 2918 C C . LEU A 1 381 ? -13.935 -7.295 -21.927 1.00 93.25 381 LEU A C 1
ATOM 2920 O O . LEU A 1 381 ? -13.464 -7.718 -22.984 1.00 93.25 381 LEU A O 1
ATOM 2924 N N . GLY A 1 382 ? -13.264 -6.485 -21.108 1.00 90.38 382 GLY A N 1
ATOM 2925 C CA . GLY A 1 382 ? -11.907 -6.024 -21.341 1.00 90.38 382 GLY A CA 1
ATOM 2926 C C . GLY A 1 382 ? -10.922 -7.183 -21.458 1.00 90.38 382 GLY A C 1
ATOM 2927 O O . GLY A 1 382 ? -10.157 -7.248 -22.417 1.00 90.38 382 GLY A O 1
ATOM 2928 N N . ARG A 1 383 ? -10.974 -8.155 -20.542 1.00 87.00 383 ARG A N 1
ATOM 2929 C CA . ARG A 1 383 ? -10.156 -9.378 -20.604 1.00 87.00 383 ARG A CA 1
ATOM 2930 C C . ARG A 1 383 ? -10.507 -10.249 -21.803 1.00 87.00 383 ARG A C 1
ATOM 2932 O O . ARG A 1 383 ? -9.594 -10.765 -22.442 1.00 87.00 383 ARG A O 1
ATOM 2939 N N . ALA A 1 384 ? -11.792 -10.358 -22.138 1.00 89.44 384 ALA A N 1
ATOM 2940 C CA . ALA A 1 384 ? -12.270 -11.087 -23.312 1.00 89.44 384 ALA A CA 1
ATOM 2941 C C . ALA A 1 384 ? -11.920 -10.407 -24.654 1.00 89.44 384 ALA A C 1
ATOM 2943 O O . ALA A 1 384 ? -12.136 -11.001 -25.707 1.00 89.44 384 ALA A O 1
ATOM 2944 N N . GLY A 1 385 ? -11.387 -9.179 -24.635 1.00 88.81 385 GLY A N 1
ATOM 2945 C CA . GLY A 1 385 ? -11.013 -8.418 -25.832 1.00 88.81 385 GLY A CA 1
ATOM 2946 C C . GLY A 1 385 ? -12.183 -7.714 -26.523 1.00 88.81 385 GLY A C 1
ATOM 2947 O O . GLY A 1 385 ? -11.998 -7.103 -27.571 1.00 88.81 385 GLY A O 1
ATOM 2948 N N . ASN A 1 386 ? -13.382 -7.746 -25.936 1.00 92.31 386 ASN A N 1
ATOM 2949 C CA . ASN A 1 386 ? -14.573 -7.101 -26.484 1.00 92.31 386 ASN A CA 1
ATOM 2950 C C . ASN A 1 386 ? -14.647 -5.629 -26.038 1.00 92.31 386 ASN A C 1
ATOM 2952 O O . ASN A 1 386 ? -15.500 -5.231 -25.241 1.00 92.31 386 ASN A O 1
ATOM 2956 N N . LEU A 1 387 ? -13.673 -4.840 -26.501 1.00 92.19 387 LEU A N 1
ATOM 2957 C CA . LEU A 1 387 ? -13.421 -3.484 -26.010 1.00 92.19 387 LEU A CA 1
ATOM 2958 C C . LEU A 1 387 ? -14.494 -2.472 -26.407 1.00 92.19 387 LEU A C 1
ATOM 2960 O O . LEU A 1 387 ? -14.792 -1.591 -25.608 1.00 92.19 387 LEU A O 1
ATOM 2964 N N . ASP A 1 388 ? -15.085 -2.597 -27.595 1.00 90.38 388 ASP A N 1
ATOM 2965 C CA . ASP A 1 388 ? -16.136 -1.677 -28.042 1.00 90.38 388 ASP A CA 1
ATOM 2966 C C . ASP A 1 388 ? -17.387 -1.828 -27.169 1.00 90.38 388 ASP A C 1
ATOM 2968 O O . ASP A 1 388 ? -17.874 -0.853 -26.608 1.00 90.38 388 ASP A O 1
ATOM 2972 N N . ARG A 1 389 ? -17.815 -3.070 -26.903 1.00 92.00 389 ARG A N 1
ATOM 2973 C CA . ARG A 1 389 ? -18.934 -3.336 -25.986 1.00 92.00 389 ARG A CA 1
ATOM 2974 C C . ARG A 1 389 ? -18.629 -2.897 -24.550 1.00 92.00 389 ARG A C 1
ATOM 2976 O O . ARG A 1 389 ? -19.529 -2.457 -23.840 1.00 92.00 389 ARG A O 1
ATOM 2983 N N . ALA A 1 390 ? -17.376 -3.023 -24.105 1.00 93.38 390 ALA A N 1
ATOM 2984 C CA . ALA A 1 390 ? -16.955 -2.522 -22.795 1.00 93.38 390 ALA A CA 1
ATOM 2985 C C . ALA A 1 390 ? -17.013 -0.988 -22.727 1.00 93.38 390 ALA A C 1
ATOM 2987 O O . ALA A 1 390 ? -17.435 -0.439 -21.710 1.00 93.38 390 ALA A O 1
ATOM 2988 N N . TYR A 1 391 ? -16.630 -0.307 -23.809 1.00 92.31 391 TYR A N 1
ATOM 2989 C CA . TYR A 1 391 ? -16.719 1.144 -23.928 1.00 92.31 391 TYR A CA 1
ATOM 2990 C C . TYR A 1 391 ? -18.172 1.626 -23.961 1.00 92.31 391 TYR A C 1
ATOM 2992 O O . TYR A 1 391 ? -18.507 2.578 -23.263 1.00 92.31 391 TYR A O 1
ATOM 3000 N N . ASP A 1 392 ? -19.051 0.929 -24.682 1.00 92.06 392 ASP A N 1
ATOM 3001 C CA . ASP A 1 392 ? -20.480 1.251 -24.724 1.00 92.06 392 ASP A CA 1
ATOM 3002 C C . ASP A 1 392 ? -21.119 1.169 -23.332 1.00 92.06 392 ASP A C 1
ATOM 3004 O O . ASP A 1 392 ? -21.904 2.038 -22.958 1.00 92.06 392 ASP A O 1
ATOM 3008 N N . ILE A 1 393 ? -20.767 0.159 -22.527 1.00 91.44 393 ILE A N 1
ATOM 3009 C CA . ILE A 1 393 ? -21.241 0.062 -21.137 1.00 91.44 393 ILE A CA 1
ATOM 3010 C C . ILE A 1 393 ? -20.660 1.194 -20.278 1.00 91.44 393 ILE A C 1
ATOM 3012 O O . ILE A 1 393 ? -21.378 1.760 -19.459 1.00 91.44 393 ILE A O 1
ATOM 3016 N N . LEU A 1 394 ? -19.386 1.543 -20.470 1.00 91.38 394 LEU A N 1
ATOM 3017 C CA . LEU A 1 394 ? -18.728 2.639 -19.753 1.00 91.38 394 LEU A CA 1
ATOM 3018 C C . LEU A 1 394 ? -19.330 4.020 -20.090 1.00 91.38 394 LEU A C 1
ATOM 3020 O O . LEU A 1 394 ? -19.357 4.890 -19.225 1.00 91.38 394 LEU A O 1
ATOM 3024 N N . GLU A 1 395 ? -19.808 4.237 -21.317 1.00 88.88 395 GLU A N 1
ATOM 3025 C CA . GLU A 1 395 ? -20.492 5.478 -21.719 1.00 88.88 395 GLU A CA 1
ATOM 3026 C C . GLU A 1 395 ? -21.946 5.539 -21.241 1.00 88.88 395 GLU A C 1
ATOM 3028 O O . GLU A 1 395 ? -22.420 6.603 -20.855 1.00 88.88 395 GLU A O 1
ATOM 3033 N N . ASN A 1 396 ? -22.658 4.409 -21.266 1.00 88.88 396 ASN A N 1
ATOM 3034 C CA . ASN A 1 396 ? -24.101 4.373 -21.007 1.00 88.88 396 ASN A CA 1
ATOM 3035 C C . ASN A 1 396 ? -24.469 3.992 -19.565 1.00 88.88 396 ASN A C 1
ATOM 3037 O O . ASN A 1 396 ? -25.654 3.873 -19.245 1.00 88.88 396 ASN A O 1
ATOM 3041 N N . MET A 1 397 ? -23.489 3.756 -18.688 1.00 88.94 397 MET A N 1
ATOM 3042 C CA . MET A 1 397 ? -23.777 3.445 -17.289 1.00 88.94 397 MET A CA 1
ATOM 3043 C C . MET A 1 397 ? -24.462 4.633 -16.584 1.00 88.94 397 MET A C 1
ATOM 3045 O O . MET A 1 397 ? -24.081 5.782 -16.793 1.00 88.94 397 MET A O 1
ATOM 3049 N N . PRO A 1 398 ? -25.452 4.383 -15.704 1.00 86.56 398 PRO A N 1
ATOM 3050 C CA . PRO A 1 398 ? -26.248 5.436 -15.064 1.00 86.56 398 PRO A CA 1
ATOM 3051 C C . PRO A 1 398 ? -25.506 6.180 -13.940 1.00 86.56 398 PRO A C 1
ATOM 3053 O O . PRO A 1 398 ? -26.083 7.044 -13.285 1.00 86.56 398 PRO A O 1
ATOM 3056 N N . ILE A 1 399 ? -24.253 5.810 -13.672 1.00 87.12 399 ILE A N 1
ATOM 3057 C CA . ILE A 1 399 ? -23.410 6.342 -12.598 1.00 87.12 399 ILE A CA 1
ATOM 3058 C C . ILE A 1 399 ? -22.110 6.819 -13.245 1.00 87.12 399 ILE A C 1
ATOM 3060 O O . ILE A 1 399 ? -21.616 6.155 -14.150 1.00 87.12 399 ILE A O 1
ATOM 3064 N N . GLU A 1 400 ? -21.528 7.929 -12.791 1.00 83.50 400 GLU A N 1
ATOM 3065 C CA . GLU A 1 400 ? -20.237 8.374 -13.325 1.00 83.50 400 GLU A CA 1
ATOM 3066 C C . GLU A 1 400 ? -19.125 7.340 -13.051 1.00 83.50 400 GLU A C 1
ATOM 3068 O O . GLU A 1 400 ? -19.001 6.846 -11.926 1.00 83.50 400 GLU A O 1
ATOM 3073 N N . PRO A 1 401 ? -18.303 6.985 -14.056 1.00 85.19 401 PRO A N 1
ATOM 3074 C CA . PRO A 1 401 ? -17.272 5.968 -13.900 1.00 85.19 401 PRO A CA 1
ATOM 3075 C C . PRO A 1 401 ? -16.153 6.452 -12.972 1.00 85.19 401 PRO A C 1
ATOM 3077 O O . PRO A 1 401 ? -15.479 7.437 -13.255 1.00 85.19 401 PRO A O 1
ATOM 3080 N N . GLY A 1 402 ? -15.906 5.718 -11.885 1.00 82.75 402 GLY A N 1
ATOM 3081 C CA . GLY A 1 402 ? -14.778 5.981 -10.987 1.00 82.75 402 GLY A CA 1
ATOM 3082 C C . GLY A 1 402 ? -13.420 5.569 -11.576 1.00 82.75 402 GLY A C 1
ATOM 3083 O O . GLY A 1 402 ? -13.342 4.797 -12.539 1.00 82.75 402 GLY A O 1
ATOM 3084 N N . ALA A 1 403 ? -12.332 6.017 -10.942 1.00 82.31 403 ALA A N 1
ATOM 3085 C CA . ALA A 1 403 ? -10.959 5.763 -11.389 1.00 82.31 403 ALA A CA 1
ATOM 3086 C C . ALA A 1 403 ? -10.628 4.272 -11.572 1.00 82.31 403 ALA A C 1
ATOM 3088 O O . ALA A 1 403 ? -9.957 3.885 -12.528 1.00 82.31 403 ALA A O 1
ATOM 3089 N N . ASN A 1 404 ? -11.177 3.417 -10.707 1.00 79.06 404 ASN A N 1
ATOM 3090 C CA . ASN A 1 404 ? -10.987 1.965 -10.733 1.00 79.06 404 ASN A CA 1
ATOM 3091 C C . ASN A 1 404 ? -11.487 1.345 -12.051 1.00 79.06 404 ASN A C 1
ATOM 3093 O O . ASN A 1 404 ? -10.818 0.494 -12.639 1.00 79.06 404 ASN A O 1
ATOM 3097 N N . VAL A 1 405 ? -12.659 1.791 -12.520 1.00 87.06 405 VAL A N 1
ATOM 3098 C CA . VAL A 1 405 ? -13.321 1.288 -13.733 1.00 87.06 405 VAL A CA 1
ATOM 3099 C C . VAL A 1 405 ? -12.544 1.724 -14.973 1.00 87.06 405 VAL A C 1
ATOM 3101 O O . VAL A 1 405 ? -12.221 0.905 -15.834 1.00 87.06 405 VAL A O 1
ATOM 3104 N N . LEU A 1 406 ? -12.180 3.009 -15.028 1.00 87.81 406 LEU A N 1
ATOM 3105 C CA . LEU A 1 406 ? -11.380 3.578 -16.112 1.00 87.81 406 LEU A CA 1
ATOM 3106 C C . LEU A 1 406 ? -9.993 2.933 -16.172 1.00 87.81 406 LEU A C 1
ATOM 3108 O O . LEU A 1 406 ? -9.536 2.563 -17.249 1.00 87.81 406 LEU A O 1
ATOM 3112 N N . GLY A 1 407 ? -9.349 2.726 -15.022 1.00 82.94 407 GLY A N 1
ATOM 3113 C CA . GLY A 1 407 ? -8.061 2.046 -14.919 1.00 82.94 407 GLY A CA 1
ATOM 3114 C C . GLY A 1 407 ? -8.102 0.605 -15.435 1.00 82.94 407 GLY A C 1
ATOM 3115 O O . GLY A 1 407 ? -7.220 0.209 -16.202 1.00 82.94 407 GLY A O 1
ATOM 3116 N N . ALA A 1 408 ? -9.138 -0.164 -15.076 1.00 84.12 408 ALA A N 1
ATOM 3117 C CA . ALA A 1 408 ? -9.341 -1.525 -15.580 1.00 84.12 408 ALA A CA 1
ATOM 3118 C C . ALA A 1 408 ? -9.540 -1.545 -17.106 1.00 84.12 408 ALA A C 1
ATOM 3120 O O . ALA A 1 408 ? -8.867 -2.303 -17.811 1.00 84.12 408 ALA A O 1
ATOM 3121 N N . PHE A 1 409 ? -10.387 -0.655 -17.632 1.00 90.00 409 PHE A N 1
ATOM 3122 C CA . PHE A 1 409 ? -10.638 -0.534 -19.068 1.00 90.00 409 PHE A CA 1
ATOM 3123 C C . PHE A 1 409 ? -9.389 -0.113 -19.857 1.00 90.00 409 PHE A C 1
ATOM 3125 O O . PHE A 1 409 ? -9.065 -0.708 -20.886 1.00 90.00 409 PHE A O 1
ATOM 3132 N N . ILE A 1 410 ? -8.633 0.864 -19.352 1.00 84.69 410 ILE A N 1
ATOM 3133 C CA . ILE A 1 410 ? -7.347 1.290 -19.920 1.00 84.69 410 ILE A CA 1
ATOM 3134 C C . ILE A 1 410 ? -6.351 0.123 -19.946 1.00 84.69 410 ILE A C 1
ATOM 3136 O O . ILE A 1 410 ? -5.658 -0.087 -20.946 1.00 84.69 410 ILE A O 1
ATOM 3140 N N . GLY A 1 411 ? -6.278 -0.647 -18.856 1.00 82.00 411 GLY A N 1
ATOM 3141 C CA . GLY A 1 411 ? -5.442 -1.841 -18.765 1.00 82.00 411 GLY A CA 1
ATOM 3142 C C . GLY A 1 411 ? -5.797 -2.878 -19.831 1.00 82.00 411 GLY A C 1
ATOM 3143 O O . GLY A 1 411 ? -4.901 -3.388 -20.508 1.00 82.00 411 GLY A O 1
ATOM 3144 N N . ALA A 1 412 ? -7.091 -3.130 -20.036 1.00 86.12 412 ALA A N 1
ATOM 3145 C CA . ALA A 1 412 ? -7.589 -4.012 -21.087 1.00 86.12 412 ALA A CA 1
ATOM 3146 C C . ALA A 1 412 ? -7.265 -3.487 -22.496 1.00 86.12 412 ALA A C 1
ATOM 3148 O O . ALA A 1 412 ? -6.745 -4.230 -23.329 1.00 86.12 412 ALA A O 1
ATOM 3149 N N . CYS A 1 413 ? -7.478 -2.195 -22.750 1.00 86.88 413 CYS A N 1
ATOM 3150 C CA . CYS A 1 413 ? -7.138 -1.566 -24.025 1.00 86.88 413 CYS A CA 1
ATOM 3151 C C . CYS A 1 413 ? -5.643 -1.688 -24.346 1.00 86.88 413 CYS A C 1
ATOM 3153 O O . CYS A 1 413 ? -5.277 -1.964 -25.486 1.00 86.88 413 CYS A O 1
ATOM 3155 N N . LYS A 1 414 ? -4.774 -1.542 -23.337 1.00 79.69 414 LYS A N 1
ATOM 3156 C CA . LYS A 1 414 ? -3.333 -1.776 -23.478 1.00 79.69 414 LYS A CA 1
ATOM 3157 C C . LYS A 1 414 ? -3.024 -3.238 -23.809 1.00 79.69 414 LYS A C 1
ATOM 3159 O O . LYS A 1 414 ? -2.197 -3.487 -24.681 1.00 79.69 414 LYS A O 1
ATOM 3164 N N . ALA A 1 415 ? -3.654 -4.186 -23.116 1.00 80.88 415 ALA A N 1
ATOM 3165 C CA . ALA A 1 415 ? -3.419 -5.616 -23.319 1.00 80.88 415 ALA A CA 1
ATOM 3166 C C . ALA A 1 415 ? -3.802 -6.083 -24.735 1.00 80.88 415 ALA A C 1
ATOM 3168 O O . ALA A 1 415 ? -3.112 -6.925 -25.301 1.00 80.88 415 ALA A O 1
ATOM 3169 N N . HIS A 1 416 ? -4.852 -5.495 -25.312 1.00 84.94 416 HIS A N 1
ATOM 3170 C CA . HIS A 1 416 ? -5.370 -5.835 -26.645 1.00 84.94 416 HIS A CA 1
ATOM 3171 C C . HIS A 1 416 ? -4.982 -4.829 -27.742 1.00 84.94 416 HIS A C 1
ATOM 3173 O O . HIS A 1 416 ? -5.474 -4.912 -28.863 1.00 84.94 416 HIS A O 1
ATOM 3179 N N . GLY A 1 417 ? -4.107 -3.863 -27.443 1.00 78.81 417 GLY A N 1
ATOM 3180 C CA . GLY A 1 417 ? -3.554 -2.927 -28.429 1.00 78.81 417 GLY A CA 1
ATOM 3181 C C . GLY A 1 417 ? -4.510 -1.847 -28.962 1.00 78.81 417 GLY A C 1
ATOM 3182 O O . GLY A 1 417 ? -4.168 -1.170 -29.931 1.00 78.81 417 GLY A O 1
ATOM 3183 N N . ASN A 1 418 ? -5.679 -1.622 -28.350 1.00 84.38 418 ASN A N 1
ATOM 3184 C CA . ASN A 1 418 ? -6.622 -0.582 -28.783 1.00 84.38 418 ASN A CA 1
ATOM 3185 C C . ASN A 1 418 ? -6.319 0.766 -28.112 1.00 84.38 418 ASN A C 1
ATOM 3187 O O . ASN A 1 418 ? -6.897 1.163 -27.099 1.00 84.38 418 ASN A O 1
ATOM 3191 N N . ILE A 1 419 ? -5.376 1.485 -28.705 1.00 79.69 419 ILE A N 1
ATOM 3192 C CA . ILE A 1 419 ? -4.845 2.744 -28.173 1.00 79.69 419 ILE A CA 1
ATOM 3193 C C . ILE A 1 419 ? -5.897 3.861 -28.171 1.00 79.69 419 ILE A C 1
ATOM 3195 O O . ILE A 1 419 ? -5.895 4.704 -27.274 1.00 79.69 419 ILE A O 1
ATOM 3199 N N . ARG A 1 420 ? -6.806 3.876 -29.155 1.00 84.94 420 ARG A N 1
ATOM 3200 C CA . ARG A 1 420 ? -7.811 4.939 -29.304 1.00 84.94 420 ARG A CA 1
ATOM 3201 C C . ARG A 1 420 ? -8.723 5.008 -28.081 1.00 84.94 420 ARG A C 1
ATOM 3203 O O . ARG A 1 420 ? -8.870 6.073 -27.489 1.00 84.94 420 ARG A O 1
ATOM 3210 N N . LEU A 1 421 ? -9.285 3.867 -27.683 1.00 87.62 421 LEU A N 1
ATOM 3211 C CA . LEU A 1 421 ? -10.163 3.783 -26.516 1.00 87.62 421 LEU A CA 1
ATOM 3212 C C . LEU A 1 421 ? -9.396 4.019 -25.204 1.00 87.62 421 LEU A C 1
ATOM 3214 O O . LEU A 1 421 ? -9.922 4.662 -24.296 1.00 87.62 421 LEU A O 1
ATOM 3218 N N . ALA A 1 422 ? -8.127 3.592 -25.130 1.00 84.06 422 ALA A N 1
ATOM 3219 C CA . ALA A 1 422 ? -7.266 3.854 -23.974 1.00 84.06 422 ALA A CA 1
ATOM 3220 C C . ALA A 1 422 ? -7.064 5.359 -23.722 1.00 84.06 422 ALA A C 1
ATOM 3222 O O . ALA A 1 422 ? -7.101 5.795 -22.574 1.00 84.06 422 ALA A O 1
ATOM 3223 N N . VAL A 1 423 ? -6.859 6.152 -24.782 1.00 80.00 423 VAL A N 1
ATOM 3224 C CA . VAL A 1 423 ? -6.677 7.610 -24.675 1.00 80.00 423 VAL A CA 1
ATOM 3225 C C . VAL A 1 423 ? -7.974 8.303 -24.245 1.00 80.00 423 VAL A C 1
ATOM 3227 O O . VAL A 1 423 ? -7.933 9.137 -23.346 1.00 80.00 423 VAL A O 1
ATOM 3230 N N . LEU A 1 424 ? -9.126 7.916 -24.803 1.00 84.50 424 LEU A N 1
ATOM 3231 C CA . LEU A 1 424 ? -10.427 8.486 -24.417 1.00 84.50 424 LEU A CA 1
ATOM 3232 C C . LEU A 1 424 ? -10.752 8.238 -22.936 1.00 84.50 424 LEU A C 1
ATOM 3234 O O . LEU A 1 424 ? -11.150 9.151 -22.211 1.00 84.50 424 LEU A O 1
ATOM 3238 N N . ALA A 1 425 ? -10.525 7.014 -22.456 1.00 85.69 425 ALA A N 1
ATOM 3239 C CA . ALA A 1 425 ? -10.713 6.685 -21.046 1.00 85.69 425 ALA A CA 1
ATOM 3240 C C . ALA A 1 425 ? -9.692 7.394 -20.137 1.00 85.69 425 ALA A C 1
ATOM 3242 O O . ALA A 1 425 ? -10.038 7.839 -19.044 1.00 85.69 425 ALA A O 1
ATOM 3243 N N . ALA A 1 426 ? -8.449 7.556 -20.597 1.00 80.19 426 ALA A N 1
ATOM 3244 C CA . ALA A 1 426 ? -7.413 8.307 -19.891 1.00 80.19 426 ALA A CA 1
ATOM 3245 C C . ALA A 1 426 ? -7.762 9.796 -19.726 1.00 80.19 426 ALA A C 1
ATOM 3247 O O . ALA A 1 426 ? -7.514 10.370 -18.668 1.00 80.19 426 ALA A O 1
ATOM 3248 N N . GLU A 1 427 ? -8.359 10.427 -20.739 1.00 79.69 427 GLU A N 1
ATOM 3249 C CA . GLU A 1 427 ? -8.824 11.816 -20.648 1.00 79.69 427 GLU A CA 1
ATOM 3250 C C . GLU A 1 427 ? -9.953 11.984 -19.625 1.00 79.69 427 GLU A C 1
ATOM 3252 O O . GLU A 1 427 ? -9.968 12.973 -18.890 1.00 79.69 427 GLU A O 1
ATOM 3257 N N . LYS A 1 428 ? -10.869 11.011 -19.530 1.00 83.50 428 LYS A N 1
ATOM 3258 C CA . LYS A 1 428 ? -11.895 10.979 -18.475 1.00 83.50 428 LYS A CA 1
ATOM 3259 C C . LYS A 1 428 ? -11.268 10.806 -17.089 1.00 83.50 428 LYS A C 1
ATOM 3261 O O . LYS A 1 428 ? -11.605 11.562 -16.182 1.00 83.50 428 LYS A O 1
ATOM 3266 N N . LEU A 1 429 ? -10.305 9.891 -16.943 1.00 83.25 429 LEU A N 1
ATOM 3267 C CA . LEU A 1 429 ? -9.591 9.658 -15.682 1.00 83.25 429 LEU A CA 1
ATOM 3268 C C . LEU A 1 429 ? -8.861 10.920 -15.195 1.00 83.25 429 LEU A C 1
ATOM 3270 O O . LEU A 1 429 ? -8.943 11.266 -14.022 1.00 83.25 429 LEU A O 1
ATOM 3274 N N . PHE A 1 430 ? -8.221 11.660 -16.104 1.00 75.06 430 PHE A N 1
ATOM 3275 C CA . PHE A 1 430 ? -7.552 12.920 -15.769 1.00 75.06 430 PHE A CA 1
ATOM 3276 C C . PHE A 1 430 ? -8.486 14.023 -15.278 1.00 75.06 430 PHE A C 1
ATOM 3278 O O . PHE A 1 430 ? -8.062 14.869 -14.492 1.00 75.06 430 PHE A O 1
ATOM 3285 N N . LYS A 1 431 ? -9.728 14.055 -15.768 1.00 80.19 431 LYS A N 1
ATOM 3286 C CA . LYS A 1 431 ? -10.732 15.013 -15.292 1.00 80.19 431 LYS A CA 1
ATOM 3287 C C . LYS A 1 431 ? -11.225 14.657 -13.890 1.00 80.19 431 LYS A C 1
ATOM 3289 O O . LYS A 1 431 ? -11.518 15.567 -13.125 1.00 80.19 431 LYS A O 1
ATOM 3294 N N . LEU A 1 432 ? -11.299 13.363 -13.576 1.00 80.69 432 LEU A N 1
ATOM 3295 C CA . LEU A 1 432 ? -11.762 12.850 -12.286 1.00 80.69 432 LEU A CA 1
ATOM 3296 C C . LEU A 1 432 ? -10.715 13.008 -11.178 1.00 80.69 432 LEU A C 1
ATOM 3298 O O . LEU A 1 432 ? -11.051 13.479 -10.097 1.00 80.69 432 LEU A O 1
ATOM 3302 N N . GLU A 1 433 ? -9.454 12.655 -11.442 1.00 78.31 433 GLU A N 1
ATOM 3303 C CA . GLU A 1 433 ? -8.382 12.677 -10.435 1.00 78.31 433 GLU A CA 1
ATOM 3304 C C . GLU A 1 433 ? -7.192 13.547 -10.886 1.00 78.31 433 GLU A C 1
ATOM 3306 O O . GLU A 1 433 ? -6.123 13.038 -11.240 1.00 78.31 433 GLU A O 1
ATOM 3311 N N . PRO A 1 434 ? -7.340 14.886 -10.883 1.00 74.75 434 PRO A N 1
ATOM 3312 C CA . PRO A 1 434 ? -6.310 15.795 -11.385 1.00 74.75 434 PRO A CA 1
ATOM 3313 C C . PRO A 1 434 ? -5.045 15.847 -10.514 1.00 74.75 434 PRO A C 1
ATOM 3315 O O . PRO A 1 434 ? -4.014 16.325 -10.994 1.00 74.75 434 PRO A O 1
ATOM 3318 N N . GLU A 1 435 ? -5.106 15.369 -9.270 1.00 78.69 435 GLU A N 1
ATOM 3319 C CA . GLU A 1 435 ? -4.008 15.418 -8.292 1.00 78.69 435 GLU A CA 1
ATOM 3320 C C . GLU A 1 435 ? -3.366 14.047 -8.015 1.00 78.69 435 GLU A C 1
ATOM 3322 O O . GLU A 1 435 ? -2.311 13.992 -7.386 1.00 78.69 435 GLU A O 1
ATOM 3327 N N . ASP A 1 436 ? -3.929 12.943 -8.522 1.00 73.31 436 ASP A N 1
ATOM 3328 C CA . ASP A 1 436 ? -3.414 11.595 -8.255 1.00 73.31 436 ASP A CA 1
ATOM 3329 C C . ASP A 1 436 ? -2.229 11.216 -9.177 1.00 73.31 436 ASP A C 1
ATOM 3331 O O . ASP A 1 436 ? -2.404 11.066 -10.393 1.00 73.31 436 ASP A O 1
ATOM 3335 N N . PRO A 1 437 ? -1.013 10.970 -8.641 1.00 69.94 437 PRO A N 1
ATOM 3336 C CA . PRO A 1 437 ? 0.142 10.579 -9.449 1.00 69.94 437 PRO A CA 1
ATOM 3337 C C . PRO A 1 437 ? -0.019 9.231 -10.179 1.00 69.94 437 PRO A C 1
ATOM 3339 O O . PRO A 1 437 ? 0.707 8.975 -11.156 1.00 69.94 437 PRO A O 1
ATOM 3342 N N . VAL A 1 438 ? -0.906 8.335 -9.716 1.00 71.50 438 VAL A N 1
ATOM 3343 C CA . VAL A 1 438 ? -1.117 7.016 -10.340 1.00 71.50 438 VAL A CA 1
ATOM 3344 C C . VAL A 1 438 ? -1.775 7.180 -11.708 1.00 71.50 438 VAL A C 1
ATOM 3346 O O . VAL A 1 438 ? -1.287 6.592 -12.682 1.00 71.50 438 VAL A O 1
ATOM 3349 N N . SER A 1 439 ? -2.767 8.062 -11.812 1.00 71.62 439 SER A N 1
ATOM 3350 C CA . SER A 1 439 ? -3.425 8.448 -13.061 1.00 71.62 439 SER A CA 1
ATOM 3351 C C . SER A 1 439 ? -2.437 8.987 -14.107 1.00 71.62 439 SER A C 1
ATOM 3353 O O . SER A 1 439 ? -2.350 8.450 -15.216 1.00 71.62 439 SER A O 1
ATOM 3355 N N . TYR A 1 440 ? -1.565 9.942 -13.752 1.00 73.38 440 TYR A N 1
ATOM 3356 C CA . TYR A 1 440 ? -0.516 10.433 -14.669 1.00 73.38 440 TYR A CA 1
ATOM 3357 C C . TYR A 1 440 ? 0.466 9.338 -15.093 1.00 73.38 440 TYR A C 1
ATOM 3359 O O . TYR A 1 440 ? 0.888 9.283 -16.251 1.00 73.38 440 TYR A O 1
ATOM 3367 N N . THR A 1 441 ? 0.832 8.447 -14.170 1.00 75.12 441 THR A N 1
ATOM 3368 C CA . THR A 1 441 ? 1.740 7.332 -14.463 1.00 75.12 441 THR A CA 1
ATOM 3369 C C . THR A 1 441 ? 1.108 6.347 -15.446 1.00 75.12 441 THR A C 1
ATOM 3371 O O . THR A 1 441 ? 1.787 5.883 -16.366 1.00 75.12 441 THR A O 1
ATOM 3374 N N . LEU A 1 442 ? -0.177 6.028 -15.279 1.00 71.69 442 LEU A N 1
ATOM 3375 C CA . LEU A 1 442 ? -0.909 5.131 -16.168 1.00 71.69 442 LEU A CA 1
ATOM 3376 C C . LEU A 1 442 ? -0.936 5.694 -17.591 1.00 71.69 442 LEU A C 1
ATOM 3378 O O . LEU A 1 442 ? -0.520 5.007 -18.524 1.00 71.69 442 LEU A O 1
ATOM 3382 N N . VAL A 1 443 ? -1.314 6.963 -17.746 1.00 72.12 443 VAL A N 1
ATOM 3383 C CA . VAL A 1 443 ? -1.407 7.597 -19.066 1.00 72.12 443 VAL A CA 1
ATOM 3384 C C . VAL A 1 443 ? -0.035 7.818 -19.705 1.00 72.12 443 VAL A C 1
ATOM 3386 O O . VAL A 1 443 ? 0.144 7.575 -20.898 1.00 72.12 443 VAL A O 1
ATOM 3389 N N . SER A 1 444 ? 0.975 8.178 -18.909 1.00 74.00 444 SER A N 1
ATOM 3390 C CA . SER A 1 444 ? 2.369 8.252 -19.362 1.00 74.00 444 SER A CA 1
ATOM 3391 C C . SER A 1 444 ? 2.851 6.911 -19.929 1.00 74.00 444 SER A C 1
ATOM 3393 O O . SER A 1 444 ? 3.502 6.884 -20.971 1.00 74.00 444 SER A O 1
ATOM 3395 N N . ASN A 1 445 ? 2.490 5.788 -19.301 1.00 72.12 445 ASN A N 1
ATOM 3396 C CA . ASN A 1 445 ? 2.853 4.459 -19.794 1.00 72.12 445 ASN A CA 1
ATOM 3397 C C . ASN A 1 445 ? 2.116 4.076 -21.087 1.00 72.12 445 ASN A C 1
ATOM 3399 O O . ASN A 1 445 ? 2.685 3.341 -21.892 1.00 72.12 445 ASN A O 1
ATOM 3403 N N . ILE A 1 446 ? 0.879 4.546 -21.294 1.00 70.19 446 ILE A N 1
ATOM 3404 C CA . ILE A 1 446 ? 0.149 4.348 -22.558 1.00 70.19 446 ILE A CA 1
ATOM 3405 C C . ILE A 1 446 ? 0.857 5.111 -23.675 1.00 70.19 446 ILE A C 1
ATOM 3407 O O . ILE A 1 446 ? 1.214 4.508 -24.678 1.00 70.19 446 ILE A O 1
ATOM 3411 N N . TYR A 1 447 ? 1.139 6.406 -23.495 1.00 68.56 447 TYR A N 1
ATOM 3412 C CA . TYR A 1 447 ? 1.837 7.188 -24.521 1.00 68.56 447 TYR A CA 1
ATOM 3413 C C . TYR A 1 447 ? 3.238 6.642 -24.827 1.00 68.56 447 TYR A C 1
ATOM 3415 O O . TYR A 1 447 ? 3.637 6.614 -25.990 1.00 68.56 447 TYR A O 1
ATOM 3423 N N . ALA A 1 448 ? 3.951 6.141 -23.811 1.00 65.69 448 ALA A N 1
ATOM 3424 C CA . ALA A 1 448 ? 5.258 5.510 -23.988 1.00 65.69 448 ALA A CA 1
ATOM 3425 C C . ALA A 1 448 ? 5.167 4.211 -24.801 1.00 65.69 448 ALA A C 1
ATOM 3427 O O . ALA A 1 448 ? 6.005 3.976 -25.665 1.00 65.69 448 ALA A O 1
ATOM 3428 N N . PHE A 1 449 ? 4.134 3.394 -24.571 1.00 60.06 449 PHE A N 1
ATOM 3429 C CA . PHE A 1 449 ? 3.896 2.168 -25.338 1.00 60.06 449 PHE A CA 1
ATOM 3430 C C . PHE A 1 449 ? 3.680 2.440 -26.836 1.00 60.06 449 PHE A C 1
ATOM 3432 O O . PHE A 1 449 ? 4.061 1.627 -27.668 1.00 60.06 449 PHE A O 1
ATOM 3439 N N . VAL A 1 450 ? 3.118 3.601 -27.179 1.00 60.97 450 VAL A N 1
ATOM 3440 C CA . VAL A 1 450 ? 2.814 4.018 -28.561 1.00 60.97 450 VAL A CA 1
ATOM 3441 C C . VAL A 1 450 ? 3.976 4.796 -29.200 1.00 60.97 450 VAL A C 1
ATOM 3443 O O . VAL A 1 450 ? 3.873 5.247 -30.334 1.00 60.97 450 VAL A O 1
ATOM 3446 N N . GLY A 1 451 ? 5.084 5.005 -28.480 1.00 57.41 451 GLY A N 1
ATOM 3447 C CA . GLY A 1 451 ? 6.216 5.808 -28.962 1.00 57.41 451 GLY A CA 1
ATOM 3448 C C . GLY A 1 451 ? 5.938 7.317 -29.022 1.00 57.41 451 GLY A C 1
ATOM 3449 O O . GLY A 1 451 ? 6.732 8.076 -29.571 1.00 57.41 451 GLY A O 1
ATOM 3450 N N . ARG A 1 452 ? 4.835 7.794 -28.428 1.00 65.31 452 ARG A N 1
ATOM 3451 C CA . ARG A 1 452 ? 4.460 9.217 -28.378 1.00 65.31 452 ARG A CA 1
ATOM 3452 C C . ARG A 1 452 ? 5.172 9.942 -27.231 1.00 65.31 452 ARG A C 1
ATOM 3454 O O . ARG A 1 452 ? 4.550 10.418 -26.281 1.00 65.31 452 ARG A O 1
ATOM 3461 N N . TRP A 1 453 ? 6.498 10.033 -27.312 1.00 60.53 453 TRP A N 1
ATOM 3462 C CA . TRP A 1 453 ? 7.355 10.564 -26.240 1.00 60.53 453 TRP A CA 1
ATOM 3463 C C . TRP A 1 453 ? 7.080 12.029 -25.868 1.00 60.53 453 TRP A C 1
ATOM 3465 O O . TRP A 1 453 ? 7.248 12.408 -24.711 1.00 60.53 453 TRP A O 1
ATOM 3475 N N . VAL A 1 454 ? 6.576 12.838 -26.805 1.00 59.88 454 VAL A N 1
ATOM 3476 C CA . VAL A 1 454 ? 6.162 14.230 -26.544 1.00 59.88 454 VAL A CA 1
ATOM 3477 C C . VAL A 1 454 ? 5.015 14.287 -25.532 1.00 59.88 454 VAL A C 1
ATOM 3479 O O . VAL A 1 454 ? 5.033 15.084 -24.593 1.00 59.88 454 VAL A O 1
ATOM 3482 N N . ASP A 1 455 ? 4.022 13.413 -25.689 1.00 65.19 455 ASP A N 1
ATOM 3483 C CA . ASP A 1 455 ? 2.874 13.349 -24.789 1.00 65.19 455 ASP A CA 1
ATOM 3484 C C . ASP A 1 455 ? 3.268 12.734 -23.436 1.00 65.19 455 ASP A C 1
ATOM 3486 O O . ASP A 1 455 ? 2.788 13.190 -22.399 1.00 65.19 455 ASP A O 1
ATOM 3490 N N . VAL A 1 456 ? 4.220 11.786 -23.418 1.00 62.16 456 VAL A N 1
ATOM 3491 C CA . VAL A 1 456 ? 4.849 11.268 -22.184 1.00 62.16 456 VAL A CA 1
ATOM 3492 C C . VAL A 1 456 ? 5.502 12.398 -21.391 1.00 62.16 456 VAL A C 1
ATOM 3494 O O . VAL A 1 456 ? 5.215 12.549 -20.201 1.00 62.16 456 VAL A O 1
ATOM 3497 N N . ALA A 1 457 ? 6.356 13.195 -22.038 1.00 54.88 457 ALA A N 1
ATOM 3498 C CA . ALA A 1 457 ? 7.057 14.311 -21.410 1.00 54.88 457 ALA A CA 1
ATOM 3499 C C . ALA A 1 457 ? 6.068 15.370 -20.900 1.00 54.88 457 ALA A C 1
ATOM 3501 O O . ALA A 1 457 ? 6.177 15.830 -19.762 1.00 54.88 457 ALA A O 1
ATOM 3502 N N . ARG A 1 458 ? 5.031 15.691 -21.688 1.00 69.94 458 ARG A N 1
ATOM 3503 C CA . ARG A 1 458 ? 3.960 16.615 -21.284 1.00 69.94 458 ARG A CA 1
ATOM 3504 C C . ARG A 1 458 ? 3.204 16.119 -20.048 1.00 69.94 458 ARG A C 1
ATOM 3506 O O . ARG A 1 458 ? 3.027 16.888 -19.106 1.00 69.94 458 ARG A O 1
ATOM 3513 N N . VAL A 1 459 ? 2.804 14.845 -20.019 1.00 69.62 459 VAL A N 1
ATOM 3514 C CA . VAL A 1 459 ? 2.093 14.230 -18.883 1.00 69.62 459 VAL A CA 1
ATOM 3515 C C . VAL A 1 459 ? 2.978 14.179 -17.633 1.00 69.62 459 VAL A C 1
ATOM 3517 O O . VAL A 1 459 ? 2.518 14.521 -16.547 1.00 69.62 459 VAL A O 1
ATOM 3520 N N . ARG A 1 460 ? 4.264 13.827 -17.765 1.00 68.62 460 ARG A N 1
ATOM 3521 C CA . ARG A 1 460 ? 5.211 13.800 -16.633 1.00 68.62 460 ARG A CA 1
ATOM 3522 C C . ARG A 1 460 ? 5.543 15.193 -16.106 1.00 68.62 460 ARG A C 1
ATOM 3524 O O . ARG A 1 460 ? 5.671 15.362 -14.897 1.00 68.62 460 ARG A O 1
ATOM 3531 N N . LYS A 1 461 ? 5.642 16.200 -16.979 1.00 66.75 461 LYS A N 1
ATOM 3532 C CA . LYS A 1 461 ? 5.784 17.608 -16.581 1.00 66.75 461 LYS A CA 1
ATOM 3533 C C . LYS A 1 461 ? 4.561 18.088 -15.801 1.00 66.75 461 LYS A C 1
ATOM 3535 O O . LYS A 1 461 ? 4.726 18.713 -14.759 1.00 66.75 461 LYS A O 1
ATOM 3540 N N . LEU A 1 462 ? 3.358 17.745 -16.268 1.00 69.25 462 LEU A N 1
ATOM 3541 C CA . LEU A 1 462 ? 2.109 18.095 -15.592 1.00 69.25 462 LEU A CA 1
ATOM 3542 C C . LEU A 1 462 ? 2.013 17.425 -14.210 1.00 69.25 462 LEU A C 1
ATOM 3544 O O . LEU A 1 462 ? 1.736 18.111 -13.230 1.00 69.25 462 LEU A O 1
ATOM 3548 N N . MET A 1 463 ? 2.381 16.142 -14.115 1.00 74.00 463 MET A N 1
ATOM 3549 C CA . MET A 1 463 ? 2.499 15.402 -12.850 1.00 74.00 463 MET A CA 1
ATOM 3550 C C . MET A 1 463 ? 3.475 16.080 -11.875 1.00 74.00 463 MET A C 1
ATOM 3552 O O . MET A 1 463 ? 3.122 16.313 -10.727 1.00 74.00 463 MET A O 1
ATOM 3556 N N . ARG A 1 464 ? 4.681 16.463 -12.331 1.00 67.06 464 ARG A N 1
ATOM 3557 C CA . ARG A 1 464 ? 5.688 17.167 -11.505 1.00 67.06 464 ARG A CA 1
ATOM 3558 C C . ARG A 1 464 ? 5.198 18.527 -10.989 1.00 67.06 464 ARG A C 1
ATOM 3560 O O . ARG A 1 464 ? 5.674 18.982 -9.958 1.00 67.06 464 ARG A O 1
ATOM 3567 N N . SER A 1 465 ? 4.283 19.178 -11.709 1.00 67.81 465 SER A N 1
ATOM 3568 C CA . SER A 1 465 ? 3.730 20.484 -11.327 1.00 67.81 465 SER A CA 1
ATOM 3569 C C . SER A 1 465 ? 2.488 20.422 -10.432 1.00 67.81 465 SER A C 1
ATOM 3571 O O . SER A 1 465 ? 2.160 21.433 -9.822 1.00 67.81 465 SER A O 1
ATOM 3573 N N . ARG A 1 466 ? 1.782 19.282 -10.388 1.00 69.62 466 ARG A N 1
ATOM 3574 C CA . ARG A 1 466 ? 0.469 19.150 -9.729 1.00 69.62 466 ARG A CA 1
ATOM 3575 C C . ARG A 1 466 ? 0.404 18.095 -8.625 1.00 69.62 466 ARG A C 1
ATOM 3577 O O . ARG A 1 466 ? -0.525 18.143 -7.834 1.00 69.62 466 ARG A O 1
ATOM 3584 N N . CYS A 1 467 ? 1.345 17.155 -8.574 1.00 64.44 467 CYS A N 1
ATOM 3585 C CA . CYS A 1 467 ? 1.319 16.048 -7.624 1.00 64.44 467 CYS A CA 1
ATOM 3586 C C . CYS A 1 467 ? 2.480 16.136 -6.627 1.00 64.44 467 CYS A C 1
ATOM 3588 O O . CYS A 1 467 ? 3.630 16.338 -7.027 1.00 64.44 467 CYS A O 1
ATOM 3590 N N . ASP A 1 468 ? 2.199 15.869 -5.351 1.00 53.31 468 ASP A N 1
ATOM 3591 C CA . ASP A 1 468 ? 3.231 15.628 -4.344 1.00 53.31 468 ASP A CA 1
ATOM 3592 C C . ASP A 1 468 ? 3.876 14.236 -4.503 1.00 53.31 468 ASP A C 1
ATOM 3594 O O . ASP A 1 468 ? 3.331 13.317 -5.116 1.00 53.31 468 ASP A O 1
ATOM 3598 N N . HIS A 1 469 ? 5.107 14.112 -3.998 1.00 48.78 469 HIS A N 1
ATOM 3599 C CA . HIS A 1 469 ? 6.058 13.020 -4.237 1.00 48.78 469 HIS A CA 1
ATOM 3600 C C . HIS A 1 469 ? 5.454 11.603 -4.355 1.00 48.78 469 HIS A C 1
ATOM 3602 O O . HIS A 1 469 ? 4.767 11.098 -3.471 1.00 48.78 469 HIS A O 1
ATOM 3608 N N . LYS A 1 470 ? 5.857 10.896 -5.420 1.00 44.38 470 LYS A N 1
ATOM 3609 C CA . LYS A 1 470 ? 5.496 9.501 -5.713 1.00 44.38 470 LYS A CA 1
ATOM 3610 C C . LYS A 1 470 ? 5.876 8.536 -4.580 1.00 44.38 470 LYS A C 1
ATOM 3612 O O . LYS A 1 470 ? 7.062 8.332 -4.311 1.00 44.38 470 LYS A O 1
ATOM 3617 N N . VAL A 1 471 ? 4.890 7.828 -4.028 1.00 36.81 471 VAL A N 1
ATOM 3618 C CA . VAL A 1 471 ? 5.118 6.654 -3.170 1.00 36.81 471 VAL A CA 1
ATOM 3619 C C . VAL A 1 471 ? 5.443 5.439 -4.057 1.00 36.81 471 VAL A C 1
ATOM 3621 O O . VAL A 1 471 ? 4.675 5.109 -4.965 1.00 36.81 471 VAL A O 1
ATOM 3624 N N . PRO A 1 472 ? 6.588 4.756 -3.873 1.00 39.91 472 PRO A N 1
ATOM 3625 C CA . PRO A 1 472 ? 6.908 3.557 -4.640 1.00 39.91 472 PRO A CA 1
ATOM 3626 C C . PRO A 1 472 ? 5.919 2.425 -4.335 1.00 39.91 472 PRO A C 1
ATOM 3628 O O . PRO A 1 472 ? 5.724 2.073 -3.173 1.00 39.91 472 PRO A O 1
ATOM 3631 N N . GLY A 1 473 ? 5.366 1.787 -5.370 1.00 35.91 473 GLY A N 1
ATOM 3632 C CA . GLY A 1 473 ? 4.600 0.550 -5.195 1.00 35.91 473 GLY A CA 1
ATOM 3633 C C . GLY A 1 473 ? 5.470 -0.542 -4.564 1.00 35.91 473 GLY A C 1
ATOM 3634 O O . GLY A 1 473 ? 6.596 -0.766 -5.026 1.00 35.91 473 GLY A O 1
ATOM 3635 N N . CYS A 1 474 ? 4.960 -1.188 -3.512 1.00 39.06 474 CYS A N 1
ATOM 3636 C CA . CYS A 1 474 ? 5.646 -2.234 -2.756 1.00 39.06 474 CYS A CA 1
ATOM 3637 C C . CYS A 1 474 ? 4.874 -3.561 -2.807 1.00 39.06 474 CYS A C 1
ATOM 3639 O O . CYS A 1 474 ? 3.658 -3.585 -2.673 1.00 39.06 474 CYS A O 1
ATOM 3641 N N . SER A 1 475 ? 5.594 -4.666 -2.948 1.00 37.31 475 SER A N 1
ATOM 3642 C CA . SER A 1 475 ? 5.158 -6.034 -2.657 1.00 37.31 475 SER A CA 1
ATOM 3643 C C . SER A 1 475 ? 5.922 -6.527 -1.429 1.00 37.31 475 SER A C 1
ATOM 3645 O O . SER A 1 475 ? 6.952 -5.955 -1.089 1.00 37.31 475 SER A O 1
ATOM 3647 N N . TRP A 1 476 ? 5.484 -7.574 -0.740 1.00 47.00 476 TRP A N 1
ATOM 3648 C CA . TRP A 1 476 ? 6.252 -8.148 0.370 1.00 47.00 476 TRP A CA 1
ATOM 3649 C C . TRP A 1 476 ? 6.072 -9.662 0.447 1.00 47.00 476 TRP A C 1
ATOM 3651 O O . TRP A 1 476 ? 5.094 -10.199 -0.063 1.00 47.00 476 TRP A O 1
ATOM 3661 N N . ILE A 1 477 ? 7.038 -10.353 1.051 1.00 42.00 477 ILE A N 1
ATOM 3662 C CA . ILE A 1 477 ? 6.966 -11.790 1.338 1.00 42.00 477 ILE A CA 1
ATOM 3663 C C . ILE A 1 477 ? 7.562 -12.071 2.710 1.00 42.00 477 ILE A C 1
ATOM 3665 O O . ILE A 1 477 ? 8.547 -11.446 3.095 1.00 42.00 477 ILE A O 1
ATOM 3669 N N . GLU A 1 478 ? 7.008 -13.027 3.442 1.00 40.47 478 GLU A N 1
ATOM 3670 C CA . GLU A 1 478 ? 7.580 -13.489 4.700 1.00 40.47 478 GLU A CA 1
ATOM 3671 C C . GLU A 1 478 ? 8.411 -14.763 4.492 1.00 40.47 478 GLU A C 1
ATOM 3673 O O . GLU A 1 478 ? 7.923 -15.754 3.952 1.00 40.47 478 GLU A O 1
ATOM 3678 N N . VAL A 1 479 ? 9.679 -14.748 4.919 1.00 40.81 479 VAL A N 1
ATOM 3679 C CA . VAL A 1 479 ? 10.562 -15.928 4.889 1.00 40.81 479 VAL A CA 1
ATOM 3680 C C . VAL A 1 479 ? 11.175 -16.123 6.270 1.00 40.81 479 VAL A C 1
ATOM 3682 O O . VAL A 1 479 ? 11.965 -15.304 6.736 1.00 40.81 479 VAL A O 1
ATOM 3685 N N . GLY A 1 480 ? 10.814 -17.224 6.935 1.00 37.09 480 GLY A N 1
ATOM 3686 C CA . GLY A 1 480 ? 11.371 -17.589 8.242 1.00 37.09 480 GLY A CA 1
ATOM 3687 C C . GLY A 1 480 ? 11.046 -16.597 9.367 1.00 37.09 480 GLY A C 1
ATOM 3688 O O . GLY A 1 480 ? 11.926 -16.299 10.173 1.00 37.09 480 GLY A O 1
ATOM 3689 N N . GLY A 1 481 ? 9.820 -16.061 9.409 1.00 40.41 481 GLY A N 1
ATOM 3690 C CA . GLY A 1 481 ? 9.384 -15.127 10.458 1.00 40.41 481 GLY A CA 1
ATOM 3691 C C . GLY A 1 481 ? 9.806 -13.667 10.236 1.00 40.41 481 GLY A C 1
ATOM 3692 O O . GLY A 1 481 ? 9.766 -12.856 11.166 1.00 40.41 481 GLY A O 1
ATOM 3693 N N . LYS A 1 482 ? 10.310 -13.325 9.040 1.00 36.19 482 LYS A N 1
ATOM 3694 C CA . LYS A 1 482 ? 10.716 -11.962 8.663 1.00 36.19 482 LYS A CA 1
ATOM 3695 C C . LYS A 1 482 ? 10.036 -11.532 7.369 1.00 36.19 482 LYS A C 1
ATOM 3697 O O . LYS A 1 482 ? 10.195 -12.186 6.340 1.00 36.19 482 LYS A O 1
ATOM 3702 N N . VAL A 1 483 ? 9.337 -10.399 7.424 1.00 41.75 483 VAL A N 1
ATOM 3703 C CA . VAL A 1 483 ? 8.716 -9.750 6.263 1.00 41.75 483 VAL A CA 1
ATOM 3704 C C . VAL A 1 483 ? 9.784 -9.001 5.463 1.00 41.75 483 VAL A C 1
ATOM 3706 O O . VAL A 1 483 ? 10.495 -8.137 5.976 1.00 41.75 483 VAL A O 1
ATOM 3709 N N . HIS A 1 484 ? 9.897 -9.340 4.188 1.00 43.62 484 HIS A N 1
ATOM 3710 C CA . HIS A 1 484 ? 10.766 -8.715 3.207 1.00 43.62 484 HIS A CA 1
ATOM 3711 C C . HIS A 1 484 ? 9.918 -7.878 2.254 1.00 43.62 484 HIS A C 1
ATOM 3713 O O . HIS A 1 484 ? 9.134 -8.426 1.488 1.00 43.62 484 HIS A O 1
ATOM 3719 N N . THR A 1 485 ? 10.087 -6.558 2.280 1.00 38.38 485 THR A N 1
ATOM 3720 C CA . THR A 1 485 ? 9.386 -5.628 1.384 1.00 38.38 485 THR A CA 1
ATOM 3721 C C . THR A 1 485 ? 10.216 -5.341 0.127 1.00 38.38 485 THR A C 1
ATOM 3723 O O . THR A 1 485 ? 11.400 -4.994 0.195 1.00 38.38 485 THR A O 1
ATOM 3726 N N . PHE A 1 486 ? 9.578 -5.453 -1.031 1.00 42.06 486 PHE A N 1
ATOM 3727 C CA . PHE A 1 486 ? 10.091 -5.231 -2.377 1.00 42.06 486 PHE A CA 1
ATOM 3728 C C . PHE A 1 486 ? 9.379 -4.031 -2.992 1.00 42.06 486 PHE A C 1
ATOM 3730 O O . PHE A 1 486 ? 8.239 -4.128 -3.422 1.00 42.06 486 PHE A O 1
ATOM 3737 N N . SER A 1 487 ? 10.036 -2.883 -3.061 1.00 32.91 487 SER A N 1
ATOM 3738 C CA . SER A 1 487 ? 9.530 -1.770 -3.860 1.00 32.91 487 SER A CA 1
ATOM 3739 C C . SER A 1 487 ? 9.932 -1.941 -5.325 1.00 32.91 487 SER A C 1
ATOM 3741 O O . SER A 1 487 ? 11.011 -2.461 -5.614 1.00 32.91 487 SER A O 1
ATOM 3743 N N . LYS A 1 488 ? 9.119 -1.428 -6.261 1.00 33.41 488 LYS A N 1
ATOM 3744 C CA . LYS A 1 488 ? 9.392 -1.398 -7.719 1.00 33.41 488 LYS A CA 1
ATOM 3745 C C . LYS A 1 488 ? 10.737 -0.727 -8.092 1.00 33.41 488 LYS A C 1
ATOM 3747 O O . LYS A 1 488 ? 11.153 -0.774 -9.239 1.00 33.41 488 LYS A O 1
ATOM 3752 N N . VAL A 1 489 ? 11.417 -0.114 -7.117 1.00 34.50 489 VAL A N 1
ATOM 3753 C CA . VAL A 1 489 ? 12.700 0.606 -7.219 1.00 34.50 489 VAL A CA 1
ATOM 3754 C C . VAL A 1 489 ? 13.902 -0.265 -6.790 1.00 34.50 489 VAL A C 1
ATOM 3756 O O . VAL A 1 489 ? 15.052 0.150 -6.902 1.00 34.50 489 VAL A O 1
ATOM 3759 N N . ARG A 1 490 ? 13.684 -1.501 -6.314 1.00 25.48 490 ARG A N 1
ATOM 3760 C CA . ARG A 1 490 ? 14.754 -2.467 -6.007 1.00 25.48 490 ARG A CA 1
ATOM 3761 C C . ARG A 1 490 ? 14.820 -3.567 -7.071 1.00 25.48 490 ARG A C 1
ATOM 3763 O O . ARG A 1 490 ? 14.349 -4.677 -6.851 1.00 25.48 490 ARG A O 1
ATOM 3770 N N . CYS A 1 491 ? 15.516 -3.311 -8.176 1.00 28.28 491 CYS A N 1
ATOM 3771 C CA . CYS A 1 491 ? 16.153 -4.398 -8.923 1.00 28.28 491 CYS A CA 1
ATOM 3772 C C . CYS A 1 491 ? 17.419 -4.833 -8.169 1.00 28.28 491 CYS A C 1
ATOM 3774 O O . CYS A 1 491 ? 18.534 -4.443 -8.502 1.00 28.28 491 CYS A O 1
ATOM 3776 N N . SER A 1 492 ? 17.259 -5.615 -7.100 1.00 30.41 492 SER A N 1
ATOM 3777 C CA . SER A 1 492 ? 18.344 -6.482 -6.640 1.00 30.41 492 SER A CA 1
ATOM 3778 C C . SER A 1 492 ? 18.266 -7.801 -7.414 1.00 30.41 492 SER A C 1
ATOM 3780 O O . SER A 1 492 ? 17.180 -8.322 -7.656 1.00 30.41 492 SER A O 1
ATOM 3782 N N . HIS A 1 493 ? 19.428 -8.362 -7.763 1.00 34.59 493 HIS A N 1
ATOM 3783 C CA . HIS A 1 493 ? 19.651 -9.653 -8.445 1.00 34.59 493 HIS A CA 1
ATOM 3784 C C . HIS A 1 493 ? 18.866 -10.870 -7.886 1.00 34.59 493 HIS A C 1
ATOM 3786 O O . HIS A 1 493 ? 18.906 -11.955 -8.457 1.00 34.59 493 HIS A O 1
ATOM 3792 N N . ILE A 1 494 ? 18.143 -10.719 -6.773 1.00 30.72 494 ILE A N 1
ATOM 3793 C CA . ILE A 1 494 ? 17.265 -11.743 -6.200 1.00 30.72 494 ILE A CA 1
ATOM 3794 C C . ILE A 1 494 ? 15.996 -11.925 -7.054 1.00 30.72 494 ILE A C 1
ATOM 3796 O O . ILE A 1 494 ? 15.501 -13.047 -7.149 1.00 30.72 494 ILE A O 1
ATOM 3800 N N . CYS A 1 495 ? 15.505 -10.873 -7.726 1.00 30.34 495 CYS A N 1
ATOM 3801 C CA . CYS A 1 495 ? 14.318 -10.964 -8.583 1.00 30.34 495 CYS A CA 1
ATOM 3802 C C . CYS A 1 495 ? 14.522 -11.944 -9.744 1.00 30.34 495 CYS A C 1
ATOM 3804 O O . CYS A 1 495 ? 13.663 -12.785 -9.972 1.00 30.34 495 CYS A O 1
ATOM 3806 N N . THR A 1 496 ? 15.673 -11.927 -10.419 1.00 30.02 496 THR A N 1
ATOM 3807 C CA . THR A 1 496 ? 15.946 -12.842 -11.539 1.00 30.02 496 THR A CA 1
ATOM 3808 C C . THR A 1 496 ? 16.148 -14.280 -11.063 1.00 30.02 496 THR A C 1
ATOM 3810 O O . THR A 1 496 ? 15.637 -15.202 -11.687 1.00 30.02 496 THR A O 1
ATOM 3813 N N . CYS A 1 497 ? 16.812 -14.497 -9.921 1.00 27.94 497 CYS A N 1
ATOM 3814 C CA . CYS A 1 497 ? 17.009 -15.843 -9.376 1.00 27.94 497 CYS A CA 1
ATOM 3815 C C . CYS A 1 497 ? 15.708 -16.479 -8.861 1.00 27.94 497 CYS A C 1
ATOM 3817 O O . CYS A 1 497 ? 15.514 -17.671 -9.071 1.00 27.94 497 CYS A O 1
ATOM 3819 N N . ILE A 1 498 ? 14.806 -15.716 -8.226 1.00 35.59 498 ILE A N 1
ATOM 3820 C CA . ILE A 1 498 ? 13.512 -16.234 -7.740 1.00 35.59 498 ILE A CA 1
ATOM 3821 C C . ILE A 1 498 ? 12.503 -16.364 -8.883 1.00 35.59 498 ILE A C 1
ATOM 3823 O O . ILE A 1 498 ? 11.796 -17.365 -8.935 1.00 35.59 498 ILE A O 1
ATOM 3827 N N . ILE A 1 499 ? 12.463 -15.418 -9.829 1.00 34.97 499 ILE A N 1
ATOM 3828 C CA . ILE A 1 499 ? 11.620 -15.537 -11.027 1.00 34.97 499 ILE A CA 1
ATOM 3829 C C . ILE A 1 499 ? 12.080 -16.730 -11.870 1.00 34.97 499 ILE A C 1
ATOM 3831 O O . ILE A 1 499 ? 11.233 -17.525 -12.254 1.00 34.97 499 ILE A O 1
ATOM 3835 N N . ASN A 1 500 ? 13.388 -16.950 -12.055 1.00 32.03 500 ASN A N 1
ATOM 3836 C CA . ASN A 1 500 ? 13.894 -18.156 -12.720 1.00 32.03 500 ASN A CA 1
ATOM 3837 C C . ASN A 1 500 ? 13.605 -19.428 -11.910 1.00 32.03 500 ASN A C 1
ATOM 3839 O O . ASN A 1 500 ? 13.230 -20.434 -12.501 1.00 32.03 500 ASN A O 1
ATOM 3843 N N . HIS A 1 501 ? 13.679 -19.404 -10.573 1.00 30.45 501 HIS A N 1
ATOM 3844 C CA . HIS A 1 501 ? 13.284 -20.558 -9.755 1.00 30.45 501 HIS A CA 1
ATOM 3845 C C . HIS A 1 501 ? 11.782 -20.870 -9.855 1.00 30.45 501 HIS A C 1
ATOM 3847 O O . HIS A 1 501 ? 11.411 -22.038 -9.939 1.00 30.45 501 HIS A O 1
ATOM 3853 N N . LEU A 1 502 ? 10.918 -19.851 -9.892 1.00 33.56 502 LEU A N 1
ATOM 3854 C CA . LEU A 1 502 ? 9.474 -19.999 -10.090 1.00 33.56 502 LEU A CA 1
ATOM 3855 C C . LEU A 1 502 ? 9.141 -20.438 -11.522 1.00 33.56 502 LEU A C 1
ATOM 3857 O O . LEU A 1 502 ? 8.244 -21.255 -11.704 1.00 33.56 502 LEU A O 1
ATOM 3861 N N . TYR A 1 503 ? 9.896 -19.984 -12.527 1.00 31.98 503 TYR A N 1
ATOM 3862 C CA . TYR A 1 503 ? 9.765 -20.425 -13.920 1.00 31.98 503 TYR A CA 1
ATOM 3863 C C . TYR A 1 503 ? 10.231 -21.878 -14.107 1.00 31.98 503 TYR A C 1
ATOM 3865 O O . TYR A 1 503 ? 9.621 -22.639 -14.856 1.00 31.98 503 TYR A O 1
ATOM 3873 N N . VAL A 1 504 ? 11.261 -22.310 -13.372 1.00 32.66 504 VAL A N 1
ATOM 3874 C CA . VAL A 1 504 ? 11.722 -23.709 -13.324 1.00 32.66 504 VAL A CA 1
ATOM 3875 C C . VAL A 1 504 ? 10.707 -24.604 -12.594 1.00 32.66 504 VAL A C 1
ATOM 3877 O O . VAL A 1 504 ? 10.422 -25.706 -13.052 1.00 32.66 504 VAL A O 1
ATOM 3880 N N . ILE A 1 505 ? 10.065 -24.121 -11.525 1.00 34.62 505 ILE A N 1
ATOM 3881 C CA . ILE A 1 505 ? 8.983 -24.850 -10.833 1.00 34.62 505 ILE A CA 1
ATOM 3882 C C . ILE A 1 505 ? 7.700 -24.910 -11.694 1.00 34.62 505 ILE A C 1
ATOM 3884 O O . ILE A 1 505 ? 7.028 -25.944 -11.743 1.00 34.62 505 ILE A O 1
ATOM 3888 N N . ALA A 1 506 ? 7.382 -23.844 -12.435 1.00 30.64 506 ALA A N 1
ATOM 3889 C CA . ALA A 1 506 ? 6.245 -23.782 -13.359 1.00 30.64 506 ALA A CA 1
ATOM 3890 C C . ALA A 1 506 ? 6.460 -24.612 -14.645 1.00 30.64 506 ALA A C 1
ATOM 3892 O O . ALA A 1 506 ? 5.516 -25.184 -15.190 1.00 30.64 506 ALA A O 1
ATOM 3893 N N . SER A 1 507 ? 7.700 -24.732 -15.127 1.00 29.16 507 SER A N 1
ATOM 3894 C CA . SER A 1 507 ? 8.045 -25.596 -16.270 1.00 29.16 507 SER A CA 1
ATOM 3895 C C . SER A 1 507 ? 8.149 -27.076 -15.878 1.00 29.16 507 SER A C 1
ATOM 3897 O O . SER A 1 507 ? 7.738 -27.940 -16.657 1.00 29.16 507 SER A O 1
ATOM 3899 N N . ALA A 1 508 ? 8.560 -27.383 -14.642 1.00 29.62 508 ALA A N 1
ATOM 3900 C CA . ALA A 1 508 ? 8.502 -28.737 -14.082 1.00 29.62 508 ALA A CA 1
ATOM 3901 C C . ALA A 1 508 ? 7.056 -29.236 -13.861 1.00 29.62 508 ALA A C 1
ATOM 3903 O O . ALA A 1 508 ? 6.785 -30.434 -13.949 1.00 29.62 508 ALA A O 1
ATOM 3904 N N . THR A 1 509 ? 6.098 -28.332 -13.630 1.00 30.59 509 THR A N 1
ATOM 3905 C CA . THR A 1 509 ? 4.665 -28.674 -13.524 1.00 30.59 509 THR A CA 1
ATOM 3906 C C . THR A 1 509 ? 3.950 -28.741 -14.879 1.00 30.59 509 THR A C 1
ATOM 3908 O O . THR A 1 509 ? 2.983 -29.488 -15.010 1.00 30.59 509 THR A O 1
ATOM 3911 N N . ARG A 1 510 ? 4.439 -28.061 -15.929 1.00 27.28 510 ARG A N 1
ATOM 3912 C CA . ARG A 1 510 ? 3.889 -28.189 -17.298 1.00 27.28 510 ARG A CA 1
ATOM 3913 C C . ARG A 1 510 ? 4.331 -29.452 -18.037 1.00 27.28 510 ARG A C 1
ATOM 3915 O O . ARG A 1 510 ? 3.585 -29.952 -18.871 1.00 27.28 510 ARG A O 1
ATOM 3922 N N . THR A 1 511 ? 5.491 -30.011 -17.707 1.00 26.55 511 THR A N 1
ATOM 3923 C CA . THR A 1 511 ? 6.030 -31.215 -18.370 1.00 26.55 511 THR A CA 1
ATOM 3924 C C . THR A 1 511 ? 5.456 -32.538 -17.848 1.00 26.55 511 THR A C 1
ATOM 3926 O O . THR A 1 511 ? 5.757 -33.593 -18.397 1.00 26.55 511 THR A O 1
ATOM 3929 N N . THR A 1 512 ? 4.567 -32.512 -16.847 1.00 30.69 512 THR A N 1
ATOM 3930 C CA . THR A 1 512 ? 3.893 -33.719 -16.328 1.00 30.69 512 THR A CA 1
ATOM 3931 C C . THR A 1 512 ? 2.451 -33.908 -16.810 1.00 30.69 512 THR A C 1
ATOM 3933 O O . THR A 1 512 ? 1.862 -34.942 -16.506 1.00 30.69 512 THR A O 1
ATOM 3936 N N . ASN A 1 513 ? 1.899 -32.991 -17.619 1.00 28.27 513 ASN A N 1
ATOM 3937 C CA . ASN A 1 513 ? 0.505 -33.065 -18.088 1.00 28.27 513 ASN A CA 1
ATOM 3938 C C . ASN A 1 513 ? 0.313 -33.124 -19.616 1.00 28.27 513 ASN A C 1
ATOM 3940 O O . ASN A 1 513 ? -0.822 -33.098 -20.082 1.00 28.27 513 ASN A O 1
ATOM 3944 N N . SER A 1 514 ? 1.373 -33.289 -20.413 1.00 27.42 514 SER A N 1
ATOM 3945 C CA . SER A 1 514 ? 1.257 -33.501 -21.865 1.00 27.42 514 SER A CA 1
ATOM 3946 C C . SER A 1 514 ? 1.755 -34.887 -22.275 1.00 27.42 514 SER A C 1
ATOM 3948 O O . SER A 1 514 ? 2.829 -35.018 -22.850 1.00 27.42 514 SER A O 1
ATOM 3950 N N . ASN A 1 515 ? 1.001 -35.924 -21.900 1.00 30.73 515 ASN A N 1
ATOM 3951 C CA . ASN A 1 515 ? 0.851 -37.184 -22.644 1.00 30.73 515 ASN A CA 1
ATOM 3952 C C . ASN A 1 515 ? 0.075 -38.200 -21.800 1.00 30.73 515 ASN A C 1
ATOM 3954 O O . ASN A 1 515 ? 0.666 -38.886 -20.967 1.00 30.73 515 ASN A O 1
ATOM 3958 N N . LYS A 1 516 ? -1.237 -38.313 -22.045 1.00 28.45 516 LYS A N 1
ATOM 3959 C CA . LYS A 1 516 ? -2.003 -39.576 -22.024 1.00 28.45 516 LYS A CA 1
ATOM 3960 C C . LYS A 1 516 ? -3.461 -39.312 -22.413 1.00 28.45 516 LYS A C 1
ATOM 3962 O O . LYS A 1 516 ? -4.238 -38.783 -21.625 1.00 28.45 516 LYS A O 1
ATOM 3967 N N . GLY A 1 517 ? -3.812 -39.703 -23.638 1.00 27.53 517 GLY A N 1
ATOM 3968 C CA . GLY A 1 517 ? -5.199 -39.966 -24.021 1.00 27.53 517 GLY A CA 1
ATOM 3969 C C . GLY A 1 517 ? -5.763 -41.197 -23.289 1.00 27.53 517 GLY A C 1
ATOM 3970 O O . GLY A 1 517 ? -5.019 -41.919 -22.616 1.00 27.53 517 GLY A O 1
ATOM 3971 N N . PRO A 1 518 ? -7.077 -41.448 -23.391 1.00 29.00 518 PRO A N 1
ATOM 3972 C CA . PRO A 1 518 ? -7.794 -42.291 -22.445 1.00 29.00 518 PRO A CA 1
ATOM 3973 C C . PRO A 1 518 ? -7.776 -43.760 -22.879 1.00 29.00 518 PRO A C 1
ATOM 3975 O O . PRO A 1 518 ? -8.342 -44.081 -23.919 1.00 29.00 518 PRO A O 1
ATOM 3978 N N . LYS A 1 519 ? -7.203 -44.670 -22.073 1.00 25.89 519 LYS A N 1
ATOM 3979 C CA . LYS A 1 519 ? -7.544 -46.109 -22.111 1.00 25.89 519 LYS A CA 1
ATOM 3980 C C . LYS A 1 519 ? -7.481 -46.769 -20.722 1.00 25.89 519 LYS A C 1
ATOM 3982 O O . LYS A 1 519 ? -6.442 -46.805 -20.073 1.00 25.89 519 LYS A O 1
ATOM 3987 N N . SER A 1 520 ? -8.662 -47.232 -20.311 1.00 25.44 520 SER A N 1
ATOM 3988 C CA . SER A 1 520 ? -9.044 -48.391 -19.483 1.00 25.44 520 SER A CA 1
ATOM 3989 C C . SER A 1 520 ? -8.014 -49.155 -18.623 1.00 25.44 520 SER A C 1
ATOM 3991 O O . SER A 1 520 ? -7.034 -49.700 -19.120 1.00 25.44 520 SER A O 1
ATOM 3993 N N . SER A 1 521 ? -8.419 -49.353 -17.357 1.00 25.77 521 SER A N 1
ATOM 3994 C CA . SER A 1 521 ? -8.263 -50.554 -16.504 1.00 25.77 521 SER A CA 1
ATOM 3995 C C . SER A 1 521 ? -6.860 -51.115 -16.198 1.00 25.77 521 SER A C 1
ATOM 3997 O O . SER A 1 521 ? -6.249 -51.788 -17.021 1.00 25.77 521 SER A O 1
ATOM 3999 N N . SER A 1 522 ? -6.424 -51.011 -14.935 1.00 26.38 522 SER A N 1
ATOM 4000 C CA . SER A 1 522 ? -6.170 -52.170 -14.045 1.00 26.38 522 SER A CA 1
ATOM 4001 C C . SER A 1 522 ? -5.440 -51.766 -12.748 1.00 26.38 522 SER A C 1
ATOM 4003 O O . SER A 1 522 ? -4.586 -50.884 -12.696 1.00 26.38 522 SER A O 1
ATOM 4005 N N . SER A 1 523 ? -5.814 -52.434 -11.662 1.00 31.55 523 SER A N 1
ATOM 4006 C CA . SER A 1 523 ? -5.585 -52.125 -10.245 1.00 31.55 523 SER A CA 1
ATOM 4007 C C . SER A 1 523 ? -4.190 -52.467 -9.686 1.00 31.55 523 SER A C 1
ATOM 4009 O O . SER A 1 523 ? -4.065 -52.852 -8.523 1.00 31.55 523 SER A O 1
ATOM 4011 N N . LYS A 1 524 ? -3.104 -52.302 -10.455 1.00 28.75 524 LYS A N 1
ATOM 4012 C CA . LYS A 1 524 ? -1.732 -52.615 -9.977 1.00 28.75 524 LYS A CA 1
ATOM 4013 C C . LYS A 1 524 ? -0.767 -51.426 -9.869 1.00 28.75 524 LYS A C 1
ATOM 4015 O O . LYS A 1 524 ? 0.295 -51.572 -9.271 1.00 28.75 524 LYS A O 1
ATOM 4020 N N . SER A 1 525 ? -1.150 -50.224 -10.304 1.00 29.34 525 SER A N 1
ATOM 4021 C CA . SER A 1 525 ? -0.260 -49.042 -10.295 1.00 29.34 525 SER A CA 1
ATOM 4022 C C . SER A 1 525 ? -0.339 -48.171 -9.027 1.00 29.34 525 SER A C 1
ATOM 4024 O O . SER A 1 525 ? 0.511 -47.309 -8.821 1.00 29.34 525 SER A O 1
ATOM 4026 N N . GLN A 1 526 ? -1.306 -48.403 -8.130 1.00 30.42 526 GLN A N 1
ATOM 4027 C CA . GLN A 1 526 ? -1.462 -47.618 -6.890 1.00 30.42 526 GLN A CA 1
ATOM 4028 C C . GLN A 1 526 ? -0.556 -48.071 -5.730 1.00 30.42 526 GLN A C 1
ATOM 4030 O O . GLN A 1 526 ? -0.300 -47.285 -4.819 1.00 30.42 526 GLN A O 1
ATOM 4035 N N . LYS A 1 527 ? -0.002 -49.293 -5.760 1.00 30.95 527 LYS A N 1
ATOM 4036 C CA . LYS A 1 527 ? 0.939 -49.763 -4.720 1.00 30.95 527 LYS A CA 1
ATOM 4037 C C . LYS A 1 527 ? 2.379 -49.271 -4.923 1.00 30.95 527 LYS A C 1
ATOM 4039 O O . LYS A 1 527 ? 3.101 -49.128 -3.946 1.00 30.95 527 LYS A O 1
ATOM 4044 N N . GLN A 1 528 ? 2.770 -48.924 -6.151 1.00 27.72 528 GLN A N 1
ATOM 4045 C CA . GLN A 1 528 ? 4.113 -48.404 -6.460 1.00 27.72 528 GLN A CA 1
ATOM 4046 C C . GLN A 1 528 ? 4.222 -46.872 -6.319 1.00 27.72 528 GLN A C 1
ATOM 4048 O O . GLN A 1 528 ? 5.322 -46.337 -6.197 1.00 27.72 528 GLN A O 1
ATOM 4053 N N . LEU A 1 529 ? 3.085 -46.162 -6.290 1.00 30.41 529 LEU A N 1
ATOM 4054 C CA . LEU A 1 529 ? 3.034 -44.715 -6.047 1.00 30.41 529 LEU A CA 1
ATOM 4055 C C . LEU A 1 529 ? 3.080 -44.376 -4.543 1.00 30.41 529 LEU A C 1
ATOM 4057 O O . LEU A 1 529 ? 3.718 -43.396 -4.163 1.00 30.41 529 LEU A O 1
ATOM 4061 N N . LYS A 1 530 ? 2.510 -45.231 -3.676 1.00 32.41 530 LYS A N 1
ATOM 4062 C CA . LYS A 1 530 ? 2.618 -45.083 -2.211 1.00 32.41 530 LYS A CA 1
ATOM 4063 C C . LYS A 1 530 ? 4.049 -45.291 -1.696 1.00 32.41 530 LYS A C 1
ATOM 4065 O O . LYS A 1 530 ? 4.497 -44.510 -0.865 1.00 32.41 530 LYS A O 1
ATOM 4070 N N . SER A 1 531 ? 4.820 -46.221 -2.271 1.00 26.80 531 SER A N 1
ATOM 4071 C CA . SER A 1 531 ? 6.221 -46.435 -1.860 1.00 26.80 531 SER A CA 1
ATOM 4072 C C . SER A 1 531 ? 7.192 -45.344 -2.346 1.00 26.80 531 SER A C 1
ATOM 4074 O O . SER A 1 531 ? 8.291 -45.221 -1.813 1.00 26.80 531 SER A O 1
ATOM 4076 N N . LYS A 1 532 ? 6.808 -44.530 -3.344 1.00 29.66 532 LYS A N 1
ATOM 4077 C CA . LYS A 1 532 ? 7.586 -43.356 -3.790 1.00 29.66 532 LYS A CA 1
ATOM 4078 C C . LYS A 1 532 ? 7.193 -42.057 -3.072 1.00 29.66 532 LYS A C 1
ATOM 4080 O O . LYS A 1 532 ? 8.044 -41.184 -2.945 1.00 29.66 532 LYS A O 1
ATOM 4085 N N . GLN A 1 533 ? 5.970 -41.942 -2.546 1.00 30.23 533 GLN A N 1
ATOM 4086 C CA . GLN A 1 533 ? 5.561 -40.819 -1.685 1.00 30.23 533 GLN A CA 1
ATOM 4087 C C . GLN A 1 533 ? 6.056 -40.957 -0.232 1.00 30.23 533 GLN A C 1
ATOM 4089 O O . GLN A 1 533 ? 6.350 -39.944 0.399 1.00 30.23 533 GLN A O 1
ATOM 4094 N N . GLU A 1 534 ? 6.262 -42.176 0.278 1.00 28.28 534 GLU A N 1
ATOM 4095 C CA . GLU A 1 534 ? 6.816 -42.397 1.629 1.00 28.28 534 GLU A CA 1
ATOM 4096 C C . GLU A 1 534 ? 8.325 -42.098 1.755 1.00 28.28 534 GLU A C 1
ATOM 4098 O O . GLU A 1 534 ? 8.811 -41.846 2.857 1.00 28.28 534 GLU A O 1
ATOM 4103 N N . ASN A 1 535 ? 9.067 -42.015 0.644 1.00 26.94 535 ASN A N 1
ATOM 4104 C CA . ASN A 1 535 ? 10.492 -41.649 0.653 1.00 26.94 535 ASN A CA 1
ATOM 4105 C C . ASN A 1 535 ? 10.765 -40.135 0.573 1.00 26.94 535 ASN A C 1
ATOM 4107 O O . ASN A 1 535 ? 11.909 -39.723 0.754 1.00 26.94 535 ASN A O 1
ATOM 4111 N N . LEU A 1 536 ? 9.742 -39.291 0.375 1.00 29.53 536 LEU A N 1
ATOM 4112 C CA . LEU A 1 536 ? 9.895 -37.826 0.397 1.00 29.53 536 LEU A CA 1
ATOM 4113 C C . LEU A 1 536 ? 9.650 -37.198 1.785 1.00 29.53 536 LEU A C 1
ATOM 4115 O O . LEU A 1 536 ? 9.981 -36.034 1.993 1.00 29.53 536 LEU A O 1
ATOM 4119 N N . TYR A 1 537 ? 9.137 -37.968 2.753 1.00 26.02 537 TYR A N 1
ATOM 4120 C CA . TYR A 1 537 ? 8.866 -37.517 4.130 1.00 26.02 537 TYR A CA 1
ATOM 4121 C C . TYR A 1 537 ? 9.908 -37.980 5.172 1.00 26.02 537 TYR A C 1
ATOM 4123 O O . TYR A 1 537 ? 9.700 -37.821 6.373 1.00 26.02 537 TYR A O 1
ATOM 4131 N N . LYS A 1 538 ? 11.072 -38.490 4.738 1.00 26.09 538 LYS A N 1
ATOM 4132 C CA . LYS A 1 538 ? 12.171 -38.954 5.614 1.00 26.09 538 LYS A CA 1
ATOM 4133 C C . LYS A 1 538 ? 13.465 -38.129 5.505 1.00 26.09 538 LYS A C 1
ATOM 4135 O O . LYS A 1 538 ? 14.557 -38.680 5.540 1.00 26.09 538 LYS A O 1
ATOM 4140 N N . ILE A 1 539 ? 13.372 -36.796 5.441 1.00 26.62 539 ILE A N 1
ATOM 4141 C CA . ILE A 1 539 ? 14.527 -35.906 5.687 1.00 26.62 539 ILE A CA 1
ATOM 4142 C C . ILE A 1 539 ? 14.124 -34.762 6.631 1.00 26.62 539 ILE A C 1
ATOM 4144 O O . ILE A 1 539 ? 14.013 -33.606 6.245 1.00 26.62 539 ILE A O 1
ATOM 4148 N N . LYS A 1 540 ? 13.901 -35.102 7.905 1.00 27.97 540 LYS A N 1
ATOM 4149 C CA . LYS A 1 540 ? 14.094 -34.214 9.066 1.00 27.97 540 LYS A CA 1
ATOM 4150 C C . LYS A 1 540 ? 14.404 -35.075 10.296 1.00 27.97 540 LYS A C 1
ATOM 4152 O O . LYS A 1 540 ? 13.515 -35.377 11.075 1.00 27.97 540 LYS A O 1
ATOM 4157 N N . SER A 1 541 ? 15.671 -35.458 10.462 1.00 26.84 541 SER A N 1
ATOM 4158 C CA . SER A 1 541 ? 16.315 -35.592 11.781 1.00 26.84 541 SER A CA 1
ATOM 4159 C C . SER A 1 541 ? 17.809 -35.907 11.619 1.00 26.84 541 SER A C 1
ATOM 4161 O O . SER A 1 541 ? 18.217 -37.065 11.634 1.00 26.84 541 SER A O 1
ATOM 4163 N N . CYS A 1 542 ? 18.653 -34.883 11.526 1.00 23.20 542 CYS A N 1
ATOM 4164 C CA . CYS A 1 542 ? 20.044 -35.018 11.953 1.00 23.20 542 CYS A CA 1
ATOM 4165 C C . CYS A 1 542 ? 20.283 -33.985 13.052 1.00 23.20 542 CYS A C 1
ATOM 4167 O O . CYS A 1 542 ? 20.183 -32.780 12.824 1.00 23.20 542 CYS A O 1
ATOM 4169 N N . LYS A 1 543 ? 20.535 -34.488 14.265 1.00 25.52 543 LYS A N 1
ATOM 4170 C CA . LYS A 1 543 ? 21.028 -33.717 15.410 1.00 25.52 543 LYS A CA 1
ATOM 4171 C C . LYS A 1 543 ? 22.324 -32.973 15.024 1.00 25.52 543 LYS A C 1
ATOM 4173 O O . LYS A 1 543 ? 23.065 -33.466 14.171 1.00 25.52 543 LYS A O 1
ATOM 4178 N N . PRO A 1 544 ? 22.623 -31.818 15.643 1.00 25.73 544 PRO A N 1
ATOM 4179 C CA . PRO A 1 544 ? 23.820 -31.043 15.333 1.00 25.73 544 PRO A CA 1
ATOM 4180 C C . PRO A 1 544 ? 25.091 -31.818 15.707 1.00 25.73 544 PRO A C 1
ATOM 4182 O O . PRO A 1 544 ? 25.250 -32.262 16.842 1.00 25.73 544 PRO A O 1
ATOM 4185 N N . ASN A 1 545 ? 26.002 -31.965 14.744 1.00 23.83 545 ASN A N 1
ATOM 4186 C CA . ASN A 1 545 ? 27.339 -32.512 14.959 1.00 23.83 545 ASN A CA 1
ATOM 4187 C C . ASN A 1 545 ? 28.215 -31.447 15.672 1.00 23.83 545 ASN A C 1
ATOM 4189 O O . ASN A 1 545 ? 28.401 -30.367 15.102 1.00 23.83 545 ASN A O 1
ATOM 4193 N N . PRO A 1 546 ? 28.759 -31.680 16.885 1.00 28.50 546 PRO A N 1
ATOM 4194 C CA . PRO A 1 546 ? 29.439 -30.638 17.668 1.00 28.50 546 PRO A CA 1
ATOM 4195 C C . PRO A 1 546 ? 30.850 -30.254 17.189 1.00 28.50 546 PRO A C 1
ATOM 4197 O O . PRO A 1 546 ? 31.499 -29.431 17.832 1.00 28.50 546 PRO A O 1
ATOM 4200 N N . PHE A 1 547 ? 31.354 -30.813 16.086 1.00 26.73 547 PHE A N 1
ATOM 4201 C CA . PHE A 1 547 ? 32.774 -30.699 15.724 1.00 26.73 547 PHE A CA 1
ATOM 4202 C C . PHE A 1 547 ? 33.122 -29.729 14.580 1.00 26.73 547 PHE A C 1
ATOM 4204 O O . PHE A 1 547 ? 34.303 -29.523 14.318 1.00 26.73 547 PHE A O 1
ATOM 4211 N N . LEU A 1 548 ? 32.148 -29.062 13.942 1.00 29.67 548 LEU A N 1
ATOM 4212 C CA . LEU A 1 548 ? 32.428 -28.134 12.823 1.00 29.67 548 LEU A CA 1
ATOM 4213 C C . LEU A 1 548 ? 32.411 -26.631 13.168 1.00 29.67 548 LEU A C 1
ATOM 4215 O O . LEU A 1 548 ? 32.824 -25.815 12.348 1.00 29.67 548 LEU A O 1
ATOM 4219 N N . ASN A 1 549 ? 32.010 -26.240 14.382 1.00 30.98 549 ASN A N 1
ATOM 4220 C CA . ASN A 1 549 ? 31.923 -24.821 14.770 1.00 30.98 549 ASN A CA 1
ATOM 4221 C C . ASN A 1 549 ? 33.164 -24.267 15.493 1.00 30.98 549 ASN A C 1
ATOM 4223 O O . ASN A 1 549 ? 33.192 -23.082 15.821 1.00 30.98 549 ASN A O 1
ATOM 4227 N N . ARG A 1 550 ? 34.214 -25.070 15.718 1.00 28.77 550 ARG A N 1
ATOM 4228 C CA . ARG A 1 550 ? 35.446 -24.598 16.389 1.00 28.77 550 ARG A CA 1
ATOM 4229 C C . ARG A 1 550 ? 36.636 -24.332 15.462 1.00 28.77 550 ARG A C 1
ATOM 4231 O O . ARG A 1 550 ? 37.530 -23.590 15.851 1.00 28.77 550 ARG A O 1
ATOM 4238 N N . THR A 1 551 ? 36.628 -24.814 14.221 1.00 30.06 551 THR A N 1
ATOM 4239 C CA . THR A 1 551 ? 37.745 -24.629 13.270 1.00 30.06 551 THR A CA 1
ATOM 4240 C C . THR A 1 551 ? 37.506 -23.514 12.245 1.00 30.06 551 THR A C 1
ATOM 4242 O O . THR A 1 551 ? 38.450 -22.806 11.894 1.00 30.06 551 THR A O 1
ATOM 4245 N N . GLN A 1 552 ? 36.256 -23.229 11.859 1.00 29.25 552 GLN A N 1
ATOM 4246 C CA . GLN A 1 552 ? 35.957 -22.169 10.878 1.00 29.25 552 GLN A CA 1
ATOM 4247 C C . GLN A 1 552 ? 36.020 -20.740 11.465 1.00 29.25 552 GLN A C 1
ATOM 4249 O O . GLN A 1 552 ? 36.313 -19.776 10.753 1.00 29.25 552 GLN A O 1
ATOM 4254 N N . ALA A 1 553 ? 35.810 -20.588 12.777 1.00 32.03 553 ALA A N 1
ATOM 4255 C CA . ALA A 1 553 ? 35.923 -19.300 13.471 1.00 32.03 553 ALA A CA 1
ATOM 4256 C C . ALA A 1 553 ? 37.381 -18.924 13.817 1.00 32.03 553 ALA A C 1
ATOM 4258 O O . ALA A 1 553 ? 37.721 -17.741 13.863 1.00 32.03 553 ALA A O 1
ATOM 4259 N N . ALA A 1 554 ? 38.271 -19.908 13.989 1.00 29.94 554 ALA A N 1
ATOM 4260 C CA . ALA A 1 554 ? 39.672 -19.669 14.347 1.00 29.94 554 ALA A CA 1
ATOM 4261 C C . ALA A 1 554 ? 40.544 -19.244 13.147 1.00 29.94 554 ALA A C 1
ATOM 4263 O O . ALA A 1 554 ? 41.469 -18.444 13.304 1.00 29.94 554 ALA A O 1
ATOM 4264 N N . ILE A 1 555 ? 40.222 -19.715 11.936 1.00 32.50 555 ILE A N 1
ATOM 4265 C CA . ILE A 1 555 ? 40.985 -19.403 10.714 1.00 32.50 555 ILE A CA 1
ATOM 4266 C C . ILE A 1 555 ? 40.609 -18.016 10.159 1.00 32.50 555 ILE A C 1
ATOM 4268 O O . ILE A 1 555 ? 41.484 -17.236 9.777 1.00 32.50 555 ILE A O 1
ATOM 4272 N N . ASN A 1 556 ? 39.331 -17.629 10.233 1.00 32.66 556 ASN A N 1
ATOM 4273 C CA . ASN A 1 556 ? 38.858 -16.335 9.726 1.00 32.66 556 ASN A CA 1
ATOM 4274 C C . ASN A 1 556 ? 39.262 -15.122 10.586 1.00 32.66 556 ASN A C 1
ATOM 4276 O O . ASN A 1 556 ? 39.307 -14.000 10.077 1.00 32.66 556 ASN A O 1
ATOM 4280 N N . HIS A 1 557 ? 39.591 -15.323 11.866 1.00 35.09 557 HIS A N 1
ATOM 4281 C CA . HIS A 1 557 ? 40.007 -14.233 12.756 1.00 35.09 557 HIS A CA 1
ATOM 4282 C C . HIS A 1 557 ? 41.531 -13.988 12.742 1.00 35.09 557 HIS A C 1
ATOM 4284 O O . HIS A 1 557 ? 41.971 -12.855 12.939 1.00 35.09 557 HIS A O 1
ATOM 4290 N N . LYS A 1 558 ? 42.357 -15.007 12.442 1.00 29.45 558 LYS A N 1
ATOM 4291 C CA . LYS A 1 558 ? 43.828 -14.866 12.371 1.00 29.45 558 LYS A CA 1
ATOM 4292 C C . LYS A 1 558 ? 44.337 -14.275 11.048 1.00 29.45 558 LYS A C 1
ATOM 4294 O O . LYS A 1 558 ? 45.337 -13.560 11.066 1.00 29.45 558 LYS A O 1
ATOM 4299 N N . LEU A 1 559 ? 43.640 -14.491 9.929 1.00 34.03 559 LEU A N 1
ATOM 4300 C CA . LEU A 1 559 ? 44.032 -13.952 8.615 1.00 34.03 559 LEU A CA 1
ATOM 4301 C C . LEU A 1 559 ? 43.611 -12.487 8.395 1.00 34.03 559 LEU A C 1
ATOM 4303 O O . LEU A 1 559 ? 44.346 -11.727 7.769 1.00 34.03 559 LEU A O 1
ATOM 4307 N N . LYS A 1 560 ? 42.489 -12.040 8.980 1.00 35.25 560 LYS A N 1
ATOM 4308 C CA . LYS A 1 560 ? 41.967 -10.671 8.780 1.00 35.25 560 LYS A CA 1
ATOM 4309 C C . LYS A 1 560 ? 42.782 -9.557 9.450 1.00 35.25 560 LYS A C 1
ATOM 4311 O O . LYS A 1 560 ? 42.745 -8.431 8.968 1.00 35.25 560 LYS A O 1
ATOM 4316 N N . LYS A 1 561 ? 43.520 -9.840 10.533 1.00 32.81 561 LYS A N 1
ATOM 4317 C CA . LYS A 1 561 ? 44.330 -8.823 11.240 1.00 32.81 561 LYS A CA 1
ATOM 4318 C C . LYS A 1 561 ? 45.800 -8.776 10.815 1.00 32.81 561 LYS A C 1
ATOM 4320 O O . LYS A 1 561 ? 46.378 -7.698 10.850 1.00 32.81 561 LYS A O 1
ATOM 4325 N N . LYS A 1 562 ? 46.404 -9.891 10.382 1.00 31.97 562 LYS A N 1
ATOM 4326 C CA . LYS A 1 562 ? 47.832 -9.918 10.002 1.00 31.97 562 LYS A CA 1
ATOM 4327 C C . LYS A 1 562 ? 48.105 -9.246 8.653 1.00 31.97 562 LYS A C 1
ATOM 4329 O O . LYS A 1 562 ? 49.065 -8.501 8.538 1.00 31.97 562 LYS A O 1
ATOM 4334 N N . MET A 1 563 ? 47.234 -9.438 7.663 1.00 35.88 563 MET A N 1
ATOM 4335 C CA . MET A 1 563 ? 47.484 -8.963 6.295 1.00 35.88 563 MET A CA 1
ATOM 4336 C C . MET A 1 563 ? 47.353 -7.435 6.147 1.00 35.88 563 MET A C 1
ATOM 4338 O O . MET A 1 563 ? 48.133 -6.812 5.435 1.00 35.88 563 MET A O 1
ATOM 4342 N N . VAL A 1 564 ? 46.422 -6.816 6.884 1.00 36.81 564 VAL A N 1
ATOM 4343 C CA . VAL A 1 564 ? 46.229 -5.351 6.897 1.00 36.81 564 VAL A CA 1
ATOM 4344 C C . VAL A 1 564 ? 47.386 -4.640 7.614 1.00 36.81 564 VAL A C 1
ATOM 4346 O O . VAL A 1 564 ? 47.808 -3.569 7.186 1.00 36.81 564 VAL A O 1
ATOM 4349 N N . TYR A 1 565 ? 47.946 -5.254 8.662 1.00 33.97 565 TYR A N 1
ATOM 4350 C CA . TYR A 1 565 ? 49.067 -4.688 9.421 1.00 33.97 565 TYR A CA 1
ATOM 4351 C C . TYR A 1 565 ? 50.399 -4.759 8.655 1.00 33.97 565 TYR A C 1
ATOM 4353 O O . TYR A 1 565 ? 51.206 -3.840 8.744 1.00 33.97 565 TYR A O 1
ATOM 4361 N N . THR A 1 566 ? 50.619 -5.808 7.854 1.00 33.28 566 THR A N 1
ATOM 4362 C CA . THR A 1 566 ? 51.835 -5.951 7.033 1.00 33.28 566 THR A CA 1
ATOM 4363 C C . THR A 1 566 ? 51.866 -4.970 5.853 1.00 33.28 566 THR A C 1
ATOM 4365 O O . THR A 1 566 ? 52.930 -4.451 5.530 1.00 33.28 566 THR A O 1
ATOM 4368 N N . ILE A 1 567 ? 50.711 -4.635 5.260 1.00 38.47 567 ILE A N 1
ATOM 4369 C CA . ILE A 1 567 ? 50.619 -3.643 4.169 1.00 38.47 567 ILE A CA 1
ATOM 4370 C C . ILE A 1 567 ? 50.819 -2.210 4.695 1.00 38.47 567 ILE A C 1
ATOM 4372 O O . ILE A 1 567 ? 51.451 -1.394 4.030 1.00 38.47 567 ILE A O 1
ATOM 4376 N N . ALA A 1 568 ? 50.357 -1.906 5.913 1.00 35.44 568 ALA A N 1
ATOM 4377 C CA . ALA A 1 568 ? 50.554 -0.591 6.529 1.00 35.44 568 ALA A CA 1
ATOM 4378 C C . ALA A 1 568 ? 52.024 -0.307 6.903 1.00 35.44 568 ALA A C 1
ATOM 4380 O O . ALA A 1 568 ? 52.460 0.839 6.833 1.00 35.44 568 ALA A O 1
ATOM 4381 N N . ILE A 1 569 ? 52.800 -1.339 7.260 1.00 38.62 569 ILE A N 1
ATOM 4382 C CA . ILE A 1 569 ? 54.227 -1.209 7.612 1.00 38.62 569 ILE A CA 1
ATOM 4383 C C . ILE A 1 569 ? 55.112 -1.102 6.357 1.00 38.62 569 ILE A C 1
ATOM 4385 O O . ILE A 1 569 ? 56.113 -0.392 6.378 1.00 38.62 569 ILE A O 1
ATOM 4389 N N . ALA A 1 570 ? 54.723 -1.734 5.245 1.00 36.06 570 ALA A N 1
ATOM 4390 C CA . ALA A 1 570 ? 55.472 -1.685 3.987 1.00 36.06 570 ALA A CA 1
ATOM 4391 C C . ALA A 1 570 ? 55.376 -0.336 3.242 1.00 36.06 570 ALA A C 1
ATOM 4393 O O . ALA A 1 570 ? 56.176 -0.087 2.345 1.00 36.06 570 ALA A O 1
ATOM 4394 N N . LEU A 1 571 ? 54.415 0.533 3.591 1.00 35.91 571 LEU A N 1
ATOM 4395 C CA . LEU A 1 571 ? 54.128 1.762 2.837 1.00 35.91 571 LEU A CA 1
ATOM 4396 C C . LEU A 1 571 ? 54.758 3.049 3.388 1.00 35.91 571 LEU A C 1
ATOM 4398 O O . LEU A 1 571 ? 54.671 4.059 2.707 1.00 35.91 571 LEU A O 1
ATOM 4402 N N . GLY A 1 572 ? 55.407 3.044 4.559 1.00 34.91 572 GLY A N 1
ATOM 4403 C CA . GLY A 1 572 ? 56.377 4.080 4.966 1.00 34.91 572 GLY A CA 1
ATOM 4404 C C . GLY A 1 572 ? 56.069 5.560 4.646 1.00 34.91 572 GLY A C 1
ATOM 4405 O O . GLY A 1 572 ? 56.989 6.285 4.279 1.00 34.91 572 GLY A O 1
ATOM 4406 N N . VAL A 1 573 ? 54.826 6.045 4.775 1.00 31.25 573 VAL A N 1
ATOM 4407 C CA . VAL A 1 573 ? 54.489 7.448 4.455 1.00 31.25 573 VAL A CA 1
ATOM 4408 C C . VAL A 1 573 ? 54.543 8.320 5.716 1.00 31.25 573 VAL A C 1
ATOM 4410 O O . VAL A 1 573 ? 53.634 8.288 6.544 1.00 31.25 573 VAL A O 1
ATOM 4413 N N . LYS A 1 574 ? 55.601 9.132 5.856 1.00 24.69 574 LYS A N 1
ATOM 4414 C CA . LYS A 1 574 ? 55.603 10.333 6.716 1.00 24.69 574 LYS A CA 1
ATOM 4415 C C . LYS A 1 574 ? 54.965 11.510 5.955 1.00 24.69 574 LYS A C 1
ATOM 4417 O O . LYS A 1 574 ? 55.229 11.644 4.761 1.00 24.69 574 LYS A O 1
ATOM 4422 N N . PRO A 1 575 ? 54.195 12.399 6.609 1.00 25.08 575 PRO A N 1
ATOM 4423 C CA . PRO A 1 575 ? 53.733 13.630 5.982 1.00 25.08 575 PRO A CA 1
ATOM 4424 C C . PRO A 1 575 ? 54.875 14.658 5.956 1.00 25.08 575 PRO A C 1
ATOM 4426 O O . PRO A 1 575 ? 55.418 15.017 7.000 1.00 25.08 575 PRO A O 1
ATOM 4429 N N . PHE A 1 576 ? 55.241 15.118 4.761 1.00 23.66 576 PHE A N 1
ATOM 4430 C CA . PHE A 1 576 ? 56.167 16.231 4.547 1.00 23.66 576 PHE A CA 1
ATOM 4431 C C . PHE A 1 576 ? 55.334 17.475 4.211 1.00 23.66 576 PHE A C 1
ATOM 4433 O O . PHE A 1 576 ? 54.642 17.504 3.195 1.00 23.66 576 PHE A O 1
ATOM 4440 N N . PHE A 1 577 ? 55.367 18.484 5.080 1.00 26.47 577 PHE A N 1
ATOM 4441 C CA . PHE A 1 577 ? 54.926 19.839 4.750 1.00 26.47 577 PHE A CA 1
ATOM 4442 C C . PHE A 1 577 ? 56.058 20.548 3.999 1.00 26.47 577 PHE A C 1
ATOM 4444 O O . PHE A 1 577 ? 57.208 20.443 4.429 1.00 26.47 577 PHE A O 1
ATOM 4451 N N . PRO A 1 578 ? 55.745 21.350 2.970 1.00 24.73 578 PRO A N 1
ATOM 4452 C CA . PRO A 1 578 ? 56.531 22.543 2.739 1.00 24.73 578 PRO A CA 1
ATOM 4453 C C . PRO A 1 578 ? 55.682 23.808 2.826 1.00 24.73 578 PRO A C 1
ATOM 4455 O O . PRO A 1 578 ? 54.526 23.890 2.410 1.00 24.73 578 PRO A O 1
ATOM 4458 N N . THR A 1 579 ? 56.341 24.775 3.437 1.00 20.89 579 THR A N 1
ATOM 4459 C CA . THR A 1 579 ? 55.955 26.133 3.758 1.00 20.89 579 THR A CA 1
ATOM 4460 C C . THR A 1 579 ? 55.949 27.024 2.514 1.00 20.89 579 THR A C 1
ATOM 4462 O O . THR A 1 579 ? 56.649 26.783 1.534 1.00 20.89 579 THR A O 1
ATOM 4465 N N . VAL A 1 580 ? 55.148 28.077 2.620 1.00 25.94 580 VAL A N 1
ATOM 4466 C CA . VAL A 1 580 ? 54.971 29.227 1.728 1.00 25.94 580 VAL A CA 1
ATOM 4467 C C . VAL A 1 580 ? 56.289 29.801 1.190 1.00 25.94 580 VAL A C 1
ATOM 4469 O O . VAL A 1 580 ? 57.164 30.147 1.979 1.00 25.94 580 VAL A O 1
ATOM 4472 N N . ILE A 1 581 ? 56.352 30.038 -0.127 1.00 22.11 581 ILE A N 1
ATOM 4473 C CA . ILE A 1 581 ? 57.098 31.156 -0.727 1.00 22.11 581 ILE A CA 1
ATOM 4474 C C . ILE A 1 581 ? 56.201 31.817 -1.782 1.00 22.11 581 ILE A C 1
ATOM 4476 O O . ILE A 1 581 ? 55.725 31.186 -2.723 1.00 22.11 581 ILE A O 1
ATOM 4480 N N . THR A 1 582 ? 55.957 33.103 -1.563 1.00 29.28 582 THR A N 1
ATOM 4481 C CA . THR A 1 582 ? 55.333 34.088 -2.448 1.00 29.28 582 THR A CA 1
ATOM 4482 C C . THR A 1 582 ? 56.130 34.302 -3.733 1.00 29.28 582 THR A C 1
ATOM 4484 O O . THR A 1 582 ? 57.331 34.550 -3.676 1.00 29.28 582 THR A O 1
ATOM 4487 N N . ALA A 1 583 ? 55.437 34.349 -4.870 1.00 22.11 583 ALA A N 1
ATOM 4488 C CA . ALA A 1 583 ? 55.876 35.097 -6.043 1.00 22.11 583 ALA A CA 1
ATOM 4489 C C . ALA A 1 583 ? 54.647 35.741 -6.701 1.00 22.11 583 ALA A C 1
ATOM 4491 O O . ALA A 1 583 ? 53.824 35.066 -7.317 1.00 22.11 583 ALA A O 1
ATOM 4492 N N . GLN A 1 584 ? 54.509 37.053 -6.498 1.00 25.89 584 GLN A N 1
ATOM 4493 C CA . GLN A 1 584 ? 53.699 37.923 -7.345 1.00 25.89 584 GLN A CA 1
ATOM 4494 C C . GLN A 1 584 ? 54.297 37.927 -8.751 1.00 25.89 584 GLN A C 1
ATOM 4496 O O . GLN A 1 584 ? 55.500 38.136 -8.897 1.00 25.89 584 GLN A O 1
ATOM 4501 N N . GLN A 1 585 ? 53.450 37.801 -9.766 1.00 23.52 585 GLN A N 1
ATOM 4502 C CA . GLN A 1 585 ? 53.671 38.486 -11.033 1.00 23.52 585 GLN A CA 1
ATOM 4503 C C . GLN A 1 585 ? 52.317 38.895 -11.611 1.00 23.52 585 GLN A C 1
ATOM 4505 O O . GLN A 1 585 ? 51.516 38.067 -12.042 1.00 23.52 585 GLN A O 1
ATOM 4510 N N . ASP A 1 586 ? 52.080 40.202 -11.540 1.00 22.89 586 ASP A N 1
ATOM 4511 C CA . ASP A 1 586 ? 51.064 40.929 -12.280 1.00 22.89 586 ASP A CA 1
ATOM 4512 C C . ASP A 1 586 ? 51.281 40.750 -13.782 1.00 22.89 586 ASP A C 1
ATOM 4514 O O . ASP A 1 586 ? 52.369 41.038 -14.274 1.00 22.89 586 ASP A O 1
ATOM 4518 N N . LEU A 1 587 ? 50.227 40.386 -14.514 1.00 22.50 587 LEU A N 1
ATOM 4519 C CA . LEU A 1 587 ? 50.028 40.828 -15.893 1.00 22.50 587 LEU A CA 1
ATOM 4520 C C . LEU A 1 587 ? 48.534 41.105 -16.113 1.00 22.50 587 LEU A C 1
ATOM 4522 O O . LEU A 1 587 ? 47.666 40.253 -15.925 1.00 22.50 587 LEU A O 1
ATOM 4526 N N . SER A 1 588 ? 48.270 42.361 -16.454 1.00 23.00 588 SER A N 1
ATOM 4527 C CA . SER A 1 588 ? 46.988 42.991 -16.752 1.00 23.00 588 SER A CA 1
ATOM 4528 C C . SER A 1 588 ? 46.438 42.581 -18.139 1.00 23.00 588 SER A C 1
ATOM 4530 O O . SER A 1 588 ? 47.138 41.933 -18.918 1.00 23.00 588 SER A O 1
ATOM 4532 N N . PRO A 1 589 ? 45.166 42.902 -18.461 1.00 26.55 589 PRO A N 1
ATOM 4533 C CA . PRO A 1 589 ? 44.405 42.221 -19.505 1.00 26.55 589 PRO A CA 1
ATOM 4534 C C . PRO A 1 589 ? 44.492 42.927 -20.865 1.00 26.55 589 PRO A C 1
ATOM 4536 O O . PRO A 1 589 ? 44.335 44.145 -20.952 1.00 26.55 589 PRO A O 1
ATOM 4539 N N . SER A 1 590 ? 44.626 42.163 -21.951 1.00 21.42 590 SER A N 1
ATOM 4540 C CA . SER A 1 590 ? 44.449 42.669 -23.316 1.00 21.42 590 SER A CA 1
ATOM 4541 C C . SER A 1 590 ? 43.158 42.137 -23.948 1.00 21.42 590 SER A C 1
ATOM 4543 O O . SER A 1 590 ? 43.015 40.974 -24.308 1.00 21.42 590 SER A O 1
ATOM 4545 N N . PHE A 1 591 ? 42.191 43.053 -24.014 1.00 25.02 591 PHE A N 1
ATOM 4546 C CA . PHE A 1 591 ? 41.168 43.246 -25.044 1.00 25.02 591 PHE A CA 1
ATOM 4547 C C . PHE A 1 591 ? 40.936 42.123 -26.071 1.00 25.02 591 PHE A C 1
ATOM 4549 O O . PHE A 1 591 ? 41.728 41.968 -26.992 1.00 25.02 591 PHE A O 1
ATOM 4556 N N . TYR A 1 592 ? 39.721 41.559 -26.071 1.00 22.88 592 TYR A N 1
ATOM 4557 C CA . TYR A 1 592 ? 38.963 41.375 -27.315 1.00 22.88 592 TYR A CA 1
ATOM 4558 C C . TYR A 1 592 ? 37.499 41.793 -27.130 1.00 22.88 592 TYR A C 1
ATOM 4560 O O . TYR A 1 592 ? 36.816 41.417 -26.178 1.00 22.88 592 TYR A O 1
ATOM 4568 N N . LYS A 1 593 ? 37.070 42.674 -28.038 1.00 22.94 593 LYS A N 1
ATOM 4569 C CA . LYS A 1 593 ? 35.783 43.373 -28.083 1.00 22.94 593 LYS A CA 1
ATOM 4570 C C . LYS A 1 593 ? 34.618 42.411 -28.327 1.00 22.94 593 LYS A C 1
ATOM 4572 O O . LYS A 1 593 ? 34.649 41.614 -29.258 1.00 22.94 593 LYS A O 1
ATOM 4577 N N . LYS A 1 594 ? 33.543 42.615 -27.559 1.00 24.88 594 LYS A N 1
ATOM 4578 C CA . LYS A 1 594 ? 32.170 42.234 -27.915 1.00 24.88 594 LYS A CA 1
ATOM 4579 C C . LYS A 1 594 ? 31.762 42.925 -29.219 1.00 24.88 594 LYS A C 1
ATOM 4581 O O . LYS A 1 594 ? 31.825 44.152 -29.293 1.00 24.88 594 LYS A O 1
ATOM 4586 N N . SER A 1 595 ? 31.264 42.162 -30.185 1.00 24.70 595 SER A N 1
ATOM 4587 C CA . SER A 1 595 ? 30.300 42.658 -31.165 1.00 24.70 595 SER A CA 1
ATOM 4588 C C . SER A 1 595 ? 28.892 42.375 -30.640 1.00 24.70 595 SER A C 1
ATOM 4590 O O . SER A 1 595 ? 28.577 41.291 -30.153 1.00 24.70 595 SER A O 1
ATOM 4592 N N . SER A 1 596 ? 28.069 43.414 -30.648 1.00 24.59 596 SER A N 1
ATOM 4593 C CA . SER A 1 596 ? 26.698 43.417 -30.163 1.00 24.59 596 SER A CA 1
ATOM 4594 C C . SER A 1 596 ? 25.692 43.258 -31.299 1.00 24.59 596 SER A C 1
ATOM 4596 O O . SER A 1 596 ? 25.902 43.759 -32.399 1.00 24.59 596 SER A O 1
ATOM 4598 N N . SER A 1 597 ? 24.538 42.719 -30.905 1.00 26.22 597 SER A N 1
ATOM 4599 C CA . SER A 1 597 ? 23.189 42.890 -31.459 1.00 26.22 597 SER A CA 1
ATOM 4600 C C . SER A 1 597 ? 22.725 41.957 -32.584 1.00 26.22 597 SER A C 1
ATOM 4602 O O . SER A 1 597 ? 23.010 42.158 -33.754 1.00 26.22 597 SER A O 1
ATOM 4604 N N . SER A 1 598 ? 21.834 41.037 -32.207 1.00 24.62 598 SER A N 1
ATOM 4605 C CA . SER A 1 598 ? 20.452 41.074 -32.698 1.00 24.62 598 SER A CA 1
ATOM 4606 C C . SER A 1 598 ? 19.525 40.427 -31.665 1.00 24.62 598 SER A C 1
ATOM 4608 O O . SER A 1 598 ? 19.725 39.285 -31.253 1.00 24.62 598 SER A O 1
ATOM 4610 N N . SER A 1 599 ? 18.532 41.190 -31.226 1.00 34.12 599 SER A N 1
ATOM 4611 C CA . SER A 1 599 ? 17.474 40.803 -30.300 1.00 34.12 599 SER A CA 1
ATOM 4612 C C . SER A 1 599 ? 16.608 39.677 -30.874 1.00 34.12 599 SER A C 1
ATOM 4614 O O . SER A 1 599 ? 15.757 39.911 -31.729 1.00 34.12 599 SER A O 1
ATOM 4616 N N . SER A 1 600 ? 16.783 38.472 -30.346 1.00 28.20 600 SER A N 1
ATOM 4617 C CA . SER A 1 600 ? 15.731 37.461 -30.255 1.00 28.20 600 SER A CA 1
ATOM 4618 C C . SER A 1 600 ? 15.695 37.008 -28.798 1.00 28.20 600 SER A C 1
ATOM 4620 O O . SER A 1 600 ? 16.740 36.954 -28.150 1.00 28.20 600 SER A O 1
ATOM 4622 N N . SER A 1 601 ? 14.514 36.767 -28.233 1.00 37.41 601 SER A N 1
ATOM 4623 C CA . SER A 1 601 ? 14.389 36.199 -26.889 1.00 37.41 601 SER A CA 1
ATOM 4624 C C . SER A 1 601 ? 14.983 34.786 -26.903 1.00 37.41 601 SER A C 1
ATOM 4626 O O . SER A 1 601 ? 14.295 33.816 -27.226 1.00 37.41 601 SER A O 1
ATOM 4628 N N . THR A 1 602 ? 16.279 34.672 -26.631 1.00 36.38 602 THR A N 1
ATOM 4629 C CA . THR A 1 602 ? 17.000 33.405 -26.606 1.00 36.38 602 THR A CA 1
ATOM 4630 C C . THR A 1 602 ? 16.467 32.566 -25.449 1.00 36.38 602 THR A C 1
ATOM 4632 O O . THR A 1 602 ? 16.525 32.969 -24.286 1.00 36.38 602 THR A O 1
ATOM 4635 N N . ARG A 1 603 ? 15.897 31.395 -25.765 1.00 47.53 603 ARG A N 1
ATOM 4636 C CA . ARG A 1 603 ? 15.634 30.352 -24.765 1.00 47.53 603 ARG A CA 1
ATOM 4637 C C . ARG A 1 603 ? 16.947 30.093 -24.024 1.00 47.53 603 ARG A C 1
ATOM 4639 O O . ARG A 1 603 ? 17.943 29.784 -24.670 1.00 47.53 603 ARG A O 1
ATOM 4646 N N . LYS A 1 604 ? 16.947 30.222 -22.696 1.00 56.97 604 LYS A N 1
ATOM 4647 C CA . LYS A 1 604 ? 18.042 29.705 -21.867 1.00 56.97 604 LYS A CA 1
ATOM 4648 C C . LYS A 1 604 ? 18.089 28.189 -22.051 1.00 56.97 604 LYS A C 1
ATOM 4650 O O . LYS A 1 604 ? 17.040 27.557 -21.936 1.00 56.97 604 LYS A O 1
ATOM 4655 N N . GLY A 1 605 ? 19.254 27.634 -22.371 1.00 64.56 605 GLY A N 1
ATOM 4656 C CA . GLY A 1 605 ? 19.432 26.186 -22.443 1.00 64.56 605 GLY A CA 1
ATOM 4657 C C . GLY A 1 605 ? 19.381 25.541 -21.059 1.00 64.56 605 GLY A C 1
ATOM 4658 O O . GLY A 1 605 ? 19.635 26.197 -20.041 1.00 64.56 605 GLY A O 1
ATOM 4659 N N . ASP A 1 606 ? 19.011 24.262 -21.019 1.00 78.56 606 ASP A N 1
ATOM 4660 C CA . ASP A 1 606 ? 18.857 23.502 -19.779 1.00 78.56 606 ASP A CA 1
ATOM 4661 C C . ASP A 1 606 ? 20.146 22.721 -19.460 1.00 78.56 606 ASP A C 1
ATOM 4663 O O . ASP A 1 606 ? 20.635 21.931 -20.273 1.00 78.56 606 ASP A O 1
ATOM 4667 N N . LEU A 1 607 ? 20.682 22.934 -18.255 1.00 84.25 607 LEU A N 1
ATOM 4668 C CA . LEU A 1 607 ? 21.831 22.233 -17.685 1.00 84.25 607 LEU A CA 1
ATOM 4669 C C . LEU A 1 607 ? 21.336 21.244 -16.620 1.00 84.25 607 LEU A C 1
ATOM 4671 O O . LEU A 1 607 ? 20.898 21.644 -15.532 1.00 84.25 607 LEU A O 1
ATOM 4675 N N . ILE A 1 608 ? 21.406 19.947 -16.927 1.00 87.88 608 ILE A N 1
ATOM 4676 C CA . ILE A 1 608 ? 20.857 18.887 -16.074 1.00 87.88 608 ILE A CA 1
ATOM 4677 C C . ILE A 1 608 ? 21.952 18.292 -15.189 1.00 87.88 608 ILE A C 1
ATOM 4679 O O . ILE A 1 608 ? 22.896 17.675 -15.675 1.00 87.88 608 ILE A O 1
ATOM 4683 N N . PHE A 1 609 ? 21.807 18.419 -13.872 1.00 90.62 609 PHE A N 1
ATOM 4684 C CA . PHE A 1 609 ? 22.713 17.822 -12.892 1.00 90.62 609 PHE A CA 1
ATOM 4685 C C . PHE A 1 609 ? 22.179 16.470 -12.425 1.00 90.62 609 PHE A C 1
ATOM 4687 O O . PHE A 1 609 ? 21.192 16.402 -11.688 1.00 90.62 609 PHE A O 1
ATOM 4694 N N . VAL A 1 610 ? 22.861 15.392 -12.810 1.00 92.44 610 VAL A N 1
ATOM 4695 C CA . VAL A 1 610 ? 22.546 14.020 -12.402 1.00 92.44 610 VAL A CA 1
ATOM 4696 C C . VAL A 1 610 ? 23.344 13.681 -11.149 1.00 92.44 610 VAL A C 1
ATOM 4698 O O . VAL A 1 610 ? 24.545 13.410 -11.192 1.00 92.44 610 VAL A O 1
ATOM 4701 N N . VAL A 1 611 ? 22.673 13.733 -10.001 1.00 90.69 611 VAL A N 1
ATOM 4702 C CA . VAL A 1 611 ? 23.315 13.671 -8.685 1.00 90.69 611 VAL A CA 1
ATOM 4703 C C . VAL A 1 611 ? 23.065 12.322 -8.045 1.00 90.69 611 VAL A C 1
ATOM 4705 O O . VAL A 1 611 ? 21.918 11.937 -7.841 1.00 90.69 611 VAL A O 1
ATOM 4708 N N . ASN A 1 612 ? 24.128 11.632 -7.634 1.00 88.38 612 ASN A N 1
ATOM 4709 C CA . ASN A 1 612 ? 24.009 10.420 -6.825 1.00 88.38 612 ASN A CA 1
ATOM 4710 C C . ASN A 1 612 ? 24.101 10.749 -5.325 1.00 88.38 612 ASN A C 1
ATOM 4712 O O . ASN A 1 612 ? 25.208 10.782 -4.779 1.00 88.38 612 ASN A O 1
ATOM 4716 N N . PRO A 1 613 ? 22.979 10.960 -4.602 1.00 85.62 613 PRO A N 1
ATOM 4717 C CA . PRO A 1 613 ? 23.020 11.415 -3.213 1.00 85.62 613 PRO A CA 1
ATOM 4718 C C . PRO A 1 613 ? 23.629 10.382 -2.257 1.00 85.62 613 PRO A C 1
ATOM 4720 O O . PRO A 1 613 ? 24.143 10.760 -1.205 1.00 85.62 613 PRO A O 1
ATOM 4723 N N . LYS A 1 614 ? 23.595 9.089 -2.613 1.00 82.00 614 LYS A N 1
ATOM 4724 C CA . LYS A 1 614 ? 24.185 7.987 -1.832 1.00 82.00 614 LYS A CA 1
ATOM 4725 C C . LYS A 1 614 ? 25.674 7.777 -2.133 1.00 82.00 614 LYS A C 1
ATOM 4727 O O . LYS A 1 614 ? 26.329 7.016 -1.415 1.00 82.00 614 LYS A O 1
ATOM 4732 N N . GLY A 1 615 ? 26.212 8.455 -3.150 1.00 79.00 615 GLY A N 1
ATOM 4733 C CA . GLY A 1 615 ? 27.626 8.433 -3.514 1.00 79.00 615 GLY A CA 1
ATOM 4734 C C . GLY A 1 615 ? 28.540 8.743 -2.326 1.00 79.00 615 GLY A C 1
ATOM 4735 O O . GLY A 1 615 ? 28.178 9.500 -1.419 1.00 79.00 615 GLY A O 1
ATOM 4736 N N . ALA A 1 616 ? 29.708 8.091 -2.293 1.00 76.50 616 ALA A N 1
ATOM 4737 C CA . ALA A 1 616 ? 30.700 8.234 -1.224 1.00 76.50 616 ALA A CA 1
ATOM 4738 C C . ALA A 1 616 ? 30.102 8.099 0.200 1.00 76.50 616 ALA A C 1
ATOM 4740 O O . ALA A 1 616 ? 30.377 8.907 1.088 1.00 76.50 616 ALA A O 1
ATOM 4741 N N . ASN A 1 617 ? 29.252 7.084 0.418 1.00 78.25 617 ASN A N 1
ATOM 4742 C CA . ASN A 1 617 ? 28.523 6.844 1.676 1.00 78.25 617 ASN A CA 1
ATOM 4743 C C . ASN A 1 617 ? 27.650 8.038 2.121 1.00 78.25 617 ASN A C 1
ATOM 4745 O O . ASN A 1 617 ? 27.585 8.371 3.304 1.00 78.25 617 ASN A O 1
ATOM 4749 N N . GLY A 1 618 ? 26.985 8.698 1.169 1.00 80.19 618 GLY A N 1
ATOM 4750 C CA . GLY A 1 618 ? 26.111 9.845 1.426 1.00 80.19 618 GLY A CA 1
ATOM 4751 C C . GLY A 1 618 ? 26.825 11.199 1.488 1.00 80.19 618 GLY A C 1
ATOM 4752 O O . GLY A 1 618 ? 26.174 12.220 1.719 1.00 80.19 618 GLY A O 1
ATOM 4753 N N . ARG A 1 619 ? 28.151 11.242 1.289 1.00 83.62 619 ARG A N 1
ATOM 4754 C CA . ARG A 1 619 ? 28.916 12.498 1.239 1.00 83.62 619 ARG A CA 1
ATOM 4755 C C . ARG A 1 619 ? 28.520 13.341 0.029 1.00 83.62 619 ARG A C 1
ATOM 4757 O O . ARG A 1 619 ? 28.324 14.540 0.192 1.00 83.62 619 ARG A O 1
ATOM 4764 N N . THR A 1 620 ? 28.323 12.719 -1.136 1.00 85.50 620 THR A N 1
ATOM 4765 C CA . THR A 1 620 ? 27.940 13.419 -2.373 1.00 85.50 620 THR A CA 1
ATOM 4766 C C . THR A 1 620 ? 26.659 14.236 -2.182 1.00 85.50 620 THR A C 1
ATOM 4768 O O . THR A 1 620 ? 26.640 15.417 -2.510 1.00 85.50 620 THR A O 1
ATOM 4771 N N . GLY A 1 621 ? 25.618 13.671 -1.556 1.00 87.31 621 GLY A N 1
ATOM 4772 C CA . GLY A 1 621 ? 24.376 14.404 -1.282 1.00 87.31 621 GLY A CA 1
ATOM 4773 C C . GLY A 1 621 ? 24.533 15.560 -0.283 1.00 87.31 621 GLY A C 1
ATOM 4774 O O . GLY A 1 621 ? 23.868 16.584 -0.423 1.00 87.31 621 GLY A O 1
ATOM 4775 N N . LYS A 1 622 ? 25.416 15.428 0.718 1.00 87.44 622 LYS A N 1
ATOM 4776 C CA . LYS A 1 622 ? 25.697 16.505 1.687 1.00 87.44 622 LYS A CA 1
ATOM 4777 C C . LYS A 1 622 ? 26.463 17.661 1.047 1.00 87.44 622 LYS A C 1
ATOM 4779 O O . LYS A 1 622 ? 26.114 18.814 1.279 1.00 87.44 622 LYS A O 1
ATOM 4784 N N . GLU A 1 623 ? 27.484 17.354 0.252 1.00 88.06 623 GLU A N 1
ATOM 4785 C CA . GLU A 1 623 ? 28.303 18.363 -0.428 1.00 88.06 623 GLU A CA 1
ATOM 4786 C C . GLU A 1 623 ? 27.540 19.041 -1.571 1.00 88.06 623 GLU A C 1
ATOM 4788 O O . GLU A 1 623 ? 27.618 20.259 -1.707 1.00 88.06 623 GLU A O 1
ATOM 4793 N N . TRP A 1 624 ? 26.700 18.307 -2.311 1.00 91.69 624 TRP A N 1
ATOM 4794 C CA . TRP A 1 624 ? 25.839 18.889 -3.346 1.00 91.69 624 TRP A CA 1
ATOM 4795 C C . TRP A 1 624 ? 24.935 20.002 -2.800 1.00 91.69 624 TRP A C 1
ATOM 4797 O O . TRP A 1 624 ? 24.872 21.084 -3.378 1.00 91.69 624 TRP A O 1
ATOM 4807 N N . LYS A 1 625 ? 24.308 19.791 -1.633 1.00 89.69 625 LYS A N 1
ATOM 4808 C CA . LYS A 1 625 ? 23.472 20.815 -0.977 1.00 89.69 625 LYS A CA 1
ATOM 4809 C C . LYS A 1 625 ? 24.238 22.103 -0.661 1.00 89.69 625 LYS A C 1
ATOM 4811 O O . LYS A 1 625 ? 23.661 23.182 -0.744 1.00 89.69 625 LYS A O 1
ATOM 4816 N N . LYS A 1 626 ? 25.524 22.000 -0.305 1.00 90.12 626 LYS A N 1
ATOM 4817 C CA . LYS A 1 626 ? 26.390 23.162 -0.040 1.00 90.12 626 LYS A CA 1
ATOM 4818 C C . LYS A 1 626 ? 26.866 23.835 -1.327 1.00 90.12 626 LYS A C 1
ATOM 4820 O O . LYS A 1 626 ? 27.068 25.045 -1.340 1.00 90.12 626 LYS A O 1
ATOM 4825 N N . LEU A 1 627 ? 27.075 23.054 -2.387 1.00 90.56 627 LEU A N 1
ATOM 4826 C CA . LEU A 1 627 ? 27.578 23.528 -3.675 1.00 90.56 627 LEU A CA 1
ATOM 4827 C C . LEU A 1 627 ? 26.480 24.205 -4.510 1.00 90.56 627 LEU A C 1
ATOM 4829 O O . LEU A 1 627 ? 26.763 25.171 -5.213 1.00 90.56 627 LEU A O 1
ATOM 4833 N N . LEU A 1 628 ? 25.228 23.753 -4.403 1.00 89.62 628 LEU A N 1
ATOM 4834 C CA . LEU A 1 628 ? 24.103 24.209 -5.227 1.00 89.62 628 LEU A CA 1
ATOM 4835 C C . LEU A 1 628 ? 23.907 25.744 -5.260 1.00 89.62 628 LEU A C 1
ATOM 4837 O O . LEU A 1 628 ? 23.725 26.274 -6.358 1.00 89.62 628 LEU A O 1
ATOM 4841 N N . PRO A 1 629 ? 23.997 26.500 -4.143 1.00 89.38 629 PRO A N 1
ATOM 4842 C CA . PRO A 1 629 ? 23.932 27.965 -4.194 1.00 89.38 629 PRO A CA 1
ATOM 4843 C C . PRO A 1 629 ? 25.054 28.592 -5.034 1.00 89.38 629 PRO A C 1
ATOM 4845 O O . PRO A 1 629 ? 24.818 29.553 -5.764 1.00 89.38 629 PRO A O 1
ATOM 4848 N N . PHE A 1 630 ? 26.265 28.028 -4.970 1.00 89.06 630 PHE A N 1
ATOM 4849 C CA . PHE A 1 630 ? 27.408 28.480 -5.764 1.00 89.06 630 PHE A CA 1
ATOM 4850 C C . PHE A 1 630 ? 27.209 28.178 -7.256 1.00 89.06 630 PHE A C 1
ATOM 4852 O O . PHE A 1 630 ? 27.411 29.065 -8.082 1.00 89.06 630 PHE A O 1
ATOM 4859 N N . VAL A 1 631 ? 26.711 26.982 -7.598 1.00 87.69 631 VAL A N 1
ATOM 4860 C CA . VAL A 1 631 ? 26.342 26.612 -8.980 1.00 87.69 631 VAL A CA 1
ATOM 4861 C C . VAL A 1 631 ? 25.305 27.583 -9.543 1.00 87.69 631 VAL A C 1
ATOM 4863 O O . VAL A 1 631 ? 25.492 28.119 -10.632 1.00 87.69 631 VAL A O 1
ATOM 4866 N N . ARG A 1 632 ? 24.238 27.867 -8.783 1.00 88.75 632 ARG A N 1
ATOM 4867 C CA . ARG A 1 632 ? 23.176 28.797 -9.201 1.00 88.75 632 ARG A CA 1
ATOM 4868 C C . ARG A 1 632 ? 23.687 30.222 -9.398 1.00 88.75 632 ARG A C 1
ATOM 4870 O O . ARG A 1 632 ? 23.326 30.854 -10.383 1.00 88.75 632 ARG A O 1
ATOM 4877 N N . SER A 1 633 ? 24.561 30.699 -8.515 1.00 87.25 633 SER A N 1
ATOM 4878 C CA . SER A 1 633 ? 25.195 32.017 -8.645 1.00 87.25 633 SER A CA 1
ATOM 4879 C C . SER A 1 633 ? 26.087 32.121 -9.888 1.00 87.25 633 SER A C 1
ATOM 4881 O O . SER A 1 633 ? 26.063 33.136 -10.591 1.00 87.25 633 SER A O 1
ATOM 4883 N N . ARG A 1 634 ? 26.864 31.067 -10.176 1.00 86.06 634 ARG A N 1
ATOM 4884 C CA . ARG A 1 634 ? 27.885 31.092 -11.228 1.00 86.06 634 ARG A CA 1
ATOM 4885 C C . ARG A 1 634 ? 27.349 30.775 -12.624 1.00 86.06 634 ARG A C 1
ATOM 4887 O O . ARG A 1 634 ? 27.771 31.436 -13.566 1.00 86.06 634 ARG A O 1
ATOM 4894 N N . LEU A 1 635 ? 26.442 29.801 -12.744 1.00 82.69 635 LEU A N 1
ATOM 4895 C CA . LEU A 1 635 ? 25.930 29.279 -14.022 1.00 82.69 635 LEU A CA 1
ATOM 4896 C C . LEU A 1 635 ? 24.477 29.704 -14.323 1.00 82.69 635 LEU A C 1
ATOM 4898 O O . LEU A 1 635 ? 24.058 29.694 -15.475 1.00 82.69 635 LEU A O 1
ATOM 4902 N N . GLY A 1 636 ? 23.700 30.121 -13.314 1.00 72.62 636 GLY A N 1
ATOM 4903 C CA . GLY A 1 636 ? 22.261 30.403 -13.458 1.00 72.62 636 GLY A CA 1
ATOM 4904 C C . GLY A 1 636 ? 21.905 31.715 -14.172 1.00 72.62 636 GLY A C 1
ATOM 4905 O O . GLY A 1 636 ? 20.726 32.000 -14.405 1.00 72.62 636 GLY A O 1
ATOM 4906 N N . LYS A 1 637 ? 22.901 32.543 -14.518 1.00 70.38 637 LYS A N 1
ATOM 4907 C CA . LYS A 1 637 ? 22.677 33.774 -15.295 1.00 70.38 637 LYS A CA 1
ATOM 4908 C C . LYS A 1 637 ? 22.298 33.459 -16.743 1.00 70.38 637 LYS A C 1
ATOM 4910 O O . LYS A 1 637 ? 21.354 34.072 -17.246 1.00 70.38 637 LYS A O 1
ATOM 4915 N N . ASP A 1 638 ? 22.932 32.444 -17.325 1.00 63.50 638 ASP A N 1
ATOM 4916 C CA . ASP A 1 638 ? 22.853 32.133 -18.757 1.00 63.50 638 ASP A CA 1
ATOM 4917 C C . ASP A 1 638 ? 22.087 30.827 -19.053 1.00 63.50 638 ASP A C 1
ATOM 4919 O O . ASP A 1 638 ? 21.517 30.693 -20.133 1.00 63.50 638 ASP A O 1
ATOM 4923 N N . LEU A 1 639 ? 21.976 29.912 -18.078 1.00 73.44 639 LEU A N 1
ATOM 4924 C CA . LEU A 1 639 ? 21.355 28.587 -18.235 1.00 73.44 639 LEU A CA 1
ATOM 4925 C C . LEU A 1 639 ? 20.317 28.289 -17.143 1.00 73.44 639 LEU A C 1
ATOM 4927 O O . LEU A 1 639 ? 20.415 28.784 -16.016 1.00 73.44 639 LEU A O 1
ATOM 4931 N N . ASN A 1 640 ? 19.335 27.446 -17.459 1.00 77.44 640 ASN A N 1
ATOM 4932 C CA . ASN A 1 640 ? 18.425 26.879 -16.466 1.00 77.44 640 ASN A CA 1
ATOM 4933 C C . ASN A 1 640 ? 19.098 25.688 -15.778 1.00 77.44 640 ASN A C 1
ATOM 4935 O O . ASN A 1 640 ? 19.595 24.780 -16.434 1.00 77.44 640 ASN A O 1
ATOM 4939 N N . ILE A 1 641 ? 19.101 25.671 -14.446 1.00 81.44 641 ILE A N 1
ATOM 4940 C CA . ILE A 1 641 ? 19.727 24.600 -13.661 1.00 81.44 641 ILE A CA 1
ATOM 4941 C C . ILE A 1 641 ? 18.645 23.647 -13.161 1.00 81.44 641 ILE A C 1
ATOM 4943 O O . ILE A 1 641 ? 17.817 24.036 -12.333 1.00 81.44 641 ILE A O 1
ATOM 4947 N N . CYS A 1 642 ? 18.690 22.393 -13.606 1.00 77.06 642 CYS A N 1
ATOM 4948 C CA . CYS A 1 642 ? 17.769 21.348 -13.164 1.00 77.06 642 CYS A CA 1
ATOM 4949 C C . CYS A 1 642 ? 18.524 20.267 -12.391 1.00 77.06 642 CYS A C 1
ATOM 4951 O O . CYS A 1 642 ? 19.465 19.662 -12.899 1.00 77.06 642 CYS A O 1
ATOM 4953 N N . GLU A 1 643 ? 18.105 19.996 -11.157 1.00 85.31 643 GLU A N 1
ATOM 4954 C CA . GLU A 1 643 ? 18.663 18.908 -10.351 1.00 85.31 643 GLU A CA 1
ATOM 4955 C C . GLU A 1 643 ? 17.841 17.625 -10.515 1.00 85.31 643 GLU A C 1
ATOM 4957 O O . GLU A 1 643 ? 16.614 17.645 -10.440 1.00 85.31 643 GLU A O 1
ATOM 4962 N N . SER A 1 644 ? 18.515 16.494 -10.719 1.00 81.56 644 SER A N 1
ATOM 4963 C CA . SER A 1 644 ? 17.899 15.167 -10.784 1.00 81.56 644 SER A CA 1
ATOM 4964 C C . SER A 1 644 ? 18.644 14.203 -9.867 1.00 81.56 644 SER A C 1
ATOM 4966 O O . SER A 1 644 ? 19.790 13.829 -10.119 1.00 81.56 644 SER A O 1
ATOM 4968 N N . LEU A 1 645 ? 17.997 13.808 -8.767 1.00 84.50 645 LEU A N 1
ATOM 4969 C CA . LEU A 1 645 ? 18.582 12.914 -7.767 1.00 84.50 645 LEU A CA 1
ATOM 4970 C C . LEU A 1 645 ? 18.375 11.446 -8.159 1.00 84.50 645 LEU A C 1
ATOM 4972 O O . LEU A 1 645 ? 17.249 11.012 -8.417 1.00 84.50 645 LEU A O 1
ATOM 4976 N N . THR A 1 646 ? 19.440 10.644 -8.139 1.00 79.12 646 THR A N 1
ATOM 4977 C CA . THR A 1 646 ? 19.325 9.212 -8.418 1.00 79.12 646 THR A CA 1
ATOM 4978 C C . THR A 1 646 ? 18.728 8.442 -7.238 1.00 79.12 646 THR A C 1
ATOM 4980 O O . THR A 1 646 ? 19.028 8.698 -6.068 1.00 79.12 646 THR A O 1
ATOM 4983 N N . SER A 1 647 ? 17.857 7.474 -7.537 1.00 70.44 647 SER A N 1
ATOM 4984 C CA . SER A 1 647 ? 17.146 6.666 -6.534 1.00 70.44 647 SER A CA 1
ATOM 4985 C C . SER A 1 647 ? 17.819 5.305 -6.273 1.00 70.44 647 SER A C 1
ATOM 4987 O O . SER A 1 647 ? 17.741 4.769 -5.155 1.00 70.44 647 SER A O 1
ATOM 4989 N N . GLY A 1 648 ? 18.560 4.791 -7.261 1.00 70.81 648 GLY A N 1
ATOM 4990 C CA . GLY A 1 648 ? 19.279 3.517 -7.246 1.00 70.81 648 GLY A CA 1
ATOM 4991 C C . GLY A 1 648 ? 20.185 3.339 -8.479 1.00 70.81 648 GLY A C 1
ATOM 4992 O O . GLY A 1 648 ? 20.322 4.292 -9.246 1.00 70.81 648 GLY A O 1
ATOM 4993 N N . PRO A 1 649 ? 20.812 2.155 -8.645 1.00 68.69 649 PRO A N 1
ATOM 4994 C CA . PRO A 1 649 ? 21.649 1.829 -9.807 1.00 68.69 649 PRO A CA 1
ATOM 4995 C C . PRO A 1 649 ? 20.891 1.957 -11.132 1.00 68.69 649 PRO A C 1
ATOM 4997 O O . PRO A 1 649 ? 19.679 1.738 -11.156 1.00 68.69 649 PRO A O 1
ATOM 5000 N N . CYS A 1 650 ? 21.608 2.281 -12.207 1.00 76.06 650 CYS A N 1
ATOM 5001 C CA . CYS A 1 650 ? 21.105 2.483 -13.576 1.00 76.06 650 CYS A CA 1
ATOM 5002 C C . CYS A 1 650 ? 20.149 3.677 -13.761 1.00 76.06 650 CYS A C 1
ATOM 5004 O O . CYS A 1 650 ? 19.825 4.026 -14.891 1.00 76.06 650 CYS A O 1
ATOM 5006 N N . HIS A 1 651 ? 19.704 4.345 -12.693 1.00 79.75 651 HIS A N 1
ATOM 5007 C CA . HIS A 1 651 ? 18.766 5.464 -12.804 1.00 79.75 651 HIS A CA 1
ATOM 5008 C C . HIS A 1 651 ? 19.396 6.690 -13.478 1.00 79.75 651 HIS A C 1
ATOM 5010 O O . HIS A 1 651 ? 18.678 7.479 -14.089 1.00 79.75 651 HIS A O 1
ATOM 5016 N N . ALA A 1 652 ? 20.720 6.872 -13.381 1.00 81.88 652 ALA A N 1
ATOM 5017 C CA . ALA A 1 652 ? 21.376 7.979 -14.070 1.00 81.88 652 ALA A CA 1
ATOM 5018 C C . ALA A 1 652 ? 21.351 7.795 -15.598 1.00 81.88 652 ALA A C 1
ATOM 5020 O O . ALA A 1 652 ? 21.224 8.791 -16.302 1.00 81.88 652 ALA A O 1
ATOM 5021 N N . ILE A 1 653 ? 21.359 6.549 -16.096 1.00 83.81 653 ILE A N 1
ATOM 5022 C CA . ILE A 1 653 ? 21.196 6.228 -17.525 1.00 83.81 653 ILE A CA 1
ATOM 5023 C C . ILE A 1 653 ? 19.866 6.802 -18.037 1.00 83.81 653 ILE A C 1
ATOM 5025 O O . ILE A 1 653 ? 19.830 7.512 -19.042 1.00 83.81 653 ILE A O 1
ATOM 5029 N N . ASP A 1 654 ? 18.771 6.517 -17.326 1.00 77.44 654 ASP A N 1
ATOM 5030 C CA . ASP A 1 654 ? 17.425 6.950 -17.714 1.00 77.44 654 ASP A CA 1
ATOM 5031 C C . ASP A 1 654 ? 17.278 8.474 -17.658 1.00 77.44 654 ASP A C 1
ATOM 5033 O O . ASP A 1 654 ? 16.738 9.071 -18.589 1.00 77.44 654 ASP A O 1
ATOM 5037 N N . ILE A 1 655 ? 17.804 9.107 -16.600 1.00 76.62 655 ILE A N 1
ATOM 5038 C CA . ILE A 1 655 ? 17.807 10.570 -16.457 1.00 76.62 655 ILE A CA 1
ATOM 5039 C C . ILE A 1 655 ? 18.565 11.215 -17.618 1.00 76.62 655 ILE A C 1
ATOM 5041 O O . ILE A 1 655 ? 18.075 12.177 -18.203 1.00 76.62 655 ILE A O 1
ATOM 5045 N N . THR A 1 656 ? 19.741 10.693 -17.972 1.00 85.06 656 THR A N 1
ATOM 5046 C CA . THR A 1 656 ? 20.539 11.239 -19.071 1.00 85.06 656 THR A CA 1
ATOM 5047 C C . THR A 1 656 ? 19.833 11.075 -20.415 1.00 85.06 656 THR A C 1
ATOM 5049 O O . THR A 1 656 ? 19.769 12.033 -21.181 1.00 85.06 656 THR A O 1
ATOM 5052 N N . ARG A 1 657 ? 19.222 9.916 -20.689 1.00 82.50 657 ARG A N 1
ATOM 5053 C CA . ARG A 1 657 ? 18.430 9.705 -21.916 1.00 82.50 657 ARG A CA 1
ATOM 5054 C C . ARG A 1 657 ? 17.240 10.657 -22.004 1.00 82.50 657 ARG A C 1
ATOM 5056 O O . ARG A 1 657 ? 16.962 11.175 -23.082 1.00 82.50 657 ARG A O 1
ATOM 5063 N N . GLU A 1 658 ? 16.532 10.870 -20.893 1.00 73.12 658 GLU A N 1
ATOM 5064 C CA . GLU A 1 658 ? 15.416 11.824 -20.807 1.00 73.12 658 GLU A CA 1
ATOM 5065 C C . GLU A 1 658 ? 15.917 13.251 -21.069 1.00 73.12 658 GLU A C 1
ATOM 5067 O O . GLU A 1 658 ? 15.391 13.912 -21.958 1.00 73.12 658 GLU A O 1
ATOM 5072 N N . ALA A 1 659 ? 17.000 13.669 -20.409 1.00 77.62 659 ALA A N 1
ATOM 5073 C CA . ALA A 1 659 ? 17.615 14.982 -20.595 1.00 77.62 659 ALA A CA 1
ATOM 5074 C C . ALA A 1 659 ? 18.006 15.257 -22.057 1.00 77.62 659 ALA A C 1
ATOM 5076 O O . ALA A 1 659 ? 17.674 16.309 -22.600 1.00 77.62 659 ALA A O 1
ATOM 5077 N N . ILE A 1 660 ? 18.669 14.303 -22.720 1.00 80.50 660 ILE A N 1
ATOM 5078 C CA . ILE A 1 660 ? 19.070 14.443 -24.127 1.00 80.50 660 ILE A CA 1
ATOM 5079 C C . ILE A 1 660 ? 17.837 14.585 -25.031 1.00 80.50 660 ILE A C 1
ATOM 5081 O O . ILE A 1 660 ? 17.793 15.456 -25.898 1.00 80.50 660 ILE A O 1
ATOM 5085 N N . ARG A 1 661 ? 16.807 13.759 -24.813 1.00 75.94 661 ARG A N 1
ATOM 5086 C CA . ARG A 1 661 ? 15.565 13.784 -25.605 1.00 75.94 661 ARG A CA 1
ATOM 5087 C C . ARG A 1 661 ? 14.746 15.056 -25.392 1.00 75.94 661 ARG A C 1
ATOM 5089 O O . ARG A 1 661 ? 14.049 15.481 -26.310 1.00 75.94 661 ARG A O 1
ATOM 5096 N N . GLU A 1 662 ? 14.831 15.654 -24.206 1.00 71.62 662 GLU A N 1
ATOM 5097 C CA . GLU A 1 662 ? 14.216 16.943 -23.873 1.00 71.62 662 GLU A CA 1
ATOM 5098 C C . GLU A 1 662 ? 14.989 18.143 -24.451 1.00 71.62 662 GLU A C 1
ATOM 5100 O O . GLU A 1 662 ? 14.508 19.273 -24.373 1.00 71.62 662 GLU A O 1
ATOM 5105 N N . GLY A 1 663 ? 16.140 17.907 -25.093 1.00 74.19 663 GLY A N 1
ATOM 5106 C CA . GLY A 1 663 ? 16.953 18.956 -25.702 1.00 74.19 663 GLY A CA 1
ATOM 5107 C C . GLY A 1 663 ? 17.810 19.713 -24.691 1.00 74.19 663 GLY A C 1
ATOM 5108 O O . GLY A 1 663 ? 18.054 20.904 -24.883 1.00 74.19 663 GLY A O 1
ATOM 5109 N N . ALA A 1 664 ? 18.253 19.044 -23.618 1.00 78.12 664 ALA A N 1
ATOM 5110 C CA . ALA A 1 664 ? 19.245 19.605 -22.708 1.00 78.12 664 ALA A CA 1
ATOM 5111 C C . ALA A 1 664 ? 20.486 20.061 -23.486 1.00 78.12 664 ALA A C 1
ATOM 5113 O O . ALA A 1 664 ? 20.917 19.405 -24.432 1.00 78.12 664 ALA A O 1
ATOM 5114 N N . GLU A 1 665 ? 21.083 21.173 -23.063 1.00 82.56 665 GLU A N 1
ATOM 5115 C CA . GLU A 1 665 ? 22.330 21.676 -23.650 1.00 82.56 665 GLU A CA 1
ATOM 5116 C C . GLU A 1 665 ? 23.537 20.881 -23.131 1.00 82.56 665 GLU A C 1
ATOM 5118 O O . GLU A 1 665 ? 24.549 20.697 -23.816 1.00 82.56 665 GLU A O 1
ATOM 5123 N N . ALA A 1 666 ? 23.421 20.390 -21.896 1.00 86.50 666 ALA A N 1
ATOM 5124 C CA . ALA A 1 666 ? 24.513 19.765 -21.182 1.00 86.50 666 ALA A CA 1
ATOM 5125 C C . ALA A 1 666 ? 24.019 18.877 -20.026 1.00 86.50 666 ALA A C 1
ATOM 5127 O O . ALA A 1 666 ? 23.025 19.181 -19.355 1.00 86.50 666 ALA A O 1
ATOM 5128 N N . VAL A 1 667 ? 24.737 17.776 -19.786 1.00 91.56 667 VAL A N 1
ATOM 5129 C CA . VAL A 1 667 ? 24.464 16.814 -18.711 1.00 91.56 667 VAL A CA 1
ATOM 5130 C C . VAL A 1 667 ? 25.683 16.713 -17.797 1.00 91.56 667 VAL A C 1
ATOM 5132 O O . VAL A 1 667 ? 26.756 16.264 -18.199 1.00 91.56 667 VAL A O 1
ATOM 5135 N N . VAL A 1 668 ? 25.496 17.081 -16.530 1.00 92.88 668 VAL A N 1
ATOM 5136 C CA . VAL A 1 668 ? 26.544 17.099 -15.508 1.00 92.88 668 VAL A CA 1
ATOM 5137 C C . VAL A 1 668 ? 26.412 15.874 -14.605 1.00 92.88 668 VAL A C 1
ATOM 5139 O O . VAL A 1 668 ? 25.477 15.773 -13.808 1.00 92.88 668 VAL A O 1
ATOM 5142 N N . ALA A 1 669 ? 27.379 14.962 -14.662 1.00 93.75 669 ALA A N 1
ATOM 5143 C CA . ALA A 1 669 ? 27.514 13.878 -13.699 1.00 93.75 669 ALA A CA 1
ATOM 5144 C C . ALA A 1 669 ? 28.064 14.421 -12.368 1.00 93.75 669 ALA A C 1
ATOM 5146 O O . ALA A 1 669 ? 29.167 14.969 -12.311 1.00 93.75 669 ALA A O 1
ATOM 5147 N N . VAL A 1 670 ? 27.316 14.246 -11.277 1.00 92.62 670 VAL A N 1
ATOM 5148 C CA . VAL A 1 670 ? 27.714 14.680 -9.929 1.00 92.62 670 VAL A CA 1
ATOM 5149 C C . VAL A 1 670 ? 27.864 13.456 -9.028 1.00 92.62 670 VAL A C 1
ATOM 5151 O O . VAL A 1 670 ? 26.891 12.896 -8.506 1.00 92.62 670 VAL A O 1
ATOM 5154 N N . GLY A 1 671 ? 29.106 13.009 -8.849 1.00 89.62 671 GLY A N 1
ATOM 5155 C CA . GLY A 1 671 ? 29.405 11.774 -8.128 1.00 89.62 671 GLY A CA 1
ATOM 5156 C C . GLY A 1 671 ? 30.796 11.226 -8.426 1.00 89.62 671 GLY A C 1
ATOM 5157 O O . GLY A 1 671 ? 31.720 11.982 -8.697 1.00 89.62 671 GLY A O 1
ATOM 5158 N N . GLY A 1 672 ? 30.954 9.908 -8.309 1.00 86.19 672 GLY A N 1
ATOM 5159 C CA . GLY A 1 672 ? 32.196 9.215 -8.673 1.00 86.19 672 GLY A CA 1
ATOM 5160 C C . GLY A 1 672 ? 32.122 8.563 -10.051 1.00 86.19 672 GLY A C 1
ATOM 5161 O O . GLY A 1 672 ? 31.121 8.707 -10.751 1.00 86.19 672 GLY A O 1
ATOM 5162 N N . ASP A 1 673 ? 33.140 7.771 -10.381 1.00 84.69 673 ASP A N 1
ATOM 5163 C CA . ASP A 1 673 ? 33.293 7.129 -11.696 1.00 84.69 673 ASP A CA 1
ATOM 5164 C C . ASP A 1 673 ? 32.089 6.252 -12.085 1.00 84.69 673 ASP A C 1
ATOM 5166 O O . ASP A 1 673 ? 31.672 6.259 -13.232 1.00 84.69 673 ASP A O 1
ATOM 5170 N N . GLY A 1 674 ? 31.428 5.595 -11.123 1.00 85.38 674 GLY A N 1
ATOM 5171 C CA . GLY A 1 674 ? 30.195 4.843 -11.399 1.00 85.38 674 GLY A CA 1
ATOM 5172 C C . GLY A 1 674 ? 28.995 5.718 -11.797 1.00 85.38 674 GLY A C 1
ATOM 5173 O O . GLY A 1 674 ? 28.189 5.312 -12.622 1.00 85.38 674 GLY A O 1
ATOM 5174 N N . THR A 1 675 ? 28.872 6.937 -11.252 1.00 89.50 675 THR A N 1
ATOM 5175 C CA . THR A 1 675 ? 27.824 7.879 -11.695 1.00 89.50 675 THR A CA 1
ATOM 5176 C C . THR A 1 675 ? 28.122 8.365 -13.110 1.00 89.50 675 THR A C 1
ATOM 5178 O O . THR A 1 675 ? 27.216 8.445 -13.930 1.00 89.50 675 THR A O 1
ATOM 5181 N N . LEU A 1 676 ? 29.390 8.673 -13.395 1.00 90.31 676 LEU A N 1
ATOM 5182 C CA . LEU A 1 676 ? 29.844 9.051 -14.731 1.00 90.31 676 LEU A CA 1
ATOM 5183 C C . LEU A 1 676 ? 29.573 7.929 -15.744 1.00 90.31 676 LEU A C 1
ATOM 5185 O O . LEU A 1 676 ? 29.027 8.193 -16.810 1.00 90.31 676 LEU A O 1
ATOM 5189 N N . HIS A 1 677 ? 29.887 6.686 -15.377 1.00 88.94 677 HIS A N 1
ATOM 5190 C CA . HIS A 1 677 ? 29.656 5.497 -16.191 1.00 88.94 677 HIS A CA 1
ATOM 5191 C C . HIS A 1 677 ? 28.182 5.326 -16.584 1.00 88.94 677 HIS A C 1
ATOM 5193 O O . HIS A 1 677 ? 27.870 5.140 -17.761 1.00 88.94 677 HIS A O 1
ATOM 5199 N N . GLU A 1 678 ? 27.263 5.444 -15.619 1.00 90.06 678 GLU A N 1
ATOM 5200 C CA . GLU A 1 678 ? 25.826 5.395 -15.902 1.00 90.06 678 GLU A CA 1
ATOM 5201 C C . GLU A 1 678 ? 25.387 6.564 -16.806 1.00 90.06 678 GLU A C 1
ATOM 5203 O O . GLU A 1 678 ? 24.627 6.366 -17.749 1.00 90.06 678 GLU A O 1
ATOM 5208 N N . VAL A 1 679 ? 25.890 7.781 -16.568 1.00 91.88 679 VAL A N 1
ATOM 5209 C CA . VAL A 1 679 ? 25.571 8.940 -17.417 1.00 91.88 679 VAL A CA 1
ATOM 5210 C C . VAL A 1 679 ? 26.008 8.692 -18.863 1.00 91.88 679 VAL A C 1
ATOM 5212 O O . VAL A 1 679 ? 25.208 8.887 -19.770 1.00 91.88 679 VAL A O 1
ATOM 5215 N N . ILE A 1 680 ? 27.221 8.189 -19.100 1.00 90.69 680 ILE A N 1
ATOM 5216 C CA . ILE A 1 680 ? 27.728 7.894 -20.453 1.00 90.69 680 ILE A CA 1
ATOM 5217 C C . ILE A 1 680 ? 26.892 6.833 -21.158 1.00 90.69 680 ILE A C 1
ATOM 5219 O O . ILE A 1 680 ? 26.543 7.011 -22.318 1.00 90.69 680 ILE A O 1
ATOM 5223 N N . ASN A 1 681 ? 26.503 5.761 -20.470 1.00 89.62 681 ASN A N 1
ATOM 5224 C CA . ASN A 1 681 ? 25.607 4.765 -21.063 1.00 89.62 681 ASN A CA 1
ATOM 5225 C C . ASN A 1 681 ? 24.215 5.347 -21.385 1.00 89.62 681 ASN A C 1
ATOM 5227 O O . ASN A 1 681 ? 23.490 4.803 -22.218 1.00 89.62 681 ASN A O 1
ATOM 5231 N N . GLY A 1 682 ? 23.847 6.482 -20.782 1.00 87.00 682 GLY A N 1
ATOM 5232 C CA . GLY A 1 682 ? 22.671 7.262 -21.153 1.00 87.00 682 GLY A CA 1
ATOM 5233 C C . GLY A 1 682 ? 22.817 8.063 -22.454 1.00 87.00 682 GLY A C 1
ATOM 5234 O O . GLY A 1 682 ? 21.806 8.392 -23.069 1.00 87.00 682 GLY A O 1
ATOM 5235 N N . PHE A 1 683 ? 24.040 8.331 -22.923 1.00 87.94 683 PHE A N 1
ATOM 5236 C CA . PHE A 1 683 ? 24.281 8.975 -24.222 1.00 87.94 683 PHE A CA 1
ATOM 5237 C C . PHE A 1 683 ? 24.014 8.057 -25.414 1.00 87.94 683 PHE A C 1
ATOM 5239 O O . PHE A 1 683 ? 23.912 8.544 -26.537 1.00 87.94 683 PHE A O 1
ATOM 5246 N N . PHE A 1 684 ? 23.856 6.752 -25.183 1.00 85.88 684 PHE A N 1
ATOM 5247 C CA . PHE A 1 684 ? 23.666 5.760 -26.232 1.00 85.88 684 PHE A CA 1
ATOM 5248 C C . PHE A 1 684 ? 22.430 4.879 -25.978 1.00 85.88 684 PHE A C 1
ATOM 5250 O O . PHE A 1 684 ? 22.017 4.640 -24.836 1.00 85.88 684 PHE A O 1
ATOM 5257 N N . TRP A 1 685 ? 21.818 4.401 -27.061 1.00 79.94 685 TRP A N 1
ATOM 5258 C CA . TRP A 1 685 ? 20.690 3.465 -27.065 1.00 79.94 685 TRP A CA 1
ATOM 5259 C C . TRP A 1 685 ? 20.681 2.663 -28.369 1.00 79.94 685 TRP A C 1
ATOM 5261 O O . TRP A 1 685 ? 20.832 3.254 -29.439 1.00 79.94 685 TRP A O 1
ATOM 5271 N N . ALA A 1 686 ? 20.497 1.339 -28.306 1.00 71.12 686 ALA A N 1
ATOM 5272 C CA . ALA A 1 686 ? 20.450 0.473 -29.489 1.00 71.12 686 ALA A CA 1
ATOM 5273 C C . ALA A 1 686 ? 21.661 0.645 -30.429 1.00 71.12 686 ALA A C 1
ATOM 5275 O O . ALA A 1 686 ? 21.534 0.644 -31.655 1.00 71.12 686 ALA A O 1
ATOM 5276 N N . GLY A 1 687 ? 22.849 0.851 -29.851 1.00 70.88 687 GLY A N 1
ATOM 5277 C CA . GLY A 1 687 ? 24.092 1.035 -30.605 1.00 70.88 687 GLY A CA 1
ATOM 5278 C C . GLY A 1 687 ? 24.305 2.425 -31.211 1.00 70.88 687 GLY A C 1
ATOM 5279 O O . GLY A 1 687 ? 25.312 2.627 -31.887 1.00 70.88 687 GLY A O 1
ATOM 5280 N N . LYS A 1 688 ? 23.401 3.389 -30.988 1.00 78.25 688 LYS A N 1
ATOM 5281 C CA . LYS A 1 688 ? 23.476 4.741 -31.568 1.00 78.25 688 LYS A CA 1
ATOM 5282 C C . LYS A 1 688 ? 23.477 5.834 -30.490 1.00 78.25 688 LYS A C 1
ATOM 5284 O O . LYS A 1 688 ? 22.884 5.624 -29.430 1.00 78.25 688 LYS A O 1
ATOM 5289 N N . PRO A 1 689 ? 24.104 7.002 -30.740 1.00 81.19 689 PRO A N 1
ATOM 5290 C CA . PRO A 1 689 ? 23.947 8.171 -29.881 1.00 81.19 689 PRO A CA 1
ATOM 5291 C C . PRO A 1 689 ? 22.477 8.587 -29.785 1.00 81.19 689 PRO A C 1
ATOM 5293 O O . PRO A 1 689 ? 21.755 8.588 -30.782 1.00 81.19 689 PRO A O 1
ATOM 5296 N N . VAL A 1 690 ? 22.032 8.949 -28.587 1.00 77.50 690 VAL A N 1
ATOM 5297 C CA . VAL A 1 690 ? 20.696 9.505 -28.355 1.00 77.50 690 VAL A CA 1
ATOM 5298 C C . VAL A 1 690 ? 20.686 10.947 -28.862 1.00 77.50 690 VAL A C 1
ATOM 5300 O O . VAL A 1 690 ? 21.584 11.721 -28.539 1.00 77.50 690 VAL A O 1
ATOM 5303 N N . SER A 1 691 ? 19.679 11.320 -29.651 1.00 73.38 691 SER A N 1
ATOM 5304 C CA . SER A 1 691 ? 19.512 12.677 -30.181 1.00 73.38 691 SER A CA 1
ATOM 5305 C C . SER A 1 691 ? 18.242 13.342 -29.653 1.00 73.38 691 SER A C 1
ATOM 5307 O O . SER A 1 691 ? 17.264 12.679 -29.295 1.00 73.38 691 SER A O 1
ATOM 5309 N N . ALA A 1 692 ? 18.244 14.675 -29.631 1.00 58.44 692 ALA A N 1
ATOM 5310 C CA . ALA A 1 692 ? 17.028 15.455 -29.461 1.00 58.44 692 ALA A CA 1
ATOM 5311 C C . ALA A 1 692 ? 16.177 15.331 -30.740 1.00 58.44 692 ALA A C 1
ATOM 5313 O O . ALA A 1 692 ? 16.651 15.661 -31.824 1.00 58.44 692 ALA A O 1
ATOM 5314 N N . HIS A 1 693 ? 14.928 14.875 -30.599 1.00 54.75 693 HIS A N 1
ATOM 5315 C CA . HIS A 1 693 ? 13.946 14.619 -31.667 1.00 54.75 693 HIS A CA 1
ATOM 5316 C C . HIS A 1 693 ? 14.219 13.424 -32.607 1.00 54.75 693 HIS A C 1
ATOM 5318 O O . HIS A 1 693 ? 15.196 13.391 -33.350 1.00 54.75 693 HIS A O 1
ATOM 5324 N N . ASP A 1 694 ? 13.251 12.501 -32.667 1.00 41.72 694 ASP A N 1
ATOM 5325 C CA . ASP A 1 694 ? 13.051 11.581 -33.792 1.00 41.72 694 ASP A CA 1
ATOM 5326 C C . ASP A 1 694 ? 12.514 12.386 -34.991 1.00 41.72 694 ASP A C 1
ATOM 5328 O O . ASP A 1 694 ? 11.305 12.524 -35.180 1.00 41.72 694 ASP A O 1
ATOM 5332 N N . LYS A 1 695 ? 13.400 12.965 -35.806 1.00 35.94 695 LYS A N 1
ATOM 5333 C CA . LYS A 1 695 ? 13.096 13.054 -37.240 1.00 35.94 695 LYS A CA 1
ATOM 5334 C C . LYS A 1 695 ? 13.546 11.730 -37.837 1.00 35.94 695 LYS A C 1
ATOM 5336 O O . LYS A 1 695 ? 14.698 11.355 -37.646 1.00 35.94 695 LYS A O 1
ATOM 5341 N N . GLU A 1 696 ? 12.639 11.019 -38.503 1.00 30.88 696 GLU A N 1
ATOM 5342 C CA . GLU A 1 696 ? 12.958 9.810 -39.264 1.00 30.88 696 GLU A CA 1
ATOM 5343 C C . GLU A 1 696 ? 14.248 10.017 -40.070 1.00 30.88 696 GLU A C 1
ATOM 5345 O O . GLU A 1 696 ? 14.316 10.879 -40.945 1.00 30.88 696 GLU A O 1
ATOM 5350 N N . VAL A 1 697 ? 15.285 9.236 -39.763 1.00 30.81 697 VAL A N 1
ATOM 5351 C CA . VAL A 1 697 ? 16.497 9.182 -40.579 1.00 30.81 697 VAL A CA 1
ATOM 5352 C C . VAL A 1 697 ? 16.349 8.000 -41.525 1.00 30.81 697 VAL A C 1
ATOM 5354 O O . VAL A 1 697 ? 16.612 6.852 -41.164 1.00 30.81 697 VAL A O 1
ATOM 5357 N N . THR A 1 698 ? 15.946 8.289 -42.760 1.00 24.22 698 THR A N 1
ATOM 5358 C CA . THR A 1 698 ? 16.326 7.476 -43.915 1.00 24.22 698 THR A CA 1
ATOM 5359 C C . THR A 1 698 ? 17.850 7.418 -43.980 1.00 24.22 698 THR A C 1
ATOM 5361 O O . THR A 1 698 ? 18.515 8.445 -44.107 1.00 24.22 698 THR A O 1
ATOM 5364 N N . CYS A 1 699 ? 18.408 6.214 -43.864 1.00 28.16 699 CYS A N 1
ATOM 5365 C CA . CYS A 1 699 ? 19.826 5.961 -44.070 1.00 28.16 699 CYS A CA 1
ATOM 5366 C C . CYS A 1 699 ? 20.237 6.327 -45.501 1.00 28.16 699 CYS A C 1
ATOM 5368 O O . CYS A 1 699 ? 19.756 5.717 -46.452 1.00 28.16 699 CYS A O 1
ATOM 5370 N N . THR A 1 700 ? 21.221 7.212 -45.641 1.00 23.55 700 THR A N 1
ATOM 5371 C CA . THR A 1 700 ? 22.149 7.179 -46.774 1.00 23.55 700 THR A CA 1
ATOM 5372 C C . THR A 1 700 ? 23.575 7.217 -46.253 1.00 23.55 700 THR A C 1
ATOM 5374 O O . THR A 1 700 ? 23.989 8.125 -45.538 1.00 23.55 700 THR A O 1
ATOM 5377 N N . THR A 1 701 ? 24.298 6.163 -46.599 1.00 35.78 701 THR A N 1
ATOM 5378 C CA . THR A 1 701 ? 25.736 5.970 -46.457 1.00 35.78 701 THR A CA 1
ATOM 5379 C C . THR A 1 701 ? 26.523 7.019 -47.238 1.00 35.78 701 THR A C 1
ATOM 5381 O O . THR A 1 701 ? 26.404 7.049 -48.459 1.00 35.78 701 THR A O 1
ATOM 5384 N N . SER A 1 702 ? 27.384 7.784 -46.565 1.00 26.06 702 SER A N 1
ATOM 5385 C CA . SER A 1 702 ? 28.708 8.195 -47.070 1.00 26.06 702 SER A CA 1
ATOM 5386 C C . SER A 1 702 ? 29.423 9.087 -46.051 1.00 26.06 702 SER A C 1
ATOM 5388 O O . SER A 1 702 ? 28.861 10.074 -45.595 1.00 26.06 702 SER A O 1
ATOM 5390 N N . LEU A 1 703 ? 30.657 8.697 -45.718 1.00 32.06 703 LEU A N 1
ATOM 5391 C CA . LEU A 1 703 ? 31.796 9.502 -45.254 1.00 32.06 703 LEU A CA 1
ATOM 5392 C C . LEU A 1 703 ? 31.545 10.978 -44.867 1.00 32.06 703 LEU A C 1
ATOM 5394 O O . LEU A 1 703 ? 31.317 11.820 -45.729 1.00 32.06 703 LEU A O 1
ATOM 5398 N N . GLY A 1 704 ? 31.808 11.289 -43.591 1.00 30.61 704 GLY A N 1
ATOM 5399 C CA . GLY A 1 704 ? 32.249 12.615 -43.137 1.00 30.61 704 GLY A CA 1
ATOM 5400 C C . GLY A 1 704 ? 31.174 13.518 -42.522 1.00 30.61 704 GLY A C 1
ATOM 5401 O O . GLY A 1 704 ? 30.294 14.005 -43.216 1.00 30.61 704 GLY A O 1
ATOM 5402 N N . GLY A 1 705 ? 31.326 13.817 -41.224 1.00 28.48 705 GLY A N 1
ATOM 5403 C CA . GLY A 1 705 ? 30.659 14.937 -40.542 1.00 28.48 705 GLY A CA 1
ATOM 5404 C C . GLY A 1 705 ? 29.337 14.595 -39.844 1.00 28.48 705 GLY A C 1
ATOM 5405 O O . GLY A 1 705 ?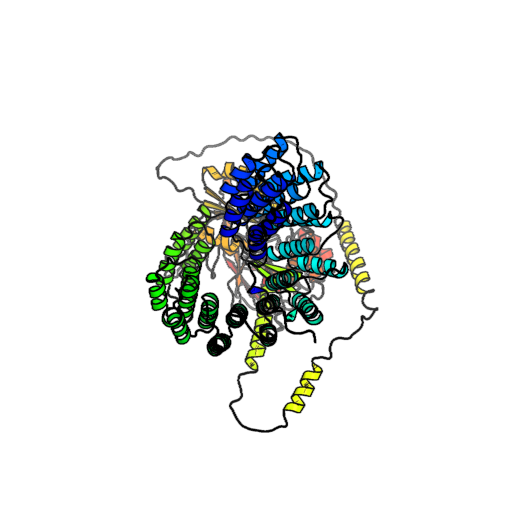 28.267 14.716 -40.425 1.00 28.48 705 GLY A O 1
ATOM 5406 N N . PHE A 1 706 ? 29.398 14.218 -38.563 1.00 30.59 706 PHE A N 1
ATOM 5407 C CA . PHE A 1 706 ? 28.218 14.139 -37.694 1.00 30.59 706 PHE A CA 1
ATOM 5408 C C . PHE A 1 706 ? 27.855 15.546 -37.193 1.00 30.59 706 PHE A C 1
ATOM 5410 O O . PHE A 1 706 ? 28.506 16.044 -36.274 1.00 30.59 706 PHE A O 1
ATOM 5417 N N . ASP A 1 707 ? 26.813 16.158 -37.759 1.00 31.98 707 ASP A N 1
ATOM 5418 C CA . ASP A 1 707 ? 26.217 17.411 -37.269 1.00 31.98 707 ASP A CA 1
ATOM 5419 C C . ASP A 1 707 ? 24.938 17.095 -36.464 1.00 31.98 707 ASP A C 1
ATOM 5421 O O . ASP A 1 707 ? 23.809 17.359 -36.872 1.00 31.98 707 ASP A O 1
ATOM 5425 N N . TYR A 1 708 ? 25.123 16.415 -35.327 1.00 43.62 708 TYR A N 1
ATOM 5426 C CA . TYR A 1 708 ? 24.092 16.215 -34.305 1.00 43.62 708 TYR A CA 1
ATOM 5427 C C . TYR A 1 708 ? 24.477 17.067 -33.094 1.00 43.62 708 TYR A C 1
ATOM 5429 O O . TYR A 1 708 ? 25.574 16.908 -32.557 1.00 43.62 708 TYR A O 1
ATOM 5437 N N . THR A 1 709 ? 23.587 17.938 -32.620 1.00 52.50 709 THR A N 1
ATOM 5438 C CA . THR A 1 709 ? 23.749 18.626 -31.331 1.00 52.50 709 THR A CA 1
ATOM 5439 C C . THR A 1 709 ? 23.461 17.648 -30.191 1.00 52.50 709 THR A C 1
ATOM 5441 O O . THR A 1 709 ? 22.389 17.640 -29.591 1.00 52.50 709 THR A O 1
ATOM 5444 N N . VAL A 1 710 ? 24.422 16.764 -29.923 1.00 64.50 710 VAL A N 1
ATOM 5445 C CA . VAL A 1 710 ? 24.458 15.951 -28.703 1.00 64.50 710 VAL A CA 1
ATOM 5446 C C . VAL A 1 710 ? 24.879 16.878 -27.555 1.00 64.50 710 VAL A C 1
ATOM 5448 O O . VAL A 1 710 ? 25.821 17.653 -27.743 1.00 64.50 710 VAL A O 1
ATOM 5451 N N . PRO A 1 711 ? 24.210 16.855 -26.387 1.00 77.50 711 PRO A N 1
ATOM 5452 C CA . PRO A 1 711 ? 24.616 17.698 -25.270 1.00 77.50 711 PRO A CA 1
ATOM 5453 C C . PRO A 1 711 ? 26.051 17.415 -24.854 1.00 77.50 711 PRO A C 1
ATOM 5455 O O . PRO A 1 711 ? 26.562 16.307 -24.998 1.00 77.50 711 PRO A O 1
ATOM 5458 N N . SER A 1 712 ? 26.693 18.419 -24.277 1.00 85.50 712 SER A N 1
ATOM 5459 C CA . SER A 1 712 ? 28.027 18.221 -23.717 1.00 85.50 712 SER A CA 1
ATOM 5460 C C . SER A 1 712 ? 27.948 17.506 -22.361 1.00 85.50 712 SER A C 1
ATOM 5462 O O . SER A 1 712 ? 27.058 17.769 -21.550 1.00 85.50 712 SER A O 1
ATOM 5464 N N . LEU A 1 713 ? 28.887 16.598 -22.106 1.00 90.00 713 LEU A N 1
ATOM 5465 C CA . LEU A 1 713 ? 29.083 15.927 -20.825 1.00 90.00 713 LEU A CA 1
ATOM 5466 C C . LEU A 1 713 ? 29.947 16.799 -19.902 1.00 90.00 713 LEU A C 1
ATOM 5468 O O . LEU A 1 713 ? 30.953 17.376 -20.320 1.00 90.00 713 LEU A O 1
ATOM 5472 N N . GLN A 1 714 ? 29.601 16.864 -18.618 1.00 90.31 714 GLN A N 1
ATOM 5473 C CA . GLN A 1 714 ? 30.464 17.442 -17.585 1.00 90.31 714 GLN A CA 1
ATOM 5474 C C . GLN A 1 714 ? 30.560 16.533 -16.366 1.00 90.31 714 GLN A C 1
ATOM 5476 O O . GLN A 1 714 ? 29.661 15.745 -16.079 1.00 90.31 714 GLN A O 1
ATOM 5481 N N . LEU A 1 715 ? 31.637 16.695 -15.598 1.00 91.56 715 LEU A N 1
ATOM 5482 C CA . LEU A 1 715 ? 31.868 15.956 -14.363 1.00 91.56 715 LEU A CA 1
ATOM 5483 C C . LEU A 1 715 ? 32.179 16.905 -13.205 1.00 91.56 715 LEU A C 1
ATOM 5485 O O . LEU A 1 715 ? 33.116 17.705 -13.279 1.00 91.56 715 LEU A O 1
ATOM 5489 N N . ILE A 1 716 ? 31.443 16.737 -12.106 1.00 92.12 716 ILE A N 1
ATOM 5490 C CA . ILE A 1 716 ? 31.797 17.237 -10.776 1.00 92.12 716 ILE A CA 1
ATOM 5491 C C . ILE A 1 716 ? 32.204 16.019 -9.933 1.00 92.12 716 ILE A C 1
ATOM 5493 O O . ILE A 1 716 ? 31.327 15.268 -9.480 1.00 92.12 716 ILE A O 1
ATOM 5497 N N . PRO A 1 717 ? 33.516 15.791 -9.734 1.00 87.56 717 PRO A N 1
ATOM 5498 C CA . PRO A 1 717 ? 33.999 14.623 -9.021 1.00 87.56 717 PRO A CA 1
ATOM 5499 C C . PRO A 1 717 ? 33.735 14.805 -7.518 1.00 87.56 717 PRO A C 1
ATOM 5501 O O . PRO A 1 717 ? 34.312 15.647 -6.842 1.00 87.56 717 PRO A O 1
ATOM 5504 N N . LEU A 1 718 ? 32.770 14.045 -7.005 1.00 84.69 718 LEU A N 1
ATOM 5505 C CA . LEU A 1 718 ? 32.379 13.990 -5.587 1.00 84.69 718 LEU A CA 1
ATOM 5506 C C . LEU A 1 718 ? 32.428 12.544 -5.054 1.00 84.69 718 LEU A C 1
ATOM 5508 O O . LEU A 1 718 ? 31.781 12.208 -4.055 1.00 84.69 718 LEU A O 1
ATOM 5512 N N . GLY A 1 719 ? 33.137 11.669 -5.774 1.00 74.31 719 GLY A N 1
ATOM 5513 C CA . GLY A 1 719 ? 33.335 10.254 -5.470 1.00 74.31 719 GLY A CA 1
ATOM 5514 C C . GLY A 1 719 ? 34.531 9.986 -4.554 1.00 74.31 719 GLY A C 1
ATOM 5515 O O . GLY A 1 719 ? 35.087 10.887 -3.946 1.00 74.31 719 GLY A O 1
ATOM 5516 N N . THR A 1 720 ? 34.906 8.712 -4.407 1.00 66.25 720 THR A N 1
ATOM 5517 C CA . THR A 1 720 ? 36.069 8.297 -3.593 1.00 66.25 720 THR A CA 1
ATOM 5518 C C . THR A 1 720 ? 37.306 7.926 -4.417 1.00 66.25 720 THR A C 1
ATOM 5520 O O . THR A 1 720 ? 38.379 7.828 -3.835 1.00 66.25 720 THR A O 1
ATOM 5523 N N . GLY A 1 721 ? 37.154 7.667 -5.723 1.00 67.81 721 GLY A N 1
ATOM 5524 C CA . GLY A 1 721 ? 38.238 7.275 -6.640 1.00 67.81 721 GLY A CA 1
ATOM 5525 C C . GLY A 1 721 ? 38.654 8.422 -7.564 1.00 67.81 721 GLY A C 1
ATOM 5526 O O . GLY A 1 721 ? 39.826 8.806 -7.573 1.00 67.81 721 GLY A O 1
ATOM 5527 N N . SER A 1 722 ? 37.669 9.016 -8.253 1.00 78.88 722 SER A N 1
ATOM 5528 C CA . SER A 1 722 ? 37.844 10.131 -9.200 1.00 78.88 722 SER A CA 1
ATOM 5529 C C . SER A 1 722 ? 38.895 9.794 -10.268 1.00 78.88 722 SER A C 1
ATOM 5531 O O . SER A 1 722 ? 39.673 10.651 -10.686 1.00 78.88 722 SER A O 1
ATOM 5533 N N . ASP A 1 723 ? 38.946 8.522 -10.678 1.00 86.88 723 ASP A N 1
ATOM 5534 C CA . ASP A 1 723 ? 39.984 7.964 -11.550 1.00 86.88 723 ASP A CA 1
ATOM 5535 C C . ASP A 1 723 ? 39.927 8.592 -12.953 1.00 86.88 723 ASP A C 1
ATOM 5537 O O . ASP A 1 723 ? 40.964 8.951 -13.524 1.00 86.88 723 ASP A O 1
ATOM 5541 N N . PHE A 1 724 ? 38.719 8.856 -13.458 1.00 88.31 724 PHE A N 1
ATOM 5542 C CA . PHE A 1 724 ? 38.545 9.563 -14.724 1.00 88.31 724 PHE A CA 1
ATOM 5543 C C . PHE A 1 724 ? 39.090 10.998 -14.648 1.00 88.31 724 PHE A C 1
ATOM 5545 O O . PHE A 1 724 ? 39.883 11.413 -15.489 1.00 88.31 724 PHE A O 1
ATOM 5552 N N . ALA A 1 725 ? 38.762 11.742 -13.584 1.00 88.12 725 ALA A N 1
ATOM 5553 C CA . ALA A 1 725 ? 39.252 13.109 -13.384 1.00 88.12 725 ALA A CA 1
ATOM 5554 C C . ALA A 1 725 ? 40.789 13.178 -13.256 1.00 88.12 725 ALA A C 1
ATOM 5556 O O . ALA A 1 725 ? 41.418 14.094 -13.792 1.00 88.12 725 ALA A O 1
ATOM 5557 N N . ARG A 1 726 ? 41.412 12.179 -12.610 1.00 88.75 726 ARG A N 1
ATOM 5558 C CA . ARG A 1 726 ? 42.878 12.065 -12.498 1.00 88.75 726 ARG A CA 1
ATOM 5559 C C . ARG A 1 726 ? 43.565 11.911 -13.851 1.00 88.75 726 ARG A C 1
ATOM 5561 O O . ARG A 1 726 ? 44.682 12.397 -14.008 1.00 88.75 726 ARG A O 1
ATOM 5568 N N . THR A 1 727 ? 42.918 11.270 -14.826 1.00 88.94 727 THR A N 1
ATOM 5569 C CA . THR A 1 727 ? 43.479 11.088 -16.177 1.00 88.94 727 THR A CA 1
ATOM 5570 C C . THR A 1 727 ? 43.774 12.428 -16.855 1.00 88.94 727 THR A C 1
ATOM 5572 O O . THR A 1 727 ? 44.796 12.554 -17.529 1.00 88.94 727 THR A O 1
ATOM 5575 N N . PHE A 1 728 ? 42.952 13.446 -16.586 1.00 87.31 728 PHE A N 1
ATOM 5576 C CA . PHE A 1 728 ? 43.119 14.815 -17.086 1.00 87.31 728 PHE A CA 1
ATOM 5577 C C . PHE A 1 728 ? 43.910 15.731 -16.135 1.00 87.31 728 PHE A C 1
ATOM 5579 O O . PHE A 1 728 ? 44.041 16.924 -16.393 1.00 87.31 728 PHE A O 1
ATOM 5586 N N . GLY A 1 729 ? 44.435 15.203 -15.023 1.00 85.69 729 GLY A N 1
ATOM 5587 C CA . GLY A 1 729 ? 45.162 15.994 -14.024 1.00 85.69 729 GLY A CA 1
ATOM 5588 C C . GLY A 1 729 ? 44.277 16.952 -13.220 1.00 85.69 729 GLY A C 1
ATOM 5589 O O . GLY A 1 729 ? 44.786 17.895 -12.614 1.00 85.69 729 GLY A O 1
ATOM 5590 N N . TRP A 1 730 ? 42.960 16.738 -13.206 1.00 87.56 730 TRP A N 1
ATOM 5591 C CA . TRP A 1 730 ? 42.032 17.600 -12.482 1.00 87.56 730 TRP A CA 1
ATOM 5592 C C . TRP A 1 730 ? 42.092 17.365 -10.976 1.00 87.56 730 TRP A C 1
ATOM 5594 O O . TRP A 1 730 ? 42.207 16.230 -10.506 1.00 87.56 730 TRP A O 1
ATOM 5604 N N . LYS A 1 731 ? 41.957 18.448 -10.206 1.00 81.12 731 LYS A N 1
ATOM 5605 C CA . LYS A 1 731 ? 41.822 18.361 -8.752 1.00 81.12 731 LYS A CA 1
ATOM 5606 C C . LYS A 1 731 ? 40.421 17.887 -8.372 1.00 81.12 731 LYS A C 1
ATOM 5608 O O . LYS A 1 731 ? 39.439 18.188 -9.047 1.00 81.12 731 LYS A O 1
ATOM 5613 N N . ASP A 1 732 ? 40.335 17.188 -7.246 1.00 78.44 732 ASP A N 1
ATOM 5614 C CA . ASP A 1 732 ? 39.082 16.709 -6.647 1.00 78.44 732 ASP A CA 1
ATOM 5615 C C . ASP A 1 732 ? 38.384 17.841 -5.853 1.00 78.44 732 ASP A C 1
ATOM 5617 O O . ASP A 1 732 ? 37.950 17.651 -4.718 1.00 78.44 732 ASP A O 1
ATOM 5621 N N . ASP A 1 733 ? 38.351 19.057 -6.422 1.00 85.81 733 ASP A N 1
ATOM 5622 C CA . ASP A 1 733 ? 37.659 20.229 -5.868 1.00 85.81 733 ASP A CA 1
ATOM 5623 C C . ASP A 1 733 ? 36.379 20.525 -6.679 1.00 85.81 733 ASP A C 1
ATOM 5625 O O . ASP A 1 733 ? 36.450 20.955 -7.837 1.00 85.81 733 ASP A O 1
ATOM 5629 N N . PRO A 1 734 ? 35.185 20.350 -6.083 1.00 88.62 734 PRO A N 1
ATOM 5630 C CA . PRO A 1 734 ? 33.914 20.623 -6.743 1.00 88.62 734 PRO A CA 1
ATOM 5631 C C . PRO A 1 734 ? 33.734 22.078 -7.193 1.00 88.62 734 PRO A C 1
ATOM 5633 O O . PRO A 1 734 ? 33.007 22.322 -8.153 1.00 88.62 734 PRO A O 1
ATOM 5636 N N . ARG A 1 735 ? 34.362 23.057 -6.522 1.00 89.50 735 ARG A N 1
ATOM 5637 C CA . ARG A 1 735 ? 34.266 24.473 -6.925 1.00 89.50 735 ARG A CA 1
ATOM 5638 C C . ARG A 1 735 ? 35.092 24.749 -8.173 1.00 89.50 735 ARG A C 1
ATOM 5640 O O . ARG A 1 735 ? 34.606 25.420 -9.079 1.00 89.50 735 ARG A O 1
ATOM 5647 N N . GLU A 1 736 ? 36.294 24.186 -8.243 1.00 88.81 736 GLU A N 1
ATOM 5648 C CA . GLU A 1 736 ? 37.137 24.242 -9.439 1.00 88.81 736 GLU A CA 1
ATOM 5649 C C . GLU A 1 736 ? 36.459 23.545 -10.626 1.00 88.81 736 GLU A C 1
ATOM 5651 O O . GLU A 1 736 ? 36.465 24.078 -11.734 1.00 88.81 736 GLU A O 1
ATOM 5656 N N . ALA A 1 737 ? 35.773 22.419 -10.389 1.00 89.50 737 ALA A N 1
ATOM 5657 C CA . ALA A 1 737 ? 34.970 21.756 -11.416 1.00 89.50 737 ALA A CA 1
ATOM 5658 C C . ALA A 1 737 ? 33.839 22.656 -11.951 1.00 89.50 737 ALA A C 1
ATOM 5660 O O . ALA A 1 737 ? 33.619 22.706 -13.158 1.00 89.50 737 ALA A O 1
ATOM 5661 N N . VAL A 1 738 ? 33.155 23.413 -11.086 1.00 89.81 738 VAL A N 1
ATOM 5662 C CA . VAL A 1 738 ? 32.128 24.386 -11.508 1.00 89.81 738 VAL A CA 1
ATOM 5663 C C . VAL A 1 738 ? 32.738 25.541 -12.309 1.00 89.81 738 VAL A C 1
ATOM 5665 O O . VAL A 1 738 ? 32.155 25.953 -13.309 1.00 89.81 738 VAL A O 1
ATOM 5668 N N . GLU A 1 739 ? 33.919 26.039 -11.933 1.00 88.88 739 GLU A N 1
ATOM 5669 C CA . GLU A 1 739 ? 34.619 27.068 -12.716 1.00 88.88 739 GLU A CA 1
ATOM 5670 C C . GLU A 1 739 ? 35.098 26.545 -14.076 1.00 88.88 739 GLU A C 1
ATOM 5672 O O . GLU A 1 739 ? 35.017 27.270 -15.066 1.00 88.88 739 GLU A O 1
ATOM 5677 N N . ARG A 1 740 ? 35.533 25.282 -14.170 1.00 88.56 740 ARG A N 1
ATOM 5678 C CA . ARG A 1 740 ? 35.824 24.636 -15.460 1.00 88.56 740 ARG A CA 1
ATOM 5679 C C . ARG A 1 740 ? 34.585 24.608 -16.355 1.00 88.56 740 ARG A C 1
ATOM 5681 O O . ARG A 1 740 ? 34.670 25.003 -17.514 1.00 88.56 740 ARG A O 1
ATOM 5688 N N . ILE A 1 741 ? 33.434 24.209 -15.809 1.00 87.69 741 ILE A N 1
ATOM 5689 C CA . ILE A 1 741 ? 32.158 24.218 -16.543 1.00 87.69 741 ILE A CA 1
ATOM 5690 C C . ILE A 1 741 ? 31.828 25.643 -17.014 1.00 87.69 741 ILE A C 1
ATOM 5692 O O . ILE A 1 741 ? 31.466 25.835 -18.169 1.00 87.69 741 ILE A O 1
ATOM 5696 N N . ALA A 1 742 ? 32.037 26.653 -16.162 1.00 85.38 742 ALA A N 1
ATOM 5697 C CA . ALA A 1 742 ? 31.804 28.057 -16.503 1.00 85.38 742 ALA A CA 1
ATOM 5698 C C . ALA A 1 742 ? 32.745 28.603 -17.596 1.00 85.38 742 ALA A C 1
ATOM 5700 O O . ALA A 1 742 ? 32.373 29.540 -18.299 1.00 85.38 742 ALA A O 1
ATOM 5701 N N . ARG A 1 743 ? 33.960 28.053 -17.743 1.00 85.69 743 ARG A N 1
ATOM 5702 C CA . ARG A 1 743 ? 34.911 28.440 -18.804 1.00 85.69 743 ARG A CA 1
ATOM 5703 C C . ARG A 1 743 ? 34.504 27.923 -20.185 1.00 85.69 743 ARG A C 1
ATOM 5705 O O . ARG A 1 743 ? 34.905 28.524 -21.175 1.00 85.69 743 ARG A O 1
ATOM 5712 N N . GLY A 1 744 ? 33.735 26.833 -20.255 1.00 79.06 744 GLY A N 1
ATOM 5713 C CA . GLY A 1 744 ? 33.155 26.336 -21.506 1.00 79.06 744 GLY A CA 1
ATOM 5714 C C . GLY A 1 744 ? 34.158 25.784 -22.529 1.00 79.06 744 GLY A C 1
ATOM 5715 O O . GLY A 1 744 ? 33.842 25.740 -23.715 1.00 79.06 744 GLY A O 1
ATOM 5716 N N . LEU A 1 745 ? 35.358 25.363 -22.106 1.00 78.25 745 LEU A N 1
ATOM 5717 C CA . LEU A 1 745 ? 36.350 24.756 -23.002 1.00 78.25 745 LEU A CA 1
ATOM 5718 C C . LEU A 1 745 ? 35.907 23.346 -23.406 1.00 78.25 745 LEU A C 1
ATOM 5720 O O . LEU A 1 745 ? 35.858 22.443 -22.576 1.00 78.25 745 LEU A O 1
ATOM 5724 N N . LYS A 1 746 ? 35.577 23.162 -24.685 1.00 80.69 746 LYS A N 1
ATOM 5725 C CA . LYS A 1 746 ? 35.079 21.897 -25.238 1.00 80.69 746 LYS A CA 1
ATOM 5726 C C . LYS A 1 746 ? 36.217 21.067 -25.818 1.00 80.69 746 LYS A C 1
ATOM 5728 O O . LYS A 1 746 ? 37.066 21.583 -26.542 1.00 80.69 746 LYS A O 1
ATOM 5733 N N . SER A 1 747 ? 36.189 19.769 -25.555 1.00 82.75 747 SER A N 1
ATOM 5734 C CA . SER A 1 747 ? 37.001 18.772 -26.252 1.00 82.75 747 SER A CA 1
ATOM 5735 C C . SER A 1 747 ? 36.153 17.534 -26.521 1.00 82.75 747 SER A C 1
ATOM 5737 O O . SER A 1 747 ? 35.148 17.316 -25.847 1.00 82.75 747 SER A O 1
ATOM 5739 N N . ARG A 1 748 ? 36.515 16.728 -27.516 1.00 86.31 748 ARG A N 1
ATOM 5740 C CA . ARG A 1 748 ? 35.832 15.457 -27.774 1.00 86.31 748 ARG A CA 1
ATOM 5741 C C . ARG A 1 748 ? 36.673 14.317 -27.236 1.00 86.31 748 ARG A C 1
ATOM 5743 O O . ARG A 1 748 ? 37.874 14.308 -27.476 1.00 86.31 748 ARG A O 1
ATOM 5750 N N . ILE A 1 749 ? 36.035 13.395 -26.527 1.00 90.00 749 ILE A N 1
ATOM 5751 C CA . ILE A 1 749 ? 36.681 12.212 -25.963 1.00 90.00 749 ILE A CA 1
ATOM 5752 C C . ILE A 1 749 ? 36.212 10.947 -26.670 1.00 90.00 749 ILE A C 1
ATOM 5754 O O . ILE A 1 749 ? 35.072 10.850 -27.138 1.00 90.00 749 ILE A O 1
ATOM 5758 N N . ASP A 1 750 ? 37.107 9.975 -26.708 1.00 91.75 750 ASP A N 1
ATOM 5759 C CA . ASP A 1 750 ? 36.849 8.644 -27.224 1.00 91.75 750 ASP A CA 1
ATOM 5760 C C . ASP A 1 750 ? 36.047 7.816 -26.205 1.00 91.75 750 ASP A C 1
ATOM 5762 O O . ASP A 1 750 ? 36.192 7.990 -24.990 1.00 91.75 750 ASP A O 1
ATOM 5766 N N . ILE A 1 751 ? 35.194 6.908 -26.690 1.00 91.88 751 ILE A N 1
ATOM 5767 C CA . ILE A 1 751 ? 34.378 6.009 -25.856 1.00 91.88 751 ILE A CA 1
ATOM 5768 C C . ILE A 1 751 ? 34.656 4.560 -26.242 1.00 91.88 751 ILE A C 1
ATOM 5770 O O . ILE A 1 751 ? 34.593 4.205 -27.416 1.00 91.88 751 ILE A O 1
ATOM 5774 N N . GLY A 1 752 ? 34.918 3.702 -25.260 1.00 91.62 752 GLY A N 1
ATOM 5775 C CA . GLY A 1 752 ? 35.064 2.271 -25.494 1.00 91.62 752 GLY A CA 1
ATOM 5776 C C . GLY A 1 752 ? 33.718 1.556 -25.566 1.00 91.62 752 GLY A C 1
ATOM 5777 O O . GLY A 1 752 ? 32.799 1.878 -24.814 1.00 91.62 752 GLY A O 1
ATOM 5778 N N . VAL A 1 753 ? 33.608 0.564 -26.447 1.00 91.69 753 VAL A N 1
ATOM 5779 C CA . VAL A 1 753 ? 32.392 -0.224 -26.679 1.00 91.69 753 VAL A CA 1
ATOM 5780 C C . VAL A 1 753 ? 32.686 -1.707 -26.528 1.00 91.69 753 VAL A C 1
ATOM 5782 O O . VAL A 1 753 ? 33.669 -2.207 -27.068 1.00 91.69 753 VAL A O 1
ATOM 5785 N N . ILE A 1 754 ? 31.802 -2.418 -25.833 1.00 90.69 754 ILE A N 1
ATOM 5786 C CA . ILE A 1 754 ? 31.867 -3.860 -25.583 1.00 90.69 754 ILE A CA 1
ATOM 5787 C C . ILE A 1 754 ? 30.641 -4.506 -26.226 1.00 90.69 754 ILE A C 1
ATOM 5789 O O . ILE A 1 754 ? 29.510 -4.204 -25.854 1.00 90.69 754 ILE A O 1
ATOM 5793 N N . SER A 1 755 ? 30.853 -5.396 -27.192 1.00 87.12 755 SER A N 1
ATOM 5794 C CA . SER A 1 755 ? 29.795 -6.074 -27.957 1.00 87.12 755 SER A CA 1
ATOM 5795 C C . SER A 1 755 ? 29.821 -7.594 -27.730 1.00 87.12 755 SER A C 1
ATOM 5797 O O . SER A 1 755 ? 30.873 -8.169 -27.439 1.00 87.12 755 SER A O 1
ATOM 5799 N N . GLY A 1 756 ? 28.667 -8.265 -27.841 1.00 73.50 756 GLY A N 1
ATOM 5800 C CA . GLY A 1 756 ? 28.563 -9.735 -27.822 1.00 73.50 756 GLY A CA 1
ATOM 5801 C C . GLY A 1 756 ? 27.397 -10.270 -28.659 1.00 73.50 756 GLY A C 1
ATOM 5802 O O . GLY A 1 756 ? 26.664 -9.488 -29.251 1.00 73.50 756 GLY A O 1
ATOM 5803 N N . GLU A 1 757 ? 27.218 -11.595 -28.688 1.00 56.12 757 GLU A N 1
ATOM 5804 C CA . GLU A 1 757 ? 26.391 -12.310 -29.685 1.00 56.12 757 GLU A CA 1
ATOM 5805 C C . GLU A 1 757 ? 24.870 -12.046 -29.640 1.00 56.12 757 GLU A C 1
ATOM 5807 O O . GLU A 1 757 ? 24.176 -12.359 -30.602 1.00 56.12 757 GLU A O 1
ATOM 5812 N N . SER A 1 758 ? 24.313 -11.492 -28.554 1.00 53.00 758 SER A N 1
ATOM 5813 C CA . SER A 1 758 ? 22.849 -11.321 -28.408 1.00 53.00 758 SER A CA 1
ATOM 5814 C C . SER A 1 758 ? 22.395 -10.129 -27.546 1.00 53.00 758 SER A C 1
ATOM 5816 O O . SER A 1 758 ? 21.231 -10.068 -27.152 1.00 53.00 758 SER A O 1
ATOM 5818 N N . GLY A 1 759 ? 23.287 -9.181 -27.228 1.00 64.31 759 GLY A N 1
ATOM 5819 C CA . GLY A 1 759 ? 23.002 -8.079 -26.296 1.00 64.31 759 GLY A CA 1
ATOM 5820 C C . GLY A 1 759 ? 23.291 -6.686 -26.856 1.00 64.31 759 GLY A C 1
ATOM 5821 O O . GLY A 1 759 ? 24.055 -6.539 -27.806 1.00 64.31 759 GLY A O 1
ATOM 5822 N N . GLU A 1 760 ? 22.698 -5.665 -26.230 1.00 71.25 760 GLU A N 1
ATOM 5823 C CA . GLU A 1 760 ? 23.030 -4.256 -26.486 1.00 71.25 760 GLU A CA 1
ATOM 5824 C C . GLU A 1 760 ? 24.522 -3.990 -26.197 1.00 71.25 760 GLU A C 1
ATOM 5826 O O . GLU A 1 760 ? 25.069 -4.556 -25.241 1.00 71.25 760 GLU A O 1
ATOM 5831 N N . PRO A 1 761 ? 25.189 -3.137 -26.995 1.00 83.31 761 PRO A N 1
ATOM 5832 C CA . PRO A 1 761 ? 26.567 -2.747 -26.735 1.00 83.31 761 PRO A CA 1
ATOM 5833 C C . PRO A 1 761 ? 26.674 -1.968 -25.420 1.00 83.31 761 PRO A C 1
ATOM 5835 O O . PRO A 1 761 ? 25.831 -1.125 -25.112 1.00 83.31 761 PRO A O 1
ATOM 5838 N N . HIS A 1 762 ? 27.732 -2.241 -24.657 1.00 87.69 762 HIS A N 1
ATOM 5839 C CA . HIS A 1 762 ? 28.025 -1.554 -23.398 1.00 87.69 762 HIS A CA 1
ATOM 5840 C C . HIS A 1 762 ? 29.137 -0.529 -23.584 1.00 87.69 762 HIS A C 1
ATOM 5842 O O . HIS A 1 762 ? 30.142 -0.837 -24.224 1.00 87.69 762 HIS A O 1
ATOM 5848 N N . TYR A 1 763 ? 28.992 0.658 -22.999 1.00 90.94 763 TYR A N 1
ATOM 5849 C CA . TYR A 1 763 ? 29.928 1.767 -23.187 1.00 90.94 763 TYR A CA 1
ATOM 5850 C C . TYR A 1 763 ? 30.759 2.013 -21.927 1.00 90.94 763 TYR A C 1
ATOM 5852 O O . TYR A 1 763 ? 30.258 1.910 -20.805 1.00 90.94 763 TYR A O 1
ATOM 5860 N N . PHE A 1 764 ? 32.033 2.365 -22.093 1.00 90.38 764 PHE A N 1
ATOM 5861 C CA . PHE A 1 764 ? 32.921 2.694 -20.980 1.00 90.38 764 PHE A CA 1
ATOM 5862 C C . PHE A 1 764 ? 33.906 3.809 -21.321 1.00 90.38 764 PHE A C 1
ATOM 5864 O O . PHE A 1 764 ? 34.271 4.009 -22.477 1.00 90.38 764 PHE A O 1
ATOM 5871 N N . VAL A 1 765 ? 34.355 4.530 -20.291 1.00 88.75 765 VAL A N 1
ATOM 5872 C CA . VAL A 1 765 ? 35.315 5.640 -20.433 1.00 88.75 765 VAL A CA 1
ATOM 5873 C C . VAL A 1 765 ? 36.655 5.393 -19.776 1.00 88.75 765 VAL A C 1
ATOM 5875 O O . VAL A 1 765 ? 37.634 5.984 -20.221 1.00 88.75 765 VAL A O 1
ATOM 5878 N N . ASN A 1 766 ? 36.715 4.553 -18.739 1.00 88.81 766 ASN A N 1
ATOM 5879 C CA . ASN A 1 766 ? 37.966 4.285 -18.040 1.00 88.81 766 ASN A CA 1
ATOM 5880 C C . ASN A 1 766 ? 38.647 3.030 -18.571 1.00 88.81 766 ASN A C 1
ATOM 5882 O O . ASN A 1 766 ? 39.465 3.101 -19.486 1.00 88.81 766 ASN A O 1
ATOM 5886 N N . VAL A 1 767 ? 38.329 1.887 -17.967 1.00 89.56 767 VAL A N 1
ATOM 5887 C CA . VAL A 1 767 ? 38.984 0.609 -18.226 1.00 89.56 767 VAL A CA 1
ATOM 5888 C C . VAL A 1 767 ? 37.929 -0.493 -18.259 1.00 89.56 767 VAL A C 1
ATOM 5890 O O . VAL A 1 767 ? 36.999 -0.524 -17.444 1.00 89.56 767 VAL A O 1
ATOM 5893 N N . ALA A 1 768 ? 38.074 -1.400 -19.217 1.00 91.19 768 ALA A N 1
ATOM 5894 C CA . ALA A 1 768 ? 37.380 -2.675 -19.247 1.00 91.19 768 ALA A CA 1
ATOM 5895 C C . ALA A 1 768 ? 38.357 -3.792 -18.859 1.00 91.19 768 ALA A C 1
ATOM 5897 O O . ALA A 1 768 ? 39.481 -3.862 -19.350 1.00 91.19 768 ALA A O 1
ATOM 5898 N N . ASP A 1 769 ? 37.922 -4.656 -17.954 1.00 90.19 769 ASP A N 1
ATOM 5899 C CA . ASP A 1 769 ? 38.723 -5.680 -17.302 1.00 90.19 769 ASP A CA 1
ATOM 5900 C C . ASP A 1 769 ? 38.243 -7.079 -17.671 1.00 90.19 769 ASP A C 1
ATOM 5902 O O . ASP A 1 769 ? 37.040 -7.359 -17.689 1.00 90.19 769 ASP A O 1
ATOM 5906 N N . ILE A 1 770 ? 39.194 -7.990 -17.867 1.00 90.56 770 ILE A N 1
ATOM 5907 C CA . ILE A 1 770 ? 38.936 -9.407 -18.111 1.00 90.56 770 ILE A CA 1
ATOM 5908 C C . ILE A 1 770 ? 39.701 -10.264 -17.094 1.00 90.56 770 ILE A C 1
ATOM 5910 O O . ILE A 1 770 ? 40.850 -10.000 -16.732 1.00 90.56 770 ILE A O 1
ATOM 5914 N N . HIS A 1 771 ? 39.055 -11.344 -16.656 1.00 89.06 771 HIS A N 1
ATOM 5915 C CA . HIS A 1 771 ? 39.618 -12.400 -15.819 1.00 89.06 771 HIS A CA 1
ATOM 5916 C C . HIS A 1 771 ? 39.881 -12.001 -14.352 1.00 89.06 771 HIS A C 1
ATOM 5918 O O . HIS A 1 771 ? 38.915 -11.844 -13.595 1.00 89.06 771 HIS A O 1
ATOM 5924 N N . LEU A 1 772 ? 41.136 -11.938 -13.873 1.00 86.06 772 LEU A N 1
ATOM 5925 C CA . LEU A 1 772 ? 41.415 -11.618 -12.464 1.00 86.06 772 LEU A CA 1
ATOM 5926 C C . LEU A 1 772 ? 40.990 -10.191 -12.114 1.00 86.06 772 LEU A C 1
ATOM 5928 O O . LEU A 1 772 ? 40.388 -9.999 -11.058 1.00 86.06 772 LEU A O 1
ATOM 5932 N N . SER A 1 773 ? 41.286 -9.208 -12.969 1.00 81.12 773 SER A N 1
ATOM 5933 C CA . SER A 1 773 ? 40.948 -7.804 -12.705 1.00 81.12 773 SER A CA 1
ATOM 5934 C C . SER A 1 773 ? 39.430 -7.596 -12.644 1.00 81.12 773 SER A C 1
ATOM 5936 O O . SER A 1 773 ? 38.939 -6.924 -11.737 1.00 81.12 773 SER A O 1
ATOM 5938 N N . ALA A 1 774 ? 38.667 -8.318 -13.472 1.00 83.69 774 ALA A N 1
ATOM 5939 C CA . ALA A 1 774 ? 37.207 -8.362 -13.387 1.00 83.69 774 ALA A CA 1
ATOM 5940 C C . ALA A 1 774 ? 36.719 -8.969 -12.054 1.00 83.69 774 ALA A C 1
ATOM 5942 O O . ALA A 1 774 ? 35.876 -8.398 -11.363 1.00 83.69 774 ALA A O 1
ATOM 5943 N N . LYS A 1 775 ? 37.294 -10.101 -11.613 1.00 82.38 775 LYS A N 1
ATOM 5944 C CA . LYS A 1 775 ? 36.981 -10.677 -10.285 1.00 82.38 775 LYS A CA 1
ATOM 5945 C C . LYS A 1 775 ? 37.320 -9.701 -9.152 1.00 82.38 775 LYS A C 1
ATOM 5947 O O . LYS A 1 775 ? 36.561 -9.587 -8.187 1.00 82.38 775 LYS A O 1
ATOM 5952 N N . ALA A 1 776 ? 38.444 -8.995 -9.263 1.00 81.06 776 ALA A N 1
ATOM 5953 C CA . ALA A 1 776 ? 38.896 -8.020 -8.281 1.00 81.06 776 ALA A CA 1
ATOM 5954 C C . ALA A 1 776 ? 37.905 -6.858 -8.135 1.00 81.06 776 ALA A C 1
ATOM 5956 O O . ALA A 1 776 ? 37.521 -6.520 -7.011 1.00 81.06 776 ALA A O 1
ATOM 5957 N N . GLY A 1 777 ? 37.434 -6.302 -9.255 1.00 73.25 777 GLY A N 1
ATOM 5958 C CA . GLY A 1 777 ? 36.410 -5.258 -9.287 1.00 73.25 777 GLY A CA 1
ATOM 5959 C C . GLY A 1 777 ? 35.095 -5.698 -8.633 1.00 73.25 777 GLY A C 1
ATOM 5960 O O . GLY A 1 777 ? 34.530 -4.968 -7.809 1.00 73.25 777 GLY A O 1
ATOM 5961 N N . TYR A 1 778 ? 34.649 -6.927 -8.904 1.00 76.00 778 TYR A N 1
ATOM 5962 C CA . TYR A 1 778 ? 33.467 -7.510 -8.267 1.00 76.00 778 TYR A CA 1
ATOM 5963 C C . TYR A 1 778 ? 33.601 -7.597 -6.738 1.00 76.00 778 TYR A C 1
ATOM 5965 O O . TYR A 1 778 ? 32.694 -7.183 -6.008 1.00 76.00 778 TYR A O 1
ATOM 5973 N N . TYR A 1 779 ? 34.734 -8.076 -6.214 1.00 79.06 779 TYR A N 1
ATOM 5974 C CA . TYR A 1 779 ? 34.958 -8.150 -4.764 1.00 79.06 779 TYR A CA 1
ATOM 5975 C C . TYR A 1 779 ? 35.160 -6.777 -4.108 1.00 79.06 779 TYR A C 1
ATOM 5977 O O . TYR A 1 779 ? 34.690 -6.558 -2.983 1.00 79.06 779 TYR A O 1
ATOM 5985 N N . ALA A 1 780 ? 35.792 -5.834 -4.809 1.00 73.38 780 ALA A N 1
ATOM 5986 C CA . ALA A 1 780 ? 35.975 -4.461 -4.343 1.00 73.38 780 ALA A CA 1
ATOM 5987 C C . ALA A 1 780 ? 34.627 -3.761 -4.100 1.00 73.38 780 ALA A C 1
ATOM 5989 O O . ALA A 1 780 ? 34.456 -3.063 -3.095 1.00 73.38 780 ALA A O 1
ATOM 5990 N N . SER A 1 781 ? 33.618 -4.040 -4.938 1.00 68.75 781 SER A N 1
ATOM 5991 C CA . SER A 1 781 ? 32.263 -3.490 -4.793 1.00 68.75 781 SER A CA 1
ATOM 5992 C C . SER A 1 781 ? 31.607 -3.801 -3.432 1.00 68.75 781 SER A C 1
ATOM 5994 O O . SER A 1 781 ? 30.856 -2.977 -2.903 1.00 68.75 781 SER A O 1
ATOM 5996 N N . ARG A 1 782 ? 31.943 -4.944 -2.811 1.00 72.69 782 ARG A N 1
ATOM 5997 C CA . ARG A 1 782 ? 31.453 -5.363 -1.482 1.00 72.69 782 ARG A CA 1
ATOM 5998 C C . ARG A 1 782 ? 32.182 -4.690 -0.317 1.00 72.69 782 ARG A C 1
ATOM 6000 O O . ARG A 1 782 ? 31.671 -4.685 0.802 1.00 72.69 782 ARG A O 1
ATOM 6007 N N . HIS A 1 783 ? 33.352 -4.107 -0.571 1.00 66.62 783 HIS A N 1
ATOM 6008 C CA . HIS A 1 783 ? 34.251 -3.553 0.444 1.00 66.62 783 HIS A CA 1
ATOM 6009 C C . HIS A 1 783 ? 34.431 -2.030 0.329 1.00 66.62 783 HIS A C 1
ATOM 6011 O O . HIS A 1 783 ? 35.344 -1.483 0.945 1.00 66.62 783 HIS A O 1
ATOM 6017 N N . LYS A 1 784 ? 33.528 -1.316 -0.368 1.00 65.38 784 LYS A N 1
ATOM 6018 C CA . LYS A 1 784 ? 33.568 0.154 -0.572 1.00 65.38 784 LYS A CA 1
ATOM 6019 C C . LYS A 1 784 ? 33.713 0.997 0.713 1.00 65.38 784 LYS A C 1
ATOM 6021 O O . LYS A 1 784 ? 34.065 2.169 0.645 1.00 65.38 784 LYS A O 1
ATOM 6026 N N . LYS A 1 785 ? 33.484 0.417 1.900 1.00 62.69 785 LYS A N 1
ATOM 6027 C CA . LYS A 1 785 ? 33.727 1.055 3.210 1.00 62.69 785 LYS A CA 1
ATOM 6028 C C . LYS A 1 785 ? 35.212 1.323 3.512 1.00 62.69 785 LYS A C 1
ATOM 6030 O O . LYS A 1 785 ? 35.489 2.137 4.383 1.00 62.69 785 LYS A O 1
ATOM 6035 N N . PHE A 1 786 ? 36.143 0.669 2.815 1.00 63.47 786 PHE A N 1
ATOM 6036 C CA . PHE A 1 786 ? 37.591 0.763 3.062 1.00 63.47 786 PHE A CA 1
ATOM 6037 C C . PHE A 1 786 ? 38.339 1.718 2.107 1.00 63.47 786 PHE A C 1
ATOM 6039 O O . PHE A 1 786 ? 39.564 1.660 2.025 1.00 63.47 786 PHE A O 1
ATOM 6046 N N . GLY A 1 787 ? 37.633 2.600 1.386 1.00 67.81 787 GLY A N 1
ATOM 6047 C CA . GLY A 1 787 ? 38.260 3.571 0.474 1.00 67.81 787 GLY A CA 1
ATOM 6048 C C . GLY A 1 787 ? 39.110 2.893 -0.609 1.00 67.81 787 GLY A C 1
ATOM 6049 O O . GLY A 1 787 ? 38.738 1.827 -1.095 1.00 67.81 787 GLY A O 1
ATOM 6050 N N . ASN A 1 788 ? 40.269 3.464 -0.954 1.00 64.50 788 ASN A N 1
ATOM 6051 C CA . ASN A 1 788 ? 41.154 2.935 -2.009 1.00 64.50 788 ASN A CA 1
ATOM 6052 C C . ASN A 1 788 ? 41.668 1.511 -1.721 1.00 64.50 788 ASN A C 1
ATOM 6054 O O . ASN A 1 788 ? 41.945 0.755 -2.647 1.00 64.50 788 ASN A O 1
ATOM 6058 N N . LEU A 1 789 ? 41.707 1.089 -0.450 1.00 70.44 789 LEU A N 1
ATOM 6059 C CA . LEU A 1 789 ? 42.136 -0.261 -0.070 1.00 70.44 789 LEU A CA 1
ATOM 6060 C C . LEU A 1 789 ? 41.137 -1.349 -0.509 1.00 70.44 789 LEU A C 1
ATOM 6062 O O . LEU A 1 789 ? 41.490 -2.528 -0.549 1.00 70.44 789 LEU A O 1
ATOM 6066 N N . CYS A 1 790 ? 39.897 -0.986 -0.862 1.00 73.56 790 CYS A N 1
ATOM 6067 C CA . CYS A 1 790 ? 38.896 -1.962 -1.296 1.00 73.56 790 CYS A CA 1
ATOM 6068 C C . CYS A 1 790 ? 39.296 -2.699 -2.582 1.00 73.56 790 CYS A C 1
ATOM 6070 O O . CYS A 1 790 ? 38.994 -3.885 -2.698 1.00 73.56 790 CYS A O 1
ATOM 6072 N N . TYR A 1 791 ? 40.024 -2.045 -3.492 1.00 70.75 791 TYR A N 1
ATOM 6073 C CA . TYR A 1 791 ? 40.499 -2.652 -4.736 1.00 70.75 791 TYR A CA 1
ATOM 6074 C C . TYR A 1 791 ? 41.664 -3.616 -4.502 1.00 70.75 791 TYR A C 1
ATOM 6076 O O . TYR A 1 791 ? 41.681 -4.700 -5.078 1.00 70.75 791 TYR A O 1
ATOM 6084 N N . VAL A 1 792 ? 42.563 -3.300 -3.564 1.00 76.06 792 VAL A N 1
ATOM 6085 C CA . VAL A 1 792 ? 43.640 -4.209 -3.136 1.00 76.06 792 VAL A CA 1
ATOM 6086 C C . VAL A 1 792 ? 43.063 -5.452 -2.450 1.00 76.06 792 VAL A C 1
ATOM 6088 O O . VAL A 1 792 ? 43.437 -6.578 -2.772 1.00 76.06 792 VAL A O 1
ATOM 6091 N N . ILE A 1 793 ? 42.102 -5.270 -1.536 1.00 78.19 793 ILE A N 1
ATOM 6092 C CA . ILE A 1 793 ? 41.393 -6.382 -0.879 1.00 78.19 793 ILE A CA 1
ATOM 6093 C C . ILE A 1 793 ? 40.622 -7.210 -1.914 1.00 78.19 793 ILE A C 1
ATOM 6095 O O . ILE A 1 793 ? 40.630 -8.439 -1.843 1.00 78.19 793 ILE A O 1
ATOM 6099 N N . GLY A 1 794 ? 39.976 -6.544 -2.875 1.00 80.25 794 GLY A N 1
ATOM 6100 C CA . GLY A 1 794 ? 39.253 -7.182 -3.967 1.00 80.25 794 GLY A CA 1
ATOM 6101 C C . GLY A 1 794 ? 40.160 -8.047 -4.837 1.00 80.25 794 GLY A C 1
ATOM 6102 O O . GLY A 1 794 ? 39.824 -9.200 -5.089 1.00 80.25 794 GLY A O 1
ATOM 6103 N N . ALA A 1 795 ? 41.337 -7.544 -5.215 1.00 77.38 795 ALA A N 1
ATOM 6104 C CA . ALA A 1 795 ? 42.334 -8.294 -5.976 1.00 77.38 795 ALA A CA 1
ATOM 6105 C C . ALA A 1 795 ? 42.840 -9.528 -5.216 1.00 77.38 795 ALA A C 1
ATOM 6107 O O . ALA A 1 795 ? 42.839 -10.629 -5.762 1.00 77.38 795 ALA A O 1
ATOM 6108 N N . LEU A 1 796 ? 43.171 -9.382 -3.928 1.00 81.38 796 LEU A N 1
ATOM 6109 C CA . LEU A 1 796 ? 43.599 -10.498 -3.075 1.00 81.38 796 LEU A CA 1
ATOM 6110 C C . LEU A 1 796 ? 42.517 -11.574 -2.912 1.00 81.38 796 LEU A C 1
ATOM 6112 O O . LEU A 1 796 ? 42.822 -12.765 -2.941 1.00 81.38 796 LEU A O 1
ATOM 6116 N N . GLN A 1 797 ? 41.250 -11.174 -2.770 1.00 82.62 797 GLN A N 1
ATOM 6117 C CA . GLN A 1 797 ? 40.117 -12.106 -2.778 1.00 82.62 797 GLN A CA 1
ATOM 6118 C C . GLN A 1 797 ? 39.923 -12.745 -4.156 1.00 82.62 797 GLN A C 1
ATOM 6120 O O . GLN A 1 797 ? 39.625 -13.934 -4.238 1.00 82.62 797 GLN A O 1
ATOM 6125 N N . GLY A 1 798 ? 40.151 -11.978 -5.224 1.00 81.88 798 GLY A N 1
ATOM 6126 C CA . GLY A 1 798 ? 40.104 -12.423 -6.611 1.00 81.88 798 GLY A CA 1
ATOM 6127 C C . GLY A 1 798 ? 41.055 -13.577 -6.907 1.00 81.88 798 GLY A C 1
ATOM 6128 O O . GLY A 1 798 ? 40.679 -14.452 -7.679 1.00 81.88 798 GLY A O 1
ATOM 6129 N N . PHE A 1 799 ? 42.226 -13.623 -6.258 1.00 81.25 799 PHE A N 1
ATOM 6130 C CA . PHE A 1 799 ? 43.194 -14.719 -6.382 1.00 81.25 799 PHE A CA 1
ATOM 6131 C C . PHE A 1 799 ? 42.733 -16.034 -5.732 1.00 81.25 799 PHE A C 1
ATOM 6133 O O . PHE A 1 799 ? 43.235 -17.103 -6.083 1.00 81.25 799 PHE A O 1
ATOM 6140 N N . SER A 1 800 ? 41.787 -15.996 -4.787 1.00 78.44 800 SER A N 1
ATOM 6141 C CA . SER A 1 800 ? 41.286 -17.205 -4.130 1.00 78.44 800 SER A CA 1
ATOM 6142 C C . SER A 1 800 ? 40.492 -18.059 -5.124 1.00 78.44 800 SER A C 1
ATOM 6144 O O . SER A 1 800 ? 39.440 -17.648 -5.610 1.00 78.44 800 SER A O 1
ATOM 6146 N N . GLY A 1 801 ? 41.017 -19.243 -5.460 1.00 72.75 801 GLY A N 1
ATOM 6147 C CA . GLY A 1 801 ? 40.426 -20.117 -6.480 1.00 72.75 801 GLY A CA 1
ATOM 6148 C C . GLY A 1 801 ? 40.577 -19.595 -7.916 1.00 72.75 801 GLY A C 1
ATOM 6149 O O . GLY A 1 801 ? 39.828 -20.011 -8.798 1.00 72.75 801 GLY A O 1
ATOM 6150 N N . HIS A 1 802 ? 41.504 -18.663 -8.163 1.00 82.62 802 HIS A N 1
ATOM 6151 C CA . HIS A 1 802 ? 41.834 -18.205 -9.509 1.00 82.62 802 HIS A CA 1
ATOM 6152 C C . HIS A 1 802 ? 42.879 -19.108 -10.158 1.00 82.62 802 HIS A C 1
ATOM 6154 O O . HIS A 1 802 ? 43.932 -19.375 -9.580 1.00 82.62 802 HIS A O 1
ATOM 6160 N N . THR A 1 803 ? 42.597 -19.515 -11.388 1.00 84.69 803 THR A N 1
ATOM 6161 C CA . THR A 1 803 ? 43.545 -20.166 -12.284 1.00 84.69 803 THR A CA 1
ATOM 6162 C C . THR A 1 803 ? 43.712 -19.283 -13.510 1.00 84.69 803 THR A C 1
ATOM 6164 O O . THR A 1 803 ? 42.709 -18.812 -14.044 1.00 84.69 803 THR A O 1
ATOM 6167 N N . ASN A 1 804 ? 44.962 -19.044 -13.910 1.00 88.75 804 ASN A N 1
ATOM 6168 C CA . ASN A 1 804 ? 45.276 -18.337 -15.149 1.00 88.75 804 ASN A CA 1
ATOM 6169 C C . ASN A 1 804 ? 44.765 -19.150 -16.345 1.00 88.75 804 ASN A C 1
ATOM 6171 O O . ASN A 1 804 ? 44.723 -20.383 -16.274 1.00 88.75 804 ASN A O 1
ATOM 6175 N N . ARG A 1 805 ? 44.407 -18.467 -17.433 1.00 89.31 805 ARG A N 1
ATOM 6176 C CA . ARG A 1 805 ? 43.833 -19.089 -18.632 1.00 89.31 805 ARG A CA 1
ATOM 6177 C C . ARG A 1 805 ? 44.597 -18.708 -19.884 1.00 89.31 805 ARG A C 1
ATOM 6179 O O . ARG A 1 805 ? 45.131 -17.606 -19.975 1.00 89.31 805 ARG A O 1
ATOM 6186 N N . ASP A 1 806 ? 44.609 -19.616 -20.847 1.00 91.62 806 ASP A N 1
ATOM 6187 C CA . ASP A 1 806 ? 45.159 -19.351 -22.168 1.00 91.62 806 ASP A CA 1
ATOM 6188 C C . ASP A 1 806 ? 44.062 -18.691 -23.013 1.00 91.62 806 ASP A C 1
ATOM 6190 O O . ASP A 1 806 ? 42.958 -19.230 -23.157 1.00 91.62 806 ASP A O 1
ATOM 6194 N N . LEU A 1 807 ? 44.343 -17.492 -23.522 1.00 92.00 807 LEU A N 1
ATOM 6195 C CA . LEU A 1 807 ? 43.391 -16.697 -24.297 1.00 92.00 807 LEU A CA 1
ATOM 6196 C C . LEU A 1 807 ? 43.881 -16.558 -25.734 1.00 92.00 807 LEU A C 1
ATOM 6198 O O . LEU A 1 807 ? 45.076 -16.368 -25.965 1.00 92.00 807 LEU A O 1
ATOM 6202 N N . ARG A 1 808 ? 42.951 -16.597 -26.690 1.00 92.25 808 ARG A N 1
ATOM 6203 C CA . ARG A 1 808 ? 43.211 -16.140 -28.056 1.00 92.25 808 ARG A CA 1
ATOM 6204 C C . ARG A 1 808 ? 42.744 -14.698 -28.191 1.00 92.25 808 ARG A C 1
ATOM 6206 O O . ARG A 1 808 ? 41.638 -14.353 -27.770 1.00 92.25 808 ARG A O 1
ATOM 6213 N N . ILE A 1 809 ? 43.616 -13.858 -28.728 1.00 93.00 809 ILE A N 1
ATOM 6214 C CA . ILE A 1 809 ? 43.401 -12.424 -28.876 1.00 93.00 809 ILE A CA 1
ATOM 6215 C C . ILE A 1 809 ? 43.639 -12.058 -30.337 1.00 93.00 809 ILE A C 1
ATOM 6217 O O . ILE A 1 809 ? 44.666 -12.413 -30.910 1.00 93.00 809 ILE A O 1
ATOM 6221 N N . LYS A 1 810 ? 42.695 -11.327 -30.920 1.00 93.06 810 LYS A N 1
ATOM 6222 C CA . LYS A 1 810 ? 42.789 -10.763 -32.265 1.00 93.06 810 LYS A CA 1
ATOM 6223 C C . LYS A 1 810 ? 42.712 -9.249 -32.162 1.00 93.06 810 LYS A C 1
ATOM 6225 O O . LYS A 1 810 ? 41.779 -8.723 -31.565 1.00 93.06 810 LYS A O 1
ATOM 6230 N N . VAL A 1 811 ? 43.698 -8.559 -32.721 1.00 91.44 811 VAL A N 1
ATOM 6231 C CA . VAL A 1 811 ? 43.827 -7.095 -32.671 1.00 91.44 811 VAL A CA 1
ATOM 6232 C C . VAL A 1 811 ? 43.628 -6.521 -34.067 1.00 91.44 811 VAL A C 1
ATOM 6234 O O . VAL A 1 811 ? 44.188 -7.063 -35.014 1.00 91.44 811 VAL A O 1
ATOM 6237 N N . ASP A 1 812 ? 42.851 -5.441 -34.187 1.00 88.56 812 ASP A N 1
ATOM 6238 C CA . ASP A 1 812 ? 42.681 -4.647 -35.419 1.00 88.56 812 ASP A CA 1
ATOM 6239 C C . ASP A 1 812 ? 42.410 -5.492 -36.673 1.00 88.56 812 ASP A C 1
ATOM 6241 O O . ASP A 1 812 ? 42.981 -5.284 -37.738 1.00 88.56 812 ASP A O 1
ATOM 6245 N N . GLU A 1 813 ? 41.537 -6.489 -36.514 1.00 83.94 813 GLU A N 1
ATOM 6246 C CA . GLU A 1 813 ? 41.152 -7.454 -37.552 1.00 83.94 813 GLU A CA 1
ATOM 6247 C C . GLU A 1 813 ? 42.287 -8.352 -38.095 1.00 83.94 813 GLU A C 1
ATOM 6249 O O . GLU A 1 813 ? 42.061 -9.094 -39.049 1.00 83.94 813 GLU A O 1
ATOM 6254 N N . GLY A 1 814 ? 43.458 -8.361 -37.449 1.00 86.06 814 GLY A N 1
ATOM 6255 C CA . GLY A 1 814 ? 44.622 -9.183 -37.796 1.00 86.06 814 GLY A CA 1
ATOM 6256 C C . GLY A 1 814 ? 44.489 -10.676 -37.469 1.00 86.06 814 GLY A C 1
ATOM 6257 O O . GLY A 1 814 ? 43.396 -11.215 -37.329 1.00 86.06 814 GLY A O 1
ATOM 6258 N N . GLU A 1 815 ? 45.613 -11.379 -37.346 1.00 89.62 815 GLU A N 1
ATOM 6259 C CA . GLU A 1 815 ? 45.616 -12.817 -37.039 1.00 89.62 815 GLU A CA 1
ATOM 6260 C C . GLU A 1 815 ? 45.357 -13.103 -35.550 1.00 89.62 815 GLU A C 1
ATOM 6262 O O . GLU A 1 815 ? 45.613 -12.272 -34.675 1.00 89.62 815 GLU A O 1
ATOM 6267 N N . TRP A 1 816 ? 44.850 -14.302 -35.250 1.00 92.31 816 TRP A N 1
ATOM 6268 C CA . TRP A 1 816 ? 44.665 -14.756 -33.870 1.00 92.31 816 TRP A CA 1
ATOM 6269 C C . TRP A 1 816 ? 46.011 -15.107 -33.225 1.00 92.31 816 TRP A C 1
ATOM 6271 O O . TRP A 1 816 ? 46.680 -16.054 -33.637 1.00 92.31 816 TRP A O 1
ATOM 6281 N N . GLU A 1 817 ? 46.370 -14.397 -32.158 1.00 93.00 817 GLU A N 1
ATOM 6282 C CA . GLU A 1 817 ? 47.535 -14.690 -31.321 1.00 93.00 817 GLU A CA 1
ATOM 6283 C C . GLU A 1 817 ? 47.106 -15.421 -30.039 1.00 93.00 817 GLU A C 1
ATOM 6285 O O . GLU A 1 817 ? 46.117 -15.062 -29.395 1.00 93.00 817 GLU A O 1
ATOM 6290 N N . VAL A 1 818 ? 47.863 -16.446 -29.640 1.00 92.06 818 VAL A N 1
ATOM 6291 C CA . VAL A 1 818 ? 47.624 -17.194 -28.396 1.00 92.06 818 VAL A CA 1
ATOM 6292 C C . VAL A 1 818 ? 48.527 -16.664 -27.289 1.00 92.06 818 VAL A C 1
ATOM 6294 O O . VAL A 1 818 ? 49.751 -16.695 -27.404 1.00 92.06 818 VAL A O 1
ATOM 6297 N N . PHE A 1 819 ? 47.916 -16.242 -26.184 1.00 91.81 819 PHE A N 1
ATOM 6298 C CA . PHE A 1 819 ? 48.608 -15.794 -24.982 1.00 91.81 819 PHE A CA 1
ATOM 6299 C C . PHE A 1 819 ? 48.422 -16.827 -23.865 1.00 91.81 819 PHE A C 1
ATOM 6301 O O . PHE A 1 819 ? 47.306 -16.982 -23.358 1.00 91.81 819 PHE A O 1
ATOM 6308 N N . PRO A 1 820 ? 49.488 -17.539 -23.454 1.00 91.25 820 PRO A N 1
ATOM 6309 C CA . PRO A 1 820 ? 49.391 -18.525 -22.389 1.00 91.25 820 PRO A CA 1
ATOM 6310 C C . PRO A 1 820 ? 49.368 -17.864 -21.006 1.00 91.25 820 PRO A C 1
ATOM 6312 O O . PRO A 1 820 ? 49.998 -16.829 -20.776 1.00 91.25 820 PRO A O 1
ATOM 6315 N N . GLN A 1 821 ? 48.701 -18.508 -20.051 1.00 91.38 821 GLN A N 1
ATOM 6316 C CA . GLN A 1 821 ? 48.697 -18.147 -18.633 1.00 91.38 821 GLN A CA 1
ATOM 6317 C C . GLN A 1 821 ? 48.307 -16.683 -18.358 1.00 91.38 821 GLN A C 1
ATOM 6319 O O . GLN A 1 821 ? 48.865 -16.058 -17.452 1.00 91.38 821 GLN A O 1
ATOM 6324 N N . VAL A 1 822 ? 47.332 -16.131 -19.083 1.00 93.12 822 VAL A N 1
ATOM 6325 C CA . VAL A 1 822 ? 46.817 -14.780 -18.831 1.00 93.12 822 VAL A CA 1
ATOM 6326 C C . VAL A 1 822 ? 46.154 -14.730 -17.455 1.00 93.12 822 VAL A C 1
ATOM 6328 O O . VAL A 1 822 ? 45.215 -15.469 -17.156 1.00 93.12 822 VAL A O 1
ATOM 6331 N N . THR A 1 823 ? 46.659 -13.839 -16.608 1.00 90.75 823 THR A N 1
ATOM 6332 C CA . THR A 1 823 ? 46.113 -13.531 -15.286 1.00 90.75 823 THR A CA 1
ATOM 6333 C C . THR A 1 823 ? 45.050 -12.437 -15.385 1.00 90.75 823 THR A C 1
ATOM 6335 O O . THR A 1 823 ? 43.953 -12.575 -14.840 1.00 90.75 823 THR A O 1
ATOM 6338 N N . ALA A 1 824 ? 45.349 -11.345 -16.087 1.00 91.31 824 ALA A N 1
ATOM 6339 C CA . ALA A 1 824 ? 44.414 -10.248 -16.319 1.00 91.31 824 ALA A CA 1
ATOM 6340 C C . ALA A 1 824 ? 44.680 -9.593 -17.674 1.00 91.31 824 ALA A C 1
ATOM 6342 O O . ALA A 1 824 ? 45.823 -9.537 -18.125 1.00 91.31 824 ALA A O 1
ATOM 6343 N N . LEU A 1 825 ? 43.622 -9.071 -18.283 1.00 93.62 825 LEU A N 1
ATOM 6344 C CA . LEU A 1 825 ? 43.682 -8.283 -19.507 1.00 93.62 825 LEU A CA 1
ATOM 6345 C C . LEU A 1 825 ? 42.862 -7.009 -19.277 1.00 93.62 825 LEU A C 1
ATOM 6347 O O . LEU A 1 825 ? 41.667 -7.091 -18.987 1.00 93.62 825 LEU A O 1
ATOM 6351 N N . CYS A 1 826 ? 43.516 -5.853 -19.355 1.00 92.81 826 CYS A N 1
ATOM 6352 C CA . CYS A 1 826 ? 42.931 -4.540 -19.084 1.00 92.81 826 CYS A CA 1
ATOM 6353 C C . CYS A 1 826 ? 42.957 -3.701 -20.365 1.00 92.81 826 CYS A C 1
ATOM 6355 O O . CYS A 1 826 ? 44.024 -3.497 -20.940 1.00 92.81 826 CYS A O 1
ATOM 6357 N N . MET A 1 827 ? 41.804 -3.195 -20.796 1.00 93.62 827 MET A N 1
ATOM 6358 C CA . MET A 1 827 ? 41.658 -2.306 -21.953 1.00 93.62 827 MET A CA 1
ATOM 6359 C C . MET A 1 827 ? 41.335 -0.904 -21.452 1.00 93.62 827 MET A C 1
ATOM 6361 O O . MET A 1 827 ? 40.222 -0.652 -20.990 1.00 93.62 827 MET A O 1
ATOM 6365 N N . GLY A 1 828 ? 42.315 -0.009 -21.492 1.00 91.44 828 GLY A N 1
ATOM 6366 C CA . GLY A 1 828 ? 42.201 1.346 -20.971 1.00 91.44 828 GLY A CA 1
ATOM 6367 C C . GLY A 1 828 ? 41.991 2.383 -22.060 1.00 91.44 828 GLY A C 1
ATOM 6368 O O . GLY A 1 828 ? 42.822 2.533 -22.952 1.00 91.44 828 GLY A O 1
ATOM 6369 N N . ASN A 1 829 ? 40.908 3.141 -21.927 1.00 91.75 829 ASN A N 1
ATOM 6370 C CA . ASN A 1 829 ? 40.721 4.440 -22.571 1.00 91.75 829 ASN A CA 1
ATOM 6371 C C . ASN A 1 829 ? 41.228 5.583 -21.663 1.00 91.75 829 ASN A C 1
ATOM 6373 O O . ASN A 1 829 ? 41.691 6.619 -22.135 1.00 91.75 829 ASN A O 1
ATOM 6377 N N . ALA A 1 830 ? 41.223 5.362 -20.343 1.00 91.00 830 ALA A N 1
ATOM 6378 C CA . ALA A 1 830 ? 41.812 6.247 -19.341 1.00 91.00 830 ALA A CA 1
ATOM 6379 C C . ALA A 1 830 ? 42.996 5.588 -18.614 1.00 91.00 830 ALA A C 1
ATOM 6381 O O . ALA A 1 830 ? 43.217 4.381 -18.716 1.00 91.00 830 ALA A O 1
ATOM 6382 N N . LYS A 1 831 ? 43.768 6.388 -17.863 1.00 91.44 831 LYS A N 1
ATOM 6383 C CA . LYS A 1 831 ? 45.030 5.931 -17.249 1.00 91.44 831 LYS A CA 1
ATOM 6384 C C . LYS A 1 831 ? 44.864 5.219 -15.918 1.00 91.44 831 LYS A C 1
ATOM 6386 O O . LYS A 1 831 ? 45.691 4.384 -15.548 1.00 91.44 831 LYS A O 1
ATOM 6391 N N . PHE A 1 832 ? 43.853 5.629 -15.163 1.00 88.31 832 PHE A N 1
ATOM 6392 C CA . PHE A 1 832 ? 43.662 5.220 -13.783 1.00 88.31 832 PHE A CA 1
ATOM 6393 C C . PHE A 1 832 ? 42.455 4.300 -13.651 1.00 88.31 832 PHE A C 1
ATOM 6395 O O . PHE A 1 832 ? 41.432 4.493 -14.303 1.00 88.31 832 PHE A O 1
ATOM 6402 N N . PHE A 1 833 ? 42.577 3.322 -12.762 1.00 82.62 833 PHE A N 1
ATOM 6403 C CA . PHE A 1 833 ? 41.509 2.417 -12.381 1.00 82.62 833 PHE A CA 1
ATOM 6404 C C . PHE A 1 833 ? 41.685 1.971 -10.929 1.00 82.62 833 PHE A C 1
ATOM 6406 O O . PHE A 1 833 ? 42.793 1.936 -10.391 1.00 82.62 833 PHE A O 1
ATOM 6413 N N . GLY A 1 834 ? 40.590 1.586 -10.280 1.00 72.12 834 GLY A N 1
ATOM 6414 C CA . GLY A 1 834 ? 40.647 0.910 -8.992 1.00 72.12 834 GLY A CA 1
ATOM 6415 C C . GLY A 1 834 ? 41.215 1.759 -7.849 1.00 72.12 834 GLY A C 1
ATOM 6416 O O . GLY A 1 834 ? 41.959 1.248 -7.011 1.00 72.12 834 GLY A O 1
ATOM 6417 N N . GLY A 1 835 ? 40.865 3.047 -7.780 1.00 74.12 835 GLY A N 1
ATOM 6418 C CA . GLY A 1 835 ? 41.288 3.921 -6.682 1.00 74.12 835 GLY A CA 1
ATOM 6419 C C . GLY A 1 835 ? 42.727 4.408 -6.838 1.00 74.12 835 GL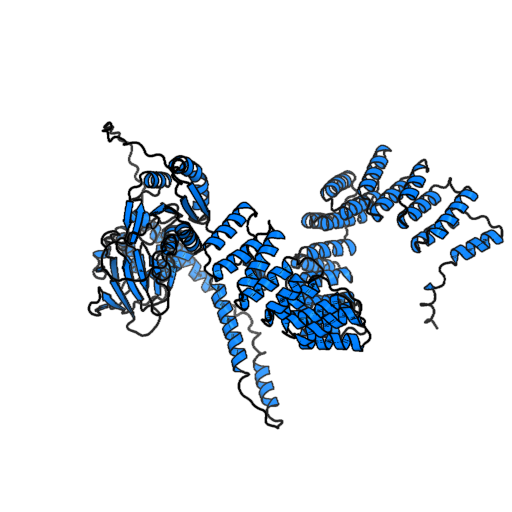Y A C 1
ATOM 6420 O O . GLY A 1 835 ? 43.494 4.412 -5.869 1.00 74.12 835 GLY A O 1
ATOM 6421 N N . GLY A 1 836 ? 43.076 4.816 -8.059 1.00 79.19 836 GLY A N 1
ATOM 6422 C CA . GLY A 1 836 ? 44.337 5.458 -8.413 1.00 79.19 836 GLY A CA 1
ATOM 6423 C C . GLY A 1 836 ? 45.441 4.539 -8.936 1.00 79.19 836 GLY A C 1
ATOM 6424 O O . GLY A 1 836 ? 46.563 5.021 -9.075 1.00 79.19 836 GLY A O 1
ATOM 6425 N N . MET A 1 837 ? 45.178 3.257 -9.222 1.00 85.69 837 MET A N 1
ATOM 6426 C CA . MET A 1 837 ? 46.177 2.408 -9.886 1.00 85.69 837 MET A CA 1
ATOM 6427 C C . MET A 1 837 ? 46.298 2.828 -11.346 1.00 85.69 837 MET A C 1
ATOM 6429 O O . MET A 1 837 ? 45.300 2.934 -12.055 1.00 85.69 837 MET A O 1
ATOM 6433 N N . LYS A 1 838 ? 47.521 3.052 -11.811 1.00 89.00 838 LYS A N 1
ATOM 6434 C CA . LYS A 1 838 ? 47.811 3.504 -13.168 1.00 89.00 838 LYS A CA 1
ATOM 6435 C C . LYS A 1 838 ? 48.012 2.296 -14.089 1.00 89.00 838 LYS A C 1
ATOM 6437 O O . LYS A 1 838 ? 49.111 2.087 -14.591 1.00 89.00 838 LYS A O 1
ATOM 6442 N N . ILE A 1 839 ? 46.975 1.463 -14.232 1.00 88.38 839 ILE A N 1
ATOM 6443 C CA . ILE A 1 839 ? 47.052 0.152 -14.906 1.00 88.38 839 ILE A CA 1
ATOM 6444 C C . ILE A 1 839 ? 47.394 0.267 -16.397 1.00 88.38 839 ILE A C 1
ATOM 6446 O O . ILE A 1 839 ? 48.116 -0.574 -16.924 1.00 88.38 839 ILE A O 1
ATOM 6450 N N . THR A 1 840 ? 46.934 1.339 -17.037 1.00 92.44 840 THR A N 1
ATOM 6451 C CA . THR A 1 840 ? 47.100 1.659 -18.461 1.00 92.44 840 THR A CA 1
ATOM 6452 C C . THR A 1 840 ? 47.757 3.040 -18.578 1.00 92.44 840 THR A C 1
ATOM 6454 O O . THR A 1 840 ? 47.105 4.041 -18.873 1.00 92.44 840 THR A O 1
ATOM 6457 N N . PRO A 1 841 ? 49.059 3.165 -18.265 1.00 92.12 841 PRO A N 1
ATOM 6458 C CA . PRO A 1 841 ? 49.713 4.458 -18.088 1.00 92.12 841 PRO A CA 1
ATOM 6459 C C . PRO A 1 841 ? 49.862 5.290 -19.371 1.00 92.12 841 PRO A C 1
ATOM 6461 O O . PRO A 1 841 ? 50.035 6.512 -19.254 1.00 92.12 841 PRO A O 1
ATOM 6464 N N . ASN A 1 842 ? 49.794 4.658 -20.545 1.00 93.50 842 ASN A N 1
ATOM 6465 C CA . ASN A 1 842 ? 49.900 5.274 -21.868 1.00 93.50 842 ASN A CA 1
ATOM 6466 C C . ASN A 1 842 ? 48.534 5.546 -22.520 1.00 93.50 842 ASN A C 1
ATOM 6468 O O . ASN A 1 842 ? 48.501 6.188 -23.569 1.00 93.50 842 ASN A O 1
ATOM 6472 N N . ALA A 1 843 ? 47.423 5.113 -21.911 1.00 91.75 843 ALA A N 1
ATOM 6473 C CA . ALA A 1 843 ? 46.078 5.400 -22.403 1.00 91.75 843 ALA A CA 1
ATOM 6474 C C . ALA A 1 843 ? 45.851 6.910 -22.589 1.00 91.75 843 ALA A C 1
ATOM 6476 O O . ALA A 1 843 ? 46.225 7.732 -21.738 1.00 91.75 843 ALA A O 1
ATOM 6477 N N . ASN A 1 844 ? 45.234 7.272 -23.711 1.00 90.50 844 ASN A N 1
ATOM 6478 C CA . ASN A 1 844 ? 44.956 8.649 -24.083 1.00 90.50 844 ASN A CA 1
ATOM 6479 C C . ASN A 1 844 ? 43.544 8.740 -24.688 1.00 90.50 844 ASN A C 1
ATOM 6481 O O . ASN A 1 844 ? 43.362 8.272 -25.804 1.00 90.50 844 ASN A O 1
ATOM 6485 N N . PRO A 1 845 ? 42.574 9.387 -24.020 1.00 89.75 845 PRO A N 1
ATOM 6486 C CA . PRO A 1 845 ? 41.170 9.407 -24.449 1.00 89.75 845 PRO A CA 1
ATOM 6487 C C . PRO A 1 845 ? 40.891 10.314 -25.668 1.00 89.75 845 PRO A C 1
ATOM 6489 O O . PRO A 1 845 ? 39.750 10.727 -25.869 1.00 89.75 845 PRO A O 1
ATOM 6492 N N . TYR A 1 846 ? 41.927 10.689 -26.424 1.00 88.88 846 TYR A N 1
ATOM 6493 C CA . TYR A 1 846 ? 41.862 11.611 -27.563 1.00 88.88 846 TYR A CA 1
ATOM 6494 C C . TYR A 1 846 ? 42.499 11.059 -28.847 1.00 88.88 846 TYR A C 1
ATOM 6496 O O . TYR A 1 846 ? 42.490 11.748 -29.868 1.00 88.88 846 TYR A O 1
ATOM 6504 N N . ASN A 1 847 ? 43.169 9.903 -28.793 1.00 89.88 847 ASN A N 1
ATOM 6505 C CA . ASN A 1 847 ? 43.997 9.417 -29.903 1.00 89.88 847 ASN A CA 1
ATOM 6506 C C . ASN A 1 847 ? 43.323 8.327 -30.747 1.00 89.88 847 ASN A C 1
ATOM 6508 O O . ASN A 1 847 ? 43.954 7.825 -31.675 1.00 89.88 847 ASN A O 1
ATOM 6512 N N . GLY A 1 848 ? 42.080 7.961 -30.431 1.00 88.88 848 GLY A N 1
ATOM 6513 C CA . GLY A 1 848 ? 41.325 6.941 -31.141 1.00 88.88 848 GLY A CA 1
ATOM 6514 C C . GLY A 1 848 ? 41.833 5.516 -30.930 1.00 88.88 848 GLY A C 1
ATOM 6515 O O . GLY A 1 848 ? 41.458 4.660 -31.721 1.00 88.88 848 GLY A O 1
ATOM 6516 N N . ASN A 1 849 ? 42.645 5.246 -29.895 1.00 92.00 849 ASN A N 1
ATOM 6517 C CA . ASN A 1 849 ? 43.152 3.909 -29.573 1.00 92.00 849 ASN A CA 1
ATOM 6518 C C . ASN A 1 849 ? 43.008 3.575 -28.073 1.00 92.00 849 ASN A C 1
ATOM 6520 O O . ASN A 1 849 ? 43.232 4.412 -27.200 1.00 92.00 849 ASN A O 1
ATOM 6524 N N . PHE A 1 850 ? 42.769 2.303 -27.755 1.00 90.31 850 PHE A N 1
ATOM 6525 C CA . PHE A 1 850 ? 42.982 1.759 -26.415 1.00 90.31 850 PHE A CA 1
ATOM 6526 C C . PHE A 1 850 ? 44.467 1.537 -26.129 1.00 90.31 850 PHE A C 1
ATOM 6528 O O . PHE A 1 850 ? 45.255 1.261 -27.035 1.00 90.31 850 PHE A O 1
ATOM 6535 N N . GLU A 1 851 ? 44.826 1.538 -24.847 1.00 94.56 851 GLU A N 1
ATOM 6536 C CA . GLU A 1 851 ? 45.975 0.778 -24.361 1.00 94.56 851 GLU A CA 1
ATOM 6537 C C . GLU A 1 851 ? 45.493 -0.560 -23.794 1.00 94.56 851 GLU A C 1
ATOM 6539 O O . GLU A 1 851 ? 44.687 -0.603 -22.864 1.00 94.56 851 GLU A O 1
ATOM 6544 N N . VAL A 1 852 ? 46.005 -1.660 -24.334 1.00 94.00 852 VAL A N 1
ATOM 6545 C CA . VAL A 1 852 ? 45.736 -3.012 -23.847 1.00 94.00 852 VAL A CA 1
ATOM 6546 C C . VAL A 1 852 ? 46.938 -3.499 -23.066 1.00 94.00 852 VAL A C 1
ATOM 6548 O O . VAL A 1 852 ? 48.017 -3.630 -23.634 1.00 94.00 852 VAL A O 1
ATOM 6551 N N . VAL A 1 853 ? 46.740 -3.799 -21.784 1.00 94.38 853 VAL A N 1
ATOM 6552 C CA . VAL A 1 853 ? 47.767 -4.349 -20.894 1.00 94.38 853 VAL A CA 1
ATOM 6553 C C . VAL A 1 853 ? 47.411 -5.785 -20.528 1.00 94.38 853 VAL A C 1
ATOM 6555 O O . VAL A 1 853 ? 46.346 -6.043 -19.963 1.00 94.38 853 VAL A O 1
ATOM 6558 N N . ILE A 1 854 ? 48.314 -6.718 -20.828 1.00 93.69 854 ILE A N 1
ATOM 6559 C CA . ILE A 1 854 ? 48.167 -8.147 -20.535 1.00 93.69 854 ILE A CA 1
ATOM 6560 C C . ILE A 1 854 ? 49.147 -8.522 -19.426 1.00 93.69 854 ILE A C 1
ATOM 6562 O O . ILE A 1 854 ? 50.350 -8.305 -19.552 1.00 93.69 854 ILE A O 1
ATOM 6566 N N . LEU A 1 855 ? 48.633 -9.093 -18.338 1.00 91.81 855 LEU A N 1
ATOM 6567 C CA . LEU A 1 855 ? 49.426 -9.638 -17.238 1.00 91.81 855 LEU A CA 1
ATOM 6568 C C . LEU A 1 855 ? 49.439 -11.162 -17.351 1.00 91.81 855 LEU A C 1
ATOM 6570 O O . LEU A 1 855 ? 48.377 -11.782 -17.265 1.00 91.81 855 LEU A O 1
ATOM 6574 N N . GLN A 1 856 ? 50.614 -11.775 -17.496 1.00 92.81 856 GLN A N 1
ATOM 6575 C CA . GLN A 1 856 ? 50.766 -13.228 -17.628 1.00 92.81 856 GLN A CA 1
ATOM 6576 C C . GLN A 1 856 ? 51.469 -13.839 -16.413 1.00 92.81 856 GLN A C 1
ATOM 6578 O O . GLN A 1 856 ? 52.424 -13.295 -15.873 1.00 92.81 856 GLN A O 1
ATOM 6583 N N . ASN A 1 857 ? 51.001 -15.002 -15.966 1.00 89.56 857 ASN A N 1
ATOM 6584 C CA . ASN A 1 857 ? 51.621 -15.789 -14.900 1.00 89.56 857 ASN A CA 1
ATOM 6585 C C . ASN A 1 857 ? 51.849 -15.040 -13.563 1.00 89.56 857 ASN A C 1
ATOM 6587 O O . ASN A 1 857 ? 52.752 -15.380 -12.801 1.00 89.56 857 ASN A O 1
ATOM 6591 N N . PHE A 1 858 ? 51.013 -14.054 -13.230 1.00 87.44 858 PHE A N 1
ATOM 6592 C CA . PHE A 1 858 ? 51.091 -13.370 -11.937 1.00 87.44 858 PHE A CA 1
ATOM 6593 C C . PHE A 1 858 ? 50.469 -14.235 -10.837 1.00 87.44 858 PHE A C 1
ATOM 6595 O O . PHE A 1 858 ? 49.342 -14.722 -10.965 1.00 87.44 858 PHE A O 1
ATOM 6602 N N . LYS A 1 859 ? 51.177 -14.408 -9.718 1.00 84.94 859 LYS A N 1
ATOM 6603 C CA . LYS A 1 859 ? 50.618 -14.989 -8.490 1.00 84.94 859 LYS A CA 1
ATOM 6604 C C . LYS A 1 859 ? 50.207 -13.886 -7.514 1.00 84.94 859 LYS A C 1
ATOM 6606 O O . LYS A 1 859 ? 50.542 -12.712 -7.668 1.00 84.94 859 LYS A O 1
ATOM 6611 N N . TRP A 1 860 ? 49.487 -14.270 -6.461 1.00 79.19 860 TRP A N 1
ATOM 6612 C CA . TRP A 1 860 ? 48.974 -13.313 -5.474 1.00 79.19 860 TRP A CA 1
ATOM 6613 C C . TRP A 1 860 ? 50.086 -12.517 -4.772 1.00 79.19 860 TRP A C 1
ATOM 6615 O O . TRP A 1 860 ? 49.883 -11.353 -4.434 1.00 79.19 860 TRP A O 1
ATOM 6625 N N . TYR A 1 861 ? 51.264 -13.119 -4.565 1.00 79.12 861 TYR A N 1
ATOM 6626 C CA . TYR A 1 861 ? 52.408 -12.442 -3.953 1.00 79.12 861 TYR A CA 1
ATOM 6627 C C . TYR A 1 861 ? 53.082 -11.462 -4.920 1.00 79.12 861 TYR A C 1
ATOM 6629 O O . TYR A 1 861 ? 53.493 -10.389 -4.481 1.00 79.12 861 TYR A O 1
ATOM 6637 N N . ASP A 1 862 ? 53.121 -11.760 -6.225 1.00 80.25 862 ASP A N 1
ATOM 6638 C CA . ASP A 1 862 ? 53.643 -10.837 -7.241 1.00 80.25 862 ASP A CA 1
ATOM 6639 C C . ASP A 1 862 ? 52.828 -9.545 -7.261 1.00 80.25 862 ASP A C 1
ATOM 6641 O O . ASP A 1 862 ? 53.393 -8.456 -7.299 1.00 80.25 862 ASP A O 1
ATOM 6645 N N . PHE A 1 863 ? 51.502 -9.654 -7.139 1.00 78.62 863 PHE A N 1
ATOM 6646 C CA . PHE A 1 863 ? 50.613 -8.497 -7.041 1.00 78.62 863 PHE A CA 1
ATOM 6647 C C . PHE A 1 863 ? 50.897 -7.637 -5.799 1.00 78.62 863 PHE A C 1
ATOM 6649 O O . PHE A 1 863 ? 50.916 -6.413 -5.892 1.00 78.62 863 PHE A O 1
ATOM 6656 N N . VAL A 1 864 ? 51.158 -8.255 -4.640 1.00 78.12 864 VAL A N 1
ATOM 6657 C CA . VAL A 1 864 ? 51.472 -7.523 -3.399 1.00 78.12 864 VAL A CA 1
ATOM 6658 C C . VAL A 1 864 ? 52.825 -6.820 -3.495 1.00 78.12 864 VAL A C 1
ATOM 6660 O O . VAL A 1 864 ? 52.912 -5.629 -3.200 1.00 78.12 864 VAL A O 1
ATOM 6663 N N . PHE A 1 865 ? 53.876 -7.523 -3.924 1.00 79.69 865 PHE A N 1
ATOM 6664 C CA . PHE A 1 865 ? 55.221 -6.946 -4.009 1.00 79.69 865 PHE A CA 1
ATOM 6665 C C . PHE A 1 865 ? 55.331 -5.875 -5.103 1.00 79.69 865 PHE A C 1
ATOM 6667 O O . PHE A 1 865 ? 56.033 -4.878 -4.922 1.00 79.69 865 PHE A O 1
ATOM 6674 N N . LYS A 1 866 ? 54.596 -6.030 -6.211 1.00 82.12 866 LYS A N 1
ATOM 6675 C CA . LYS A 1 866 ? 54.607 -5.102 -7.354 1.00 82.12 866 LYS A CA 1
ATOM 6676 C C . LYS A 1 866 ? 53.489 -4.054 -7.298 1.00 82.12 866 LYS A C 1
ATOM 6678 O O . LYS A 1 866 ? 53.346 -3.271 -8.233 1.00 82.12 866 LYS A O 1
ATOM 6683 N N . LEU A 1 867 ? 52.743 -3.966 -6.190 1.00 80.50 867 LEU A N 1
ATOM 6684 C CA . LEU A 1 867 ? 51.647 -3.004 -6.029 1.00 80.50 867 LEU A CA 1
ATOM 6685 C C . LEU A 1 867 ? 52.112 -1.555 -6.226 1.00 80.50 867 LEU A C 1
ATOM 6687 O O . LEU A 1 867 ? 51.440 -0.775 -6.892 1.00 80.50 867 LEU A O 1
ATOM 6691 N N . HIS A 1 868 ? 53.293 -1.202 -5.710 1.00 81.69 868 HIS A N 1
ATOM 6692 C CA . HIS A 1 868 ? 53.873 0.129 -5.903 1.00 81.69 868 HIS A CA 1
ATOM 6693 C C . HIS A 1 868 ? 54.091 0.461 -7.391 1.00 81.69 868 HIS A C 1
ATOM 6695 O O . HIS A 1 868 ? 53.818 1.588 -7.795 1.00 81.69 868 HIS A O 1
ATOM 6701 N N . LYS A 1 869 ? 54.486 -0.528 -8.212 1.00 85.69 869 LYS A N 1
ATOM 6702 C CA . LYS A 1 869 ? 54.678 -0.370 -9.662 1.00 85.69 869 LYS A CA 1
ATOM 6703 C C . LYS A 1 869 ? 53.364 -0.148 -10.407 1.00 85.69 869 LYS A C 1
ATOM 6705 O O . LYS A 1 869 ? 53.338 0.638 -11.347 1.00 85.69 869 LYS A O 1
ATOM 6710 N N . LEU A 1 870 ? 52.272 -0.778 -9.961 1.00 84.44 870 LEU A N 1
ATOM 6711 C CA . LEU A 1 870 ? 50.924 -0.543 -10.500 1.00 84.44 870 LEU A CA 1
ATOM 6712 C C . LEU A 1 870 ? 50.416 0.874 -10.188 1.00 84.44 870 LEU A C 1
ATOM 6714 O O . LEU A 1 870 ? 49.700 1.462 -10.992 1.00 84.44 870 LEU A O 1
ATOM 6718 N N . TYR A 1 871 ? 50.795 1.451 -9.044 1.00 84.31 871 TYR A N 1
ATOM 6719 C CA . TYR A 1 871 ? 50.439 2.833 -8.698 1.00 84.31 871 TYR A CA 1
ATOM 6720 C C . TYR A 1 871 ? 51.323 3.879 -9.396 1.00 84.31 871 TYR A C 1
ATOM 6722 O O . TYR A 1 871 ? 50.827 4.949 -9.744 1.00 84.31 871 TYR A O 1
ATOM 6730 N N . SER A 1 872 ? 52.603 3.586 -9.652 1.00 85.75 872 SER A N 1
ATOM 6731 C CA . SER A 1 872 ? 53.481 4.462 -10.447 1.00 85.75 872 SER A CA 1
ATOM 6732 C C . SER A 1 872 ? 53.312 4.291 -11.963 1.00 85.75 872 SER A C 1
ATOM 6734 O O . SER A 1 872 ? 53.731 5.164 -12.724 1.00 85.75 872 SER A O 1
ATOM 6736 N N . GLY A 1 873 ? 52.693 3.193 -12.411 1.00 87.31 873 GLY A N 1
ATOM 6737 C CA . GLY A 1 873 ? 52.573 2.809 -13.821 1.00 87.31 873 GLY A CA 1
ATOM 6738 C C . GLY A 1 873 ? 53.858 2.228 -14.420 1.00 87.31 873 GLY A C 1
ATOM 6739 O O . GLY A 1 873 ? 54.008 2.200 -15.636 1.00 87.31 873 GLY A O 1
ATOM 6740 N N . THR A 1 874 ? 54.811 1.802 -13.586 1.00 89.62 874 THR A N 1
ATOM 6741 C CA . THR A 1 874 ? 56.090 1.211 -14.022 1.00 89.62 874 THR A CA 1
ATOM 6742 C C . THR A 1 874 ? 56.028 -0.311 -14.143 1.00 89.62 874 THR A C 1
ATOM 6744 O O . THR A 1 874 ? 57.040 -0.942 -14.418 1.00 89.62 874 THR A O 1
ATOM 6747 N N . HIS A 1 875 ? 54.856 -0.926 -13.960 1.00 89.44 875 HIS A N 1
ATOM 6748 C CA . HIS A 1 875 ? 54.644 -2.366 -14.161 1.00 89.44 875 HIS A CA 1
ATOM 6749 C C . HIS A 1 875 ? 54.833 -2.805 -15.616 1.00 89.44 875 HIS A C 1
ATOM 6751 O O . HIS A 1 875 ? 55.030 -3.988 -15.852 1.00 89.44 875 HIS A O 1
ATOM 6757 N N . LEU A 1 876 ? 54.824 -1.874 -16.576 1.00 89.44 876 LEU A N 1
ATOM 6758 C CA . LEU A 1 876 ? 55.112 -2.166 -17.982 1.00 89.44 876 LEU A CA 1
ATOM 6759 C C . LEU A 1 876 ? 56.560 -2.609 -18.248 1.00 89.44 876 LEU A C 1
ATOM 6761 O O . LEU A 1 876 ? 56.831 -3.129 -19.321 1.00 89.44 876 LEU A O 1
ATOM 6765 N N . SER A 1 877 ? 57.492 -2.402 -17.309 1.00 87.62 877 SER A N 1
ATOM 6766 C CA . SER A 1 877 ? 58.871 -2.896 -17.441 1.00 87.62 877 SER A CA 1
ATOM 6767 C C . SER A 1 877 ? 59.064 -4.333 -16.943 1.00 87.62 877 SER A C 1
ATOM 6769 O O . SER A 1 877 ? 60.185 -4.834 -16.933 1.00 87.62 877 SER A O 1
ATOM 6771 N N . GLU A 1 878 ? 57.996 -4.992 -16.493 1.00 88.38 878 GLU A N 1
ATOM 6772 C CA . GLU A 1 878 ? 58.031 -6.387 -16.060 1.00 88.38 878 GLU A CA 1
ATOM 6773 C C . GLU A 1 878 ? 57.969 -7.331 -17.267 1.00 88.38 878 GLU A C 1
ATOM 6775 O O . GLU A 1 878 ? 57.098 -7.189 -18.115 1.00 88.38 878 GLU A O 1
ATOM 6780 N N . GLU A 1 879 ? 58.827 -8.353 -17.300 1.00 83.88 879 GLU A N 1
ATOM 6781 C CA . GLU A 1 879 ? 58.927 -9.299 -18.430 1.00 83.88 879 GLU A CA 1
ATOM 6782 C C . GLU A 1 879 ? 57.613 -10.035 -18.748 1.00 83.88 879 GLU A C 1
ATOM 6784 O O . GLU A 1 879 ? 57.362 -10.401 -19.891 1.00 83.88 879 GLU A O 1
ATOM 6789 N N . ASN A 1 880 ? 56.746 -10.212 -17.746 1.00 88.38 880 ASN A N 1
ATOM 6790 C CA . ASN A 1 880 ? 55.455 -10.890 -17.889 1.00 88.38 880 ASN A CA 1
ATOM 6791 C C . ASN A 1 880 ? 54.273 -9.924 -18.101 1.00 88.38 880 ASN A C 1
ATOM 6793 O O . ASN A 1 880 ? 53.117 -10.285 -17.849 1.00 88.38 880 ASN A O 1
ATOM 6797 N N . VAL A 1 881 ? 54.556 -8.677 -18.480 1.00 91.12 881 VAL A N 1
ATOM 6798 C CA . VAL A 1 881 ? 53.560 -7.650 -18.780 1.00 91.12 881 VAL A CA 1
ATOM 6799 C C . VAL A 1 881 ? 53.808 -7.133 -20.183 1.00 91.12 881 VAL A C 1
ATOM 6801 O O . VAL A 1 881 ? 54.893 -6.646 -20.482 1.00 91.12 881 VAL A O 1
ATOM 6804 N N . CYS A 1 882 ? 52.795 -7.190 -21.041 1.00 91.19 882 CYS A N 1
ATOM 6805 C CA . CYS A 1 882 ? 52.865 -6.558 -22.353 1.00 91.19 882 CYS A CA 1
ATOM 6806 C C . CYS A 1 882 ? 51.799 -5.470 -22.481 1.00 91.19 882 CYS A C 1
ATOM 6808 O O . CYS A 1 882 ? 50.710 -5.579 -21.917 1.00 91.19 882 CYS A O 1
ATOM 6810 N N . SER A 1 883 ? 52.144 -4.395 -23.191 1.00 93.06 883 SER A N 1
ATOM 6811 C CA . SER A 1 883 ? 51.232 -3.301 -23.522 1.00 93.06 883 SER A CA 1
ATOM 6812 C C . SER A 1 883 ? 51.232 -3.075 -25.029 1.00 93.06 883 SER A C 1
ATOM 6814 O O . SER A 1 883 ? 52.289 -3.137 -25.662 1.00 93.06 883 SER A O 1
ATOM 6816 N N . ARG A 1 884 ? 50.054 -2.845 -25.612 1.00 92.31 884 ARG A N 1
ATOM 6817 C CA . ARG A 1 884 ? 49.874 -2.525 -27.035 1.00 92.31 884 ARG A CA 1
ATOM 6818 C C . ARG A 1 884 ? 48.817 -1.435 -27.199 1.00 92.31 884 ARG A C 1
ATOM 6820 O O . ARG A 1 884 ? 47.861 -1.381 -26.430 1.00 92.31 884 ARG A O 1
ATOM 6827 N N . SER A 1 885 ? 48.979 -0.584 -28.211 1.00 93.62 885 SER A N 1
ATOM 6828 C CA . SER A 1 885 ? 47.955 0.390 -28.608 1.00 93.62 885 SER A CA 1
ATOM 6829 C C . SER A 1 885 ? 47.129 -0.179 -29.758 1.00 93.62 885 SER A C 1
ATOM 6831 O O . SER A 1 885 ? 47.725 -0.646 -30.725 1.00 93.62 885 SER A O 1
ATOM 6833 N N . VAL A 1 886 ? 45.798 -0.184 -29.635 1.00 93.25 886 VAL A N 1
ATOM 6834 C CA . VAL A 1 886 ? 44.889 -0.880 -30.574 1.00 93.25 886 VAL A CA 1
ATOM 6835 C C . VAL A 1 886 ? 43.584 -0.107 -30.780 1.00 93.25 886 VAL A C 1
ATOM 6837 O O . VAL A 1 886 ? 43.152 0.596 -29.868 1.00 93.25 886 VAL A O 1
ATOM 6840 N N . GLN A 1 887 ? 42.910 -0.268 -31.919 1.00 91.50 887 GLN A N 1
ATOM 6841 C CA . GLN A 1 887 ? 41.578 0.319 -32.171 1.00 91.50 887 GLN A CA 1
ATOM 6842 C C . GLN A 1 887 ? 40.442 -0.646 -31.820 1.00 91.50 887 GLN A C 1
ATOM 6844 O O . GLN A 1 887 ? 39.380 -0.239 -31.337 1.00 91.50 887 GLN A O 1
ATOM 6849 N N . SER A 1 888 ? 40.669 -1.939 -32.041 1.00 93.06 888 SER A N 1
ATOM 6850 C CA . SER A 1 888 ? 39.729 -3.010 -31.737 1.00 93.06 888 SER A CA 1
ATOM 6851 C C . SER A 1 888 ? 40.445 -4.280 -31.287 1.00 93.06 888 SER A C 1
ATOM 6853 O O . SER A 1 888 ? 41.566 -4.575 -31.699 1.00 93.06 888 SER A O 1
ATOM 6855 N N . ILE A 1 889 ? 39.791 -5.039 -30.412 1.00 93.69 889 ILE A N 1
ATOM 6856 C CA . ILE A 1 889 ? 40.305 -6.298 -29.884 1.00 93.69 889 ILE A CA 1
ATOM 6857 C C . ILE A 1 889 ? 39.161 -7.294 -29.676 1.00 93.69 889 ILE A C 1
ATOM 6859 O O . ILE A 1 889 ? 38.124 -6.970 -29.098 1.00 93.69 889 ILE A O 1
ATOM 6863 N N . GLU A 1 890 ? 39.345 -8.518 -30.152 1.00 92.38 890 GLU A N 1
ATOM 6864 C CA . GLU A 1 890 ? 38.453 -9.656 -29.933 1.00 92.38 890 GLU A CA 1
ATOM 6865 C C . GLU A 1 890 ? 39.170 -10.675 -29.047 1.00 92.38 890 GLU A C 1
ATOM 6867 O O . GLU A 1 890 ? 40.348 -10.973 -29.254 1.00 92.38 890 GLU A O 1
ATOM 6872 N N . VAL A 1 891 ? 38.479 -11.171 -28.019 1.00 91.94 891 VAL A N 1
ATOM 6873 C CA . VAL A 1 891 ? 39.077 -12.037 -26.995 1.00 91.94 891 VAL A CA 1
ATOM 6874 C C . VAL A 1 891 ? 38.203 -13.258 -26.773 1.00 91.94 891 VAL A C 1
ATOM 6876 O O . VAL A 1 891 ? 37.000 -13.129 -26.524 1.00 91.94 891 VAL A O 1
ATOM 6879 N N . GLU A 1 892 ? 38.816 -14.440 -26.809 1.00 90.44 892 GLU A N 1
ATOM 6880 C CA . GLU A 1 892 ? 38.127 -15.718 -26.627 1.00 90.44 892 GLU A CA 1
ATOM 6881 C C . GLU A 1 892 ? 38.980 -16.701 -25.807 1.00 90.44 892 GLU A C 1
ATOM 6883 O O . GLU A 1 892 ? 40.211 -16.628 -25.785 1.00 90.44 892 GLU A O 1
ATOM 6888 N N . GLU A 1 893 ? 38.322 -17.621 -25.098 1.00 87.38 893 GLU A N 1
ATOM 6889 C CA . GLU A 1 893 ? 38.988 -18.682 -24.330 1.00 87.38 893 GLU A CA 1
ATOM 6890 C C . GLU A 1 893 ? 39.247 -19.900 -25.232 1.00 87.38 893 GLU A C 1
ATOM 6892 O O . GLU A 1 893 ? 38.389 -20.278 -26.029 1.00 87.38 893 GLU A O 1
ATOM 6897 N N . ILE A 1 894 ? 40.432 -20.510 -25.121 1.00 83.00 894 ILE A N 1
ATOM 6898 C CA . ILE A 1 894 ? 40.829 -21.655 -25.965 1.00 83.00 894 ILE A CA 1
ATOM 6899 C C . ILE A 1 894 ? 40.164 -22.959 -25.498 1.00 83.00 894 ILE A C 1
ATOM 6901 O O . ILE A 1 894 ? 39.766 -23.791 -26.314 1.00 83.00 894 ILE A O 1
ATOM 6905 N N . GLU A 1 895 ? 40.010 -23.141 -24.188 1.00 68.19 895 GLU A N 1
ATOM 6906 C CA . GLU A 1 895 ? 39.286 -24.268 -23.600 1.00 68.19 895 GLU A CA 1
ATOM 6907 C C . GLU A 1 895 ? 37.806 -23.878 -23.464 1.00 68.19 895 GLU A C 1
ATOM 6909 O O . GLU A 1 895 ? 37.503 -22.899 -22.796 1.00 68.19 895 GLU A O 1
ATOM 6914 N N . GLY A 1 896 ? 36.878 -24.614 -24.089 1.00 53.53 896 GLY A N 1
ATOM 6915 C CA . GLY A 1 896 ? 35.453 -24.256 -24.250 1.00 53.53 896 GLY A CA 1
ATOM 6916 C C . GLY A 1 896 ? 34.575 -24.171 -22.984 1.00 53.53 896 GLY A C 1
ATOM 6917 O O . GLY A 1 896 ? 33.418 -24.589 -23.012 1.00 53.53 896 GLY A O 1
ATOM 6918 N N . GLY A 1 897 ? 35.088 -23.659 -21.865 1.00 56.78 897 GLY A N 1
ATOM 6919 C CA . GLY A 1 897 ? 34.310 -23.290 -20.688 1.00 56.78 897 GLY A CA 1
ATOM 6920 C C . GLY A 1 897 ? 33.913 -21.814 -20.735 1.00 56.78 897 GLY A C 1
ATOM 6921 O O . GLY A 1 897 ? 34.748 -20.947 -20.912 1.00 56.78 897 GLY A O 1
ATOM 6922 N N . SER A 1 898 ? 32.642 -21.485 -20.514 1.00 55.03 898 SER A N 1
ATOM 6923 C CA . SER A 1 898 ? 32.163 -20.096 -20.413 1.00 55.03 898 SER A CA 1
ATOM 6924 C C . SER A 1 898 ? 32.516 -19.471 -19.046 1.00 55.03 898 SER A C 1
ATOM 6926 O O . SER A 1 898 ? 31.623 -19.153 -18.256 1.00 55.03 898 SER A O 1
ATOM 6928 N N . GLY A 1 899 ? 33.808 -19.401 -18.697 1.00 69.25 899 GLY A N 1
ATOM 6929 C CA . GLY A 1 899 ? 34.268 -19.144 -17.323 1.00 69.25 899 GLY A CA 1
ATOM 6930 C C . GLY A 1 899 ? 35.023 -17.832 -17.085 1.00 69.25 899 GLY A C 1
ATOM 6931 O O . GLY A 1 899 ? 35.149 -17.411 -15.928 1.00 69.25 899 GLY A O 1
ATOM 6932 N N . VAL A 1 900 ? 35.536 -17.178 -18.133 1.00 81.56 900 VAL A N 1
ATOM 6933 C CA . VAL A 1 900 ? 36.323 -15.940 -18.004 1.00 81.56 900 VAL A CA 1
ATOM 6934 C C . VAL A 1 900 ? 35.418 -14.706 -17.996 1.00 81.56 900 VAL A C 1
ATOM 6936 O O . VAL A 1 900 ? 34.731 -14.401 -18.966 1.00 81.56 900 VAL A O 1
ATOM 6939 N N . TYR A 1 901 ? 35.428 -14.001 -16.865 1.00 83.06 901 TYR A N 1
ATOM 6940 C CA . TYR A 1 901 ? 34.557 -12.862 -16.567 1.00 83.06 901 TYR A CA 1
ATOM 6941 C C . TYR A 1 901 ? 35.035 -11.571 -17.235 1.00 83.06 901 TYR A C 1
ATOM 6943 O O . TYR A 1 901 ? 36.235 -11.294 -17.244 1.00 83.06 901 TYR A O 1
ATOM 6951 N N . VAL A 1 902 ? 34.080 -10.748 -17.672 1.00 86.81 902 VAL A N 1
ATOM 6952 C CA . VAL A 1 902 ? 34.295 -9.391 -18.190 1.00 86.81 902 VAL A CA 1
ATOM 6953 C C . VAL A 1 902 ? 33.559 -8.374 -17.312 1.00 86.81 902 VAL A C 1
ATOM 6955 O O . VAL A 1 902 ? 32.432 -8.609 -16.854 1.00 86.81 902 VAL A O 1
ATOM 6958 N N . GLN A 1 903 ? 34.202 -7.240 -17.053 1.00 87.19 903 GLN A N 1
ATOM 6959 C CA . GLN A 1 903 ? 33.651 -6.125 -16.286 1.00 87.19 903 GLN A CA 1
ATOM 6960 C C . GLN A 1 903 ? 34.118 -4.790 -16.872 1.00 87.19 903 GLN A C 1
ATOM 6962 O O . GLN A 1 903 ? 35.205 -4.699 -17.428 1.00 87.19 903 GLN A O 1
ATOM 6967 N N . SER A 1 904 ? 33.335 -3.730 -16.685 1.00 85.94 904 SER A N 1
ATOM 6968 C CA . SER A 1 904 ? 33.825 -2.357 -16.824 1.00 85.94 904 SER A CA 1
ATOM 6969 C C . SER A 1 904 ? 33.237 -1.464 -15.732 1.00 85.94 904 SER A C 1
ATOM 6971 O O . SER A 1 904 ? 32.085 -1.651 -15.351 1.00 85.94 904 SER A O 1
ATOM 6973 N N . ASP A 1 905 ? 34.049 -0.569 -15.153 1.00 73.94 905 ASP A N 1
ATOM 6974 C CA . ASP A 1 905 ? 33.647 0.479 -14.184 1.00 73.94 905 ASP A CA 1
ATOM 6975 C C . ASP A 1 905 ? 32.763 0.034 -12.987 1.00 73.94 905 ASP A C 1
ATOM 6977 O O . ASP A 1 905 ? 32.119 0.842 -12.315 1.00 73.94 905 ASP A O 1
ATOM 6981 N N . GLY A 1 906 ? 32.772 -1.258 -12.644 1.00 67.75 906 GLY A N 1
ATOM 6982 C CA . GLY A 1 906 ? 31.979 -1.812 -11.536 1.00 67.75 906 GLY A CA 1
ATOM 6983 C C . GLY A 1 906 ? 30.799 -2.686 -11.961 1.00 67.75 906 GLY A C 1
ATOM 6984 O O . GLY A 1 906 ? 30.186 -3.307 -11.090 1.00 67.75 906 GLY A O 1
ATOM 6985 N N . GLU A 1 907 ? 30.498 -2.758 -13.257 1.00 74.69 907 GLU A N 1
ATOM 6986 C CA . GLU A 1 907 ? 29.396 -3.532 -13.825 1.00 74.69 907 GLU A CA 1
ATOM 6987 C C . GLU A 1 907 ? 29.870 -4.850 -14.438 1.00 74.69 907 GLU A C 1
ATOM 6989 O O . GLU A 1 907 ? 30.900 -4.922 -15.107 1.00 74.69 907 GLU A O 1
ATOM 6994 N N . HIS A 1 908 ? 29.109 -5.918 -14.200 1.00 77.69 908 HIS A N 1
ATOM 6995 C CA . HIS A 1 908 ? 29.435 -7.243 -14.709 1.00 77.69 908 HIS A CA 1
ATOM 6996 C C . HIS A 1 908 ? 28.762 -7.482 -16.063 1.00 77.69 908 HIS A C 1
ATOM 6998 O O . HIS A 1 908 ? 27.537 -7.508 -16.146 1.00 77.69 908 HIS A O 1
ATOM 7004 N N . LEU A 1 909 ? 29.573 -7.709 -17.098 1.00 78.31 909 LEU A N 1
ATOM 7005 C CA . LEU A 1 909 ? 29.129 -7.789 -18.494 1.00 78.31 909 LEU A CA 1
ATOM 7006 C C . LEU A 1 909 ? 29.095 -9.232 -19.022 1.00 78.31 909 LEU A C 1
ATOM 7008 O O . LEU A 1 909 ? 29.051 -9.472 -20.227 1.00 78.31 909 LEU A O 1
ATOM 7012 N N . GLY A 1 910 ? 29.106 -10.218 -18.123 1.00 82.38 910 GLY A N 1
ATOM 7013 C CA . GLY A 1 910 ? 29.092 -11.639 -18.461 1.00 82.38 910 GLY A CA 1
ATOM 7014 C C . GLY A 1 910 ? 30.483 -12.194 -18.773 1.00 82.38 910 GLY A C 1
ATOM 7015 O O . GLY A 1 910 ? 31.458 -11.859 -18.098 1.00 82.38 910 GLY A O 1
ATOM 7016 N N . PHE A 1 911 ? 30.557 -13.080 -19.766 1.00 86.38 911 PHE A N 1
ATOM 7017 C CA . PHE A 1 911 ? 31.736 -13.897 -20.065 1.00 86.38 911 PHE A CA 1
ATOM 7018 C C . PHE A 1 911 ? 32.249 -13.664 -21.492 1.00 86.38 911 PHE A C 1
ATOM 7020 O O . PHE A 1 911 ? 31.545 -13.061 -22.308 1.00 86.38 911 PHE A O 1
ATOM 7027 N N . LEU A 1 912 ? 33.471 -14.126 -21.770 1.00 86.81 912 LEU A N 1
ATOM 7028 C CA . LEU A 1 912 ? 34.000 -14.280 -23.132 1.00 86.81 912 LEU A CA 1
ATOM 7029 C C . LEU A 1 912 ? 33.174 -15.317 -23.930 1.00 86.81 912 LEU A C 1
ATOM 7031 O O . LEU A 1 912 ? 32.604 -16.217 -23.304 1.00 86.81 912 LEU A O 1
ATOM 7035 N N . PRO A 1 913 ? 33.108 -15.227 -25.275 1.00 88.69 913 PRO A N 1
ATOM 7036 C CA . PRO A 1 913 ? 33.838 -14.312 -26.167 1.00 88.69 913 PRO A CA 1
ATOM 7037 C C . PRO A 1 913 ? 33.274 -12.882 -26.190 1.00 88.69 913 PRO A C 1
ATOM 7039 O O . PRO A 1 913 ? 32.073 -12.674 -26.008 1.00 88.69 913 PRO A O 1
ATOM 7042 N N . ARG A 1 914 ? 34.139 -11.876 -26.399 1.00 90.00 914 ARG A N 1
ATOM 7043 C CA . ARG A 1 914 ? 33.738 -10.456 -26.504 1.00 90.00 914 ARG A CA 1
ATOM 7044 C C . ARG A 1 914 ? 34.586 -9.676 -27.506 1.00 90.00 914 ARG A C 1
ATOM 7046 O O . ARG A 1 914 ? 35.790 -9.901 -27.611 1.00 90.00 914 ARG A O 1
ATOM 7053 N N . LYS A 1 915 ? 33.945 -8.709 -28.173 1.00 91.06 915 LYS A N 1
ATOM 7054 C CA . LYS A 1 915 ? 34.588 -7.721 -29.051 1.00 91.06 915 LYS A CA 1
ATOM 7055 C C . LYS A 1 915 ? 34.592 -6.350 -28.390 1.00 91.06 915 LYS A C 1
ATOM 7057 O O . LYS A 1 915 ? 33.553 -5.890 -27.916 1.00 91.06 915 LYS A O 1
ATOM 7062 N N . PHE A 1 916 ? 35.741 -5.693 -28.416 1.00 92.81 916 PHE A N 1
ATOM 7063 C CA . PHE A 1 916 ? 35.955 -4.350 -27.900 1.00 92.81 916 PHE A CA 1
ATOM 7064 C C . PHE A 1 916 ? 36.428 -3.453 -29.039 1.00 92.81 916 PHE A C 1
ATOM 7066 O O . PHE A 1 916 ? 37.277 -3.854 -29.829 1.00 92.81 916 PHE A O 1
ATOM 7073 N N . HIS A 1 917 ? 35.878 -2.251 -29.147 1.00 92.81 917 HIS A N 1
ATOM 7074 C CA . HIS A 1 917 ? 36.319 -1.257 -30.128 1.00 92.81 917 HIS A CA 1
ATOM 7075 C C . HIS A 1 917 ? 36.093 0.151 -29.592 1.00 92.81 917 HIS A C 1
ATOM 7077 O O . HIS A 1 917 ? 35.285 0.352 -28.684 1.00 92.81 917 HIS A O 1
ATOM 7083 N N . ILE A 1 918 ? 36.821 1.115 -30.137 1.00 91.00 918 ILE A N 1
ATOM 7084 C CA . ILE A 1 918 ? 36.733 2.511 -29.727 1.00 91.00 918 ILE A CA 1
ATOM 7085 C C . ILE A 1 918 ? 35.869 3.319 -30.700 1.00 91.00 918 ILE A C 1
ATOM 7087 O O . ILE A 1 918 ? 35.918 3.128 -31.914 1.00 91.00 918 ILE A O 1
ATOM 7091 N N . LEU A 1 919 ? 35.057 4.222 -30.157 1.00 90.12 919 LEU A N 1
ATOM 7092 C CA . LEU A 1 919 ? 34.348 5.252 -30.906 1.00 90.12 919 LEU A CA 1
ATOM 7093 C C . LEU A 1 919 ? 35.132 6.561 -30.761 1.00 90.12 919 LEU A C 1
ATOM 7095 O O . LEU A 1 919 ? 35.064 7.181 -29.693 1.00 90.12 919 LEU A O 1
ATOM 7099 N N . PRO A 1 920 ? 35.887 6.977 -31.792 1.00 87.75 920 PRO A N 1
ATOM 7100 C CA . PRO A 1 920 ? 36.721 8.162 -31.701 1.00 87.75 920 PRO A CA 1
ATOM 7101 C C . PRO A 1 920 ? 35.869 9.434 -31.643 1.00 87.75 920 PRO A C 1
ATOM 7103 O O . PRO A 1 920 ? 34.891 9.571 -32.381 1.00 87.75 920 PRO A O 1
ATOM 7106 N N . ALA A 1 921 ? 36.253 10.375 -30.779 1.00 85.25 921 ALA A N 1
ATOM 7107 C CA . ALA A 1 921 ? 35.629 11.688 -30.620 1.00 85.25 921 ALA A CA 1
ATOM 7108 C C . ALA A 1 921 ? 34.088 11.641 -30.462 1.00 85.25 921 ALA A C 1
ATOM 7110 O O . ALA A 1 921 ? 33.369 12.497 -30.996 1.00 85.25 921 ALA A O 1
ATOM 7111 N N . ALA A 1 922 ? 33.582 10.630 -29.747 1.00 84.38 922 ALA A N 1
ATOM 7112 C CA . ALA A 1 922 ? 32.163 10.282 -29.697 1.00 84.38 922 ALA A CA 1
ATOM 7113 C C . ALA A 1 922 ? 31.324 11.169 -28.766 1.00 84.38 922 ALA A C 1
ATOM 7115 O O . ALA A 1 922 ? 30.136 11.361 -29.022 1.00 84.38 922 ALA A O 1
ATOM 7116 N N . VAL A 1 923 ? 31.917 11.711 -27.698 1.00 86.94 923 VAL A N 1
ATOM 7117 C CA . VAL A 1 923 ? 31.215 12.572 -26.732 1.00 86.94 923 VAL A CA 1
ATOM 7118 C C . VAL A 1 923 ? 31.965 13.890 -26.575 1.00 86.94 923 VAL A C 1
ATOM 7120 O O . VAL A 1 923 ? 33.174 13.907 -26.349 1.00 86.94 923 VAL A O 1
ATOM 7123 N N . GLU A 1 924 ? 31.247 15.008 -26.682 1.00 87.81 924 GLU A N 1
ATOM 7124 C CA . GLU A 1 924 ? 31.782 16.328 -26.343 1.00 87.81 924 GLU A CA 1
ATOM 7125 C C . GLU A 1 924 ? 31.790 16.497 -24.819 1.00 87.81 924 GLU A C 1
ATOM 7127 O O . GLU A 1 924 ? 30.759 16.346 -24.168 1.00 87.81 924 GLU A O 1
ATOM 7132 N N . MET A 1 925 ? 32.944 16.818 -24.241 1.00 85.69 925 MET A N 1
ATOM 7133 C CA . MET A 1 925 ? 33.133 17.022 -22.809 1.00 85.69 925 MET A CA 1
ATOM 7134 C C . MET A 1 925 ? 33.771 18.388 -22.530 1.00 85.69 925 MET A C 1
ATOM 7136 O O . MET A 1 925 ? 34.663 18.827 -23.260 1.00 85.69 925 MET A O 1
ATOM 7140 N N . LEU A 1 926 ? 33.332 19.063 -21.459 1.00 78.56 926 LEU A N 1
ATOM 7141 C CA . LEU A 1 926 ? 34.002 20.281 -20.985 1.00 78.56 926 LEU A CA 1
ATOM 7142 C C . LEU A 1 926 ? 35.229 19.933 -20.132 1.00 78.56 926 LEU A C 1
ATOM 7144 O O . LEU A 1 926 ? 35.081 19.313 -19.071 1.00 78.56 926 LEU A O 1
ATOM 7148 N N . CYS A 1 927 ? 36.411 20.351 -20.598 1.00 60.25 927 CYS A N 1
ATOM 7149 C CA . CYS A 1 927 ? 37.717 19.963 -20.055 1.00 60.25 927 CYS A CA 1
ATOM 7150 C C . CYS A 1 927 ? 38.493 21.058 -19.322 1.00 60.25 927 CYS A C 1
ATOM 7152 O O . CYS A 1 927 ? 38.310 22.255 -19.633 1.00 60.25 927 CYS A O 1
#

Sequence (927 aa):
MMSGCGRDMRRNGNVGVLFFKRMLFDMVEPNYITFISLVSRCVELHDIETGKQLHCFIVKFMLSSNHVVCSALVDLYGKCGLVEDARRLFNRILPKDLMLWNVMISCYTLNGLGENAMGIFELLRSEGLNGDDFTFSSLLCSCGIMGSGDLGKQIHGLIIRLSFDVDMLVSSALVDMYVKTDFVVDGRKAFNAMTTRNVVSWTTMIVGYGRHGNGKEAMQLLTEMLQGDFVPDELTLASILSSCATLAAIAEITQVHAHVTKKGLDAFLSIGNALINAYSKCGSIASAFQSFSSIKEPNLITWSSIISAYAFHGLARKAVQIFEEMLSKGVSPDRIAFLGVLSACSHGGLVDEGFHYFGSMTNNHQIVPGLEHYACLIDLLGRAGNLDRAYDILENMPIEPGANVLGAFIGACKAHGNIRLAVLAAEKLFKLEPEDPVSYTLVSNIYAFVGRWVDVARVRKLMRSRCDHKVPGCSWIEVGGKVHTFSKVRCSHICTCIINHLYVIASATRTTNSNKGPKSSSSKSQKQLKSKQENLYKIKSCKPNPFLNRTQAAINHKLKKKMVYTIAIALGVKPFFPTVITAQQDLSPSFYKKSSSSSSSTRKGDLIFVVNPKGANGRTGKEWKKLLPFVRSRLGKDLNICESLTSGPCHAIDITREAIREGAEAVVAVGGDGTLHEVINGFFWAGKPVSAHDKEVTCTTSLGGFDYTVPSLQLIPLGTGSDFARTFGWKDDPREAVERIARGLKSRIDIGVISGESGEPHYFVNVADIHLSAKAGYYASRHKKFGNLCYVIGALQGFSGHTNRDLRIKVDEGEWEVFPQVTALCMGNAKFFGGGMKITPNANPYNGNFEVVILQNFKWYDFVFKLHKLYSGTHLSEENVCSRSVQSIEVEEIEGGSGVYVQSDGEHLGFLPRKFHILPAAVEMLC

Organism: NCBI:txid261450

Radius of gyration: 39.68 Å; chains: 1; bounding box: 116×96×93 Å